Protein 3E7D (pdb70)

Organism: Brucella abortus (strain 2308) (NCBI:txid359391)

B-factor: mean 26.49, std 6.75, range [12.95, 67.66]

Structure (mmCIF, N/CA/C/O backbone):
data_3E7D
#
_entry.id   3E7D
#
_cell.length_a   57.724
_cell.length_b   68.927
_cell.length_c   103.196
_cell.angle_alpha   90.000
_cell.angle_beta   95.880
_cell.angle_gamma   90.000
#
_symmetry.space_group_name_H-M   'P 1 21 1'
#
loop_
_entity.id
_entity.type
_entity.pdbx_description
1 polymer 'CobH, precorrin-8X methylmutase'
2 water water
#
loop_
_atom_site.group_PDB
_atom_site.id
_atom_site.type_symbol
_atom_site.label_atom_id
_atom_site.label_alt_id
_atom_site.label_comp_id
_atom_site.label_asym_id
_atom_site.label_entity_id
_atom_site.label_seq_id
_atom_site.pdbx_PDB_ins_code
_atom_site.Cartn_x
_atom_site.Cartn_y
_atom_site.Cartn_z
_atom_site.occupancy
_atom_site.B_iso_or_equiv
_atom_site.auth_seq_id
_atom_site.auth_comp_id
_atom_site.auth_asym_id
_atom_site.auth_atom_id
_atom_site.pdbx_PDB_model_num
ATOM 1 N N . TYR A 1 8 ? 24.827 -22.881 -9.718 1.00 35.87 4 TYR A N 1
ATOM 2 C CA . TYR A 1 8 ? 24.045 -21.870 -8.961 1.00 35.50 4 TYR A CA 1
ATOM 3 C C . TYR A 1 8 ? 23.410 -20.855 -9.885 1.00 35.69 4 TYR A C 1
ATOM 4 O O . TYR A 1 8 ? 23.922 -20.570 -10.964 1.00 35.45 4 TYR A O 1
ATOM 13 N N . ILE A 1 9 ? 22.292 -20.308 -9.423 1.00 35.98 5 ILE A N 1
ATOM 14 C CA . ILE A 1 9 ? 21.491 -19.355 -10.205 1.00 36.31 5 ILE A CA 1
ATOM 15 C C . ILE A 1 9 ? 22.212 -18.028 -10.340 1.00 36.64 5 ILE A C 1
ATOM 16 O O . ILE A 1 9 ? 22.721 -17.471 -9.370 1.00 36.59 5 ILE A O 1
ATOM 21 N N . ARG A 1 10 ? 22.247 -17.540 -11.571 1.00 36.82 6 ARG A N 1
ATOM 22 C CA . ARG A 1 10 ? 23.063 -16.380 -11.926 1.00 37.14 6 ARG A CA 1
ATOM 23 C C . ARG A 1 10 ? 22.259 -15.151 -12.302 1.00 36.99 6 ARG A C 1
ATOM 24 O O . ARG A 1 10 ? 22.804 -14.129 -12.722 1.00 36.63 6 ARG A O 1
ATOM 32 N N . ASP A 1 11 ? 20.950 -15.252 -12.141 1.00 37.29 7 ASP A N 1
ATOM 33 C CA . ASP A 1 11 ? 20.066 -14.192 -12.582 1.00 37.19 7 ASP A CA 1
ATOM 34 C C . ASP A 1 11 ? 19.377 -13.577 -11.399 1.00 37.02 7 ASP A C 1
ATOM 35 O O . ASP A 1 11 ? 18.601 -14.238 -10.707 1.00 36.68 7 ASP A O 1
ATOM 40 N N . GLY A 1 12 ? 19.665 -12.296 -11.198 1.00 36.89 8 GLY A N 1
ATOM 41 C CA . GLY A 1 12 ? 19.129 -11.530 -10.080 1.00 36.79 8 GLY A CA 1
ATOM 42 C C . GLY A 1 12 ? 17.626 -11.643 -9.942 1.00 36.58 8 GLY A C 1
ATOM 43 O O . GLY A 1 12 ? 17.113 -11.908 -8.866 1.00 36.42 8 GLY A O 1
ATOM 44 N N . GLN A 1 13 ? 16.914 -11.447 -11.039 1.00 36.33 9 GLN A N 1
ATOM 45 C CA . GLN A 1 13 ? 15.460 -11.389 -10.956 1.00 36.46 9 GLN A CA 1
ATOM 46 C C . GLN A 1 13 ? 14.932 -12.758 -10.589 1.00 36.07 9 GLN A C 1
ATOM 47 O O . GLN A 1 13 ? 13.932 -12.888 -9.886 1.00 36.05 9 GLN A O 1
ATOM 53 N N . ALA A 1 14 ? 15.637 -13.775 -11.062 1.00 35.36 10 ALA A N 1
ATOM 54 C CA . ALA A 1 14 ? 15.197 -15.165 -10.896 1.00 34.91 10 ALA A CA 1
ATOM 55 C C . ALA A 1 14 ? 15.385 -15.588 -9.449 1.00 34.31 10 ALA A C 1
ATOM 56 O O . ALA A 1 14 ? 14.558 -16.289 -8.870 1.00 34.09 10 ALA A O 1
ATOM 58 N N . ILE A 1 15 ? 16.506 -15.165 -8.888 1.00 33.74 11 ILE A N 1
ATOM 59 C CA . ILE A 1 15 ? 16.829 -15.431 -7.478 1.00 33.40 11 ILE A CA 1
ATOM 60 C C . ILE A 1 15 ? 15.749 -14.813 -6.607 1.00 33.28 11 ILE A C 1
ATOM 61 O O . ILE A 1 15 ? 15.238 -15.421 -5.668 1.00 33.09 11 ILE A O 1
ATOM 66 N N . TYR A 1 16 ? 15.370 -13.611 -6.997 1.00 33.51 12 TYR A N 1
ATOM 67 C CA . TYR A 1 16 ? 14.437 -12.781 -6.231 1.00 33.73 12 TYR A CA 1
ATOM 68 C C . TYR A 1 16 ? 13.091 -13.466 -6.227 1.00 33.62 12 TYR A C 1
ATOM 69 O O . TYR A 1 16 ? 12.458 -13.652 -5.189 1.00 33.69 12 TYR A O 1
ATOM 78 N N . ASP A 1 17 ? 12.679 -13.833 -7.432 1.00 33.38 13 ASP A N 1
ATOM 79 C CA . ASP A 1 17 ? 11.374 -14.473 -7.671 1.00 33.33 13 ASP A CA 1
ATOM 80 C C . ASP A 1 17 ? 11.266 -15.842 -7.012 1.00 32.85 13 ASP A C 1
ATOM 81 O O . ASP A 1 17 ? 10.212 -16.242 -6.500 1.00 32.52 13 ASP A O 1
ATOM 86 N N . ARG A 1 18 ? 12.373 -16.561 -7.024 1.00 32.30 14 ARG A N 1
ATOM 87 C CA . ARG A 1 18 ? 12.381 -17.922 -6.512 1.00 32.00 14 ARG A CA 1
ATOM 88 C C . ARG A 1 18 ? 12.262 -17.945 -4.992 1.00 31.15 14 ARG A C 1
ATOM 89 O O . ARG A 1 18 ? 11.558 -18.787 -4.406 1.00 30.89 14 ARG A O 1
ATOM 97 N N . SER A 1 19 ? 12.949 -17.013 -4.349 1.00 30.58 15 SER A N 1
ATOM 98 C CA . SER A 1 19 ? 12.946 -16.978 -2.878 1.00 29.68 15 SER A CA 1
ATOM 99 C C . SER A 1 19 ? 11.517 -16.808 -2.381 1.00 28.97 15 SER A C 1
ATOM 100 O O . SER A 1 19 ? 11.085 -17.460 -1.432 1.00 28.93 15 SER A O 1
ATOM 103 N N . PHE A 1 20 ? 10.774 -15.948 -3.054 1.00 28.03 16 PHE A N 1
ATOM 104 C CA . PHE A 1 20 ? 9.459 -15.554 -2.539 1.00 27.76 16 PHE A CA 1
ATOM 105 C C . PHE A 1 20 ? 8.514 -16.717 -2.713 1.00 27.06 16 PHE A C 1
ATOM 106 O O . PHE A 1 20 ? 7.560 -16.894 -1.959 1.00 26.77 16 PHE A O 1
ATOM 114 N N . ALA A 1 21 ? 8.853 -17.542 -3.694 1.00 27.22 17 ALA A N 1
ATOM 115 C CA . ALA A 1 21 ? 8.030 -18.687 -4.069 1.00 26.44 17 ALA A CA 1
ATOM 116 C C . ALA A 1 21 ? 8.192 -19.745 -3.008 1.00 26.16 17 ALA A C 1
ATOM 117 O O . ALA A 1 21 ? 7.239 -20.404 -2.603 1.00 25.90 17 ALA A O 1
ATOM 119 N N . ILE A 1 22 ? 9.422 -19.855 -2.528 1.00 25.27 18 ILE A N 1
ATOM 120 C CA . ILE A 1 22 ? 9.788 -20.878 -1.554 1.00 24.89 18 ILE A CA 1
ATOM 121 C C . ILE A 1 22 ? 9.165 -20.510 -0.222 1.00 24.45 18 ILE A C 1
ATOM 122 O O . ILE A 1 22 ? 8.610 -21.346 0.489 1.00 23.27 18 ILE A O 1
ATOM 127 N N . ILE A 1 23 ? 9.237 -19.221 0.071 1.00 24.16 19 ILE A N 1
ATOM 128 C CA . ILE A 1 23 ? 8.763 -18.703 1.330 1.00 24.19 19 ILE A CA 1
ATOM 129 C C . ILE A 1 23 ? 7.271 -18.976 1.413 1.00 24.93 19 ILE A C 1
ATOM 130 O O . ILE A 1 23 ? 6.784 -19.494 2.409 1.00 24.57 19 ILE A O 1
ATOM 135 N N . ARG A 1 24 ? 6.564 -18.692 0.329 1.00 25.68 20 ARG A N 1
ATOM 136 C CA . ARG A 1 24 ? 5.100 -18.833 0.337 1.00 26.79 20 ARG A CA 1
ATOM 137 C C . ARG A 1 24 ? 4.735 -20.300 0.500 1.00 27.46 20 ARG A C 1
ATOM 138 O O . ARG A 1 24 ? 3.746 -20.651 1.150 1.00 28.04 20 ARG A O 1
ATOM 146 N N . ALA A 1 25 ? 5.599 -21.148 -0.045 1.00 27.61 21 ALA A N 1
ATOM 147 C CA . ALA A 1 25 ? 5.367 -22.593 -0.064 1.00 28.20 21 ALA A CA 1
ATOM 148 C C . ALA A 1 25 ? 5.492 -23.172 1.334 1.00 28.45 21 ALA A C 1
ATOM 149 O O . ALA A 1 25 ? 4.688 -24.011 1.750 1.00 29.10 21 ALA A O 1
ATOM 151 N N . GLU A 1 26 ? 6.489 -22.682 2.064 1.00 28.39 22 GLU A N 1
ATOM 152 C CA . GLU A 1 26 ? 6.914 -23.269 3.337 1.00 28.55 22 GLU A CA 1
ATOM 153 C C . GLU A 1 26 ? 6.240 -22.642 4.536 1.00 28.62 22 GLU A C 1
ATOM 154 O O . GLU A 1 26 ? 6.003 -23.309 5.535 1.00 28.31 22 GLU A O 1
ATOM 160 N N . ALA A 1 27 ? 5.980 -21.346 4.441 1.00 28.66 23 ALA A N 1
ATOM 161 C CA . ALA A 1 27 ? 5.420 -20.585 5.567 1.00 28.72 23 ALA A CA 1
ATOM 162 C C . ALA A 1 27 ? 3.966 -20.935 5.805 1.00 29.15 23 ALA A C 1
ATOM 163 O O . ALA A 1 27 ? 3.175 -21.075 4.860 1.00 28.95 23 ALA A O 1
ATOM 165 N N . ASP A 1 28 ? 3.619 -21.047 7.079 1.00 29.55 24 ASP A N 1
ATOM 166 C CA . ASP A 1 28 ? 2.211 -21.151 7.476 1.00 29.84 24 ASP A CA 1
ATOM 167 C C . ASP A 1 28 ? 1.671 -19.767 7.742 1.00 29.45 24 ASP A C 1
ATOM 168 O O . ASP A 1 28 ? 1.844 -19.202 8.815 1.00 29.49 24 ASP A O 1
ATOM 173 N N . LEU A 1 29 ? 1.018 -19.228 6.731 1.00 29.58 25 LEU A N 1
ATOM 174 C CA . LEU A 1 29 ? 0.532 -17.859 6.783 1.00 29.66 25 LEU A CA 1
ATOM 175 C C . LEU A 1 29 ? -0.972 -17.885 6.775 1.00 30.07 25 LEU A C 1
ATOM 176 O O . LEU A 1 29 ? -1.619 -16.962 6.284 1.00 29.95 25 LEU A O 1
ATOM 181 N N . ARG A 1 30 ? -1.516 -18.968 7.319 1.00 30.65 26 ARG A N 1
ATOM 182 C CA . ARG A 1 30 ? -2.962 -19.195 7.306 1.00 30.74 26 ARG A CA 1
ATOM 183 C C . ARG A 1 30 ? -3.648 -18.164 8.177 1.00 30.77 26 ARG A C 1
ATOM 184 O O . ARG A 1 30 ? -4.739 -17.682 7.846 1.00 32.08 26 ARG A O 1
ATOM 186 N N . HIS A 1 31 ? -2.972 -17.824 9.270 1.00 30.51 27 HIS A N 1
ATOM 187 C CA . HIS A 1 31 ? -3.510 -16.945 10.313 1.00 30.03 27 HIS A CA 1
ATOM 188 C C . HIS A 1 31 ? -3.000 -15.519 10.147 1.00 29.37 27 HIS A C 1
ATOM 189 O O . HIS A 1 31 ? -3.104 -14.684 11.050 1.00 29.04 27 HIS A O 1
ATOM 191 N N . ILE A 1 32 ? -2.444 -15.260 8.975 1.00 28.87 28 ILE A N 1
ATOM 192 C CA . ILE A 1 32 ? -1.994 -13.919 8.626 1.00 28.36 28 ILE A CA 1
ATOM 193 C C . ILE A 1 32 ? -3.031 -13.334 7.689 1.00 28.12 28 ILE A C 1
ATOM 194 O O . ILE A 1 32 ? -3.281 -13.902 6.633 1.00 27.64 28 ILE A O 1
ATOM 199 N N . PRO A 1 33 ? -3.650 -12.199 8.070 1.00 28.09 29 PRO A N 1
ATOM 200 C CA . PRO A 1 33 ? -4.637 -11.558 7.195 1.00 28.12 29 PRO A CA 1
ATOM 201 C C . PRO A 1 33 ? -4.054 -11.008 5.897 1.00 27.88 29 PRO A C 1
ATOM 202 O O . PRO A 1 33 ? -2.868 -10.686 5.807 1.00 27.63 29 PRO A O 1
ATOM 206 N N . ALA A 1 34 ? -4.922 -10.936 4.901 1.00 27.43 30 ALA A N 1
ATOM 207 C CA . ALA A 1 34 ? -4.560 -10.507 3.541 1.00 27.17 30 ALA A CA 1
ATOM 208 C C . ALA A 1 34 ? -3.708 -9.247 3.508 1.00 26.56 30 ALA A C 1
ATOM 209 O O . ALA A 1 34 ? -2.727 -9.159 2.772 1.00 26.01 30 ALA A O 1
ATOM 211 N N . ASP A 1 35 ? -4.128 -8.270 4.294 1.00 26.15 31 ASP A N 1
ATOM 212 C CA . ASP A 1 35 ? -3.501 -6.941 4.304 1.00 26.03 31 ASP A CA 1
ATOM 213 C C . ASP A 1 35 ? -2.089 -6.991 4.875 1.00 25.50 31 ASP A C 1
ATOM 214 O O . ASP A 1 35 ? -1.333 -6.033 4.777 1.00 25.23 31 ASP A O 1
ATOM 219 N N . LEU A 1 36 ? -1.737 -8.135 5.441 1.00 25.08 32 LEU A N 1
ATOM 220 C CA . LEU A 1 36 ? -0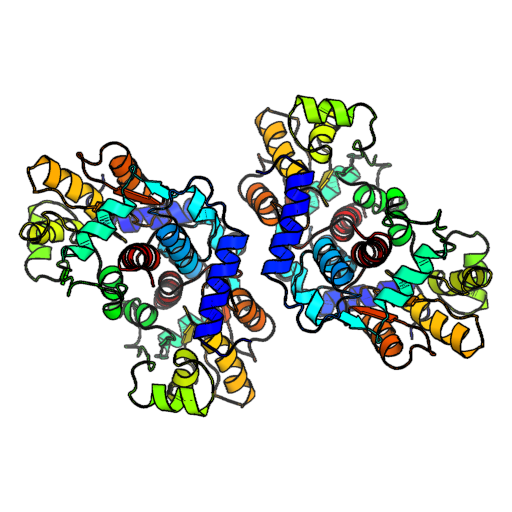.428 -8.296 6.105 1.00 24.54 32 LEU A CA 1
ATOM 221 C C . LEU A 1 36 ? 0.446 -9.409 5.498 1.00 24.33 32 LEU A C 1
ATOM 222 O O . LEU A 1 36 ? 1.594 -9.601 5.890 1.00 23.83 32 LEU A O 1
ATOM 227 N N . GLU A 1 37 ? -0.095 -10.118 4.523 1.00 23.99 33 GLU A N 1
ATOM 228 C CA . GLU A 1 37 ? 0.606 -11.267 3.946 1.00 24.29 33 GLU A CA 1
ATOM 229 C C . GLU A 1 37 ? 1.950 -10.870 3.348 1.00 23.57 33 GLU A C 1
ATOM 230 O O . GLU A 1 37 ? 2.968 -11.504 3.629 1.00 23.29 33 GLU A O 1
ATOM 236 N N . LYS A 1 38 ? 1.962 -9.804 2.556 1.00 22.81 34 LYS A N 1
ATOM 237 C CA . LYS A 1 38 ? 3.198 -9.394 1.895 1.00 22.36 34 LYS A CA 1
ATOM 238 C C . LYS A 1 38 ? 4.222 -8.983 2.939 1.00 21.56 34 LYS A C 1
ATOM 239 O O . LYS A 1 38 ? 5.405 -9.251 2.800 1.00 21.38 34 LYS A O 1
ATOM 245 N N . LEU A 1 39 ? 3.751 -8.349 3.997 1.00 20.34 35 LEU A N 1
ATOM 246 C CA . LEU A 1 39 ? 4.646 -7.893 5.049 1.00 19.84 35 LEU A CA 1
ATOM 247 C C . LEU A 1 39 ? 5.306 -9.110 5.692 1.00 19.71 35 LEU A C 1
ATOM 248 O O . LEU A 1 39 ? 6.512 -9.120 5.928 1.00 19.48 35 LEU A O 1
ATOM 253 N N . ALA A 1 40 ? 4.505 -10.140 5.957 1.00 19.27 36 ALA A N 1
ATOM 254 C CA . ALA A 1 40 ? 4.995 -11.353 6.625 1.00 18.93 36 ALA A CA 1
ATOM 255 C C . ALA A 1 40 ? 6.030 -12.008 5.747 1.00 18.87 36 ALA A C 1
ATOM 256 O O . ALA A 1 40 ? 7.096 -12.415 6.202 1.00 18.71 36 ALA A O 1
ATOM 258 N N . VAL A 1 41 ? 5.716 -12.068 4.463 1.00 18.77 37 VAL A N 1
ATOM 259 C CA . VAL A 1 41 ? 6.585 -12.752 3.506 1.00 18.57 37 VAL A CA 1
ATOM 260 C C . VAL A 1 41 ? 7.909 -12.011 3.367 1.00 18.72 37 VAL A C 1
ATOM 261 O O . VAL A 1 41 ? 8.950 -12.630 3.192 1.00 18.25 37 VAL A O 1
ATOM 265 N N . ARG A 1 42 ? 7.862 -10.689 3.505 1.00 18.48 38 ARG A N 1
ATOM 266 C CA . ARG A 1 42 ? 9.053 -9.850 3.256 1.00 19.30 38 ARG A CA 1
ATOM 267 C C . ARG A 1 42 ? 9.956 -9.851 4.471 1.00 19.01 38 ARG A C 1
ATOM 268 O O . ARG A 1 42 ? 11.191 -9.805 4.349 1.00 18.04 38 ARG A O 1
ATOM 276 N N . VAL A 1 43 ? 9.329 -9.950 5.635 1.00 19.14 39 VAL A N 1
ATOM 277 C CA . VAL A 1 43 ? 10.063 -10.035 6.921 1.00 19.43 39 VAL A CA 1
ATOM 278 C C . VAL A 1 43 ? 10.810 -11.380 7.003 1.00 19.78 39 VAL A C 1
ATOM 279 O O . VAL A 1 43 ? 11.993 -11.462 7.415 1.00 19.75 39 VAL A O 1
ATOM 283 N N . ILE A 1 44 ? 10.130 -12.431 6.569 1.00 19.83 40 ILE A N 1
ATOM 284 C CA . ILE A 1 44 ? 10.771 -13.757 6.476 1.00 19.87 40 ILE A CA 1
ATOM 285 C C . ILE A 1 44 ? 11.996 -13.684 5.557 1.00 20.07 40 ILE A C 1
ATOM 286 O O . ILE A 1 44 ? 13.069 -14.223 5.856 1.00 19.66 40 ILE A O 1
ATOM 291 N N . HIS A 1 45 ? 11.820 -12.970 4.450 1.00 19.89 41 HIS A N 1
ATOM 292 C CA . HIS A 1 45 ? 12.811 -12.934 3.378 1.00 19.94 41 HIS A CA 1
ATOM 293 C C . HIS A 1 45 ? 14.040 -12.228 3.904 1.00 19.36 41 HIS A C 1
ATOM 294 O O . HIS A 1 45 ? 15.151 -12.547 3.540 1.00 18.51 41 HIS A O 1
ATOM 301 N N . ALA A 1 46 ? 13.809 -11.277 4.794 1.00 18.81 42 ALA A N 1
ATOM 302 C CA . ALA A 1 46 ? 14.866 -10.407 5.258 1.00 18.65 42 ALA A CA 1
ATOM 303 C C . ALA A 1 46 ? 15.765 -11.157 6.211 1.00 18.52 42 ALA A C 1
ATOM 304 O O . ALA A 1 46 ? 16.960 -10.892 6.276 1.00 18.38 42 ALA A O 1
ATOM 306 N N . CYS A 1 47 ? 15.173 -12.116 6.924 1.00 18.36 43 CYS A N 1
ATOM 307 C CA . CYS A 1 47 ? 15.833 -12.770 8.083 1.00 18.32 43 CYS A CA 1
ATOM 308 C C . CYS A 1 47 ? 16.111 -14.257 7.916 1.00 18.06 43 CYS A C 1
ATOM 309 O O . CYS A 1 47 ? 16.820 -14.858 8.729 1.00 17.44 43 CYS A O 1
ATOM 312 N N . GLY A 1 48 ? 15.504 -14.840 6.892 1.00 18.54 44 GLY A N 1
ATOM 313 C CA . GLY A 1 48 ? 15.738 -16.235 6.533 1.00 18.73 44 GLY A CA 1
ATOM 314 C C . GLY A 1 48 ? 15.121 -17.255 7.466 1.00 18.88 44 GLY A C 1
ATOM 315 O O . GLY A 1 48 ? 15.526 -18.407 7.492 1.00 19.74 44 GLY A O 1
ATOM 316 N N . MET A 1 49 ? 14.132 -16.816 8.230 1.00 19.26 45 MET A N 1
ATOM 317 C CA . MET A 1 49 ? 13.415 -17.684 9.179 1.00 19.73 45 MET A CA 1
ATOM 318 C C . MET A 1 49 ? 11.911 -17.740 8.939 1.00 20.43 45 MET A C 1
ATOM 319 O O . MET A 1 49 ? 11.169 -16.841 9.318 1.00 20.00 45 MET A O 1
ATOM 324 N N . VAL A 1 50 ? 11.466 -18.823 8.333 1.00 21.39 46 VAL A N 1
ATOM 325 C CA . VAL A 1 50 ? 10.041 -18.975 8.052 1.00 22.46 46 VAL A CA 1
ATOM 326 C C . VAL A 1 50 ? 9.232 -18.865 9.344 1.00 23.08 46 VAL A C 1
ATOM 327 O O . VAL A 1 50 ? 8.117 -18.321 9.359 1.00 22.73 46 VAL A O 1
ATOM 331 N N . ASP A 1 51 ? 9.824 -19.341 10.438 1.00 24.09 47 ASP A N 1
ATOM 332 C CA . ASP A 1 51 ? 9.111 -19.439 11.728 1.00 24.47 47 ASP A CA 1
ATOM 333 C C . ASP A 1 51 ? 9.028 -18.098 12.438 1.00 24.19 47 ASP A C 1
ATOM 334 O O . ASP A 1 51 ? 8.528 -17.995 13.557 1.00 23.99 47 ASP A O 1
ATOM 339 N N . VAL A 1 52 ? 9.498 -17.053 11.770 1.00 23.70 48 VAL A N 1
ATOM 340 C CA . VAL A 1 52 ? 9.401 -15.732 12.373 1.00 23.98 48 VAL A CA 1
ATOM 341 C C . VAL A 1 52 ? 7.932 -15.318 12.259 1.00 23.76 48 VAL A C 1
ATOM 342 O O . VAL A 1 52 ? 7.438 -14.473 12.991 1.00 23.95 48 VAL A O 1
ATOM 346 N N . ALA A 1 53 ? 7.238 -15.959 11.336 1.00 23.97 49 ALA A N 1
ATOM 347 C CA . ALA A 1 53 ? 5.801 -15.695 11.145 1.00 24.43 49 ALA A CA 1
ATOM 348 C C . ALA A 1 53 ? 5.058 -16.095 12.412 1.00 24.76 49 ALA A C 1
ATOM 349 O O . ALA A 1 53 ? 3.960 -15.597 12.692 1.00 25.37 49 ALA A O 1
ATOM 351 N N . ASN A 1 54 ? 5.688 -16.980 13.168 1.00 24.81 50 ASN A N 1
ATOM 352 C CA . ASN A 1 54 ? 5.105 -17.548 14.406 1.00 25.18 50 ASN A CA 1
ATOM 353 C C . ASN A 1 54 ? 4.952 -16.455 15.448 1.00 24.31 50 ASN A C 1
ATOM 354 O O . ASN A 1 54 ? 4.066 -16.488 16.314 1.00 24.32 50 ASN A O 1
ATOM 359 N N . ASP A 1 55 ? 5.820 -15.468 15.325 1.00 22.82 51 ASP A N 1
ATOM 360 C CA . ASP A 1 55 ? 5.960 -14.430 16.351 1.00 22.77 51 ASP A CA 1
ATOM 361 C C . ASP A 1 55 ? 5.407 -13.088 15.904 1.00 21.65 51 ASP A C 1
ATOM 362 O O . ASP A 1 55 ? 5.521 -12.102 16.611 1.00 21.62 51 ASP A O 1
ATOM 367 N N . LEU A 1 56 ? 4.826 -13.052 14.717 1.00 21.41 52 LEU A N 1
ATOM 368 C CA . LEU A 1 56 ? 4.155 -11.832 14.258 1.00 21.21 52 LEU A CA 1
ATOM 369 C C . LEU A 1 56 ? 2.902 -11.582 15.081 1.00 20.96 52 LEU A C 1
ATOM 370 O O . LEU A 1 56 ? 2.117 -12.497 15.323 1.00 21.18 52 LEU A O 1
ATOM 375 N N . ALA A 1 57 ? 2.736 -10.343 15.524 1.00 20.45 53 ALA A N 1
ATOM 376 C CA . ALA A 1 57 ? 1.500 -9.915 16.189 1.00 20.14 53 ALA A CA 1
ATOM 377 C C . ALA A 1 57 ? 1.067 -8.562 15.648 1.00 20.08 53 ALA A C 1
ATOM 378 O O . ALA A 1 57 ? 1.876 -7.763 15.191 1.00 18.92 53 ALA A O 1
ATOM 380 N N . PHE A 1 58 ? -0.229 -8.313 15.707 1.00 20.05 54 PHE A N 1
ATOM 381 C CA . PHE A 1 58 ? -0.761 -7.098 15.091 1.00 20.33 54 PHE A CA 1
ATOM 382 C C . PHE A 1 58 ? -2.163 -6.795 15.525 1.00 20.23 54 PHE A C 1
ATOM 383 O O . PHE A 1 58 ? -2.878 -7.650 16.050 1.00 19.58 54 PHE A O 1
ATOM 391 N N . SER A 1 59 ? -2.545 -5.559 15.254 1.00 20.53 55 SER A N 1
ATOM 392 C CA . SER A 1 59 ? -3.931 -5.128 15.389 1.00 20.37 55 SER A CA 1
ATOM 393 C C . SER A 1 59 ? -4.640 -5.410 14.076 1.00 21.14 55 SER A C 1
ATOM 394 O O . SER A 1 59 ? -4.075 -5.272 13.000 1.00 20.33 55 SER A O 1
ATOM 397 N N . GLU A 1 60 ? -5.879 -5.857 14.162 1.00 21.25 56 GLU A N 1
ATOM 398 C CA . GLU A 1 60 ? -6.603 -6.149 12.934 1.00 22.19 56 GLU A CA 1
ATOM 399 C C . GLU A 1 60 ? -6.509 -4.924 12.036 1.00 22.06 56 GLU A C 1
ATOM 400 O O . GLU A 1 60 ? -6.738 -3.802 12.472 1.00 22.49 56 GLU A O 1
ATOM 406 N N . GLY A 1 61 ? -6.177 -5.136 10.778 1.00 22.44 57 GLY A N 1
ATOM 407 C CA . GLY A 1 61 ? -6.218 -4.046 9.809 1.00 22.51 57 GLY A CA 1
ATOM 408 C C . GLY A 1 61 ? -4.983 -3.165 9.815 1.00 22.27 57 GLY A C 1
ATOM 409 O O . GLY A 1 61 ? -4.928 -2.156 9.104 1.00 22.42 57 GLY A O 1
ATOM 410 N N . ALA A 1 62 ? -4.004 -3.538 10.634 1.00 21.92 58 ALA A N 1
ATOM 411 C CA . ALA A 1 62 ? -2.733 -2.790 10.727 1.00 21.92 58 ALA A CA 1
ATOM 412 C C . ALA A 1 62 ? -2.034 -2.615 9.383 1.00 22.06 58 ALA A C 1
ATOM 413 O O . ALA A 1 62 ? -1.380 -1.591 9.117 1.00 21.96 58 ALA A O 1
ATOM 415 N N . GLY A 1 63 ? -2.168 -3.621 8.531 1.00 22.36 59 GLY A N 1
ATOM 416 C CA . GLY A 1 63 ? -1.514 -3.594 7.230 1.00 23.03 59 GLY A CA 1
ATOM 417 C C . GLY A 1 63 ? -2.133 -2.523 6.357 1.00 23.41 59 GLY A C 1
ATOM 418 O O . GLY A 1 63 ? -1.439 -1.788 5.639 1.00 23.84 59 GLY A O 1
ATOM 419 N N . LYS A 1 64 ? -3.454 -2.440 6.428 1.00 23.74 60 LYS A N 1
ATOM 420 C CA . LYS A 1 64 ? -4.211 -1.479 5.608 1.00 24.20 60 LYS A CA 1
ATOM 421 C C . LYS A 1 64 ? -3.943 -0.064 6.110 1.00 23.77 60 LYS A C 1
ATOM 422 O O . LYS A 1 64 ? -3.884 0.902 5.329 1.00 23.95 60 LYS A O 1
ATOM 428 N N . ALA A 1 65 ? -3.751 0.023 7.418 1.00 22.95 61 ALA A N 1
ATOM 429 C CA . ALA A 1 65 ? -3.516 1.308 8.097 1.00 23.06 61 ALA A CA 1
ATOM 430 C C . ALA A 1 65 ? -2.259 1.931 7.529 1.00 22.93 61 ALA A C 1
ATOM 431 O O . ALA A 1 65 ? -2.207 3.111 7.140 1.00 22.03 61 ALA A O 1
ATOM 433 N N . GLY A 1 66 ? -1.238 1.087 7.520 1.00 22.57 62 GLY A N 1
ATOM 434 C CA . GLY A 1 66 ? 0.102 1.472 7.080 1.00 22.67 62 GLY A CA 1
ATOM 435 C C . GLY A 1 66 ? 0.140 1.785 5.603 1.00 22.88 62 GLY A C 1
ATOM 436 O O . GLY A 1 66 ? 0.710 2.787 5.173 1.00 22.96 62 GLY A O 1
ATOM 437 N N . ARG A 1 67 ? -0.480 0.914 4.822 1.00 22.85 63 ARG A N 1
ATOM 438 C CA . ARG A 1 67 ? -0.440 1.053 3.374 1.00 23.28 63 ARG A CA 1
ATOM 439 C C . ARG A 1 67 ? -1.082 2.371 3.004 1.00 22.83 63 ARG A C 1
ATOM 440 O O . ARG A 1 67 ? -0.519 3.152 2.247 1.00 22.08 63 ARG A O 1
ATOM 448 N N . ASN A 1 68 ? -2.246 2.625 3.590 1.00 22.97 64 ASN A N 1
ATOM 449 C CA . ASN A 1 68 ? -3.024 3.835 3.262 1.00 23.32 64 ASN A CA 1
ATOM 450 C C . ASN A 1 68 ? -2.309 5.112 3.664 1.00 23.49 64 ASN A C 1
ATOM 451 O O . ASN A 1 68 ? -2.348 6.127 2.955 1.00 23.38 64 ASN A O 1
ATOM 456 N N . ALA A 1 69 ? -1.653 5.063 4.813 1.00 23.37 65 ALA A N 1
ATOM 457 C CA . ALA A 1 69 ? -0.926 6.225 5.298 1.00 23.86 65 ALA A CA 1
ATOM 458 C C . ALA A 1 69 ? 0.148 6.573 4.291 1.00 23.89 65 ALA A C 1
ATOM 459 O O . ALA A 1 69 ? 0.291 7.740 3.893 1.00 24.58 65 ALA A O 1
ATOM 461 N N . LEU A 1 70 ? 0.861 5.553 3.828 1.00 23.93 66 LEU A N 1
ATOM 462 C CA . LEU A 1 70 ? 1.999 5.776 2.935 1.00 24.33 66 LEU A CA 1
ATOM 463 C C . LEU A 1 70 ? 1.472 6.298 1.608 1.00 24.76 66 LEU A C 1
ATOM 464 O O . LEU A 1 70 ? 2.057 7.177 0.993 1.00 24.37 66 LEU A O 1
ATOM 469 N N . LEU A 1 71 ? 0.337 5.764 1.190 1.00 25.18 67 LEU A N 1
ATOM 470 C CA . LEU A 1 71 ? -0.276 6.221 -0.066 1.00 26.10 67 LEU A CA 1
ATOM 471 C C . LEU A 1 71 ? -0.563 7.721 0.003 1.00 26.26 67 LEU A C 1
ATOM 472 O O . LEU A 1 71 ? -0.625 8.426 -1.014 1.00 27.00 67 LEU A O 1
ATOM 477 N N . ALA A 1 72 ? -0.723 8.179 1.230 1.00 26.16 68 ALA A N 1
ATOM 478 C CA . ALA A 1 72 ? -1.274 9.495 1.533 1.00 26.08 68 ALA A CA 1
ATOM 479 C C . ALA A 1 72 ? -0.158 10.462 1.852 1.00 25.73 68 ALA A C 1
ATOM 480 O O . ALA A 1 72 ? -0.386 11.617 2.208 1.00 25.90 68 ALA A O 1
ATOM 482 N N . GLY A 1 73 ? 1.060 9.956 1.726 1.00 25.24 69 GLY A N 1
ATOM 483 C CA . GLY A 1 73 ? 2.262 10.782 1.858 1.00 24.69 69 GLY A CA 1
ATOM 484 C C . GLY A 1 73 ? 2.844 10.862 3.253 1.00 24.27 69 GLY A C 1
ATOM 485 O O . GLY A 1 73 ? 3.701 11.696 3.527 1.00 24.17 69 GLY A O 1
ATOM 486 N N . ALA A 1 74 ? 2.410 9.958 4.122 1.00 23.36 70 ALA A N 1
ATOM 487 C CA . ALA A 1 74 ? 2.917 9.903 5.512 1.00 22.57 70 ALA A CA 1
ATOM 488 C C . ALA A 1 74 ? 4.445 9.743 5.587 1.00 22.09 70 ALA A C 1
ATOM 489 O O . ALA A 1 74 ? 5.033 9.018 4.807 1.00 22.23 70 ALA A O 1
ATOM 491 N N . PRO A 1 75 ? 5.091 10.419 6.541 1.00 21.34 71 PRO A N 1
ATOM 492 C CA . PRO A 1 75 ? 6.511 10.156 6.726 1.00 20.87 71 PRO A CA 1
ATOM 493 C C . PRO A 1 75 ? 6.708 8.900 7.513 1.00 20.04 71 PRO A C 1
ATOM 494 O O . PRO A 1 75 ? 5.782 8.424 8.171 1.00 18.76 71 PRO A O 1
ATOM 498 N N . ILE A 1 76 ? 7.906 8.355 7.385 1.00 19.81 72 ILE A N 1
ATOM 499 C CA . ILE A 1 76 ? 8.345 7.214 8.178 1.00 19.75 72 ILE A CA 1
ATOM 500 C C . ILE A 1 76 ? 9.455 7.630 9.129 1.00 19.85 72 ILE A C 1
ATOM 501 O O . ILE A 1 76 ? 10.535 8.045 8.695 1.00 20.54 72 ILE A O 1
ATOM 506 N N . LEU A 1 77 ? 9.185 7.463 10.415 1.00 19.75 73 LEU A N 1
ATOM 507 C CA . LEU A 1 77 ? 10.076 7.895 11.510 1.00 19.55 73 LEU A CA 1
ATOM 508 C C . LEU A 1 77 ? 10.825 6.712 12.079 1.00 19.47 73 LEU A C 1
ATOM 509 O O . LEU A 1 77 ? 10.229 5.793 12.627 1.00 18.93 73 LEU A O 1
ATOM 514 N N . CYS A 1 78 ? 12.147 6.769 11.947 1.00 19.39 74 CYS A N 1
ATOM 515 C CA . CYS A 1 78 ? 13.045 5.634 12.246 1.00 19.50 74 CYS A CA 1
ATOM 516 C C . CYS A 1 78 ? 13.958 5.873 13.431 1.00 19.17 74 CYS A C 1
ATOM 517 O O . CYS A 1 78 ? 14.578 6.931 13.544 1.00 19.31 74 CYS A O 1
ATOM 520 N N . ASP A 1 79 ? 14.074 4.856 14.275 1.00 18.74 75 ASP A N 1
ATOM 521 C CA . ASP A 1 79 ? 14.864 4.965 15.516 1.00 18.88 75 ASP A CA 1
ATOM 522 C C . ASP A 1 79 ? 16.348 4.809 15.249 1.00 19.42 75 ASP A C 1
ATOM 523 O O . ASP A 1 79 ? 17.190 5.246 16.030 1.00 19.24 75 ASP A O 1
ATOM 528 N N . ALA A 1 80 ? 16.650 4.124 14.163 1.00 19.90 76 ALA A N 1
ATOM 529 C CA . ALA A 1 80 ? 18.020 3.750 13.823 1.00 20.32 76 ALA A CA 1
ATOM 530 C C . ALA A 1 80 ? 18.458 4.088 12.408 1.00 21.15 76 ALA A C 1
ATOM 531 O O . ALA A 1 80 ? 17.716 3.970 11.490 1.00 20.54 76 ALA A O 1
ATOM 533 N N . ARG A 1 81 ? 19.715 4.474 12.267 1.00 22.03 77 ARG A N 1
ATOM 534 C CA . ARG A 1 81 ? 20.238 4.720 10.960 1.00 23.18 77 ARG A CA 1
ATOM 535 C C . ARG A 1 81 ? 19.986 3.638 9.958 1.00 22.57 77 ARG A C 1
ATOM 536 O O . ARG A 1 81 ? 19.572 3.904 8.904 1.00 22.80 77 ARG A O 1
ATOM 544 N N . MET A 1 82 ? 20.249 2.407 10.312 1.00 23.04 78 MET A N 1
ATOM 545 C CA . MET A 1 82 ? 20.131 1.309 9.360 1.00 23.33 78 MET A CA 1
ATOM 546 C C . MET A 1 82 ? 18.659 1.050 8.981 1.00 22.83 78 MET A C 1
ATOM 547 O O . MET A 1 82 ? 18.357 0.505 7.972 1.00 22.34 78 MET A O 1
ATOM 552 N N . VAL A 1 83 ? 17.734 1.440 9.831 1.00 22.55 79 VAL A N 1
ATOM 553 C CA . VAL A 1 83 ? 16.335 1.210 9.503 1.00 22.00 79 VAL A CA 1
ATOM 554 C C . VAL A 1 83 ? 16.009 2.182 8.392 1.00 22.05 79 VAL A C 1
ATOM 555 O O . VAL A 1 83 ? 15.492 1.837 7.395 1.00 20.57 79 VAL A O 1
ATOM 559 N N . ALA A 1 84 ? 16.408 3.412 8.645 1.00 22.56 80 ALA A N 1
ATOM 560 C CA . ALA A 1 84 ? 16.251 4.529 7.711 1.00 23.42 80 ALA A CA 1
ATOM 561 C C . ALA A 1 84 ? 16.896 4.272 6.359 1.00 24.04 80 ALA A C 1
ATOM 562 O O . ALA A 1 84 ? 16.322 4.594 5.314 1.00 23.96 80 ALA A O 1
ATOM 564 N N . GLU A 1 85 ? 18.097 3.705 6.378 1.00 24.98 81 GLU A N 1
ATOM 565 C CA . GLU A 1 85 ? 18.833 3.414 5.133 1.00 25.22 81 GLU A CA 1
ATOM 566 C C . GLU A 1 85 ? 18.279 2.186 4.427 1.00 25.07 81 GLU A C 1
ATOM 567 O O . GLU A 1 85 ? 18.479 1.992 3.223 1.00 24.36 81 GLU A O 1
ATOM 573 N N . GLY A 1 86 ? 17.589 1.352 5.194 1.00 24.63 82 GLY A N 1
ATOM 574 C CA . GLY A 1 86 ? 17.069 0.082 4.686 1.00 24.98 82 GLY A CA 1
ATOM 575 C C . GLY A 1 86 ? 15.821 0.275 3.856 1.00 25.24 82 GLY A C 1
ATOM 576 O O . GLY A 1 86 ? 15.403 -0.595 3.097 1.00 24.55 82 GLY A O 1
ATOM 577 N N . ILE A 1 87 ? 15.235 1.448 3.997 1.00 25.60 83 ILE A N 1
ATOM 578 C CA . ILE A 1 87 ? 14.008 1.770 3.263 1.00 25.82 83 ILE A CA 1
ATOM 579 C C . ILE A 1 87 ? 14.338 2.089 1.811 1.00 26.73 83 ILE A C 1
ATOM 580 O O . ILE A 1 87 ? 15.212 2.891 1.518 1.00 26.69 83 ILE A O 1
ATOM 585 N N . THR A 1 88 ? 13.619 1.439 0.905 1.00 27.38 84 THR A N 1
ATOM 586 C CA . THR A 1 88 ? 13.871 1.562 -0.527 1.00 28.11 84 THR A CA 1
ATOM 587 C C . THR A 1 88 ? 13.069 2.732 -1.065 1.00 28.88 84 THR A C 1
ATOM 588 O O . THR A 1 88 ? 11.865 2.637 -1.286 1.00 28.30 84 THR A O 1
ATOM 592 N N . ARG A 1 89 ? 13.750 3.849 -1.272 1.00 29.61 85 ARG A N 1
ATOM 593 C CA . ARG A 1 89 ? 13.030 5.091 -1.562 1.00 30.43 85 ARG A CA 1
ATOM 594 C C . ARG A 1 89 ? 12.214 4.947 -2.847 1.00 31.03 85 ARG A C 1
ATOM 595 O O . ARG A 1 89 ? 11.163 5.559 -2.985 1.00 31.23 85 ARG A O 1
ATOM 603 N N . SER A 1 90 ? 12.679 4.114 -3.769 1.00 31.74 86 SER A N 1
ATOM 604 C CA . SER A 1 90 ? 12.039 4.040 -5.087 1.00 32.48 86 SER A CA 1
ATOM 605 C C . SER A 1 90 ? 10.711 3.322 -4.992 1.00 32.63 86 SER A C 1
ATOM 606 O O . SER A 1 90 ? 9.883 3.409 -5.898 1.00 33.38 86 SER A O 1
ATOM 609 N N . ARG A 1 91 ? 10.529 2.606 -3.889 1.00 32.57 87 ARG A N 1
ATOM 610 C CA . ARG A 1 91 ? 9.304 1.821 -3.648 1.00 32.18 87 ARG A CA 1
ATOM 611 C C . ARG A 1 91 ? 8.228 2.744 -3.104 1.00 31.68 87 ARG A C 1
ATOM 612 O O . ARG A 1 91 ? 7.038 2.434 -3.162 1.00 31.76 87 ARG A O 1
ATOM 620 N N . LEU A 1 92 ? 8.661 3.879 -2.561 1.00 30.83 88 LEU A N 1
ATOM 621 C CA . LEU A 1 92 ? 7.742 4.772 -1.839 1.00 30.40 88 LEU A CA 1
ATOM 622 C C . LEU A 1 92 ? 6.699 5.350 -2.799 1.00 30.56 88 LEU A C 1
ATOM 623 O O . LEU A 1 92 ? 7.030 5.739 -3.930 1.00 30.71 88 LEU A O 1
ATOM 628 N N . PRO A 1 93 ? 5.430 5.393 -2.366 1.00 30.39 89 PRO A N 1
ATOM 629 C CA . PRO A 1 93 ? 4.405 5.731 -3.345 1.00 30.20 89 PRO A CA 1
ATOM 630 C C . PRO A 1 93 ? 4.146 7.219 -3.482 1.00 29.94 89 PRO A C 1
ATOM 631 O O . PRO A 1 93 ? 3.560 7.651 -4.467 1.00 30.45 89 PRO A O 1
ATOM 635 N N . ALA A 1 94 ? 4.599 7.995 -2.508 1.00 29.74 90 ALA A N 1
ATOM 636 C CA . ALA A 1 94 ? 4.202 9.408 -2.422 1.00 29.43 90 ALA A CA 1
ATOM 637 C C . ALA A 1 94 ? 5.295 10.311 -1.854 1.00 29.28 90 ALA A C 1
ATOM 638 O O . ALA A 1 94 ? 5.046 11.170 -1.010 1.00 29.20 90 ALA A O 1
ATOM 640 N N . ASP A 1 95 ? 6.506 10.090 -2.342 1.00 29.41 91 ASP A N 1
ATOM 641 C CA . ASP A 1 95 ? 7.646 10.952 -2.029 1.00 29.28 91 ASP A CA 1
ATOM 642 C C . ASP A 1 95 ? 7.808 11.061 -0.530 1.00 28.35 91 ASP A C 1
ATOM 643 O O . ASP A 1 95 ? 8.234 12.081 -0.002 1.00 28.46 91 ASP A O 1
ATOM 648 N N . ASN A 1 96 ? 7.443 9.989 0.148 1.00 26.95 92 ASN A N 1
ATOM 649 C CA . ASN A 1 96 ? 7.445 9.961 1.628 1.00 26.42 92 ASN A CA 1
ATOM 650 C C . ASN A 1 96 ? 8.790 10.293 2.251 1.00 25.84 92 ASN A C 1
ATOM 651 O O . ASN A 1 96 ? 9.817 9.766 1.872 1.00 25.85 92 ASN A O 1
ATOM 656 N N . ARG A 1 97 ? 8.766 11.170 3.234 1.00 25.98 93 ARG A N 1
ATOM 657 C CA . ARG A 1 97 ? 9.987 11.512 3.954 1.00 26.19 93 ARG A CA 1
ATOM 658 C C . ARG A 1 97 ? 10.373 10.431 4.934 1.00 25.87 93 ARG A C 1
ATOM 659 O O . ARG A 1 97 ? 9.530 9.876 5.637 1.00 25.30 93 ARG A O 1
ATOM 667 N N . VAL A 1 98 ? 11.668 10.145 4.966 1.00 24.93 94 VAL A N 1
ATOM 668 C CA . VAL A 1 98 ? 12.222 9.219 5.934 1.00 24.58 94 VAL A CA 1
ATOM 669 C C . VAL A 1 98 ? 12.941 10.052 6.976 1.00 24.43 94 VAL A C 1
ATOM 670 O O . VAL A 1 98 ? 13.954 10.698 6.691 1.00 23.32 94 VAL A O 1
ATOM 674 N N . ILE A 1 99 ? 12.367 10.079 8.171 1.00 24.41 95 ILE A N 1
ATOM 675 C CA . ILE A 1 99 ? 12.878 10.931 9.245 1.00 24.90 95 ILE A CA 1
ATOM 676 C C . ILE A 1 99 ? 13.698 10.146 10.241 1.00 24.27 95 ILE A C 1
ATOM 677 O O . ILE A 1 99 ? 13.256 9.115 10.773 1.00 23.57 95 ILE A O 1
ATOM 682 N N . TYR A 1 100 ? 14.911 10.650 10.456 1.00 23.79 96 TYR A N 1
ATOM 683 C CA . TYR A 1 100 ? 15.871 10.078 11.403 1.00 23.88 96 TYR A CA 1
ATOM 684 C C . TYR A 1 100 ? 16.632 11.194 12.123 1.00 23.69 96 TYR A C 1
ATOM 685 O O . TYR A 1 100 ? 17.351 11.971 11.505 1.00 22.13 96 TYR A O 1
ATOM 694 N N . THR A 1 101 ? 16.447 11.258 13.434 1.00 23.76 97 THR A N 1
ATOM 695 C CA . THR A 1 101 ? 16.825 12.446 14.217 1.00 24.02 97 THR A CA 1
ATOM 696 C C . THR A 1 101 ? 17.939 12.191 15.210 1.00 24.94 97 THR A C 1
ATOM 697 O O . THR A 1 101 ? 18.330 13.072 15.960 1.00 24.73 97 THR A O 1
ATOM 701 N N . LEU A 1 102 ? 18.440 10.972 15.204 1.00 26.21 98 LEU A N 1
ATOM 702 C CA . LEU A 1 102 ? 19.419 10.531 16.202 1.00 27.57 98 LEU A CA 1
ATOM 703 C C . LEU A 1 102 ? 20.728 11.320 16.104 1.00 28.41 98 LEU A C 1
ATOM 704 O O . LEU A 1 102 ? 21.430 11.507 17.098 1.00 28.47 98 LEU A O 1
ATOM 709 N N . SER A 1 103 ? 21.006 11.818 14.908 1.00 29.23 99 SER A N 1
ATOM 710 C CA . SER A 1 103 ? 22.280 12.489 14.609 1.00 30.22 99 SER A CA 1
ATOM 711 C C . SER A 1 103 ? 22.189 13.990 14.779 1.00 30.66 99 SER A C 1
ATOM 712 O O . SER A 1 103 ? 23.160 14.711 14.525 1.00 31.42 99 SER A O 1
ATOM 715 N N . ASP A 1 104 ? 21.028 14.460 15.222 1.00 30.67 100 ASP A N 1
ATOM 716 C CA . ASP A 1 104 ? 20.881 15.880 15.522 1.00 31.21 100 ASP A CA 1
ATOM 717 C C . ASP A 1 104 ? 21.833 16.255 16.670 1.00 31.33 100 ASP A C 1
ATOM 718 O O . ASP A 1 104 ? 21.924 15.532 17.667 1.00 31.15 100 ASP A O 1
ATOM 723 N N . PRO A 1 105 ? 22.553 17.383 16.526 1.00 31.80 101 PRO A N 1
ATOM 724 C CA . PRO A 1 105 ? 23.607 17.777 17.475 1.00 31.87 101 PRO A CA 1
ATOM 725 C C . PRO A 1 105 ? 23.076 18.084 18.871 1.00 31.98 101 PRO A C 1
ATOM 726 O O . PRO A 1 105 ? 23.841 18.117 19.840 1.00 32.39 101 PRO A O 1
ATOM 730 N N . SER A 1 106 ? 21.766 18.265 18.957 1.00 32.12 102 SER A N 1
ATOM 731 C CA . SER A 1 106 ? 21.108 18.655 20.209 1.00 32.13 102 SER A CA 1
ATOM 732 C C . SER A 1 106 ? 20.801 17.432 21.078 1.00 32.13 102 SER A C 1
ATOM 733 O O . SER A 1 106 ? 20.500 17.543 22.269 1.00 31.81 102 SER A O 1
ATOM 736 N N . VAL A 1 107 ? 20.904 16.260 20.467 1.00 31.92 103 VAL A N 1
ATOM 737 C CA . VAL A 1 107 ? 20.428 15.018 21.110 1.00 32.10 103 VAL A CA 1
ATOM 738 C C . VAL A 1 107 ? 21.160 14.611 22.408 1.00 32.65 103 VAL A C 1
ATOM 739 O O . VAL A 1 107 ? 20.516 14.259 23.395 1.00 32.38 103 VAL A O 1
ATOM 743 N N . PRO A 1 108 ? 22.499 14.647 22.417 1.00 32.92 104 PRO A N 1
ATOM 744 C CA . PRO A 1 108 ? 23.183 14.254 23.652 1.00 33.57 104 PRO A CA 1
ATOM 745 C C . PRO A 1 108 ? 22.763 15.097 24.866 1.00 33.69 104 PRO A C 1
ATOM 746 O O . PRO A 1 108 ? 22.703 14.599 25.991 1.00 33.57 104 PRO A O 1
ATOM 750 N N . GLU A 1 109 ? 22.445 16.361 24.627 1.00 34.06 105 GLU A N 1
ATOM 751 C CA . GLU A 1 109 ? 22.043 17.248 25.731 1.00 34.38 105 GLU A CA 1
ATOM 752 C C . GLU A 1 109 ? 20.626 16.919 26.139 1.00 33.98 105 GLU A C 1
ATOM 753 O O . GLU A 1 109 ? 20.265 16.988 27.312 1.00 34.06 105 GLU A O 1
ATOM 759 N N . LEU A 1 110 ? 19.817 16.588 25.146 1.00 33.63 106 LEU A N 1
ATOM 760 C CA . LEU A 1 110 ? 18.408 16.258 25.385 1.00 33.41 106 LEU A CA 1
ATOM 761 C C . LEU A 1 110 ? 18.318 14.987 26.218 1.00 32.86 106 LEU A C 1
ATOM 762 O O . LEU A 1 110 ? 17.377 14.796 26.987 1.00 32.52 106 LEU A O 1
ATOM 767 N N . ALA A 1 111 ? 19.317 14.131 26.049 1.00 32.39 107 ALA A N 1
ATOM 768 C CA . ALA A 1 111 ? 19.334 12.816 26.687 1.00 32.52 107 ALA A CA 1
ATOM 769 C C . ALA A 1 111 ? 19.620 12.991 28.161 1.00 32.68 107 ALA A C 1
ATOM 770 O O . ALA A 1 111 ? 18.981 12.388 29.023 1.00 32.42 107 ALA A O 1
ATOM 772 N N . LYS A 1 112 ? 20.613 13.820 28.430 1.00 33.01 108 LYS A N 1
ATOM 773 C CA . LYS A 1 112 ? 21.009 14.124 29.816 1.00 33.40 108 LYS A CA 1
ATOM 774 C C . LYS A 1 112 ? 19.850 14.820 30.502 1.00 33.55 108 LYS A C 1
ATOM 775 O O . LYS A 1 112 ? 19.559 14.610 31.673 1.00 34.01 108 LYS A O 1
ATOM 777 N N . LYS A 1 113 ? 19.159 15.633 29.735 1.00 33.62 109 LYS A N 1
ATOM 778 C CA . LYS A 1 113 ? 18.090 16.431 30.281 1.00 33.70 109 LYS A CA 1
ATOM 779 C C . LYS A 1 113 ? 16.824 15.650 30.635 1.00 33.38 109 LYS A C 1
ATOM 780 O O . LYS A 1 113 ? 16.152 15.975 31.616 1.00 33.20 109 LYS A O 1
ATOM 786 N N . ILE A 1 114 ? 16.497 14.619 29.867 1.00 32.44 110 ILE A N 1
ATOM 787 C CA . ILE A 1 114 ? 15.295 13.832 30.161 1.00 32.17 110 ILE A CA 1
ATOM 788 C C . ILE A 1 114 ? 15.691 12.566 30.894 1.00 31.82 110 ILE A C 1
ATOM 789 O O . ILE A 1 114 ? 14.851 11.809 31.376 1.00 31.59 110 ILE A O 1
ATOM 794 N N . GLY A 1 115 ? 16.999 12.374 30.968 1.00 31.07 111 GLY A N 1
ATOM 795 C CA . GLY A 1 115 ? 17.598 11.250 31.691 1.00 30.95 111 GLY A CA 1
ATOM 796 C C . GLY A 1 115 ? 17.277 9.900 31.087 1.00 30.31 111 GLY A C 1
ATOM 797 O O . GLY A 1 115 ? 16.918 8.962 31.788 1.00 30.48 111 GLY A O 1
ATOM 798 N N . ASN A 1 116 ? 17.382 9.831 29.766 1.00 29.70 112 ASN A N 1
ATOM 799 C CA . ASN A 1 116 ? 17.140 8.598 29.006 1.00 28.75 112 ASN A CA 1
ATOM 800 C C . ASN A 1 116 ? 18.313 8.331 28.082 1.00 28.35 112 ASN A C 1
ATOM 801 O O . ASN A 1 116 ? 19.351 9.004 28.158 1.00 28.44 112 ASN A O 1
ATOM 806 N N . THR A 1 117 ? 18.112 7.374 27.184 1.00 27.17 113 THR A N 1
ATOM 807 C CA . THR A 1 117 ? 19.098 7.075 26.135 1.00 26.61 113 THR A CA 1
ATOM 808 C C . THR A 1 117 ? 19.012 8.121 25.040 1.00 25.91 113 THR A C 1
ATOM 809 O O . THR A 1 117 ? 18.055 8.892 24.963 1.00 25.00 113 THR A O 1
ATOM 813 N N . ARG A 1 118 ? 20.043 8.162 24.215 1.00 26.01 114 ARG A N 1
ATOM 814 C CA . ARG A 1 118 ? 20.053 9.080 23.082 1.00 26.04 114 ARG A CA 1
ATOM 815 C C . ARG A 1 118 ? 18.961 8.680 22.093 1.00 25.64 114 ARG A C 1
ATOM 816 O O . ARG A 1 118 ? 18.318 9.534 21.489 1.00 25.76 114 ARG A O 1
ATOM 824 N N . SER A 1 119 ? 18.750 7.381 21.934 1.00 25.14 115 SER A N 1
ATOM 825 C CA . SER A 1 119 ? 17.794 6.901 20.914 1.00 24.94 115 SER A CA 1
ATOM 826 C C . SER A 1 119 ? 16.405 7.374 21.321 1.00 24.63 115 SER A C 1
ATOM 827 O O . SER A 1 119 ? 15.558 7.679 20.485 1.00 24.28 115 SER A O 1
ATOM 830 N N . ALA A 1 120 ? 16.212 7.470 22.632 1.00 24.67 116 ALA A N 1
ATOM 831 C CA . ALA A 1 120 ? 14.909 7.825 23.204 1.00 24.43 116 ALA A CA 1
ATOM 832 C C . ALA A 1 120 ? 14.756 9.330 23.137 1.00 24.05 116 ALA A C 1
ATOM 833 O O . ALA A 1 120 ? 13.713 9.841 22.732 1.00 24.68 116 ALA A O 1
ATOM 835 N N . ALA A 1 121 ? 15.824 10.038 23.479 1.00 23.99 117 ALA A N 1
ATOM 836 C CA . ALA A 1 121 ? 15.821 11.522 23.459 1.00 23.76 117 ALA A CA 1
ATOM 837 C C . ALA A 1 121 ? 15.496 12.066 22.068 1.00 23.47 117 ALA A C 1
ATOM 838 O O . ALA A 1 121 ? 14.820 13.089 21.909 1.00 23.15 117 ALA A O 1
ATOM 840 N N . ALA A 1 122 ? 15.943 11.330 21.063 1.00 23.22 118 ALA A N 1
ATOM 841 C CA . ALA A 1 122 ? 15.778 11.758 19.662 1.00 22.60 118 ALA A CA 1
ATOM 842 C C . ALA A 1 122 ? 14.311 11.871 19.312 1.00 22.39 118 ALA A C 1
ATOM 843 O O . ALA A 1 122 ? 13.928 12.608 18.399 1.00 21.57 118 ALA A O 1
ATOM 845 N N . LEU A 1 123 ? 13.484 11.156 20.069 1.00 22.78 119 LEU A N 1
ATOM 846 C CA . LEU A 1 123 ? 12.024 11.159 19.831 1.00 23.45 119 LEU A CA 1
ATOM 847 C C . LEU A 1 123 ? 11.370 12.512 20.046 1.00 24.13 119 LEU A C 1
ATOM 848 O O . LEU A 1 123 ? 10.308 12.797 19.489 1.00 24.05 119 LEU A O 1
ATOM 853 N N . ASP A 1 124 ? 11.994 13.353 20.849 1.00 24.57 120 ASP A N 1
ATOM 854 C CA . ASP A 1 124 ? 11.422 14.685 21.071 1.00 25.48 120 ASP A CA 1
ATOM 855 C C . ASP A 1 124 ? 11.356 15.376 19.706 1.00 25.22 120 ASP A C 1
ATOM 856 O O . ASP A 1 124 ? 10.482 16.195 19.421 1.00 24.91 120 ASP A O 1
ATOM 861 N N . LEU A 1 125 ? 12.299 15.000 18.859 1.00 24.62 121 LEU A N 1
ATOM 862 C CA . LEU A 1 125 ? 12.523 15.696 17.592 1.00 24.76 121 LEU A CA 1
ATOM 863 C C . LEU A 1 125 ? 11.485 15.245 16.583 1.00 23.97 121 LEU A C 1
ATOM 864 O O . LEU A 1 125 ? 11.312 15.838 15.529 1.00 23.51 121 LEU A O 1
ATOM 869 N N . TRP A 1 126 ? 10.759 14.207 16.962 1.00 23.88 122 TRP A N 1
ATOM 870 C CA . TRP A 1 126 ? 9.805 13.562 16.045 1.00 23.79 122 TRP A CA 1
ATOM 871 C C . TRP A 1 126 ? 8.480 14.286 16.100 1.00 23.75 122 TRP A C 1
ATOM 872 O O . TRP A 1 126 ? 7.647 14.179 15.215 1.00 24.15 122 TRP A O 1
ATOM 883 N N . LEU A 1 127 ? 8.309 15.045 17.165 1.00 24.46 123 LEU A N 1
ATOM 884 C CA . LEU A 1 127 ? 6.978 15.557 17.515 1.00 24.86 123 LEU A CA 1
ATOM 885 C C . LEU A 1 127 ? 6.301 16.350 16.366 1.00 24.81 123 LEU A C 1
ATOM 886 O O . LEU A 1 127 ? 5.093 16.216 16.130 1.00 24.68 123 LEU A O 1
ATOM 891 N N . PRO A 1 128 ? 7.068 17.161 15.630 1.00 24.73 124 PRO A N 1
ATOM 892 C CA . PRO A 1 128 ? 6.457 17.975 14.560 1.00 24.61 124 PRO A CA 1
ATOM 893 C C . PRO A 1 128 ? 6.022 17.138 13.372 1.00 24.51 124 PRO A C 1
ATOM 894 O O . PRO A 1 128 ? 5.362 17.623 12.446 1.00 24.69 124 PRO A O 1
ATOM 898 N N . HIS A 1 129 ? 6.383 15.868 13.420 1.00 24.07 125 HIS A N 1
ATOM 899 C CA . HIS A 1 129 ? 6.190 14.977 12.274 1.00 23.68 125 HIS A CA 1
ATOM 900 C C . HIS A 1 129 ? 5.392 13.716 12.568 1.00 23.34 125 HIS A C 1
ATOM 901 O O . HIS A 1 129 ? 5.105 12.949 11.658 1.00 22.74 125 HIS A O 1
ATOM 908 N N . ILE A 1 130 ? 5.036 13.517 13.830 1.00 23.03 126 ILE A N 1
ATOM 909 C CA . ILE A 1 130 ? 4.550 12.203 14.290 1.00 23.07 126 ILE A CA 1
ATOM 910 C C . ILE A 1 130 ? 3.118 11.900 13.829 1.00 23.14 126 ILE A C 1
ATOM 911 O O . ILE A 1 130 ? 2.774 10.766 13.523 1.00 22.56 126 ILE A O 1
ATOM 916 N N . GLU A 1 131 ? 2.311 12.940 13.737 1.00 23.04 127 GLU A N 1
ATOM 917 C CA . GLU A 1 131 ? 0.896 12.777 13.398 1.00 23.46 127 GLU A CA 1
ATOM 918 C C . GLU A 1 131 ? 0.660 12.124 12.032 1.00 22.78 127 GLU A C 1
ATOM 919 O O . GLU A 1 131 ? 0.998 12.677 10.985 1.00 22.78 127 GLU A O 1
ATOM 925 N N . GLY A 1 132 ? 0.056 10.939 12.071 1.00 21.97 128 GLY A N 1
ATOM 926 C CA . GLY A 1 132 ? -0.340 10.207 10.868 1.00 21.37 128 GLY A CA 1
ATOM 927 C C . GLY A 1 132 ? 0.825 9.467 10.241 1.00 20.35 128 GLY A C 1
ATOM 928 O O . GLY A 1 132 ? 0.750 8.964 9.120 1.00 20.12 128 GLY A O 1
ATOM 929 N N . SER A 1 133 ? 1.913 9.423 10.981 1.00 19.88 129 SER A N 1
ATOM 930 C CA . SER A 1 133 ? 3.166 8.795 10.504 1.00 19.18 129 SER A CA 1
ATOM 931 C C . SER A 1 133 ? 3.216 7.285 10.587 1.00 18.73 129 SER A C 1
ATOM 932 O O . SER A 1 133 ? 2.356 6.632 11.197 1.00 18.36 129 SER A O 1
ATOM 935 N N . ILE A 1 134 ? 4.258 6.749 9.961 1.00 17.76 130 ILE A N 1
ATOM 936 C CA . ILE A 1 134 ? 4.678 5.367 10.194 1.00 17.63 130 ILE A CA 1
ATOM 937 C C . ILE A 1 134 ? 5.888 5.446 11.103 1.00 17.93 130 ILE A C 1
ATOM 938 O O . ILE A 1 134 ? 6.923 6.015 10.745 1.00 16.79 130 ILE A O 1
ATOM 943 N N . VAL A 1 135 ? 5.742 4.865 12.284 1.00 17.36 131 VAL A N 1
ATOM 944 C CA . VAL A 1 135 ? 6.850 4.743 13.216 1.00 17.59 131 VAL A CA 1
ATOM 945 C C . VAL A 1 135 ? 7.476 3.384 12.979 1.00 17.81 131 VAL A C 1
ATOM 946 O O . VAL A 1 135 ? 6.785 2.366 12.899 1.00 17.50 131 VAL A O 1
ATOM 950 N N . ALA A 1 136 ? 8.794 3.412 12.808 1.00 17.33 132 ALA A N 1
ATOM 951 C CA . ALA A 1 136 ? 9.574 2.202 12.561 1.00 17.53 132 ALA A CA 1
ATOM 952 C C . ALA A 1 136 ? 10.710 2.094 13.575 1.00 17.77 132 ALA A C 1
ATOM 953 O O . ALA A 1 136 ? 11.752 2.756 13.466 1.00 16.35 132 ALA A O 1
ATOM 955 N N . ILE A 1 137 ? 10.484 1.246 14.563 1.00 17.48 133 ILE A N 1
ATOM 956 C CA . ILE A 1 137 ? 11.475 1.037 15.619 1.00 18.02 133 ILE A CA 1
ATOM 957 C C . ILE A 1 137 ? 12.072 -0.348 15.491 1.00 18.72 133 ILE A C 1
ATOM 958 O O . ILE A 1 137 ? 11.397 -1.357 15.662 1.00 18.97 133 ILE A O 1
ATOM 963 N N . GLY A 1 138 ? 13.367 -0.387 15.200 1.00 18.99 134 GLY A N 1
ATOM 964 C CA . GLY A 1 138 ? 14.005 -1.631 14.794 1.00 19.67 134 GLY A CA 1
ATOM 965 C C . GLY A 1 138 ? 15.193 -1.984 15.642 1.00 20.42 134 GLY A C 1
ATOM 966 O O . GLY A 1 138 ? 15.766 -3.061 15.545 1.00 20.75 134 GLY A O 1
ATOM 967 N N . ASN A 1 139 ? 15.546 -1.057 16.498 1.00 21.23 135 ASN A N 1
ATOM 968 C CA . ASN A 1 139 ? 16.785 -1.162 17.216 1.00 22.49 135 ASN A CA 1
ATOM 969 C C . ASN A 1 139 ? 16.616 -1.027 18.717 1.00 22.48 135 ASN A C 1
ATOM 970 O O . ASN A 1 139 ? 16.902 -1.958 19.444 1.00 23.73 135 ASN A O 1
ATOM 975 N N . ALA A 1 140 ? 16.083 0.113 19.144 1.00 22.04 136 ALA A N 1
ATOM 976 C CA . ALA A 1 140 ? 16.142 0.571 20.546 1.00 21.65 136 ALA A CA 1
ATOM 977 C C . ALA A 1 140 ? 14.836 0.409 21.316 1.00 21.22 136 ALA A C 1
ATOM 978 O O . ALA A 1 140 ? 13.879 1.143 21.081 1.00 21.24 136 ALA A O 1
ATOM 980 N N . PRO A 1 141 ? 14.801 -0.528 22.268 1.00 20.86 137 PRO A N 1
ATOM 981 C CA . PRO A 1 141 ? 13.558 -0.637 23.030 1.00 20.39 137 PRO A CA 1
ATOM 982 C C . PRO A 1 141 ? 13.250 0.607 23.865 1.00 20.73 137 PRO A C 1
ATOM 983 O O . PRO A 1 141 ? 12.089 0.844 24.187 1.00 20.60 137 PRO A O 1
ATOM 987 N N . THR A 1 142 ? 14.275 1.363 24.242 1.00 20.95 138 THR A N 1
ATOM 988 C CA . THR A 1 142 ? 14.047 2.597 25.013 1.00 20.89 138 THR A CA 1
ATOM 989 C C . THR A 1 142 ? 13.271 3.607 24.182 1.00 20.75 138 THR A C 1
ATOM 990 O O . THR A 1 142 ? 12.545 4.446 24.723 1.00 20.65 138 THR A O 1
ATOM 994 N N . ALA A 1 143 ? 13.381 3.478 22.864 1.00 20.56 139 ALA A N 1
ATOM 995 C CA . ALA A 1 143 ? 12.673 4.367 21.942 1.00 20.43 139 ALA A CA 1
ATOM 996 C C . ALA A 1 143 ? 11.200 4.054 22.040 1.00 20.17 139 ALA A C 1
ATOM 997 O O . ALA A 1 143 ? 10.366 4.944 22.117 1.00 19.93 139 ALA A O 1
ATOM 999 N N . LEU A 1 144 ? 10.908 2.762 22.071 1.00 20.66 140 LEU A N 1
ATOM 1000 C CA . LEU A 1 144 ? 9.521 2.271 22.129 1.00 20.66 140 LEU A CA 1
ATOM 1001 C C . LEU A 1 144 ? 8.937 2.619 23.492 1.00 20.59 140 LEU A C 1
ATOM 1002 O O . LEU A 1 144 ? 7.815 3.088 23.594 1.00 19.93 140 LEU A O 1
ATOM 1007 N N . PHE A 1 145 ? 9.716 2.388 24.538 1.00 20.89 141 PHE A N 1
ATOM 1008 C CA . PHE A 1 145 ? 9.283 2.741 25.879 1.00 21.29 141 PHE A CA 1
ATOM 1009 C C . PHE A 1 145 ? 8.980 4.234 25.935 1.00 21.60 141 PHE A C 1
ATOM 1010 O O . PHE A 1 145 ? 7.975 4.673 26.508 1.00 21.33 141 PHE A O 1
ATOM 1018 N N . ARG A 1 146 ? 9.851 5.022 25.328 1.00 21.81 142 ARG A N 1
ATOM 1019 C CA . ARG A 1 146 ? 9.718 6.483 25.436 1.00 22.07 142 ARG A CA 1
ATOM 1020 C C . ARG A 1 146 ? 8.483 6.934 24.671 1.00 21.46 142 ARG A C 1
ATOM 1021 O O . ARG A 1 146 ? 7.811 7.913 25.052 1.00 21.86 142 ARG A O 1
ATOM 1029 N N . LEU A 1 147 ? 8.192 6.201 23.598 1.00 21.36 143 LEU A N 1
ATOM 1030 C CA . LEU A 1 147 ? 7.079 6.530 22.699 1.00 21.28 143 LEU A CA 1
ATOM 1031 C C . LEU A 1 147 ? 5.789 6.439 23.516 1.00 21.24 143 LEU A C 1
ATOM 1032 O O . LEU A 1 147 ? 4.868 7.230 23.329 1.00 21.43 143 LEU A O 1
ATOM 1037 N N . PHE A 1 148 ? 5.764 5.513 24.476 1.00 20.47 144 PHE A N 1
ATOM 1038 C CA . PHE A 1 148 ? 4.528 5.266 25.254 1.00 20.76 144 PHE A CA 1
ATOM 1039 C C . PHE A 1 148 ? 4.255 6.474 26.129 1.00 20.98 144 PHE A C 1
ATOM 1040 O O . PHE A 1 148 ? 3.119 6.862 26.356 1.00 20.73 144 PHE A O 1
ATOM 1048 N N . GLU A 1 149 ? 5.344 7.048 26.611 1.00 21.72 145 GLU A N 1
ATOM 1049 C CA . GLU A 1 149 ? 5.327 8.202 27.506 1.00 22.57 145 GLU A CA 1
ATOM 1050 C C . GLU A 1 149 ? 4.797 9.414 26.760 1.00 22.61 145 GLU A C 1
ATOM 1051 O O . GLU A 1 149 ? 3.993 10.205 27.277 1.00 21.99 145 GLU A O 1
ATOM 1057 N N . LEU A 1 150 ? 5.251 9.517 25.518 1.00 22.83 146 LEU A N 1
ATOM 1058 C CA . LEU A 1 150 ? 4.923 10.645 24.644 1.00 22.98 146 LEU A CA 1
ATOM 1059 C C . LEU A 1 150 ? 3.450 10.556 24.272 1.00 23.07 146 LEU A C 1
ATOM 1060 O O . LEU A 1 150 ? 2.741 11.554 24.236 1.00 22.81 146 LEU A O 1
ATOM 1065 N N . LEU A 1 151 ? 2.991 9.339 24.024 1.00 23.17 147 LEU A N 1
ATOM 1066 C CA . LEU A 1 151 ? 1.601 9.127 23.630 1.00 23.55 147 LEU A CA 1
ATOM 1067 C C . LEU A 1 151 ? 0.689 9.476 24.799 1.00 23.98 147 LEU A C 1
ATOM 1068 O O . LEU A 1 151 ? -0.305 10.193 24.641 1.00 24.40 147 LEU A O 1
ATOM 1073 N N . ASP A 1 152 ? 1.058 8.972 25.971 1.00 24.25 148 ASP A N 1
ATOM 1074 C CA . ASP A 1 152 ? 0.275 9.152 27.208 1.00 24.63 148 ASP A CA 1
ATOM 1075 C C . ASP A 1 152 ? 0.164 10.639 27.552 1.00 24.87 148 ASP A C 1
ATOM 1076 O O . ASP A 1 152 ? -0.792 11.070 28.194 1.00 24.69 148 ASP A O 1
ATOM 1081 N N . ALA A 1 153 ? 1.164 11.398 27.117 1.00 24.88 149 ALA A N 1
ATOM 1082 C CA . ALA A 1 153 ? 1.223 12.846 27.340 1.00 25.22 149 ALA A CA 1
ATOM 1083 C C . ALA A 1 153 ? 0.435 13.556 26.259 1.00 25.64 149 ALA A C 1
ATOM 1084 O O . ALA A 1 153 ? 0.299 14.775 26.267 1.00 26.56 149 ALA A O 1
ATOM 1086 N N . GLY A 1 154 ? -0.072 12.773 25.320 1.00 25.63 150 GLY A N 1
ATOM 1087 C CA . GLY A 1 154 ? -1.023 13.276 24.341 1.00 25.92 150 GLY A CA 1
ATOM 1088 C C . GLY A 1 154 ? -0.422 13.724 23.036 1.00 26.11 150 GLY A C 1
ATOM 1089 O O . GLY A 1 154 ? -0.954 14.618 22.391 1.00 26.12 150 GLY A O 1
ATOM 1090 N N . ALA A 1 155 ? 0.687 13.098 22.644 1.00 26.10 151 ALA A N 1
ATOM 1091 C CA . ALA A 1 155 ? 1.284 13.350 21.319 1.00 25.89 151 ALA A CA 1
ATOM 1092 C C . ALA A 1 155 ? 0.337 12.920 20.218 1.00 25.44 151 ALA A C 1
ATOM 1093 O O . ALA A 1 155 ? -0.447 12.000 20.413 1.00 25.35 151 ALA A O 1
ATOM 1095 N N . PRO A 1 156 ? 0.408 13.581 19.049 1.00 24.82 152 PRO A N 1
ATOM 1096 C CA . PRO A 1 156 ? -0.427 13.143 17.944 1.00 24.86 152 PRO A CA 1
ATOM 1097 C C . PRO A 1 156 ? -0.087 11.710 17.583 1.00 24.69 152 PRO A C 1
ATOM 1098 O O . PRO A 1 156 ? 1.056 11.252 17.743 1.00 24.85 152 PRO A O 1
ATOM 1102 N N . LYS A 1 157 ? -1.103 10.990 17.150 1.00 24.45 153 LYS A N 1
ATOM 1103 C CA . LYS A 1 157 ? -0.954 9.546 16.951 1.00 24.45 153 LYS A CA 1
ATOM 1104 C C . LYS A 1 157 ? -0.461 9.202 15.564 1.00 23.30 153 LYS A C 1
ATOM 1105 O O . LYS A 1 157 ? -0.966 9.721 14.577 1.00 22.61 153 LYS A O 1
ATOM 1111 N N . PRO A 1 158 ? 0.541 8.312 15.492 1.00 22.22 154 PRO A N 1
ATOM 1112 C CA . PRO A 1 158 ? 0.924 7.706 14.222 1.00 21.43 154 PRO A CA 1
ATOM 1113 C C . PRO A 1 158 ? -0.226 6.950 13.615 1.00 20.88 154 PRO A C 1
ATOM 1114 O O . PRO A 1 158 ? -1.246 6.703 14.269 1.00 20.90 154 PRO A O 1
ATOM 1118 N N . ALA A 1 159 ? -0.062 6.638 12.344 1.00 20.21 155 ALA A N 1
ATOM 1119 C CA . ALA A 1 159 ? -1.025 5.818 11.596 1.00 19.43 155 ALA A CA 1
ATOM 1120 C C . ALA A 1 159 ? -0.775 4.355 11.927 1.00 18.93 155 ALA A C 1
ATOM 1121 O O . ALA A 1 159 ? -1.678 3.521 11.905 1.00 18.22 155 ALA A O 1
ATOM 1123 N N . LEU A 1 160 ? 0.492 4.075 12.211 1.00 18.35 156 LEU A N 1
ATOM 1124 C CA . LEU A 1 160 ? 0.961 2.720 12.477 1.00 17.72 156 LEU A CA 1
ATOM 1125 C C . LEU A 1 160 ? 2.295 2.751 13.192 1.00 17.57 156 LEU A C 1
ATOM 1126 O O . LEU A 1 160 ? 3.172 3.543 12.873 1.00 16.46 156 LEU A O 1
ATOM 1131 N N . ILE A 1 161 ? 2.404 1.885 14.185 1.00 16.86 157 ILE A N 1
ATOM 1132 C CA . ILE A 1 161 ? 3.674 1.631 14.838 1.00 16.67 157 ILE A CA 1
ATOM 1133 C C . ILE A 1 161 ? 4.169 0.242 14.480 1.00 16.64 157 ILE A C 1
ATOM 1134 O O . ILE A 1 161 ? 3.526 -0.769 14.777 1.00 15.41 157 ILE A O 1
ATOM 1139 N N . ILE A 1 162 ? 5.331 0.211 13.837 1.00 16.74 158 ILE A N 1
ATOM 1140 C CA . ILE A 1 162 ? 6.013 -1.044 13.581 1.00 17.03 158 ILE A CA 1
ATOM 1141 C C . ILE A 1 162 ? 7.072 -1.202 14.658 1.00 17.13 158 ILE A C 1
ATOM 1142 O O . ILE A 1 162 ? 8.068 -0.505 14.653 1.00 17.29 158 ILE A O 1
ATOM 1147 N N . GLY A 1 163 ? 6.846 -2.137 15.566 1.00 16.76 159 GLY A N 1
ATOM 1148 C CA . GLY A 1 163 ? 7.736 -2.328 16.699 1.00 16.54 159 GLY A CA 1
ATOM 1149 C C . GLY A 1 163 ? 8.480 -3.647 16.663 1.00 16.85 159 GLY A C 1
ATOM 1150 O O . GLY A 1 163 ? 7.951 -4.683 17.052 1.00 16.82 159 GLY A O 1
ATOM 1151 N N . MET A 1 164 ? 9.744 -3.572 16.236 1.00 16.82 160 MET A N 1
ATOM 1152 C CA . MET A 1 164 ? 10.579 -4.751 16.036 1.00 17.00 160 MET A CA 1
ATOM 1153 C C . MET A 1 164 ? 12.006 -4.600 16.579 1.00 16.89 160 MET A C 1
ATOM 1154 O O . MET A 1 164 ? 12.950 -5.108 15.987 1.00 17.04 160 MET A O 1
ATOM 1159 N N . PRO A 1 165 ? 12.157 -3.948 17.734 1.00 16.97 161 PRO A N 1
ATOM 1160 C CA . PRO A 1 165 ? 13.500 -3.936 18.309 1.00 17.27 161 PRO A CA 1
ATOM 1161 C C . PRO A 1 165 ? 13.980 -5.314 18.726 1.00 18.12 161 PRO A C 1
ATOM 1162 O O . PRO A 1 165 ? 13.199 -6.189 19.074 1.00 17.10 161 PRO A O 1
ATOM 1166 N N . VAL A 1 166 ? 15.298 -5.460 18.680 1.00 18.71 162 VAL A N 1
ATOM 1167 C CA . VAL A 1 166 ? 15.967 -6.725 18.864 1.00 19.40 162 VAL A CA 1
ATOM 1168 C C . VAL A 1 166 ? 16.696 -6.655 20.184 1.00 19.69 162 VAL A C 1
ATOM 1169 O O . VAL A 1 166 ? 16.968 -5.571 20.708 1.00 20.31 162 VAL A O 1
ATOM 1173 N N . GLY A 1 167 ? 16.944 -7.827 20.750 1.00 19.71 163 GLY A N 1
ATOM 1174 C CA . GLY A 1 167 ? 17.835 -7.923 21.900 1.00 19.83 163 GLY A CA 1
ATOM 1175 C C . GLY A 1 167 ? 17.370 -8.589 23.169 1.00 20.16 163 GLY A C 1
ATOM 1176 O O . GLY A 1 167 ? 16.324 -9.240 23.248 1.00 19.58 163 GLY A O 1
ATOM 1177 N N . PHE A 1 168 ? 18.194 -8.373 24.177 1.00 19.81 164 PHE A N 1
ATOM 1178 C CA . PHE A 1 168 ? 18.152 -9.141 25.407 1.00 20.59 164 PHE A CA 1
ATOM 1179 C C . PHE A 1 168 ? 17.695 -8.310 26.602 1.00 21.09 164 PHE A C 1
ATOM 1180 O O . PHE A 1 168 ? 17.473 -8.833 27.700 1.00 21.80 164 PHE A O 1
ATOM 1188 N N . VAL A 1 169 ? 17.565 -7.012 26.367 1.00 20.96 165 VAL A N 1
ATOM 1189 C CA . VAL A 1 169 ? 17.177 -6.061 27.417 1.00 21.42 165 VAL A CA 1
ATOM 1190 C C . VAL A 1 169 ? 16.065 -5.115 26.969 1.00 20.87 165 VAL A C 1
ATOM 1191 O O . VAL A 1 169 ? 16.275 -4.158 26.222 1.00 20.94 165 VAL A O 1
ATOM 1195 N N . GLY A 1 170 ? 14.863 -5.419 27.425 1.00 20.32 166 GLY A N 1
ATOM 1196 C CA . GLY A 1 170 ? 13.713 -4.574 27.172 1.00 20.11 166 GLY A CA 1
ATOM 1197 C C . GLY A 1 170 ? 13.018 -4.799 25.845 1.00 19.49 166 GLY A C 1
ATOM 1198 O O . GLY A 1 170 ? 11.914 -4.316 25.644 1.00 19.74 166 GLY A O 1
ATOM 1199 N N . ALA A 1 171 ? 13.653 -5.530 24.936 1.00 19.16 167 ALA A N 1
ATOM 1200 C CA . ALA A 1 171 ? 13.099 -5.675 23.553 1.00 19.15 167 ALA A CA 1
ATOM 1201 C C . ALA A 1 171 ? 11.768 -6.402 23.576 1.00 19.00 167 ALA A C 1
ATOM 1202 O O . ALA A 1 171 ? 10.742 -5.951 23.050 1.00 19.40 167 ALA A O 1
ATOM 1204 N N . ALA A 1 172 ? 11.830 -7.582 24.168 1.00 18.72 168 ALA A N 1
ATOM 1205 C CA . ALA A 1 172 ? 10.666 -8.435 24.329 1.00 18.73 168 ALA A CA 1
ATOM 1206 C C . ALA A 1 172 ? 9.566 -7.715 25.092 1.00 18.70 168 ALA A C 1
ATOM 1207 O O . ALA A 1 172 ? 8.392 -7.748 24.717 1.00 18.92 168 ALA A O 1
ATOM 1209 N N . GLU A 1 173 ? 9.967 -7.065 26.169 1.00 18.95 169 GLU A N 1
ATOM 1210 C CA . GLU A 1 173 ? 9.010 -6.401 27.074 1.00 19.82 169 GLU A CA 1
ATOM 1211 C C . GLU A 1 173 ? 8.322 -5.219 26.400 1.00 19.46 169 GLU A C 1
ATOM 1212 O O . GLU A 1 173 ? 7.106 -4.998 26.541 1.00 18.51 169 GLU A O 1
ATOM 1218 N N . SER A 1 174 ? 9.122 -4.455 25.671 1.00 19.20 170 SER A N 1
ATOM 1219 C CA . SER A 1 174 ? 8.650 -3.207 25.049 1.00 19.15 170 SER A CA 1
ATOM 1220 C C . SER A 1 174 ? 7.650 -3.507 23.947 1.00 19.54 170 SER A C 1
ATOM 1221 O O . SER A 1 174 ? 6.688 -2.764 23.739 1.00 19.68 170 SER A O 1
ATOM 1224 N N . LYS A 1 175 ? 7.873 -4.625 23.272 1.00 18.85 171 LYS A N 1
ATOM 1225 C CA . LYS A 1 175 ? 7.006 -5.040 22.168 1.00 18.98 171 LYS A CA 1
ATOM 1226 C C . LYS A 1 175 ? 5.688 -5.583 22.725 1.00 19.65 171 LYS A C 1
ATOM 1227 O O . LYS A 1 175 ? 4.606 -5.325 22.187 1.00 19.11 171 LYS A O 1
ATOM 1233 N N . ASP A 1 176 ? 5.785 -6.297 23.841 1.00 20.18 172 ASP A N 1
ATOM 1234 C CA . ASP A 1 176 ? 4.591 -6.911 24.438 1.00 21.30 172 ASP A CA 1
ATOM 1235 C C . ASP A 1 176 ? 3.710 -5.808 24.995 1.00 21.66 172 ASP A C 1
ATOM 1236 O O . ASP A 1 176 ? 2.494 -5.829 24.832 1.00 21.67 172 ASP A O 1
ATOM 1241 N N . GLU A 1 177 ? 4.335 -4.813 25.608 1.00 21.94 173 GLU A N 1
ATOM 1242 C CA . GLU A 1 177 ? 3.577 -3.649 26.094 1.00 22.69 173 GLU A CA 1
ATOM 1243 C C . GLU A 1 177 ? 2.809 -2.949 24.968 1.00 22.26 173 GLU A C 1
ATOM 1244 O O . GLU A 1 177 ? 1.639 -2.589 25.129 1.00 21.46 173 GLU A O 1
ATOM 1250 N N . LEU A 1 178 ? 3.458 -2.758 23.829 1.00 21.93 174 LEU A N 1
ATOM 1251 C CA . LEU A 1 178 ? 2.796 -2.106 22.685 1.00 22.26 174 LEU A CA 1
ATOM 1252 C C . LEU A 1 178 ? 1.528 -2.862 22.305 1.00 22.84 174 LEU A C 1
ATOM 1253 O O . LEU A 1 178 ? 0.483 -2.254 22.106 1.00 23.45 174 LEU A O 1
ATOM 1258 N N . ALA A 1 179 ? 1.616 -4.191 22.256 1.00 22.89 175 ALA A N 1
ATOM 1259 C CA . ALA A 1 179 ? 0.477 -5.026 21.845 1.00 23.06 175 ALA A CA 1
ATOM 1260 C C . ALA A 1 179 ? -0.670 -4.928 22.840 1.00 23.00 175 ALA A C 1
ATOM 1261 O O . ALA A 1 179 ? -1.843 -4.904 22.460 1.00 22.98 175 ALA A O 1
ATOM 1263 N N . ALA A 1 180 ? -0.299 -4.814 24.111 1.00 23.01 176 ALA A N 1
ATOM 1264 C CA . ALA A 1 180 ? -1.236 -4.863 25.240 1.00 22.96 176 ALA A CA 1
ATOM 1265 C C . ALA A 1 180 ? -1.908 -3.514 25.419 1.00 23.12 176 ALA A C 1
ATOM 1266 O O . ALA A 1 180 ? -3.062 -3.401 25.861 1.00 22.68 176 ALA A O 1
ATOM 1268 N N . ASN A 1 181 ? -1.169 -2.480 25.067 1.00 22.79 177 ASN A N 1
ATOM 1269 C CA . ASN A 1 181 ? -1.708 -1.121 25.093 1.00 22.86 177 ASN A CA 1
ATOM 1270 C C . ASN A 1 181 ? -1.016 -0.198 24.097 1.00 22.62 177 ASN A C 1
ATOM 1271 O O . ASN A 1 181 ? 0.002 0.417 24.415 1.00 22.12 177 ASN A O 1
ATOM 1276 N N . SER A 1 182 ? -1.589 -0.126 22.901 1.00 22.58 178 SER A N 1
ATOM 1277 C CA . SER A 1 182 ? -1.029 0.654 21.782 1.00 22.65 178 SER A CA 1
ATOM 1278 C C . SER A 1 182 ? -1.568 2.077 21.768 1.00 22.66 178 SER A C 1
ATOM 1279 O O . SER A 1 182 ? -1.333 2.851 20.844 1.00 21.97 178 SER A O 1
ATOM 1282 N N . ARG A 1 183 ? -2.272 2.425 22.831 1.00 22.23 179 ARG A N 1
ATOM 1283 C CA . ARG A 1 183 ? -2.758 3.803 23.013 1.00 22.52 179 ARG A CA 1
ATOM 1284 C C . ARG A 1 183 ? -3.634 4.236 21.848 1.00 22.24 179 ARG A C 1
ATOM 1285 O O . ARG A 1 183 ? -3.660 5.398 21.468 1.00 22.57 179 ARG A O 1
ATOM 1293 N N . GLY A 1 184 ? -4.306 3.261 21.270 1.00 22.42 180 GLY A N 1
ATOM 1294 C CA . GLY A 1 184 ? -5.308 3.497 20.219 1.00 22.79 180 GLY A CA 1
ATOM 1295 C C . GLY A 1 184 ? -4.711 3.442 18.831 1.00 22.09 180 GLY A C 1
ATOM 1296 O O . GLY A 1 184 ? -5.401 3.636 17.835 1.00 23.28 180 GLY A O 1
ATOM 1297 N N . VAL A 1 185 ? -3.410 3.182 18.780 1.00 21.55 181 VAL A N 1
ATOM 1298 C CA . VAL A 1 185 ? -2.647 3.180 17.518 1.00 20.78 181 VAL A CA 1
ATOM 1299 C C . VAL A 1 185 ? -2.468 1.776 16.942 1.00 19.81 181 VAL A C 1
ATOM 1300 O O . VAL A 1 185 ? -2.159 0.850 17.665 1.00 19.67 181 VAL A O 1
ATOM 1304 N N . PRO A 1 186 ? -2.684 1.617 15.631 1.00 18.83 182 PRO A N 1
ATOM 1305 C CA . PRO A 1 186 ? -2.417 0.308 15.037 1.00 18.79 182 PRO A CA 1
ATOM 1306 C C . PRO A 1 186 ? -0.964 -0.099 15.209 1.00 18.22 182 PRO A C 1
ATOM 1307 O O . PRO A 1 186 ? -0.106 0.761 15.247 1.00 17.61 182 PRO A O 1
ATOM 1311 N N . TYR A 1 187 ? -0.720 -1.401 15.311 1.00 18.36 183 TYR A N 1
ATOM 1312 C CA . TYR A 1 187 ? 0.664 -1.938 15.465 1.00 18.33 183 TYR A CA 1
ATOM 1313 C C . TYR A 1 187 ? 0.924 -3.259 14.737 1.00 18.28 183 TYR A C 1
ATOM 1314 O O . TYR A 1 187 ? 0.025 -4.040 14.431 1.00 18.47 183 TYR A O 1
ATOM 1323 N N . VAL A 1 188 ? 2.201 -3.448 14.428 1.00 17.01 184 VAL A N 1
ATOM 1324 C CA . VAL A 1 188 ? 2.754 -4.746 14.062 1.00 17.07 184 VAL A CA 1
ATOM 1325 C C . VAL A 1 188 ? 4.067 -4.934 14.812 1.00 16.90 184 VAL A C 1
ATOM 1326 O O . VAL A 1 188 ? 4.882 -4.022 14.894 1.00 15.61 184 VAL A O 1
ATOM 1330 N N . ILE A 1 189 ? 4.228 -6.111 15.400 1.00 16.68 185 ILE A N 1
ATOM 1331 C CA . ILE A 1 189 ? 5.466 -6.458 16.115 1.00 16.98 185 ILE A CA 1
ATOM 1332 C C . ILE A 1 189 ? 5.932 -7.854 15.724 1.00 17.71 185 ILE A C 1
ATOM 1333 O O . ILE A 1 189 ? 5.182 -8.650 15.152 1.00 16.97 185 ILE A O 1
ATOM 1338 N N . VAL A 1 190 ? 7.194 -8.113 16.035 1.00 17.75 186 VAL A N 1
ATOM 1339 C CA . VAL A 1 190 ? 7.719 -9.453 16.109 1.00 18.46 186 VAL A CA 1
ATOM 1340 C C . VAL A 1 190 ? 7.994 -9.742 17.572 1.00 18.69 186 VAL A C 1
ATOM 1341 O O . VAL A 1 190 ? 8.842 -9.107 18.187 1.00 19.70 186 VAL A O 1
ATOM 1345 N N . ARG A 1 191 ? 7.254 -10.668 18.156 1.00 18.88 187 ARG A N 1
ATOM 1346 C CA . ARG A 1 191 ? 7.435 -10.956 19.586 1.00 19.48 187 ARG A CA 1
ATOM 1347 C C . ARG A 1 191 ? 8.756 -11.618 19.833 1.00 19.18 187 ARG A C 1
ATOM 1348 O O . ARG A 1 191 ? 9.325 -12.267 18.948 1.00 19.58 187 ARG A O 1
ATOM 1356 N N . GLY A 1 192 ? 9.240 -11.431 21.056 1.00 19.38 188 GLY A N 1
ATOM 1357 C CA . GLY A 1 192 ? 10.452 -12.100 21.527 1.00 19.40 188 GLY A CA 1
ATOM 1358 C C . GLY A 1 192 ? 11.686 -11.228 21.434 1.00 19.01 188 GLY A C 1
ATOM 1359 O O . GLY A 1 192 ? 11.611 -10.000 21.455 1.00 17.50 188 GLY A O 1
ATOM 1360 N N . ARG A 1 193 ? 12.814 -11.904 21.274 1.00 18.66 189 ARG A N 1
ATOM 1361 C CA . ARG A 1 193 ? 14.125 -11.252 21.206 1.00 19.06 189 ARG A CA 1
ATOM 1362 C C . ARG A 1 193 ? 14.543 -10.897 19.794 1.00 18.99 189 ARG A C 1
ATOM 1363 O O . ARG A 1 193 ? 15.474 -10.123 19.584 1.00 18.77 189 ARG A O 1
ATOM 1371 N N . ARG A 1 194 ? 13.883 -11.510 18.825 1.00 18.13 190 ARG A N 1
ATOM 1372 C CA . ARG A 1 194 ? 14.219 -11.274 17.431 1.00 18.38 190 ARG A CA 1
ATOM 1373 C C . ARG A 1 194 ? 13.700 -9.932 16.984 1.00 18.01 190 ARG A C 1
ATOM 1374 O O . ARG A 1 194 ? 12.879 -9.308 17.639 1.00 17.40 190 ARG A O 1
ATOM 1382 N N . GLY A 1 195 ? 14.227 -9.519 15.845 1.00 18.42 191 GLY A N 1
ATOM 1383 C CA . GLY A 1 195 ? 13.909 -8.225 15.220 1.00 17.73 191 GLY A CA 1
ATOM 1384 C C . GLY A 1 195 ? 15.118 -7.667 14.514 1.00 17.78 191 GLY A C 1
ATOM 1385 O O . GLY A 1 195 ? 15.974 -8.424 14.039 1.00 17.20 191 GLY A O 1
ATOM 1386 N N . GLY A 1 196 ? 15.211 -6.341 14.517 1.00 17.40 192 GLY A N 1
ATOM 1387 C CA . GLY A 1 196 ? 16.357 -5.627 13.956 1.00 17.73 192 GLY A CA 1
ATOM 1388 C C . GLY A 1 196 ? 16.021 -4.739 12.771 1.00 17.65 192 GLY A C 1
ATOM 1389 O O . GLY A 1 196 ? 14.881 -4.664 12.328 1.00 16.82 192 GLY A O 1
ATOM 1390 N N . SER A 1 197 ? 17.049 -4.094 12.235 1.00 17.82 193 SER A N 1
ATOM 1391 C CA . SER A 1 197 ? 16.860 -3.067 11.196 1.00 18.64 193 SER A CA 1
ATOM 1392 C C . SER A 1 197 ? 16.338 -3.663 9.884 1.00 18.11 193 SER A C 1
ATOM 1393 O O . SER A 1 197 ? 15.507 -3.064 9.196 1.00 18.65 193 SER A O 1
ATOM 1396 N N . ALA A 1 198 ? 16.845 -4.837 9.532 1.00 18.40 194 ALA A N 1
ATOM 1397 C CA . ALA A 1 198 ? 16.478 -5.478 8.260 1.00 18.54 194 ALA A CA 1
ATOM 1398 C C . ALA A 1 198 ? 14.994 -5.856 8.236 1.00 18.48 194 ALA A C 1
ATOM 1399 O O . ALA A 1 198 ? 14.298 -5.649 7.238 1.00 18.78 194 ALA A O 1
ATOM 1401 N N . MET A 1 199 ? 14.512 -6.400 9.343 1.00 18.58 195 MET A N 1
ATOM 1402 C CA . MET A 1 199 ? 13.111 -6.849 9.426 1.00 18.64 195 MET A CA 1
ATOM 1403 C C . MET A 1 199 ? 12.167 -5.665 9.366 1.00 18.47 195 MET A C 1
ATOM 1404 O O . MET A 1 199 ? 11.124 -5.686 8.706 1.00 17.92 195 MET A O 1
ATOM 1409 N N . THR A 1 200 ? 12.584 -4.605 10.034 1.00 17.85 196 THR A N 1
ATOM 1410 C CA . THR A 1 200 ? 11.743 -3.418 10.193 1.00 17.51 196 THR A CA 1
ATOM 1411 C C . THR A 1 200 ? 11.620 -2.721 8.860 1.00 17.61 196 THR A C 1
ATOM 1412 O O . THR A 1 200 ? 10.531 -2.336 8.417 1.00 16.46 196 THR A O 1
ATOM 1416 N N . ALA A 1 201 ? 12.761 -2.590 8.207 1.00 16.80 197 ALA A N 1
ATOM 1417 C CA . ALA A 1 201 ? 12.801 -1.926 6.923 1.00 17.15 197 ALA A CA 1
ATOM 1418 C C . ALA A 1 201 ? 11.974 -2.751 5.941 1.00 16.85 197 ALA A C 1
ATOM 1419 O O . ALA A 1 201 ? 11.315 -2.225 5.033 1.00 16.82 197 ALA A O 1
ATOM 1421 N N . ALA A 1 202 ? 11.992 -4.054 6.166 1.00 17.03 198 ALA A N 1
ATOM 1422 C CA . ALA A 1 202 ? 11.296 -5.000 5.285 1.00 17.18 198 ALA A CA 1
ATOM 1423 C C . ALA A 1 202 ? 9.791 -4.777 5.390 1.00 18.02 198 ALA A C 1
ATOM 1424 O O . ALA A 1 202 ? 9.063 -4.808 4.395 1.00 17.51 198 ALA A O 1
ATOM 1426 N N . ALA A 1 203 ? 9.366 -4.494 6.609 1.00 18.26 199 ALA A N 1
ATOM 1427 C CA . ALA A 1 203 ? 7.937 -4.268 6.911 1.00 18.66 199 ALA A CA 1
ATOM 1428 C C . ALA A 1 203 ? 7.439 -3.017 6.199 1.00 19.07 199 ALA A C 1
ATOM 1429 O O . ALA A 1 203 ? 6.377 -3.012 5.576 1.00 19.30 199 ALA A O 1
ATOM 1431 N N . VAL A 1 204 ? 8.254 -1.968 6.260 1.00 19.46 200 VAL A N 1
ATOM 1432 C CA . VAL A 1 204 ? 7.907 -0.691 5.628 1.00 19.55 200 VAL A CA 1
ATOM 1433 C C . VAL A 1 204 ? 7.845 -0.915 4.125 1.00 19.90 200 VAL A C 1
ATOM 1434 O O . VAL A 1 204 ? 6.886 -0.551 3.458 1.00 19.34 200 VAL A O 1
ATOM 1438 N N . ASN A 1 205 ? 8.890 -1.537 3.607 1.00 19.51 201 ASN A N 1
ATOM 1439 C CA . ASN A 1 205 ? 9.016 -1.761 2.178 1.00 20.35 201 ASN A CA 1
ATOM 1440 C C . ASN A 1 205 ? 7.839 -2.545 1.624 1.00 20.49 201 ASN A C 1
ATOM 1441 O O . ASN A 1 205 ? 7.375 -2.288 0.527 1.00 21.01 201 ASN A O 1
ATOM 1446 N N . ALA A 1 206 ? 7.335 -3.468 2.425 1.00 20.76 202 ALA A N 1
ATOM 1447 C CA . ALA A 1 206 ? 6.204 -4.324 2.031 1.00 20.89 202 ALA A CA 1
ATOM 1448 C C . ALA A 1 206 ? 4.927 -3.503 1.841 1.00 21.51 202 ALA A C 1
ATOM 1449 O O . ALA A 1 206 ? 4.125 -3.728 0.909 1.00 21.23 202 ALA A O 1
ATOM 1451 N N . LEU A 1 207 ? 4.780 -2.517 2.713 1.00 21.41 203 LEU A N 1
ATOM 1452 C CA . LEU A 1 207 ? 3.547 -1.712 2.814 1.00 22.28 203 LEU A CA 1
ATOM 1453 C C . LEU A 1 207 ? 3.538 -0.566 1.814 1.00 22.76 203 LEU A C 1
ATOM 1454 O O . LEU A 1 207 ? 2.490 0.002 1.511 1.00 22.85 203 LEU A O 1
ATOM 1459 N N . ALA A 1 208 ? 4.718 -0.263 1.287 1.00 23.76 204 ALA A N 1
ATOM 1460 C CA . ALA A 1 208 ? 4.920 0.940 0.445 1.00 24.54 204 ALA A CA 1
ATOM 1461 C C . ALA A 1 208 ? 4.461 0.674 -0.965 1.00 25.71 204 ALA A C 1
ATOM 1462 O O . ALA A 1 208 ? 4.057 1.573 -1.717 1.00 26.16 204 ALA A O 1
ATOM 1464 N N . SER A 1 209 ? 4.553 -0.589 -1.318 1.00 27.13 205 SER A N 1
ATOM 1465 C CA . SER A 1 209 ? 4.378 -1.006 -2.705 1.00 28.25 205 SER A CA 1
ATOM 1466 C C . SER A 1 209 ? 3.634 -2.337 -2.760 1.00 28.72 205 SER A C 1
ATOM 1467 O O . SER A 1 209 ? 3.931 -3.235 -1.963 1.00 29.91 205 SER A O 1
ATOM 1470 N N . TYR B 1 8 ? 12.195 0.748 33.252 1.00 35.50 4 TYR B N 1
ATOM 1471 C CA . TYR B 1 8 ? 13.209 0.178 32.333 1.00 35.53 4 TYR B CA 1
ATOM 1472 C C . TYR B 1 8 ? 14.531 0.887 32.507 1.00 35.70 4 TYR B C 1
ATOM 1473 O O . TYR B 1 8 ? 14.591 1.996 33.032 1.00 35.52 4 TYR B O 1
ATOM 1482 N N . ILE B 1 9 ? 15.588 0.217 32.067 1.00 35.93 5 ILE B N 1
ATOM 1483 C CA . ILE B 1 9 ? 16.948 0.786 32.097 1.00 36.26 5 ILE B CA 1
ATOM 1484 C C . ILE B 1 9 ? 17.032 1.898 31.064 1.00 36.60 5 ILE B C 1
ATOM 1485 O O . ILE B 1 9 ? 16.664 1.728 29.892 1.00 36.72 5 ILE B O 1
ATOM 1490 N N . ARG B 1 10 ? 17.495 3.045 31.550 1.00 36.91 6 ARG B N 1
ATOM 1491 C CA . ARG B 1 10 ? 17.498 4.302 30.801 1.00 37.10 6 ARG B CA 1
ATOM 1492 C C . ARG B 1 10 ? 18.916 4.724 30.562 1.00 37.16 6 ARG B C 1
ATOM 1493 O O . ARG B 1 10 ? 19.190 5.814 30.073 1.00 36.92 6 ARG B O 1
ATOM 1501 N N . ASP B 1 11 ? 19.814 3.828 30.930 1.00 37.38 7 ASP B N 1
ATOM 1502 C CA . ASP B 1 11 ? 21.244 4.058 30.781 1.00 37.49 7 ASP B CA 1
ATOM 1503 C C . ASP B 1 11 ? 21.813 3.193 29.660 1.00 37.36 7 ASP B C 1
ATOM 1504 O O . ASP B 1 11 ? 21.782 1.965 29.731 1.00 37.11 7 ASP B O 1
ATOM 1509 N N . GLY B 1 12 ? 22.319 3.854 28.621 1.00 37.05 8 GLY B N 1
ATOM 1510 C CA . GLY B 1 12 ? 22.743 3.176 27.393 1.00 36.85 8 GLY B CA 1
ATOM 1511 C C . GLY B 1 12 ? 23.899 2.225 27.618 1.00 36.70 8 GLY B C 1
ATOM 1512 O O . GLY B 1 12 ? 24.012 1.173 26.982 1.00 36.67 8 GLY B O 1
ATOM 1513 N N . GLN B 1 13 ? 24.750 2.592 28.558 1.00 36.24 9 GLN B N 1
ATOM 1514 C CA . GLN B 1 13 ? 25.964 1.818 28.810 1.00 36.32 9 GLN B CA 1
ATOM 1515 C C . GLN B 1 13 ? 25.574 0.629 29.652 1.00 35.64 9 GLN B C 1
ATOM 1516 O O . GLN B 1 13 ? 26.084 -0.479 29.472 1.00 35.53 9 GLN B O 1
ATOM 1522 N N . ALA B 1 14 ? 24.646 0.877 30.561 1.00 35.15 10 ALA B N 1
ATOM 1523 C CA . ALA B 1 14 ? 24.184 -0.152 31.491 1.00 34.59 10 ALA B CA 1
ATOM 1524 C C . ALA B 1 14 ? 23.479 -1.232 30.702 1.00 34.14 10 ALA B C 1
ATOM 1525 O O . ALA B 1 14 ? 23.613 -2.423 30.977 1.00 34.17 10 ALA B O 1
ATOM 1527 N N . ILE B 1 15 ? 22.741 -0.794 29.690 1.00 33.56 11 ILE B N 1
ATOM 1528 C CA . ILE B 1 15 ? 21.947 -1.715 28.862 1.00 33.23 11 ILE B CA 1
ATOM 1529 C C . ILE B 1 15 ? 22.877 -2.595 28.070 1.00 33.13 11 ILE B C 1
ATOM 1530 O O . ILE B 1 15 ? 22.715 -3.811 27.960 1.00 32.61 11 ILE B O 1
ATOM 1535 N N . TYR B 1 16 ? 23.847 -1.920 27.489 1.00 33.29 12 TYR B N 1
ATOM 1536 C CA . TYR B 1 16 ? 24.924 -2.557 26.737 1.00 33.61 12 TYR B CA 1
ATOM 1537 C C . TYR B 1 16 ? 25.578 -3.682 27.538 1.00 33.31 12 TYR B C 1
ATOM 1538 O O . TYR B 1 16 ? 25.596 -4.847 27.141 1.00 33.47 12 TYR B O 1
ATOM 1547 N N . ASP B 1 17 ? 26.125 -3.295 28.675 1.00 32.95 13 ASP B N 1
ATOM 1548 C CA . ASP B 1 17 ? 26.883 -4.214 29.529 1.00 32.85 13 ASP B CA 1
ATOM 1549 C C . ASP B 1 17 ? 26.027 -5.405 29.930 1.00 32.31 13 ASP B C 1
ATOM 1550 O O . ASP B 1 17 ? 26.469 -6.549 29.957 1.00 32.15 13 ASP B O 1
ATOM 1555 N N . ARG B 1 18 ? 24.776 -5.122 30.225 1.00 31.83 14 ARG B N 1
ATOM 1556 C CA . ARG B 1 18 ? 23.871 -6.148 30.714 1.00 31.65 14 ARG B CA 1
ATOM 1557 C C . ARG B 1 18 ? 23.590 -7.229 29.691 1.00 30.61 14 ARG B C 1
ATOM 1558 O O . ARG B 1 18 ? 23.480 -8.406 30.044 1.00 30.03 14 ARG B O 1
ATOM 1566 N N . SER B 1 19 ? 23.411 -6.822 28.445 1.00 29.66 15 SER B N 1
ATOM 1567 C CA . SER B 1 19 ? 22.980 -7.765 27.416 1.00 29.23 15 SER B CA 1
ATOM 1568 C C . SER B 1 19 ? 24.085 -8.768 27.180 1.00 28.43 15 SER B C 1
ATOM 1569 O O . SER B 1 19 ? 23.837 -9.959 27.017 1.00 27.64 15 SER B O 1
ATOM 1572 N N . PHE B 1 20 ? 25.316 -8.278 27.196 1.00 27.78 16 PHE B N 1
ATOM 1573 C CA . PHE B 1 20 ? 26.458 -9.157 26.947 1.00 27.56 16 PHE B CA 1
ATOM 1574 C C . PHE B 1 20 ? 26.566 -10.185 28.072 1.00 27.02 16 PHE B C 1
ATOM 1575 O O . PHE B 1 20 ? 26.905 -11.337 27.846 1.00 26.54 16 PHE B O 1
ATOM 1583 N N . ALA B 1 21 ? 26.221 -9.759 29.276 1.00 26.70 17 ALA B N 1
ATOM 1584 C CA . ALA B 1 21 ? 26.253 -10.656 30.451 1.00 26.43 17 ALA B CA 1
ATOM 1585 C C . ALA B 1 21 ? 25.218 -11.757 30.304 1.00 25.95 17 ALA B C 1
ATOM 1586 O O . ALA B 1 21 ? 25.484 -12.933 30.487 1.00 26.04 17 ALA B O 1
ATOM 1588 N N . ILE B 1 22 ? 24.006 -11.333 30.015 1.00 25.55 18 ILE B N 1
ATOM 1589 C CA . ILE B 1 22 ? 22.907 -12.265 29.839 1.00 24.75 18 ILE B CA 1
ATOM 1590 C C . ILE B 1 22 ? 23.247 -13.254 28.736 1.00 24.74 18 ILE B C 1
ATOM 1591 O O . ILE B 1 22 ? 22.957 -14.434 28.851 1.00 24.14 18 ILE B O 1
ATOM 1596 N N . ILE B 1 23 ? 23.899 -12.777 27.676 1.00 24.60 19 ILE B N 1
ATOM 1597 C CA . ILE B 1 23 ? 24.264 -13.672 26.573 1.00 24.32 19 ILE B CA 1
ATOM 1598 C C . ILE B 1 23 ? 25.236 -14.739 27.075 1.00 24.82 19 ILE B C 1
ATOM 1599 O O . ILE B 1 23 ? 25.078 -15.922 26.789 1.00 24.48 19 ILE B O 1
ATOM 1604 N N . ARG B 1 24 ? 26.219 -14.310 27.857 1.00 25.49 20 ARG B N 1
ATOM 1605 C CA . ARG B 1 24 ? 27.255 -15.233 28.339 1.00 26.48 20 ARG B CA 1
ATOM 1606 C C . ARG B 1 24 ? 26.644 -16.253 29.303 1.00 26.84 20 ARG B C 1
ATOM 1607 O O . ARG B 1 24 ? 27.092 -17.402 29.399 1.00 26.06 20 ARG B O 1
ATOM 1615 N N . ALA B 1 25 ? 25.581 -15.830 29.970 1.00 26.57 21 ALA B N 1
ATOM 1616 C CA . ALA B 1 25 ? 24.928 -16.667 30.979 1.00 27.17 21 ALA B CA 1
ATOM 1617 C C . ALA B 1 25 ? 24.130 -17.785 30.325 1.00 27.20 21 ALA B C 1
ATOM 1618 O O . ALA B 1 25 ? 23.963 -18.877 30.892 1.00 26.93 21 ALA B O 1
ATOM 1620 N N . GLU B 1 26 ? 23.665 -17.504 29.115 1.00 27.30 22 GLU B N 1
ATOM 1621 C CA . GLU B 1 26 ? 22.648 -18.330 28.464 1.00 27.85 22 GLU B CA 1
ATOM 1622 C C . GLU B 1 26 ? 23.156 -19.154 27.293 1.00 28.11 22 GLU B C 1
ATOM 1623 O O . GLU B 1 26 ? 22.646 -20.239 27.021 1.00 28.05 22 GLU B O 1
ATOM 1629 N N . ALA B 1 27 ? 24.134 -18.606 26.585 1.00 28.14 23 ALA B N 1
ATOM 1630 C CA . ALA B 1 27 ? 24.659 -19.223 25.365 1.00 28.12 23 ALA B CA 1
ATOM 1631 C C . ALA B 1 27 ? 25.586 -20.383 25.658 1.00 28.16 23 ALA B C 1
ATOM 1632 O O . ALA B 1 27 ? 26.342 -20.362 26.617 1.00 27.97 23 ALA B O 1
ATOM 1634 N N . ASP B 1 28 ? 25.517 -21.386 24.796 1.00 28.34 24 ASP B N 1
ATOM 1635 C CA . ASP B 1 28 ? 26.445 -22.521 24.841 1.00 28.80 24 ASP B CA 1
ATOM 1636 C C . ASP B 1 28 ? 27.667 -22.229 23.992 1.00 28.38 24 ASP B C 1
ATOM 1637 O O . ASP B 1 28 ? 27.656 -22.413 22.775 1.00 28.29 24 ASP B O 1
ATOM 1642 N N . LEU B 1 29 ? 28.715 -21.767 24.648 1.00 28.24 25 LEU B N 1
ATOM 1643 C CA . LEU B 1 29 ? 29.890 -21.290 23.942 1.00 28.35 25 LEU B CA 1
ATOM 1644 C C . LEU B 1 29 ? 31.054 -22.225 24.139 1.00 28.80 25 LEU B C 1
ATOM 1645 O O . LEU B 1 29 ? 32.200 -21.847 23.961 1.00 28.65 25 LEU B O 1
ATOM 1650 N N . ARG B 1 30 ? 30.736 -23.456 24.507 1.00 29.23 26 ARG B N 1
ATOM 1651 C CA . ARG B 1 30 ? 31.761 -24.425 24.874 1.00 29.86 26 ARG B CA 1
ATOM 1652 C C . ARG B 1 30 ? 32.688 -24.757 23.732 1.00 29.70 26 ARG B C 1
ATOM 1653 O O . ARG B 1 30 ? 33.878 -25.003 23.950 1.00 30.51 26 ARG B O 1
ATOM 1661 N N . HIS B 1 31 ? 32.140 -24.766 22.524 1.00 29.44 27 HIS B N 1
ATOM 1662 C CA . HIS B 1 31 ? 32.876 -25.219 21.331 1.00 29.24 27 HIS B CA 1
ATOM 1663 C C . HIS B 1 31 ? 33.435 -24.041 20.550 1.00 28.75 27 HIS B C 1
ATOM 1664 O O . HIS B 1 31 ? 33.896 -24.186 19.424 1.00 28.99 27 HIS B O 1
ATOM 1666 N N . ILE B 1 32 ? 33.371 -22.870 21.164 1.00 28.09 28 ILE B N 1
ATOM 1667 C CA . ILE B 1 32 ? 33.904 -21.654 20.540 1.00 27.43 28 ILE B CA 1
ATOM 1668 C C . ILE B 1 32 ? 35.284 -21.337 21.116 1.00 27.37 28 ILE B C 1
ATOM 1669 O O . ILE B 1 32 ? 35.420 -21.078 22.308 1.00 27.41 28 ILE B O 1
ATOM 1674 N N . PRO B 1 33 ? 36.321 -21.349 20.270 1.00 27.69 29 PRO B N 1
ATOM 1675 C CA . PRO B 1 33 ? 37.638 -21.017 20.790 1.00 27.44 29 PRO B CA 1
ATOM 1676 C C . PRO B 1 33 ? 37.758 -19.560 21.189 1.00 27.33 29 PRO B C 1
ATOM 1677 O O . PRO B 1 33 ? 36.979 -18.694 20.763 1.00 26.73 29 PRO B O 1
ATOM 1681 N N . ALA B 1 34 ? 38.743 -19.325 22.033 1.00 26.75 30 ALA B N 1
ATOM 1682 C CA . ALA B 1 34 ? 38.939 -18.035 22.671 1.00 26.58 30 ALA B CA 1
ATOM 1683 C C . ALA B 1 34 ? 39.023 -16.897 21.673 1.00 25.75 30 ALA B C 1
ATOM 1684 O O . ALA B 1 34 ? 38.571 -15.798 21.961 1.00 25.72 30 ALA B O 1
ATOM 1686 N N . ASP B 1 35 ? 39.609 -17.174 20.511 1.00 25.33 31 ASP B N 1
ATOM 1687 C CA . ASP B 1 35 ? 39.854 -16.130 19.486 1.00 25.09 31 ASP B CA 1
ATOM 1688 C C . ASP B 1 35 ? 38.562 -15.775 18.758 1.00 24.44 31 ASP B C 1
ATOM 1689 O O . ASP B 1 35 ? 38.501 -14.832 17.968 1.00 24.05 31 ASP B O 1
ATOM 1694 N N . LEU B 1 36 ? 37.517 -16.531 19.051 1.00 23.96 32 LEU B N 1
ATOM 1695 C CA . LEU B 1 36 ? 36.218 -16.273 18.424 1.00 24.03 32 LEU B CA 1
ATOM 1696 C C . LEU B 1 36 ? 35.080 -16.005 19.417 1.00 24.05 32 LEU B C 1
ATOM 1697 O O . LEU B 1 36 ? 33.933 -15.801 19.014 1.00 23.52 32 LEU B O 1
ATOM 1702 N N . GLU B 1 37 ? 35.406 -15.970 20.703 1.00 23.95 33 GLU B N 1
ATOM 1703 C CA . GLU B 1 37 ? 34.383 -15.823 21.750 1.00 23.87 33 GLU B CA 1
ATOM 1704 C C . GLU B 1 37 ? 33.678 -14.471 21.654 1.00 23.31 33 GLU B C 1
ATOM 1705 O O . GLU B 1 37 ? 32.461 -14.385 21.816 1.00 21.88 33 GLU B O 1
ATOM 1711 N N . LYS B 1 38 ? 34.428 -13.417 21.375 1.00 22.09 34 LYS B N 1
ATOM 1712 C CA . LYS B 1 38 ? 33.798 -12.092 21.287 1.00 22.60 34 LYS B CA 1
ATOM 1713 C C . LYS B 1 38 ? 32.922 -12.009 20.047 1.00 21.89 34 LYS B C 1
ATOM 1714 O O . LYS B 1 38 ? 31.838 -11.419 20.072 1.00 21.70 34 LYS B O 1
ATOM 1720 N N . LEU B 1 39 ? 33.402 -12.630 18.973 1.00 20.90 35 LEU B N 1
ATOM 1721 C CA . LEU B 1 39 ? 32.680 -12.652 17.699 1.00 20.08 35 LEU B CA 1
ATOM 1722 C C . LEU B 1 39 ? 31.336 -13.320 17.909 1.00 19.88 35 LEU B C 1
ATOM 1723 O O . LEU B 1 39 ? 30.310 -12.801 17.499 1.00 20.10 35 LEU B O 1
ATOM 1728 N N . ALA B 1 40 ? 31.360 -14.467 18.585 1.00 19.01 36 ALA B N 1
ATOM 1729 C CA . ALA B 1 40 ? 30.145 -15.251 18.807 1.00 18.71 36 ALA B CA 1
ATOM 1730 C C . ALA B 1 40 ? 29.147 -14.436 19.612 1.00 18.14 36 ALA B C 1
ATOM 1731 O O . ALA B 1 40 ? 27.958 -14.380 19.301 1.00 17.97 36 ALA B O 1
ATOM 1733 N N . VAL B 1 41 ? 29.640 -13.810 20.665 1.00 18.17 37 VAL B N 1
ATOM 1734 C CA . VAL B 1 41 ? 28.764 -13.053 21.569 1.00 18.10 37 VAL B CA 1
ATOM 1735 C C . VAL B 1 41 ? 28.164 -11.883 20.829 1.00 18.54 37 VAL B C 1
ATOM 1736 O O . VAL B 1 41 ? 26.976 -11.545 20.985 1.00 17.35 37 VAL B O 1
ATOM 1740 N N . ARG B 1 42 ? 28.988 -11.282 19.980 1.00 18.42 38 ARG B N 1
ATOM 1741 C CA . ARG B 1 42 ? 28.578 -10.077 19.271 1.00 19.37 38 ARG B CA 1
ATOM 1742 C C . ARG B 1 42 ? 27.578 -10.387 18.176 1.00 18.52 38 ARG B C 1
ATOM 1743 O O . ARG B 1 42 ? 26.659 -9.607 17.940 1.00 18.51 38 ARG B O 1
ATOM 1751 N N . VAL B 1 43 ? 27.710 -11.562 17.565 1.00 18.00 39 VAL B N 1
ATOM 1752 C CA . VAL B 1 43 ? 26.797 -11.954 16.460 1.00 17.79 39 VAL B CA 1
ATOM 1753 C C . VAL B 1 43 ? 25.431 -12.283 17.061 1.00 18.53 39 VAL B C 1
ATOM 1754 O O . VAL B 1 43 ? 24.377 -11.985 16.491 1.00 17.74 39 VAL B O 1
ATOM 1758 N N . ILE B 1 44 ? 25.481 -12.878 18.243 1.00 18.71 40 ILE B N 1
ATOM 1759 C CA . ILE B 1 44 ? 24.272 -13.246 18.981 1.00 18.87 40 ILE B CA 1
ATOM 1760 C C . ILE B 1 44 ? 23.577 -11.961 19.418 1.00 19.10 40 ILE B C 1
ATOM 1761 O O . ILE B 1 44 ? 22.372 -11.810 19.306 1.00 19.34 40 ILE B O 1
ATOM 1766 N N . HIS B 1 45 ? 24.374 -11.024 19.884 1.00 19.18 41 HIS B N 1
ATOM 1767 C CA . HIS B 1 45 ? 23.855 -9.713 20.284 1.00 19.97 41 HIS B CA 1
ATOM 1768 C C . HIS B 1 45 ? 23.082 -9.084 19.124 1.00 19.79 41 HIS B C 1
ATOM 1769 O O . HIS B 1 45 ? 21.990 -8.521 19.305 1.00 19.13 41 HIS B O 1
ATOM 1776 N N . ALA B 1 46 ? 23.615 -9.256 17.925 1.00 18.90 42 ALA B N 1
ATOM 1777 C CA . ALA B 1 46 ? 23.068 -8.549 16.743 1.00 19.36 42 ALA B CA 1
ATOM 1778 C C . ALA B 1 46 ? 21.686 -9.068 16.381 1.00 18.99 42 ALA B C 1
ATOM 1779 O O . ALA B 1 46 ? 20.829 -8.320 15.884 1.00 18.42 42 ALA B O 1
ATOM 1781 N N . CYS B 1 47 ? 21.471 -10.351 16.657 1.00 18.93 43 CYS B N 1
ATOM 1782 C CA . CYS B 1 47 ? 20.302 -11.071 16.104 1.00 18.80 43 CYS B CA 1
ATOM 1783 C C . CYS B 1 47 ? 19.280 -11.550 17.119 1.00 19.14 43 CYS B C 1
ATOM 1784 O O . CYS B 1 47 ? 18.153 -11.890 16.758 1.00 18.51 43 CYS B O 1
ATOM 1787 N N . GLY B 1 48 ? 19.674 -11.558 18.387 1.00 19.48 44 GLY B N 1
ATOM 1788 C CA . GLY B 1 48 ? 18.762 -11.901 19.470 1.00 19.90 44 GLY B CA 1
ATOM 1789 C C . GLY B 1 48 ? 18.598 -13.390 19.704 1.00 20.12 44 GLY B C 1
ATOM 1790 O O . GLY B 1 48 ? 17.722 -13.821 20.450 1.00 20.25 44 GLY B O 1
ATOM 1791 N N . MET B 1 49 ? 19.437 -14.180 19.042 1.00 20.03 45 MET B N 1
ATOM 1792 C CA . MET B 1 49 ? 19.306 -15.653 19.084 1.00 20.35 45 MET B CA 1
ATOM 1793 C C . MET B 1 49 ? 20.540 -16.365 19.632 1.00 20.88 45 MET B C 1
ATOM 1794 O O . MET B 1 49 ? 21.530 -16.520 18.930 1.00 21.03 45 MET B O 1
ATOM 1799 N N . VAL B 1 50 ? 20.471 -16.828 20.873 1.00 22.21 46 VAL B N 1
ATOM 1800 C CA . VAL B 1 50 ? 21.644 -17.469 21.491 1.00 22.22 46 VAL B CA 1
ATOM 1801 C C . VAL B 1 50 ? 22.029 -18.758 20.767 1.00 22.67 46 VAL B C 1
ATOM 1802 O O . VAL B 1 50 ? 23.187 -19.177 20.810 1.00 22.61 46 VAL B O 1
ATOM 1806 N N . ASP B 1 51 ? 21.057 -19.361 20.094 1.00 23.05 47 ASP B N 1
ATOM 1807 C CA . ASP B 1 51 ? 21.258 -20.676 19.452 1.00 23.50 47 ASP B CA 1
ATOM 1808 C C . ASP B 1 51 ? 22.015 -20.548 18.151 1.00 23.23 47 ASP B C 1
ATOM 1809 O O . ASP B 1 51 ? 22.278 -21.538 17.472 1.00 21.85 47 ASP B O 1
ATOM 1814 N N . VAL B 1 52 ? 22.377 -19.318 17.818 1.00 23.24 48 VAL B N 1
ATOM 1815 C CA . VAL B 1 52 ? 23.064 -19.050 16.547 1.00 23.79 48 VAL B CA 1
ATOM 1816 C C . VAL B 1 52 ? 24.474 -19.588 16.695 1.00 23.91 48 VAL B C 1
ATOM 1817 O O . VAL B 1 52 ? 25.138 -19.960 15.731 1.00 23.88 48 VAL B O 1
ATOM 1821 N N . ALA B 1 53 ? 24.902 -19.691 17.944 1.00 23.85 49 ALA B N 1
ATOM 1822 C CA . ALA B 1 53 ? 26.250 -20.172 18.229 1.00 24.48 49 ALA B CA 1
ATOM 1823 C C . ALA B 1 53 ? 26.357 -21.636 17.806 1.00 24.58 49 ALA B C 1
ATOM 1824 O O . ALA B 1 53 ? 27.432 -22.137 17.476 1.00 25.44 49 ALA B O 1
ATOM 1826 N N . ASN B 1 54 ? 25.216 -22.301 17.776 1.00 24.77 50 ASN B N 1
ATOM 1827 C CA . ASN B 1 54 ? 25.183 -23.720 17.419 1.00 25.00 50 ASN B CA 1
ATOM 1828 C C . ASN B 1 54 ? 25.551 -23.870 15.958 1.00 24.02 50 ASN B C 1
ATOM 1829 O O . ASN B 1 54 ? 25.970 -24.932 15.506 1.00 23.80 50 ASN B O 1
ATOM 1834 N N . ASP B 1 55 ? 25.382 -22.774 15.230 1.00 23.20 51 ASP B N 1
ATOM 1835 C CA . ASP B 1 55 ? 25.443 -22.790 13.765 1.00 22.98 51 ASP B CA 1
ATOM 1836 C C . ASP B 1 55 ? 26.679 -22.112 13.239 1.00 21.95 51 ASP B C 1
ATOM 1837 O O . ASP B 1 55 ? 26.886 -22.019 12.039 1.00 21.14 51 ASP B O 1
ATOM 1842 N N . LEU B 1 56 ? 27.509 -21.683 14.175 1.00 20.58 52 LEU B N 1
ATOM 1843 C CA . LEU B 1 56 ? 28.798 -21.079 13.842 1.00 20.30 52 LEU B CA 1
ATOM 1844 C C . LEU B 1 56 ? 29.747 -22.180 13.417 1.00 19.96 52 LEU B C 1
ATOM 1845 O O . LEU B 1 56 ? 29.839 -23.244 14.040 1.00 19.98 52 LEU B O 1
ATOM 1850 N N . ALA B 1 57 ? 30.437 -21.924 12.328 1.00 19.43 53 ALA B N 1
ATOM 1851 C CA . ALA B 1 57 ? 31.492 -22.840 11.882 1.00 19.59 53 ALA B CA 1
ATOM 1852 C C . ALA B 1 57 ? 32.652 -22.020 11.406 1.00 19.74 53 ALA B C 1
ATOM 1853 O O . ALA B 1 57 ? 32.485 -20.886 10.937 1.00 19.54 53 ALA B O 1
ATOM 1855 N N . PHE B 1 58 ? 33.837 -22.577 11.562 1.00 19.87 54 PHE B N 1
ATOM 1856 C CA . PHE B 1 58 ? 35.027 -21.776 11.325 1.00 20.42 54 PHE B CA 1
ATOM 1857 C C . PHE B 1 58 ? 36.253 -22.639 11.169 1.00 20.12 54 PHE B C 1
ATOM 1858 O O . PHE B 1 58 ? 36.273 -23.805 11.565 1.00 19.42 54 PHE B O 1
ATOM 1866 N N . SER B 1 59 ? 37.257 -22.037 10.558 1.00 19.94 55 SER B N 1
ATOM 1867 C CA . SER B 1 59 ? 38.566 -22.656 10.457 1.00 19.89 55 SER B CA 1
ATOM 1868 C C . SER B 1 59 ? 39.279 -22.379 11.758 1.00 20.89 55 SER B C 1
ATOM 1869 O O . SER B 1 59 ? 38.954 -21.432 12.469 1.00 20.53 55 SER B O 1
ATOM 1872 N N . GLU B 1 60 ? 40.248 -23.218 12.075 1.00 21.67 56 GLU B N 1
ATOM 1873 C CA . GLU B 1 60 ? 41.112 -22.978 13.237 1.00 22.93 56 GLU B CA 1
ATOM 1874 C C . GLU B 1 60 ? 41.879 -21.677 13.160 1.00 22.55 56 GLU B C 1
ATOM 1875 O O . GLU B 1 60 ? 42.680 -21.479 12.268 1.00 22.36 56 GLU B O 1
ATOM 1881 N N . GLY B 1 61 ? 41.633 -20.811 14.135 1.00 22.26 57 GLY B N 1
ATOM 1882 C CA . GLY B 1 61 ? 42.368 -19.561 14.296 1.00 22.17 57 GLY B CA 1
ATOM 1883 C C . GLY B 1 61 ? 41.833 -18.468 13.407 1.00 21.48 57 GLY B C 1
ATOM 1884 O O . GLY B 1 61 ? 42.510 -17.494 13.106 1.00 20.59 57 GLY B O 1
ATOM 1885 N N . ALA B 1 62 ? 40.602 -18.661 12.971 1.00 21.46 58 ALA B N 1
ATOM 1886 C CA . ALA B 1 62 ? 39.973 -17.729 12.030 1.00 21.44 58 ALA B CA 1
ATOM 1887 C C . ALA B 1 62 ? 39.797 -16.356 12.667 1.00 21.66 58 ALA B C 1
ATOM 1888 O O . ALA B 1 62 ? 39.847 -15.318 11.991 1.00 20.94 58 ALA B O 1
ATOM 1890 N N . GLY B 1 63 ? 39.592 -16.377 13.974 1.00 21.96 59 GLY B N 1
ATOM 1891 C CA . GLY B 1 63 ? 39.331 -15.161 14.725 1.00 22.63 59 GLY B CA 1
ATOM 1892 C C . GLY B 1 63 ? 40.572 -14.306 14.786 1.00 23.22 59 GLY B C 1
ATOM 1893 O O . GLY B 1 63 ? 40.527 -13.104 14.550 1.00 22.92 59 GLY B O 1
ATOM 1894 N N . LYS B 1 64 ? 41.696 -14.935 15.104 1.00 23.62 60 LYS B N 1
ATOM 1895 C CA . LYS B 1 64 ? 42.943 -14.193 15.192 1.00 24.19 60 LYS B CA 1
ATOM 1896 C C . LYS B 1 64 ? 43.441 -13.789 13.813 1.00 23.43 60 LYS B C 1
ATOM 1897 O O . LYS B 1 64 ? 44.089 -12.761 13.665 1.00 23.31 60 LYS B O 1
ATOM 1903 N N . ALA B 1 65 ? 43.117 -14.580 12.801 1.00 22.94 61 ALA B N 1
ATOM 1904 C CA . ALA B 1 65 ? 43.486 -14.232 11.429 1.00 22.24 61 ALA B CA 1
ATOM 1905 C C . ALA B 1 65 ? 42.913 -12.864 11.118 1.00 21.99 61 ALA B C 1
ATOM 1906 O O . ALA B 1 65 ? 43.590 -11.984 10.581 1.00 20.92 61 ALA B O 1
ATOM 1908 N N . GLY B 1 66 ? 41.651 -12.694 11.492 1.00 21.47 62 GLY B N 1
ATOM 1909 C CA . GLY B 1 66 ? 40.900 -11.473 11.190 1.00 21.67 62 GLY B CA 1
ATOM 1910 C C . GLY B 1 66 ? 41.365 -10.319 12.058 1.00 21.33 62 GLY B C 1
ATOM 1911 O O . GLY B 1 66 ? 41.510 -9.189 11.615 1.00 21.04 62 GLY B O 1
ATOM 1912 N N . ARG B 1 67 ? 41.624 -10.631 13.311 1.00 21.77 63 ARG B N 1
ATOM 1913 C CA . ARG B 1 67 ? 41.979 -9.603 14.285 1.00 22.03 63 ARG B CA 1
ATOM 1914 C C . ARG B 1 67 ? 43.350 -9.052 13.907 1.00 21.96 63 ARG B C 1
ATOM 1915 O O . ARG B 1 67 ? 43.599 -7.840 13.924 1.00 20.95 63 ARG B O 1
ATOM 1923 N N . ASN B 1 68 ? 44.226 -9.976 13.549 1.00 21.57 64 ASN B N 1
ATOM 1924 C CA . ASN B 1 68 ? 45.597 -9.622 13.167 1.00 22.03 64 ASN B CA 1
ATOM 1925 C C . ASN B 1 68 ? 45.611 -8.753 11.917 1.00 21.95 64 ASN B C 1
ATOM 1926 O O . ASN B 1 68 ? 46.364 -7.800 11.817 1.00 21.66 64 ASN B O 1
ATOM 1931 N N . ALA B 1 69 ? 44.739 -9.079 10.973 1.00 22.20 65 ALA B N 1
ATOM 1932 C CA . ALA B 1 69 ? 44.715 -8.367 9.691 1.00 22.74 65 ALA B CA 1
ATOM 1933 C C . ALA B 1 69 ? 44.231 -6.942 9.891 1.00 23.08 65 ALA B C 1
ATOM 1934 O O . ALA B 1 69 ? 44.775 -5.988 9.325 1.00 23.00 65 ALA B O 1
ATOM 1936 N N . LEU B 1 70 ? 43.196 -6.806 10.704 1.00 23.26 66 LEU B N 1
ATOM 1937 C CA . LEU B 1 70 ? 42.621 -5.488 10.977 1.00 23.37 66 LEU B CA 1
ATOM 1938 C C . LEU B 1 70 ? 43.666 -4.627 11.680 1.00 23.58 66 LEU B C 1
ATOM 1939 O O . LEU B 1 70 ? 43.829 -3.450 11.378 1.00 22.70 66 LEU B O 1
ATOM 1944 N N . LEU B 1 71 ? 44.401 -5.244 12.593 1.00 24.14 67 LEU B N 1
ATOM 1945 C CA . LEU B 1 71 ? 45.478 -4.540 13.297 1.00 24.71 67 LEU B CA 1
ATOM 1946 C C . LEU B 1 71 ? 46.515 -3.997 12.307 1.00 24.74 67 LEU B C 1
ATOM 1947 O O . LEU B 1 71 ? 47.112 -2.937 12.519 1.00 24.64 67 LEU B O 1
ATOM 1952 N N . ALA B 1 72 ? 46.697 -4.744 11.226 1.00 24.53 68 ALA B N 1
ATOM 1953 C CA . ALA B 1 72 ? 47.741 -4.481 10.212 1.00 24.67 68 ALA B CA 1
ATOM 1954 C C . ALA B 1 72 ? 47.264 -3.442 9.205 1.00 24.51 68 ALA B C 1
ATOM 1955 O O . ALA B 1 72 ? 48.003 -3.017 8.319 1.00 24.32 68 ALA B O 1
ATOM 1957 N N . GLY B 1 73 ? 46.010 -3.046 9.373 1.00 23.66 69 GLY B N 1
ATOM 1958 C CA . GLY B 1 73 ? 45.390 -2.021 8.540 1.00 23.43 69 GLY B CA 1
ATOM 1959 C C . GLY B 1 73 ? 44.672 -2.565 7.333 1.00 23.29 69 GLY B C 1
ATOM 1960 O O . GLY B 1 73 ? 44.376 -1.834 6.385 1.00 23.42 69 GLY B O 1
ATOM 1961 N N . ALA B 1 74 ? 44.387 -3.861 7.376 1.00 22.38 70 ALA B N 1
ATOM 1962 C CA . ALA B 1 74 ? 43.641 -4.531 6.297 1.00 21.79 70 ALA B CA 1
ATOM 1963 C C . ALA B 1 74 ? 42.328 -3.806 5.977 1.00 21.47 70 ALA B C 1
ATOM 1964 O O . ALA B 1 74 ? 41.666 -3.294 6.879 1.00 20.72 70 ALA B O 1
ATOM 1966 N N . PRO B 1 75 ? 41.965 -3.744 4.682 1.00 21.30 71 PRO B N 1
ATOM 1967 C CA . PRO B 1 75 ? 40.648 -3.235 4.320 1.00 21.05 71 PRO B CA 1
ATOM 1968 C C . PRO B 1 75 ? 39.565 -4.277 4.488 1.00 20.33 71 PRO B C 1
ATOM 1969 O O . PRO B 1 75 ? 39.850 -5.485 4.545 1.00 20.19 71 PRO B O 1
ATOM 1973 N N . ILE B 1 76 ? 38.337 -3.789 4.596 1.00 19.59 72 ILE B N 1
ATOM 1974 C CA . ILE B 1 76 ? 37.147 -4.649 4.678 1.00 19.68 72 ILE B CA 1
ATOM 1975 C C . ILE B 1 76 ? 36.312 -4.469 3.420 1.00 19.41 72 ILE B C 1
ATOM 1976 O O . ILE B 1 76 ? 35.812 -3.371 3.147 1.00 19.35 72 ILE B O 1
ATOM 1981 N N . LEU B 1 77 ? 36.218 -5.563 2.660 1.00 18.88 73 LEU B N 1
ATOM 1982 C CA . LEU B 1 77 ? 35.497 -5.612 1.384 1.00 18.97 73 LEU B CA 1
ATOM 1983 C C . LEU B 1 77 ? 34.108 -6.177 1.628 1.00 18.76 73 LEU B C 1
ATOM 1984 O O . LEU B 1 77 ? 33.958 -7.286 2.141 1.00 19.03 73 LEU B O 1
ATOM 1989 N N . CYS B 1 78 ? 33.112 -5.387 1.253 1.00 18.88 74 CYS B N 1
ATOM 1990 C CA . CYS B 1 78 ? 31.708 -5.645 1.591 1.00 19.20 74 CYS B CA 1
ATOM 1991 C C . CYS B 1 78 ? 30.831 -5.814 0.372 1.00 19.18 74 CYS B C 1
ATOM 1992 O O . CYS B 1 78 ? 30.852 -4.979 -0.530 1.00 19.51 74 CYS B O 1
ATOM 1995 N N . ASP B 1 79 ? 30.034 -6.872 0.393 1.00 19.84 75 ASP B N 1
ATOM 1996 C CA . ASP B 1 79 ? 29.185 -7.261 -0.745 1.00 20.23 75 ASP B CA 1
ATOM 1997 C C . ASP B 1 79 ? 27.963 -6.349 -0.851 1.00 20.50 75 ASP B C 1
ATOM 1998 O O . ASP B 1 79 ? 27.345 -6.216 -1.915 1.00 20.46 75 ASP B O 1
ATOM 2003 N N . ALA B 1 80 ? 27.665 -5.695 0.257 1.00 20.84 76 ALA B N 1
ATOM 2004 C CA . ALA B 1 80 ? 26.423 -4.930 0.395 1.00 21.17 76 ALA B CA 1
ATOM 2005 C C . ALA B 1 80 ? 26.600 -3.646 1.170 1.00 21.73 76 ALA B C 1
ATOM 2006 O O . ALA B 1 80 ? 27.360 -3.567 2.131 1.00 21.57 76 ALA B O 1
ATOM 2008 N N . ARG B 1 81 ? 25.868 -2.637 0.725 1.00 23.02 77 ARG B N 1
ATOM 2009 C CA . ARG B 1 81 ? 25.963 -1.294 1.312 1.00 23.68 77 ARG B CA 1
ATOM 2010 C C . ARG B 1 81 ? 25.699 -1.321 2.802 1.00 23.33 77 ARG B C 1
ATOM 2011 O O . ARG B 1 81 ? 26.369 -0.640 3.567 1.00 23.69 77 ARG B O 1
ATOM 2019 N N . MET B 1 82 ? 24.753 -2.163 3.208 1.00 24.26 78 MET B N 1
ATOM 2020 C CA . MET B 1 82 ? 24.298 -2.207 4.601 1.00 24.12 78 MET B CA 1
ATOM 2021 C C . MET B 1 82 ? 25.353 -2.871 5.490 1.00 23.64 78 MET B C 1
ATOM 2022 O O . MET B 1 82 ? 25.486 -2.547 6.652 1.00 22.56 78 MET B O 1
ATOM 2027 N N . VAL B 1 83 ? 26.132 -3.777 4.914 1.00 23.14 79 VAL B N 1
ATOM 2028 C CA . VAL B 1 83 ? 27.246 -4.387 5.649 1.00 23.12 79 VAL B CA 1
ATOM 2029 C C . VAL B 1 83 ? 28.252 -3.278 5.960 1.00 22.91 79 VAL B C 1
ATOM 2030 O O . VAL B 1 83 ? 28.660 -3.060 7.096 1.00 23.60 79 VAL B O 1
ATOM 2034 N N . ALA B 1 84 ? 28.573 -2.518 4.931 1.00 23.66 80 ALA B N 1
ATOM 2035 C CA . ALA B 1 84 ? 29.584 -1.462 5.026 1.00 23.77 80 ALA B CA 1
ATOM 2036 C C . ALA B 1 84 ? 29.186 -0.468 6.089 1.00 24.21 80 ALA B C 1
ATOM 2037 O O . ALA B 1 84 ? 29.962 -0.061 6.952 1.00 23.70 80 ALA B O 1
ATOM 2039 N N . GLU B 1 85 ? 27.929 -0.095 5.994 1.00 25.17 81 GLU B N 1
ATOM 2040 C CA . GLU B 1 85 ? 27.364 0.947 6.846 1.00 25.51 81 GLU B CA 1
ATOM 2041 C C . GLU B 1 85 ? 27.353 0.530 8.295 1.00 25.31 81 GLU B C 1
ATOM 2042 O O . GLU B 1 85 ? 27.389 1.361 9.197 1.00 25.29 81 GLU B O 1
ATOM 2048 N N . GLY B 1 86 ? 27.319 -0.776 8.500 1.00 25.16 82 GLY B N 1
ATOM 2049 C CA . GLY B 1 86 ? 27.167 -1.352 9.836 1.00 24.87 82 GLY B CA 1
ATOM 2050 C C . GLY B 1 86 ? 28.473 -1.482 10.596 1.00 25.05 82 GLY B C 1
ATOM 2051 O O . GLY B 1 86 ? 28.496 -1.809 11.778 1.00 23.29 82 GLY B O 1
ATOM 2052 N N . ILE B 1 87 ? 29.568 -1.229 9.898 1.00 25.64 83 ILE B N 1
ATOM 2053 C CA . ILE B 1 87 ? 30.896 -1.336 10.517 1.00 25.87 83 ILE B CA 1
ATOM 2054 C C . ILE B 1 87 ? 31.161 -0.055 11.276 1.00 26.52 83 ILE B C 1
ATOM 2055 O O . ILE B 1 87 ? 31.096 1.031 10.717 1.00 26.31 83 ILE B O 1
ATOM 2060 N N . THR B 1 88 ? 31.450 -0.198 12.562 1.00 27.06 84 THR B N 1
ATOM 2061 C CA . THR B 1 88 ? 31.654 0.957 13.455 1.00 27.47 84 THR B CA 1
ATOM 2062 C C . THR B 1 88 ? 33.047 1.538 13.282 1.00 27.83 84 THR B C 1
ATOM 2063 O O . THR B 1 88 ? 34.045 0.953 13.707 1.00 26.75 84 THR B O 1
ATOM 2067 N N . ARG B 1 89 ? 33.099 2.714 12.677 1.00 28.59 85 ARG B N 1
ATOM 2068 C CA . ARG B 1 89 ? 34.381 3.279 12.249 1.00 29.45 85 ARG B CA 1
ATOM 2069 C C . ARG B 1 89 ? 35.279 3.520 13.452 1.00 30.00 85 ARG B C 1
ATOM 2070 O O . ARG B 1 89 ? 36.504 3.433 13.360 1.00 29.47 85 ARG B O 1
ATOM 2078 N N . SER B 1 90 ? 34.648 3.812 14.581 1.00 30.52 86 SER B N 1
ATOM 2079 C CA . SER B 1 90 ? 35.388 4.228 15.785 1.00 31.23 86 SER B CA 1
ATOM 2080 C C . SER B 1 90 ? 36.111 3.031 16.396 1.00 31.43 86 SER B C 1
ATOM 2081 O O . SER B 1 90 ? 36.956 3.175 17.285 1.00 32.27 86 SER B O 1
ATOM 2084 N N . ARG B 1 91 ? 35.760 1.851 15.910 1.00 31.37 87 ARG B N 1
ATOM 2085 C CA . ARG B 1 91 ? 36.241 0.589 16.494 1.00 31.52 87 ARG B CA 1
ATOM 2086 C C . ARG B 1 91 ? 37.448 0.077 15.719 1.00 31.09 87 ARG B C 1
ATOM 2087 O O . ARG B 1 91 ? 38.167 -0.816 16.173 1.00 31.14 87 ARG B O 1
ATOM 2095 N N . LEU B 1 92 ? 37.657 0.680 14.553 1.00 30.58 88 LEU B N 1
ATOM 2096 C CA . LEU B 1 92 ? 38.681 0.232 13.596 1.00 30.11 88 LEU B CA 1
ATOM 2097 C C . LEU B 1 92 ? 40.064 0.638 14.102 1.00 30.20 88 LEU B C 1
ATOM 2098 O O . LEU B 1 92 ? 40.292 1.805 14.399 1.00 30.24 88 LEU B O 1
ATOM 2103 N N . PRO B 1 93 ? 40.990 -0.327 14.222 1.00 30.31 89 PRO B N 1
ATOM 2104 C CA . PRO B 1 93 ? 42.212 -0.041 14.986 1.00 30.09 89 PRO B CA 1
ATOM 2105 C C . PRO B 1 93 ? 43.309 0.657 14.194 1.00 29.88 89 PRO B C 1
ATOM 2106 O O . PRO B 1 93 ? 44.293 1.114 14.773 1.00 29.85 89 PRO B O 1
ATOM 2110 N N . ALA B 1 94 ? 43.127 0.746 12.884 1.00 29.38 90 ALA B N 1
ATOM 2111 C CA . ALA B 1 94 ? 44.236 1.133 12.004 1.00 29.12 90 ALA B CA 1
ATOM 2112 C C . ALA B 1 94 ? 43.816 1.872 10.740 1.00 28.93 90 ALA B C 1
ATOM 2113 O O . ALA B 1 94 ? 44.409 1.680 9.687 1.00 28.61 90 ALA B O 1
ATOM 2115 N N . ASP B 1 95 ? 42.780 2.691 10.861 1.00 28.74 91 ASP B N 1
ATOM 2116 C CA . ASP B 1 95 ? 42.376 3.589 9.776 1.00 29.24 91 ASP B CA 1
ATOM 2117 C C . ASP B 1 95 ? 41.976 2.734 8.580 1.00 28.39 91 ASP B C 1
ATOM 2118 O O . ASP B 1 95 ? 42.240 3.042 7.420 1.00 28.89 91 ASP B O 1
ATOM 2123 N N . ASN B 1 96 ? 41.356 1.623 8.920 1.00 27.62 92 ASN B N 1
ATOM 2124 C CA . ASN B 1 96 ? 40.986 0.587 7.953 1.00 26.74 92 ASN B CA 1
ATOM 2125 C C . ASN B 1 96 ? 39.950 1.083 6.944 1.00 26.60 92 ASN B C 1
ATOM 2126 O O . ASN B 1 96 ? 38.927 1.657 7.318 1.00 26.54 92 ASN B O 1
ATOM 2131 N N . ARG B 1 97 ? 40.214 0.834 5.668 1.00 26.40 93 ARG B N 1
ATOM 2132 C CA . ARG B 1 97 ? 39.254 1.194 4.604 1.00 26.92 93 ARG B CA 1
ATOM 2133 C C . ARG B 1 97 ? 38.106 0.208 4.527 1.00 26.61 93 ARG B C 1
ATOM 2134 O O . ARG B 1 97 ? 38.310 -1.013 4.501 1.00 25.56 93 ARG B O 1
ATOM 2142 N N . VAL B 1 98 ? 36.897 0.764 4.501 1.00 25.88 94 VAL B N 1
ATOM 2143 C CA . VAL B 1 98 ? 35.703 -0.019 4.198 1.00 25.55 94 VAL B CA 1
ATOM 2144 C C . VAL B 1 98 ? 35.366 0.170 2.729 1.00 25.71 94 VAL B C 1
ATOM 2145 O O . VAL B 1 98 ? 35.023 1.266 2.287 1.00 25.94 94 VAL B O 1
ATOM 2149 N N . ILE B 1 99 ? 35.497 -0.920 1.983 1.00 25.62 95 ILE B N 1
ATOM 2150 C CA . ILE B 1 99 ? 35.356 -0.917 0.531 1.00 25.67 95 ILE B CA 1
ATOM 2151 C C . ILE B 1 99 ? 34.063 -1.575 0.068 1.00 25.56 95 ILE B C 1
ATOM 2152 O O . ILE B 1 99 ? 33.679 -2.662 0.529 1.00 25.42 95 ILE B O 1
ATOM 2157 N N . TYR B 1 100 ? 33.412 -0.878 -0.858 1.00 24.77 96 TYR B N 1
ATOM 2158 C CA . TYR B 1 100 ? 32.123 -1.281 -1.419 1.00 24.98 96 TYR B CA 1
ATOM 2159 C C . TYR B 1 100 ? 32.037 -0.828 -2.876 1.00 24.70 96 TYR B C 1
ATOM 2160 O O . TYR B 1 100 ? 32.144 0.361 -3.177 1.00 24.35 96 TYR B O 1
ATOM 2169 N N . THR B 1 101 ? 31.877 -1.782 -3.778 1.00 25.06 97 THR B N 1
ATOM 2170 C CA . THR B 1 101 ? 32.031 -1.487 -5.205 1.00 25.28 97 THR B CA 1
ATOM 2171 C C . THR B 1 101 ? 30.768 -1.663 -6.018 1.00 25.76 97 THR B C 1
ATOM 2172 O O . THR B 1 101 ? 30.717 -1.323 -7.203 1.00 26.00 97 THR B O 1
ATOM 2176 N N . LEU B 1 102 ? 29.741 -2.178 -5.373 1.00 26.85 98 LEU B N 1
ATOM 2177 C CA . LEU B 1 102 ? 28.517 -2.543 -6.078 1.00 27.59 98 LEU B CA 1
ATOM 2178 C C . LEU B 1 102 ? 27.943 -1.376 -6.871 1.00 28.18 98 LEU B C 1
ATOM 2179 O O . LEU B 1 102 ? 27.302 -1.580 -7.897 1.00 28.18 98 LEU B O 1
ATOM 2184 N N . SER B 1 103 ? 28.171 -0.161 -6.396 1.00 28.86 99 SER B N 1
ATOM 2185 C CA . SER B 1 103 ? 27.557 1.021 -7.035 1.00 29.90 99 SER B CA 1
ATOM 2186 C C . SER B 1 103 ? 28.457 1.690 -8.064 1.00 30.46 99 SER B C 1
ATOM 2187 O O . SER B 1 103 ? 28.181 2.799 -8.533 1.00 30.89 99 SER B O 1
ATOM 2190 N N . ASP B 1 104 ? 29.530 1.009 -8.422 1.00 30.82 100 ASP B N 1
ATOM 2191 C CA . ASP B 1 104 ? 30.402 1.503 -9.485 1.00 31.32 100 ASP B CA 1
ATOM 2192 C C . ASP B 1 104 ? 29.621 1.461 -10.795 1.00 31.03 100 ASP B C 1
ATOM 2193 O O . ASP B 1 104 ? 28.890 0.507 -11.056 1.00 30.57 100 ASP B O 1
ATOM 2198 N N . PRO B 1 105 ? 29.756 2.512 -11.617 1.00 31.45 101 PRO B N 1
ATOM 2199 C CA . PRO B 1 105 ? 28.955 2.642 -12.830 1.00 31.60 101 PRO B CA 1
ATOM 2200 C C . PRO B 1 105 ? 29.256 1.564 -13.867 1.00 31.78 101 PRO B C 1
ATOM 2201 O O . PRO B 1 105 ? 28.458 1.317 -14.771 1.00 31.80 101 PRO B O 1
ATOM 2205 N N . SER B 1 106 ? 30.405 0.923 -13.716 1.00 31.81 102 SER B N 1
ATOM 2206 C CA . SER B 1 106 ? 30.848 -0.078 -14.692 1.00 32.09 102 SER B CA 1
ATOM 2207 C C . SER B 1 106 ? 30.266 -1.444 -14.367 1.00 32.09 102 SER B C 1
ATOM 2208 O O . SER B 1 106 ? 30.319 -2.371 -15.179 1.00 31.71 102 SER B O 1
ATOM 2211 N N . VAL B 1 107 ? 29.689 -1.550 -13.181 1.00 32.10 103 VAL B N 1
ATOM 2212 C CA . VAL B 1 107 ? 29.230 -2.856 -12.671 1.00 32.46 103 VAL B CA 1
ATOM 2213 C C . VAL B 1 107 ? 28.123 -3.491 -13.522 1.00 32.70 103 VAL B C 1
ATOM 2214 O O . VAL B 1 107 ? 28.159 -4.680 -13.807 1.00 32.30 103 VAL B O 1
ATOM 2218 N N . PRO B 1 108 ? 27.129 -2.700 -13.932 1.00 33.41 104 PRO B N 1
ATOM 2219 C CA . PRO B 1 108 ? 26.023 -3.341 -14.629 1.00 33.67 104 PRO B CA 1
ATOM 2220 C C . PRO B 1 108 ? 26.414 -4.029 -15.943 1.00 33.98 104 PRO B C 1
ATOM 2221 O O . PRO B 1 108 ? 25.887 -5.106 -16.263 1.00 34.25 104 PRO B O 1
ATOM 2225 N N . GLU B 1 109 ? 27.345 -3.413 -16.664 1.00 33.98 105 GLU B N 1
ATOM 2226 C CA . GLU B 1 109 ? 27.811 -3.927 -17.959 1.00 34.30 105 GLU B CA 1
ATOM 2227 C C . GLU B 1 109 ? 28.663 -5.165 -17.732 1.00 34.32 105 GLU B C 1
ATOM 2228 O O . GLU B 1 109 ? 28.606 -6.137 -18.489 1.00 34.59 105 GLU B O 1
ATOM 2230 N N . LEU B 1 110 ? 29.453 -5.103 -16.672 1.00 34.08 106 LEU B N 1
ATOM 2231 C CA . LEU B 1 110 ? 30.269 -6.245 -16.241 1.00 34.09 106 LEU B CA 1
ATOM 2232 C C . LEU B 1 110 ? 29.382 -7.445 -16.044 1.00 33.70 106 LEU B C 1
ATOM 2233 O O . LEU B 1 110 ? 29.568 -8.496 -16.640 1.00 33.68 106 LEU B O 1
ATOM 2238 N N . ALA B 1 111 ? 28.426 -7.273 -15.154 1.00 33.21 107 ALA B N 1
ATOM 2239 C CA . ALA B 1 111 ? 27.512 -8.349 -14.814 1.00 33.26 107 ALA B CA 1
ATOM 2240 C C . ALA B 1 111 ? 27.033 -9.050 -16.077 1.00 33.25 107 ALA B C 1
ATOM 2241 O O . ALA B 1 111 ? 26.968 -10.273 -16.133 1.00 32.83 107 ALA B O 1
ATOM 2243 N N . LYS B 1 112 ? 26.717 -8.261 -17.097 1.00 33.54 108 LYS B N 1
ATOM 2244 C CA . LYS B 1 112 ? 26.127 -8.803 -18.331 1.00 33.88 108 LYS B CA 1
ATOM 2245 C C . LYS B 1 112 ? 27.157 -9.614 -19.089 1.00 34.05 108 LYS B C 1
ATOM 2246 O O . LYS B 1 112 ? 26.879 -10.675 -19.639 1.00 34.55 108 LYS B O 1
ATOM 2248 N N . LYS B 1 113 ? 28.372 -9.102 -19.086 1.00 34.43 109 LYS B N 1
ATOM 2249 C CA . LYS B 1 113 ? 29.423 -9.674 -19.894 1.00 34.28 109 LYS B CA 1
ATOM 2250 C C . LYS B 1 113 ? 29.919 -10.975 -19.285 1.00 34.11 109 LYS B C 1
ATOM 2251 O O . LYS B 1 113 ? 30.138 -11.958 -19.994 1.00 34.20 109 LYS B O 1
ATOM 2257 N N . ILE B 1 114 ? 30.074 -10.984 -17.965 1.00 33.57 110 ILE B N 1
ATOM 2258 C CA . ILE B 1 114 ? 30.516 -12.200 -17.272 1.00 33.12 110 ILE B CA 1
ATOM 2259 C C . ILE B 1 114 ? 29.412 -13.217 -16.997 1.00 32.41 110 ILE B C 1
ATOM 2260 O O . ILE B 1 114 ? 29.671 -14.304 -16.484 1.00 33.14 110 ILE B O 1
ATOM 2265 N N . GLY B 1 115 ? 28.183 -12.854 -17.329 1.00 31.80 111 GLY B N 1
ATOM 2266 C CA . GLY B 1 115 ? 27.038 -13.743 -17.126 1.00 31.00 111 GLY B CA 1
ATOM 2267 C C . GLY B 1 115 ? 26.755 -14.041 -15.667 1.00 30.34 111 GLY B C 1
ATOM 2268 O O . GLY B 1 115 ? 26.537 -15.186 -15.282 1.00 30.32 111 GLY B O 1
ATOM 2269 N N . ASN B 1 116 ? 26.753 -13.004 -14.846 1.00 29.51 112 ASN B N 1
ATOM 2270 C CA . ASN B 1 116 ? 26.418 -13.173 -13.432 1.00 28.85 112 ASN B CA 1
ATOM 2271 C C . ASN B 1 116 ? 25.579 -12.032 -12.888 1.00 28.08 112 ASN B C 1
ATOM 2272 O O . ASN B 1 116 ? 25.102 -11.168 -13.624 1.00 27.36 112 ASN B O 1
ATOM 2277 N N . THR B 1 117 ? 25.454 -12.025 -11.569 1.00 27.07 113 THR B N 1
ATOM 2278 C CA . THR B 1 117 ? 24.707 -10.967 -10.867 1.00 26.57 113 THR B CA 1
ATOM 2279 C C . THR B 1 117 ? 25.567 -9.734 -10.749 1.00 26.46 113 THR B C 1
ATOM 2280 O O . THR B 1 117 ? 26.772 -9.760 -11.004 1.00 26.00 113 THR B O 1
ATOM 2284 N N . ARG B 1 118 ? 24.936 -8.641 -10.354 1.00 26.57 114 ARG B N 1
ATOM 2285 C CA . ARG B 1 118 ? 25.665 -7.384 -10.199 1.00 26.48 114 ARG B CA 1
ATOM 2286 C C . ARG B 1 118 ? 26.568 -7.529 -9.003 1.00 25.82 114 ARG B C 1
ATOM 2287 O O . ARG B 1 118 ? 27.703 -7.058 -9.003 1.00 26.04 114 ARG B O 1
ATOM 2295 N N . SER B 1 119 ? 26.057 -8.252 -8.018 1.00 25.34 115 SER B N 1
ATOM 2296 C CA . SER B 1 119 ? 26.760 -8.435 -6.725 1.00 25.01 115 SER B CA 1
ATOM 2297 C C . SER B 1 119 ? 28.038 -9.215 -6.955 1.00 24.61 115 SER B C 1
ATOM 2298 O O . SER B 1 119 ? 29.076 -8.946 -6.345 1.00 25.13 115 SER B O 1
ATOM 2301 N N . ALA B 1 120 ? 27.950 -10.160 -7.885 1.00 24.08 116 ALA B N 1
ATOM 2302 C CA . ALA B 1 120 ? 29.070 -11.048 -8.204 1.00 23.62 116 ALA B CA 1
ATOM 2303 C C . ALA B 1 120 ? 30.087 -10.299 -9.041 1.00 23.79 116 ALA B C 1
ATOM 2304 O O . ALA B 1 120 ? 31.296 -10.399 -8.839 1.00 23.69 116 ALA B O 1
ATOM 2306 N N . ALA B 1 121 ? 29.575 -9.511 -9.972 1.00 23.88 117 ALA B N 1
ATOM 2307 C CA . ALA B 1 121 ? 30.426 -8.812 -10.926 1.00 23.82 117 ALA B CA 1
ATOM 2308 C C . ALA B 1 121 ? 31.293 -7.775 -10.224 1.00 23.82 117 ALA B C 1
ATOM 2309 O O . ALA B 1 121 ? 32.422 -7.495 -10.628 1.00 24.20 117 ALA B O 1
ATOM 2311 N N . ALA B 1 122 ? 30.779 -7.256 -9.114 1.00 23.89 118 ALA B N 1
ATOM 2312 C CA . ALA B 1 122 ? 31.442 -6.156 -8.388 1.00 23.55 118 ALA B CA 1
ATOM 2313 C C . ALA B 1 122 ? 32.786 -6.580 -7.803 1.00 23.80 118 ALA B C 1
ATOM 2314 O O . ALA B 1 122 ? 33.639 -5.753 -7.462 1.00 22.82 118 ALA B O 1
ATOM 2316 N N . LEU B 1 123 ? 32.941 -7.884 -7.664 1.00 23.89 119 LEU B N 1
ATOM 2317 C CA . LEU B 1 123 ? 34.119 -8.447 -6.977 1.00 24.40 119 LEU B CA 1
ATOM 2318 C C . LEU B 1 123 ? 35.366 -8.233 -7.824 1.00 25.07 119 LEU B C 1
ATOM 2319 O O . LEU B 1 123 ? 36.509 -8.306 -7.354 1.00 24.71 119 LEU B O 1
ATOM 2324 N N . ASP B 1 124 ? 35.122 -7.946 -9.088 1.00 25.34 120 ASP B N 1
ATOM 2325 C CA . ASP B 1 124 ? 36.206 -7.771 -10.049 1.00 26.01 120 ASP B CA 1
ATOM 2326 C C . ASP B 1 124 ? 36.982 -6.544 -9.611 1.00 25.75 120 ASP B C 1
ATOM 2327 O O . ASP B 1 124 ? 38.190 -6.436 -9.827 1.00 25.85 120 ASP B O 1
ATOM 2332 N N . LEU B 1 125 ? 36.265 -5.636 -8.960 1.00 25.51 121 LEU B N 1
ATOM 2333 C CA . LEU B 1 125 ? 36.797 -4.332 -8.553 1.00 25.45 121 LEU B CA 1
ATOM 2334 C C . LEU B 1 125 ? 37.511 -4.441 -7.206 1.00 24.81 121 LEU B C 1
ATOM 2335 O O . LEU B 1 125 ? 38.129 -3.488 -6.729 1.00 24.47 121 LEU B O 1
ATOM 2340 N N . TRP B 1 126 ? 37.402 -5.621 -6.611 1.00 24.49 122 TRP B N 1
ATOM 2341 C CA . TRP B 1 126 ? 37.993 -5.903 -5.288 1.00 24.31 122 TRP B CA 1
ATOM 2342 C C . TRP B 1 126 ? 39.460 -6.251 -5.464 1.00 24.51 122 TRP B C 1
ATOM 2343 O O . TRP B 1 126 ? 40.269 -6.210 -4.529 1.00 24.55 122 TRP B O 1
ATOM 2354 N N . LEU B 1 127 ? 39.762 -6.647 -6.682 1.00 25.26 123 LEU B N 1
ATOM 2355 C CA . LEU B 1 127 ? 41.018 -7.344 -6.985 1.00 26.03 123 LEU B CA 1
ATOM 2356 C C . LEU B 1 127 ? 42.249 -6.570 -6.522 1.00 26.07 123 LEU B C 1
ATOM 2357 O O . LEU B 1 127 ? 43.197 -7.173 -6.009 1.00 26.78 123 LEU B O 1
ATOM 2362 N N . PRO B 1 128 ? 42.249 -5.241 -6.701 1.00 25.78 124 PRO B N 1
ATOM 2363 C CA . PRO B 1 128 ? 43.408 -4.466 -6.267 1.00 25.46 124 PRO B CA 1
ATOM 2364 C C . PRO B 1 128 ? 43.541 -4.394 -4.754 1.00 25.10 124 PRO B C 1
ATOM 2365 O O . PRO B 1 128 ? 44.556 -3.944 -4.241 1.00 24.05 124 PRO B O 1
ATOM 2369 N N . HIS B 1 129 ? 42.508 -4.865 -4.062 1.00 24.58 125 HIS B N 1
ATOM 2370 C CA . HIS B 1 129 ? 42.386 -4.664 -2.617 1.00 24.35 125 HIS B CA 1
ATOM 2371 C C . HIS B 1 129 ? 42.321 -5.952 -1.801 1.00 23.29 125 HIS B C 1
ATOM 2372 O O . HIS B 1 129 ? 42.472 -5.937 -0.578 1.00 22.88 125 HIS B O 1
ATOM 2379 N N . ILE B 1 130 ? 42.150 -7.066 -2.498 1.00 22.61 126 ILE B N 1
ATOM 2380 C CA . ILE B 1 130 ? 41.746 -8.325 -1.863 1.00 22.35 126 ILE B CA 1
ATOM 2381 C C . ILE B 1 130 ? 42.843 -8.978 -1.029 1.00 22.31 126 ILE B C 1
ATOM 2382 O O . ILE B 1 130 ? 42.567 -9.670 -0.054 1.00 21.72 126 ILE B O 1
ATOM 2387 N N . GLU B 1 131 ? 44.096 -8.750 -1.399 1.00 22.32 127 GLU B N 1
ATOM 2388 C CA . GLU B 1 131 ? 45.184 -9.404 -0.670 1.00 22.76 127 GLU B CA 1
ATOM 2389 C C . GLU B 1 131 ? 45.225 -8.968 0.793 1.00 22.10 127 GLU B C 1
ATOM 2390 O O . GLU B 1 131 ? 45.394 -7.791 1.106 1.00 22.50 127 GLU B O 1
ATOM 2396 N N . GLY B 1 132 ? 45.067 -9.934 1.692 1.00 21.62 128 GLY B N 1
ATOM 2397 C CA . GLY B 1 132 ? 45.190 -9.691 3.139 1.00 20.61 128 GLY B CA 1
ATOM 2398 C C . GLY B 1 132 ? 43.958 -9.041 3.751 1.00 20.04 128 GLY B C 1
ATOM 2399 O O . GLY B 1 132 ? 43.929 -8.645 4.924 1.00 18.62 128 GLY B O 1
ATOM 2400 N N . SER B 1 133 ? 42.950 -8.895 2.909 1.00 19.08 129 SER B N 1
ATOM 2401 C CA . SER B 1 133 ? 41.674 -8.286 3.313 1.00 18.44 129 SER B CA 1
ATOM 2402 C C . SER B 1 133 ? 40.799 -9.119 4.221 1.00 17.86 129 SER B C 1
ATOM 2403 O O . SER B 1 133 ? 40.978 -10.310 4.429 1.00 17.80 129 SER B O 1
ATOM 2406 N N . ILE B 1 134 ? 39.817 -8.426 4.763 1.00 17.37 130 ILE B N 1
ATOM 2407 C CA . ILE B 1 134 ? 38.680 -9.065 5.391 1.00 17.53 130 ILE B CA 1
ATOM 2408 C C . ILE B 1 134 ? 37.545 -8.998 4.372 1.00 17.29 130 ILE B C 1
ATOM 2409 O O . ILE B 1 134 ? 37.123 -7.913 3.962 1.00 16.74 130 ILE B O 1
ATOM 2414 N N . VAL B 1 135 ? 37.061 -10.154 3.954 1.00 16.97 131 VAL B N 1
ATOM 2415 C CA . VAL B 1 135 ? 35.892 -10.202 3.090 1.00 16.53 131 VAL B CA 1
ATOM 2416 C C . VAL B 1 135 ? 34.686 -10.406 3.983 1.00 16.69 131 VAL B C 1
ATOM 2417 O O . VAL B 1 135 ? 34.657 -11.310 4.822 1.00 16.18 131 VAL B O 1
ATOM 2421 N N . ALA B 1 136 ? 33.728 -9.517 3.824 1.00 17.11 132 ALA B N 1
ATOM 2422 C CA . ALA B 1 136 ? 32.501 -9.521 4.596 1.00 17.23 132 ALA B CA 1
ATOM 2423 C C . ALA B 1 136 ? 31.308 -9.624 3.654 1.00 17.43 132 ALA B C 1
ATOM 2424 O O . ALA B 1 136 ? 30.940 -8.662 2.990 1.00 17.62 132 ALA B O 1
ATOM 2426 N N . ILE B 1 137 ? 30.726 -10.819 3.616 1.00 17.51 133 ILE B N 1
ATOM 2427 C CA . ILE B 1 137 ? 29.603 -11.126 2.742 1.00 17.74 133 ILE B CA 1
ATOM 2428 C C . ILE B 1 137 ? 28.384 -11.438 3.587 1.00 18.25 133 ILE B C 1
ATOM 2429 O O . ILE B 1 137 ? 28.339 -12.472 4.274 1.00 18.81 133 ILE B O 1
ATOM 2434 N N . GLY B 1 138 ? 27.410 -10.523 3.523 1.00 18.92 134 GLY B N 1
ATOM 2435 C CA . GLY B 1 138 ? 26.207 -10.579 4.335 1.00 19.30 134 GLY B CA 1
ATOM 2436 C C . GLY B 1 138 ? 24.912 -10.789 3.576 1.00 20.47 134 GLY B C 1
ATOM 2437 O O . GLY B 1 138 ? 23.881 -11.139 4.164 1.00 20.09 134 GLY B O 1
ATOM 2438 N N . ASN B 1 139 ? 24.956 -10.585 2.271 1.00 20.91 135 ASN B N 1
ATOM 2439 C CA . ASN B 1 139 ? 23.719 -10.544 1.485 1.00 22.44 135 ASN B CA 1
ATOM 2440 C C . ASN B 1 139 ? 23.623 -11.416 0.251 1.00 22.05 135 ASN B C 1
ATOM 2441 O O . ASN B 1 139 ? 22.552 -11.938 -0.028 1.00 22.45 135 ASN B O 1
ATOM 2446 N N . ALA B 1 140 ? 24.728 -11.595 -0.467 1.00 21.72 136 ALA B N 1
ATOM 2447 C CA . ALA B 1 140 ? 24.685 -12.202 -1.809 1.00 21.28 136 ALA B CA 1
ATOM 2448 C C . ALA B 1 140 ? 25.401 -13.542 -1.945 1.00 21.23 136 ALA B C 1
ATOM 2449 O O . ALA B 1 140 ? 26.631 -13.574 -2.077 1.00 21.04 136 ALA B O 1
ATOM 2451 N N . PRO B 1 141 ? 24.643 -14.653 -1.950 1.00 20.79 137 PRO B N 1
ATOM 2452 C CA . PRO B 1 141 ? 25.306 -15.931 -2.199 1.00 21.08 137 PRO B CA 1
ATOM 2453 C C . PRO B 1 141 ? 26.179 -15.909 -3.440 1.00 20.97 137 PRO B C 1
ATOM 2454 O O . PRO B 1 141 ? 27.253 -16.501 -3.443 1.00 21.12 137 PRO B O 1
ATOM 2458 N N . THR B 1 142 ? 25.721 -15.284 -4.507 1.00 20.96 138 THR B N 1
ATOM 2459 C CA . THR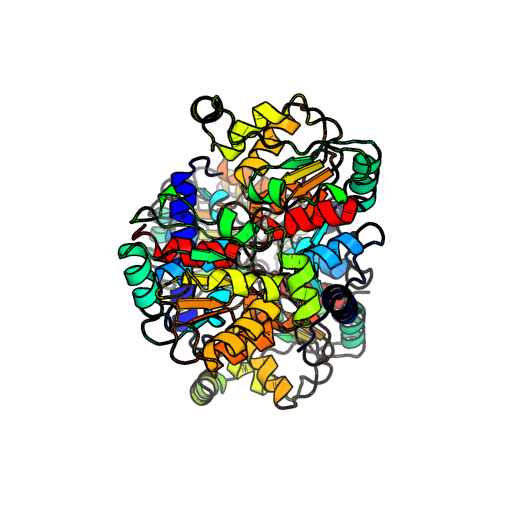 B 1 142 ? 26.459 -15.253 -5.745 1.00 20.93 138 THR B CA 1
ATOM 2460 C C . THR B 1 142 ? 27.809 -14.545 -5.649 1.00 20.73 138 THR B C 1
ATOM 2461 O O . THR B 1 142 ? 28.693 -14.813 -6.383 1.00 21.07 138 THR B O 1
ATOM 2465 N N . ALA B 1 143 ? 27.951 -13.646 -4.705 1.00 20.73 139 ALA B N 1
ATOM 2466 C CA . ALA B 1 143 ? 29.247 -13.092 -4.385 1.00 20.28 139 ALA B CA 1
ATOM 2467 C C . ALA B 1 143 ? 30.193 -14.149 -3.750 1.00 20.07 139 ALA B C 1
ATOM 2468 O O . ALA B 1 143 ? 31.337 -14.226 -4.067 1.00 19.75 139 ALA B O 1
ATOM 2470 N N . LEU B 1 144 ? 29.676 -14.959 -2.863 1.00 20.23 140 LEU B N 1
ATOM 2471 C CA . LEU B 1 144 ? 30.502 -15.982 -2.286 1.00 20.57 140 LEU B CA 1
ATOM 2472 C C . LEU B 1 144 ? 30.889 -16.964 -3.390 1.00 21.09 140 LEU B C 1
ATOM 2473 O O . LEU B 1 144 ? 32.027 -17.232 -3.595 1.00 21.03 140 LEU B O 1
ATOM 2478 N N . PHE B 1 145 ? 29.896 -17.471 -4.110 1.00 21.29 141 PHE B N 1
ATOM 2479 C CA . PHE B 1 145 ? 30.140 -18.364 -5.258 1.00 21.38 141 PHE B CA 1
ATOM 2480 C C . PHE B 1 145 ? 31.213 -17.818 -6.223 1.00 22.07 141 PHE B C 1
ATOM 2481 O O . PHE B 1 145 ? 32.124 -18.501 -6.560 1.00 21.75 141 PHE B O 1
ATOM 2489 N N . ARG B 1 146 ? 31.099 -16.565 -6.609 1.00 21.95 142 ARG B N 1
ATOM 2490 C CA . ARG B 1 146 ? 32.082 -15.945 -7.483 1.00 22.08 142 ARG B CA 1
ATOM 2491 C C . ARG B 1 146 ? 33.446 -15.922 -6.871 1.00 21.31 142 ARG B C 1
ATOM 2492 O O . ARG B 1 146 ? 34.400 -16.211 -7.491 1.00 20.91 142 ARG B O 1
ATOM 2500 N N . LEU B 1 147 ? 33.511 -15.486 -5.646 1.00 20.86 143 LEU B N 1
ATOM 2501 C CA . LEU B 1 147 ? 34.769 -15.486 -4.930 1.00 20.94 143 LEU B CA 1
ATOM 2502 C C . LEU B 1 147 ? 35.525 -16.791 -5.061 1.00 20.71 143 LEU B C 1
ATOM 2503 O O . LEU B 1 147 ? 36.701 -16.793 -5.230 1.00 20.33 143 LEU B O 1
ATOM 2508 N N . PHE B 1 148 ? 34.800 -17.892 -4.947 1.00 20.50 144 PHE B N 1
ATOM 2509 C CA . PHE B 1 148 ? 35.384 -19.241 -5.104 1.00 20.54 144 PHE B CA 1
ATOM 2510 C C . PHE B 1 148 ? 36.103 -19.353 -6.449 1.00 20.66 144 PHE B C 1
ATOM 2511 O O . PHE B 1 148 ? 37.203 -19.892 -6.539 1.00 19.26 144 PHE B O 1
ATOM 2519 N N . GLU B 1 149 ? 35.450 -18.854 -7.495 1.00 21.44 145 GLU B N 1
ATOM 2520 C CA . GLU B 1 149 ? 36.003 -18.885 -8.845 1.00 22.25 145 GLU B CA 1
ATOM 2521 C C . GLU B 1 149 ? 37.283 -18.079 -8.927 1.00 22.33 145 GLU B C 1
ATOM 2522 O O . GLU B 1 149 ? 38.287 -18.550 -9.463 1.00 21.80 145 GLU B O 1
ATOM 2528 N N . LEU B 1 150 ? 37.243 -16.866 -8.380 1.00 21.95 146 LEU B N 1
ATOM 2529 C CA . LEU B 1 150 ? 38.405 -15.969 -8.407 1.00 22.10 146 LEU B CA 1
ATOM 2530 C C . LEU B 1 150 ? 39.589 -16.548 -7.649 1.00 21.80 146 LEU B C 1
ATOM 2531 O O . LEU B 1 150 ? 40.755 -16.369 -8.022 1.00 21.83 146 LEU B O 1
ATOM 2536 N N . LEU B 1 151 ? 39.302 -17.237 -6.567 1.00 21.36 147 LEU B N 1
ATOM 2537 C CA . LEU B 1 151 ? 40.382 -17.820 -5.802 1.00 22.06 147 LEU B CA 1
ATOM 2538 C C . LEU B 1 151 ? 40.977 -19.013 -6.521 1.00 22.37 147 LEU B C 1
ATOM 2539 O O . LEU B 1 151 ? 42.180 -19.207 -6.524 1.00 21.96 147 LEU B O 1
ATOM 2544 N N . ASP B 1 152 ? 40.112 -19.805 -7.127 1.00 22.63 148 ASP B N 1
ATOM 2545 C CA . ASP B 1 152 ? 40.543 -20.978 -7.891 1.00 23.05 148 ASP B CA 1
ATOM 2546 C C . ASP B 1 152 ? 41.465 -20.549 -9.029 1.00 23.33 148 ASP B C 1
ATOM 2547 O O . ASP B 1 152 ? 42.352 -21.294 -9.459 1.00 21.80 148 ASP B O 1
ATOM 2552 N N . ALA B 1 153 ? 41.225 -19.329 -9.503 1.00 24.05 149 ALA B N 1
ATOM 2553 C CA . ALA B 1 153 ? 41.882 -18.775 -10.685 1.00 24.63 149 ALA B CA 1
ATOM 2554 C C . ALA B 1 153 ? 43.185 -18.086 -10.333 1.00 25.17 149 ALA B C 1
ATOM 2555 O O . ALA B 1 153 ? 43.889 -17.598 -11.209 1.00 26.79 149 ALA B O 1
ATOM 2557 N N . GLY B 1 154 ? 43.488 -18.024 -9.045 1.00 25.33 150 GLY B N 1
ATOM 2558 C CA . GLY B 1 154 ? 44.763 -17.480 -8.582 1.00 25.44 150 GLY B CA 1
ATOM 2559 C C . GLY B 1 154 ? 44.694 -16.087 -7.974 1.00 25.53 150 GLY B C 1
ATOM 2560 O O . GLY B 1 154 ? 45.719 -15.440 -7.755 1.00 25.58 150 GLY B O 1
ATOM 2561 N N . ALA B 1 155 ? 43.484 -15.622 -7.703 1.00 25.16 151 ALA B N 1
ATOM 2562 C CA . ALA B 1 155 ? 43.310 -14.328 -7.036 1.00 25.06 151 ALA B CA 1
ATOM 2563 C C . ALA B 1 155 ? 44.070 -14.305 -5.728 1.00 24.73 151 ALA B C 1
ATOM 2564 O O . ALA B 1 155 ? 44.137 -15.319 -5.032 1.00 24.98 151 ALA B O 1
ATOM 2566 N N . PRO B 1 156 ? 44.621 -13.138 -5.354 1.00 24.46 152 PRO B N 1
ATOM 2567 C CA . PRO B 1 156 ? 45.233 -13.019 -4.028 1.00 24.10 152 PRO B CA 1
ATOM 2568 C C . PRO B 1 156 ? 44.265 -13.355 -2.895 1.00 23.84 152 PRO B C 1
ATOM 2569 O O . PRO B 1 156 ? 43.053 -13.108 -2.983 1.00 23.08 152 PRO B O 1
ATOM 2573 N N . LYS B 1 157 ? 44.808 -13.932 -1.834 1.00 23.48 153 LYS B N 1
ATOM 2574 C CA . LYS B 1 157 ? 43.958 -14.409 -0.748 1.00 23.05 153 LYS B CA 1
ATOM 2575 C C . LYS B 1 157 ? 43.667 -13.351 0.313 1.00 22.50 153 LYS B C 1
ATOM 2576 O O . LYS B 1 157 ? 44.581 -12.702 0.825 1.00 21.19 153 LYS B O 1
ATOM 2582 N N . PRO B 1 158 ? 42.379 -13.187 0.671 1.00 21.28 154 PRO B N 1
ATOM 2583 C CA . PRO B 1 158 ? 42.031 -12.435 1.860 1.00 20.99 154 PRO B CA 1
ATOM 2584 C C . PRO B 1 158 ? 42.642 -13.080 3.090 1.00 20.21 154 PRO B C 1
ATOM 2585 O O . PRO B 1 158 ? 43.038 -14.244 3.027 1.00 20.00 154 PRO B O 1
ATOM 2589 N N . ALA B 1 159 ? 42.697 -12.320 4.185 1.00 19.56 155 ALA B N 1
ATOM 2590 C CA . ALA B 1 159 ? 43.156 -12.836 5.500 1.00 19.28 155 ALA B CA 1
ATOM 2591 C C . ALA B 1 159 ? 42.078 -13.657 6.175 1.00 18.89 155 ALA B C 1
ATOM 2592 O O . ALA B 1 159 ? 42.345 -14.510 7.035 1.00 18.21 155 ALA B O 1
ATOM 2594 N N . LEU B 1 160 ? 40.852 -13.350 5.780 1.00 18.31 156 LEU B N 1
ATOM 2595 C CA . LEU B 1 160 ? 39.641 -13.948 6.365 1.00 17.85 156 LEU B CA 1
ATOM 2596 C C . LEU B 1 160 ? 38.411 -13.694 5.514 1.00 17.22 156 LEU B C 1
ATOM 2597 O O . LEU B 1 160 ? 38.234 -12.618 4.941 1.00 16.78 156 LEU B O 1
ATOM 2602 N N . ILE B 1 161 ? 37.562 -14.704 5.434 1.00 17.33 157 ILE B N 1
ATOM 2603 C CA . ILE B 1 161 ? 36.271 -14.550 4.756 1.00 16.75 157 ILE B CA 1
ATOM 2604 C C . ILE B 1 161 ? 35.151 -14.770 5.745 1.00 16.44 157 ILE B C 1
ATOM 2605 O O . ILE B 1 161 ? 35.049 -15.833 6.357 1.00 15.97 157 ILE B O 1
ATOM 2610 N N . ILE B 1 162 ? 34.335 -13.739 5.913 1.00 16.23 158 ILE B N 1
ATOM 2611 C CA . ILE B 1 162 ? 33.131 -13.804 6.738 1.00 16.56 158 ILE B CA 1
ATOM 2612 C C . ILE B 1 162 ? 31.949 -14.025 5.816 1.00 16.70 158 ILE B C 1
ATOM 2613 O O . ILE B 1 162 ? 31.493 -13.109 5.158 1.00 16.52 158 ILE B O 1
ATOM 2618 N N . GLY B 1 163 ? 31.501 -15.265 5.763 1.00 16.59 159 GLY B N 1
ATOM 2619 C CA . GLY B 1 163 ? 30.418 -15.681 4.858 1.00 16.17 159 GLY B CA 1
ATOM 2620 C C . GLY B 1 163 ? 29.127 -15.912 5.608 1.00 15.89 159 GLY B C 1
ATOM 2621 O O . GLY B 1 163 ? 28.845 -17.004 6.129 1.00 15.22 159 GLY B O 1
ATOM 2622 N N . MET B 1 164 ? 28.331 -14.860 5.663 1.00 16.30 160 MET B N 1
ATOM 2623 C CA . MET B 1 164 ? 27.061 -14.908 6.372 1.00 16.73 160 MET B CA 1
ATOM 2624 C C . MET B 1 164 ? 25.889 -14.406 5.528 1.00 16.52 160 MET B C 1
ATOM 2625 O O . MET B 1 164 ? 25.092 -13.612 6.000 1.00 17.44 160 MET B O 1
ATOM 2630 N N . PRO B 1 165 ? 25.784 -14.870 4.286 1.00 17.12 161 PRO B N 1
ATOM 2631 C CA . PRO B 1 165 ? 24.619 -14.448 3.530 1.00 17.50 161 PRO B CA 1
ATOM 2632 C C . PRO B 1 165 ? 23.375 -15.120 4.037 1.00 17.91 161 PRO B C 1
ATOM 2633 O O . PRO B 1 165 ? 23.402 -16.237 4.549 1.00 18.01 161 PRO B O 1
ATOM 2637 N N . VAL B 1 166 ? 22.293 -14.382 3.927 1.00 18.40 162 VAL B N 1
ATOM 2638 C CA . VAL B 1 166 ? 21.000 -14.823 4.444 1.00 18.62 162 VAL B CA 1
ATOM 2639 C C . VAL B 1 166 ? 20.123 -15.243 3.294 1.00 19.44 162 VAL B C 1
ATOM 2640 O O . VAL B 1 166 ? 20.299 -14.777 2.188 1.00 20.73 162 VAL B O 1
ATOM 2644 N N . GLY B 1 167 ? 19.183 -16.137 3.578 1.00 20.00 163 GLY B N 1
ATOM 2645 C CA . GLY B 1 167 ? 18.081 -16.409 2.651 1.00 20.32 163 GLY B CA 1
ATOM 2646 C C . GLY B 1 167 ? 17.889 -17.814 2.152 1.00 20.43 163 GLY B C 1
ATOM 2647 O O . GLY B 1 167 ? 18.392 -18.752 2.712 1.00 20.17 163 GLY B O 1
ATOM 2648 N N . PHE B 1 168 ? 17.162 -17.905 1.041 1.00 20.81 164 PHE B N 1
ATOM 2649 C CA . PHE B 1 168 ? 16.472 -19.128 0.621 1.00 21.31 164 PHE B CA 1
ATOM 2650 C C . PHE B 1 168 ? 16.974 -19.683 -0.706 1.00 21.90 164 PHE B C 1
ATOM 2651 O O . PHE B 1 168 ? 16.595 -20.779 -1.142 1.00 22.39 164 PHE B O 1
ATOM 2659 N N . VAL B 1 169 ? 17.806 -18.901 -1.362 1.00 21.74 165 VAL B N 1
ATOM 2660 C CA . VAL B 1 169 ? 18.354 -19.313 -2.643 1.00 22.09 165 VAL B CA 1
ATOM 2661 C C . VAL B 1 169 ? 19.862 -19.135 -2.675 1.00 21.43 165 VAL B C 1
ATOM 2662 O O . VAL B 1 169 ? 20.367 -18.043 -2.873 1.00 21.27 165 VAL B O 1
ATOM 2666 N N . GLY B 1 170 ? 20.547 -20.243 -2.446 1.00 20.74 166 GLY B N 1
ATOM 2667 C CA . GLY B 1 170 ? 21.997 -20.303 -2.564 1.00 20.30 166 GLY B CA 1
ATOM 2668 C C . GLY B 1 170 ? 22.739 -19.981 -1.299 1.00 20.05 166 GLY B C 1
ATOM 2669 O O . GLY B 1 170 ? 23.943 -20.218 -1.211 1.00 19.58 166 GLY B O 1
ATOM 2670 N N . ALA B 1 171 ? 22.029 -19.436 -0.311 1.00 19.78 167 ALA B N 1
ATOM 2671 C CA . ALA B 1 171 ? 22.694 -18.927 0.891 1.00 19.22 167 ALA B CA 1
ATOM 2672 C C . ALA B 1 171 ? 23.337 -20.053 1.673 1.00 19.35 167 ALA B C 1
ATOM 2673 O O . ALA B 1 171 ? 24.553 -20.073 1.913 1.00 18.50 167 ALA B O 1
ATOM 2675 N N . ALA B 1 172 ? 22.512 -21.011 2.057 1.00 18.56 168 ALA B N 1
ATOM 2676 C CA . ALA B 1 172 ? 23.007 -22.118 2.854 1.00 19.48 168 ALA B CA 1
ATOM 2677 C C . ALA B 1 172 ? 24.112 -22.833 2.083 1.00 19.26 168 ALA B C 1
ATOM 2678 O O . ALA B 1 172 ? 25.155 -23.190 2.630 1.00 19.17 168 ALA B O 1
ATOM 2680 N N . GLU B 1 173 ? 23.882 -22.966 0.784 1.00 19.74 169 GLU B N 1
ATOM 2681 C CA . GLU B 1 173 ? 24.740 -23.777 -0.087 1.00 20.06 169 GLU B CA 1
ATOM 2682 C C . GLU B 1 173 ? 26.110 -23.148 -0.238 1.00 19.47 169 GLU B C 1
ATOM 2683 O O . GLU B 1 173 ? 27.142 -23.837 -0.242 1.00 19.34 169 GLU B O 1
ATOM 2689 N N . SER B 1 174 ? 26.106 -21.831 -0.361 1.00 18.87 170 SER B N 1
ATOM 2690 C CA . SER B 1 174 ? 27.342 -21.084 -0.609 1.00 18.85 170 SER B CA 1
ATOM 2691 C C . SER B 1 174 ? 28.223 -21.166 0.636 1.00 19.16 170 SER B C 1
ATOM 2692 O O . SER B 1 174 ? 29.462 -21.307 0.555 1.00 18.58 170 SER B O 1
ATOM 2695 N N . LYS B 1 175 ? 27.561 -21.164 1.783 1.00 19.22 171 LYS B N 1
ATOM 2696 C CA . LYS B 1 175 ? 28.264 -21.169 3.076 1.00 19.32 171 LYS B CA 1
ATOM 2697 C C . LYS B 1 175 ? 28.847 -22.546 3.322 1.00 19.67 171 LYS B C 1
ATOM 2698 O O . LYS B 1 175 ? 29.990 -22.675 3.761 1.00 19.82 171 LYS B O 1
ATOM 2704 N N . ASP B 1 176 ? 28.085 -23.581 2.985 1.00 20.30 172 ASP B N 1
ATOM 2705 C CA . ASP B 1 176 ? 28.561 -24.965 3.168 1.00 21.31 172 ASP B CA 1
ATOM 2706 C C . ASP B 1 176 ? 29.812 -25.237 2.319 1.00 21.20 172 ASP B C 1
ATOM 2707 O O . ASP B 1 176 ? 30.723 -25.983 2.714 1.00 20.03 172 ASP B O 1
ATOM 2712 N N . GLU B 1 177 ? 29.835 -24.610 1.156 1.00 21.63 173 GLU B N 1
ATOM 2713 C CA . GLU B 1 177 ? 30.904 -24.808 0.168 1.00 21.86 173 GLU B CA 1
ATOM 2714 C C . GLU B 1 177 ? 32.163 -24.152 0.688 1.00 21.65 173 GLU B C 1
ATOM 2715 O O . GLU B 1 177 ? 33.266 -24.660 0.535 1.00 21.34 173 GLU B O 1
ATOM 2717 N N . LEU B 1 178 ? 31.962 -23.020 1.345 1.00 21.79 174 LEU B N 1
ATOM 2718 C CA . LEU B 1 178 ? 33.069 -22.207 1.869 1.00 21.63 174 LEU B CA 1
ATOM 2719 C C . LEU B 1 178 ? 33.773 -23.013 2.931 1.00 21.86 174 LEU B C 1
ATOM 2720 O O . LEU B 1 178 ? 34.999 -23.114 2.967 1.00 21.24 174 LEU B O 1
ATOM 2725 N N . ALA B 1 179 ? 32.954 -23.591 3.791 1.00 21.74 175 ALA B N 1
ATOM 2726 C CA . ALA B 1 179 ? 33.452 -24.451 4.868 1.00 22.12 175 ALA B CA 1
ATOM 2727 C C . ALA B 1 179 ? 34.132 -25.691 4.297 1.00 22.23 175 ALA B C 1
ATOM 2728 O O . ALA B 1 179 ? 35.163 -26.125 4.801 1.00 23.19 175 ALA B O 1
ATOM 2730 N N . ALA B 1 180 ? 33.551 -26.261 3.250 1.00 21.90 176 ALA B N 1
ATOM 2731 C CA . ALA B 1 180 ? 34.082 -27.523 2.676 1.00 22.15 176 ALA B CA 1
ATOM 2732 C C . ALA B 1 180 ? 35.394 -27.305 1.914 1.00 22.49 176 ALA B C 1
ATOM 2733 O O . ALA B 1 180 ? 36.287 -28.166 1.904 1.00 22.04 176 ALA B O 1
ATOM 2735 N N . ASN B 1 181 ? 35.477 -26.161 1.248 1.00 22.03 177 ASN B N 1
ATOM 2736 C CA . ASN B 1 181 ? 36.677 -25.793 0.477 1.00 22.28 177 ASN B CA 1
ATOM 2737 C C . ASN B 1 181 ? 36.850 -24.292 0.423 1.00 21.82 177 ASN B C 1
ATOM 2738 O O . ASN B 1 181 ? 36.311 -23.633 -0.461 1.00 21.34 177 ASN B O 1
ATOM 2743 N N . SER B 1 182 ? 37.616 -23.779 1.380 1.00 21.80 178 SER B N 1
ATOM 2744 C CA . SER B 1 182 ? 37.807 -22.337 1.553 1.00 22.16 178 SER B CA 1
ATOM 2745 C C . SER B 1 182 ? 39.048 -21.839 0.817 1.00 21.95 178 SER B C 1
ATOM 2746 O O . SER B 1 182 ? 39.466 -20.698 0.990 1.00 21.06 178 SER B O 1
ATOM 2749 N N . ARG B 1 183 ? 39.604 -22.704 -0.018 1.00 21.56 179 ARG B N 1
ATOM 2750 C CA . ARG B 1 183 ? 40.724 -22.317 -0.894 1.00 21.99 179 ARG B CA 1
ATOM 2751 C C . ARG B 1 183 ? 41.910 -21.771 -0.093 1.00 21.88 179 ARG B C 1
ATOM 2752 O O . ARG B 1 183 ? 42.659 -20.891 -0.535 1.00 22.57 179 ARG B O 1
ATOM 2760 N N . GLY B 1 184 ? 42.066 -22.303 1.097 1.00 22.11 180 GLY B N 1
ATOM 2761 C CA . GLY B 1 184 ? 43.274 -22.066 1.877 1.00 22.29 180 GLY B CA 1
ATOM 2762 C C . GLY B 1 184 ? 43.124 -20.800 2.684 1.00 21.91 180 GLY B C 1
ATOM 2763 O O . GLY B 1 184 ? 44.056 -20.342 3.376 1.00 21.90 180 GLY B O 1
ATOM 2764 N N . VAL B 1 185 ? 41.916 -20.253 2.605 1.00 20.79 181 VAL B N 1
ATOM 2765 C CA . VAL B 1 185 ? 41.578 -19.002 3.314 1.00 20.41 181 VAL B CA 1
ATOM 2766 C C . VAL B 1 185 ? 40.793 -19.246 4.633 1.00 20.27 181 VAL B C 1
ATOM 2767 O O . VAL B 1 185 ? 39.826 -19.999 4.646 1.00 19.58 181 VAL B O 1
ATOM 2771 N N . PRO B 1 186 ? 41.219 -18.594 5.745 1.00 19.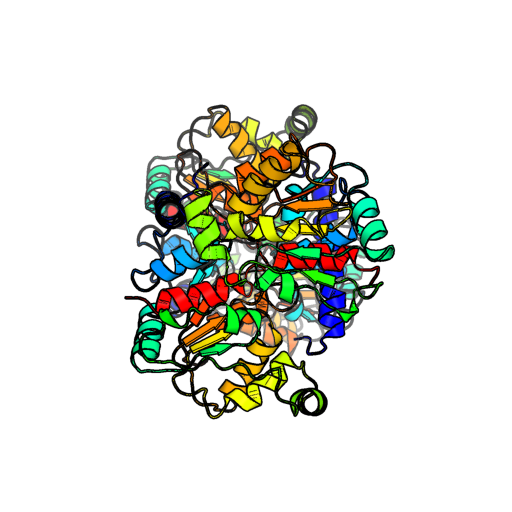52 182 PRO B N 1
ATOM 2772 C CA . PRO B 1 186 ? 40.425 -18.628 6.986 1.00 19.38 182 PRO B CA 1
ATOM 2773 C C . PRO B 1 186 ? 39.001 -18.169 6.735 1.00 18.78 182 PRO B C 1
ATOM 2774 O O . PRO B 1 186 ? 38.767 -17.279 5.910 1.00 17.97 182 PRO B O 1
ATOM 2778 N N . TYR B 1 187 ? 38.067 -18.825 7.408 1.00 18.62 183 TYR B N 1
ATOM 2779 C CA . TYR B 1 187 ? 36.620 -18.515 7.256 1.00 18.51 183 TYR B CA 1
ATOM 2780 C C . TYR B 1 187 ? 35.822 -18.598 8.551 1.00 18.40 183 TYR B C 1
ATOM 2781 O O . TYR B 1 187 ? 36.148 -19.340 9.497 1.00 18.80 183 TYR B O 1
ATOM 2790 N N . VAL B 1 188 ? 34.747 -17.820 8.578 1.00 17.52 184 VAL B N 1
ATOM 2791 C CA . VAL B 1 188 ? 33.692 -17.992 9.582 1.00 17.76 184 VAL B CA 1
ATOM 2792 C C . VAL B 1 188 ? 32.345 -17.887 8.897 1.00 16.75 184 VAL B C 1
ATOM 2793 O O . VAL B 1 188 ? 32.134 -16.980 8.117 1.00 16.20 184 VAL B O 1
ATOM 2797 N N . ILE B 1 189 ? 31.455 -18.828 9.187 1.00 16.31 185 ILE B N 1
ATOM 2798 C CA . ILE B 1 189 ? 30.091 -18.789 8.644 1.00 16.32 185 ILE B CA 1
ATOM 2799 C C . ILE B 1 189 ? 29.012 -18.956 9.705 1.00 16.51 185 ILE B C 1
ATOM 2800 O O . ILE B 1 189 ? 29.262 -19.322 10.853 1.00 15.71 185 ILE B O 1
ATOM 2805 N N . VAL B 1 190 ? 27.794 -18.654 9.305 1.00 16.57 186 VAL B N 1
ATOM 2806 C CA . VAL B 1 190 ? 26.626 -19.104 10.060 1.00 17.25 186 VAL B CA 1
ATOM 2807 C C . VAL B 1 190 ? 25.910 -20.036 9.136 1.00 17.97 186 VAL B C 1
ATOM 2808 O O . VAL B 1 190 ? 25.487 -19.624 8.060 1.00 18.36 186 VAL B O 1
ATOM 2812 N N . ARG B 1 191 ? 25.820 -21.298 9.543 1.00 18.58 187 ARG B N 1
ATOM 2813 C CA . ARG B 1 191 ? 25.230 -22.354 8.697 1.00 19.26 187 ARG B CA 1
ATOM 2814 C C . ARG B 1 191 ? 23.733 -22.140 8.542 1.00 18.83 187 ARG B C 1
ATOM 2815 O O . ARG B 1 191 ? 23.092 -21.559 9.419 1.00 19.04 187 ARG B O 1
ATOM 2823 N N . GLY B 1 192 ? 23.200 -22.544 7.393 1.00 18.77 188 GLY B N 1
ATOM 2824 C CA . GLY B 1 192 ? 21.766 -22.433 7.150 1.00 18.73 188 GLY B CA 1
ATOM 2825 C C . GLY B 1 192 ? 21.339 -21.141 6.505 1.00 18.54 188 GLY B C 1
ATOM 2826 O O . GLY B 1 192 ? 22.104 -20.497 5.810 1.00 18.24 188 GLY B O 1
ATOM 2827 N N . ARG B 1 193 ? 20.100 -20.756 6.775 1.00 18.79 189 ARG B N 1
ATOM 2828 C CA . ARG B 1 193 ? 19.442 -19.661 6.057 1.00 18.88 189 ARG B CA 1
ATOM 2829 C C . ARG B 1 193 ? 19.641 -18.318 6.752 1.00 18.60 189 ARG B C 1
ATOM 2830 O O . ARG B 1 193 ? 19.397 -17.266 6.178 1.00 17.60 189 ARG B O 1
ATOM 2838 N N . ARG B 1 194 ? 20.090 -18.383 7.999 1.00 18.13 190 ARG B N 1
ATOM 2839 C CA . ARG B 1 194 ? 20.285 -17.172 8.812 1.00 18.39 190 ARG B CA 1
ATOM 2840 C C . ARG B 1 194 ? 21.559 -16.439 8.448 1.00 18.69 190 ARG B C 1
ATOM 2841 O O . ARG B 1 194 ? 22.486 -17.003 7.910 1.00 18.27 190 ARG B O 1
ATOM 2849 N N . GLY B 1 195 ? 21.584 -15.159 8.765 1.00 18.88 191 GLY B N 1
ATOM 2850 C CA . GLY B 1 195 ? 22.753 -14.309 8.462 1.00 19.00 191 GLY B CA 1
ATOM 2851 C C . GLY B 1 195 ? 22.327 -12.865 8.300 1.00 19.27 191 GLY B C 1
ATOM 2852 O O . GLY B 1 195 ? 21.403 -12.422 8.965 1.00 19.24 191 GLY B O 1
ATOM 2853 N N . GLY B 1 196 ? 22.969 -12.150 7.387 1.00 18.30 192 GLY B N 1
ATOM 2854 C CA . GLY B 1 196 ? 22.556 -10.788 7.044 1.00 18.57 192 GLY B CA 1
ATOM 2855 C C . GLY B 1 196 ? 23.559 -9.722 7.433 1.00 18.85 192 GLY B C 1
ATOM 2856 O O . GLY B 1 196 ? 24.619 -9.985 8.023 1.00 18.86 192 GLY B O 1
ATOM 2857 N N . SER B 1 197 ? 23.187 -8.496 7.128 1.00 19.54 193 SER B N 1
ATOM 2858 C CA . SER B 1 197 ? 24.101 -7.354 7.259 1.00 19.99 193 SER B CA 1
ATOM 2859 C C . SER B 1 197 ? 24.486 -7.107 8.705 1.00 19.83 193 SER B C 1
ATOM 2860 O O . SER B 1 197 ? 25.653 -6.855 9.020 1.00 19.33 193 SER B O 1
ATOM 2863 N N . ALA B 1 198 ? 23.500 -7.196 9.592 1.00 19.54 194 ALA B N 1
ATOM 2864 C CA . ALA B 1 198 ? 23.745 -6.860 10.992 1.00 19.26 194 ALA B CA 1
ATOM 2865 C C . ALA B 1 198 ? 24.714 -7.879 11.588 1.00 19.48 194 ALA B C 1
ATOM 2866 O O . ALA B 1 198 ? 25.658 -7.499 12.289 1.00 19.40 194 ALA B O 1
ATOM 2868 N N . MET B 1 199 ? 24.482 -9.162 11.311 1.00 18.82 195 MET B N 1
ATOM 2869 C CA . MET B 1 199 ? 25.321 -10.219 11.904 1.00 19.34 195 MET B CA 1
ATOM 2870 C C . MET B 1 199 ? 26.736 -10.114 11.357 1.00 18.61 195 MET B C 1
ATOM 2871 O O . MET B 1 199 ? 27.711 -10.365 12.056 1.00 17.49 195 MET B O 1
ATOM 2876 N N . THR B 1 200 ? 26.810 -9.734 10.093 1.00 18.07 196 THR B N 1
ATOM 2877 C CA . THR B 1 200 ? 28.088 -9.710 9.354 1.00 18.10 196 THR B CA 1
ATOM 2878 C C . THR B 1 200 ? 28.938 -8.550 9.846 1.00 18.04 196 THR B C 1
ATOM 2879 O O . THR B 1 200 ? 30.153 -8.668 10.068 1.00 18.58 196 THR B O 1
ATOM 2883 N N . ALA B 1 201 ? 28.267 -7.434 10.076 1.00 18.12 197 ALA B N 1
ATOM 2884 C CA . ALA B 1 201 ? 28.932 -6.233 10.574 1.00 18.12 197 ALA B CA 1
ATOM 2885 C C . ALA B 1 201 ? 29.400 -6.520 11.985 1.00 17.90 197 ALA B C 1
ATOM 2886 O O . ALA B 1 201 ? 30.498 -6.136 12.386 1.00 17.79 197 ALA B O 1
ATOM 2888 N N . ALA B 1 202 ? 28.570 -7.256 12.720 1.00 18.10 198 ALA B N 1
ATOM 2889 C CA . ALA B 1 202 ? 28.866 -7.567 14.117 1.00 17.84 198 ALA B CA 1
ATOM 2890 C C . ALA B 1 202 ? 30.161 -8.340 14.220 1.00 18.21 198 ALA B C 1
ATOM 2891 O O . ALA B 1 202 ? 30.983 -8.081 15.107 1.00 17.39 198 ALA B O 1
ATOM 2893 N N . ALA B 1 203 ? 30.316 -9.310 13.331 1.00 18.15 199 ALA B N 1
ATOM 2894 C CA . ALA B 1 203 ? 31.528 -10.130 13.305 1.00 18.84 199 ALA B CA 1
ATOM 2895 C C . ALA B 1 203 ? 32.756 -9.261 13.070 1.00 19.44 199 ALA B C 1
ATOM 2896 O O . ALA B 1 203 ? 33.769 -9.416 13.744 1.00 19.75 199 ALA B O 1
ATOM 2898 N N . VAL B 1 204 ? 32.663 -8.332 12.125 1.00 19.10 200 VAL B N 1
ATOM 2899 C CA . VAL B 1 204 ? 33.814 -7.472 11.825 1.00 19.13 200 VAL B CA 1
ATOM 2900 C C . VAL B 1 204 ? 34.110 -6.621 13.051 1.00 19.63 200 VAL B C 1
ATOM 2901 O O . VAL B 1 204 ? 35.262 -6.465 13.459 1.00 19.29 200 VAL B O 1
ATOM 2905 N N . ASN B 1 205 ? 33.049 -6.079 13.640 1.00 18.98 201 ASN B N 1
ATOM 2906 C CA . ASN B 1 205 ? 33.172 -5.163 14.769 1.00 19.78 201 ASN B CA 1
ATOM 2907 C C . ASN B 1 205 ? 33.836 -5.843 15.957 1.00 19.91 201 ASN B C 1
ATOM 2908 O O . ASN B 1 205 ? 34.597 -5.231 16.676 1.00 19.87 201 ASN B O 1
ATOM 2913 N N . ALA B 1 206 ? 33.579 -7.135 16.113 1.00 20.46 202 ALA B N 1
ATOM 2914 C CA . ALA B 1 206 ? 34.104 -7.874 17.258 1.00 21.05 202 ALA B CA 1
ATOM 2915 C C . ALA B 1 206 ? 35.613 -8.046 17.118 1.00 21.47 202 ALA B C 1
ATOM 2916 O O . ALA B 1 206 ? 36.356 -8.036 18.100 1.00 21.25 202 ALA B O 1
ATOM 2918 N N . LEU B 1 207 ? 36.046 -8.186 15.880 1.00 22.20 203 LEU B N 1
ATOM 2919 C CA . LEU B 1 207 ? 37.447 -8.567 15.588 1.00 22.81 203 LEU B CA 1
ATOM 2920 C C . LEU B 1 207 ? 38.300 -7.309 15.480 1.00 23.98 203 LEU B C 1
ATOM 2921 O O . LEU B 1 207 ? 39.536 -7.364 15.406 1.00 23.77 203 LEU B O 1
ATOM 2926 N N . ALA B 1 208 ? 37.609 -6.177 15.508 1.00 25.08 204 ALA B N 1
ATOM 2927 C CA . ALA B 1 208 ? 38.219 -4.853 15.246 1.00 26.87 204 ALA B CA 1
ATOM 2928 C C . ALA B 1 208 ? 38.769 -4.240 16.513 1.00 28.66 204 ALA B C 1
ATOM 2929 O O . ALA B 1 208 ? 39.759 -3.510 16.512 1.00 29.03 204 ALA B O 1
ATOM 2931 N N . SER B 1 209 ? 38.098 -4.533 17.602 1.00 30.97 205 SER B N 1
ATOM 2932 C CA . SER B 1 209 ? 38.522 -4.016 18.890 1.00 32.65 205 SER B CA 1
ATOM 2933 C C . SER B 1 209 ? 38.428 -5.069 19.965 1.00 34.35 205 SER B C 1
ATOM 2934 O O . SER B 1 209 ? 37.619 -6.001 19.896 1.00 33.89 205 SER B O 1
ATOM 2937 N N . GLU B 1 210 ? 39.284 -4.884 20.960 1.00 36.26 206 GLU B N 1
ATOM 2938 C CA . GLU B 1 210 ? 39.270 -5.704 22.170 1.00 38.05 206 GLU B CA 1
ATOM 2939 C C . GLU B 1 210 ? 38.036 -5.381 22.993 1.00 38.90 206 GLU B C 1
ATOM 2940 O O . GLU B 1 210 ? 37.648 -6.135 23.881 1.00 39.29 206 GLU B O 1
ATOM 2946 N N . ARG B 1 211 ? 37.429 -4.244 22.684 1.00 40.02 207 ARG B N 1
ATOM 2947 C CA . ARG B 1 211 ? 36.086 -3.959 23.168 1.00 40.83 207 ARG B CA 1
ATOM 2948 C C . ARG B 1 211 ? 36.114 -2.956 24.314 1.00 41.13 207 ARG B C 1
ATOM 2949 O O . ARG B 1 211 ? 35.890 -1.756 24.109 1.00 42.06 207 ARG B O 1
ATOM 2957 N N . TYR C 1 8 ? -16.027 -8.952 50.310 1.00 36.18 4 TYR C N 1
ATOM 2958 C CA . TYR C 1 8 ? -15.536 -10.007 49.459 1.00 36.14 4 TYR C CA 1
ATOM 2959 C C . TYR C 1 8 ? -16.553 -11.073 49.199 1.00 36.22 4 TYR C C 1
ATOM 2960 O O . TYR C 1 8 ? -17.331 -11.383 50.036 1.00 36.22 4 TYR C O 1
ATOM 2969 N N . ILE C 1 9 ? -16.502 -11.646 48.013 1.00 36.59 5 ILE C N 1
ATOM 2970 C CA . ILE C 1 9 ? -17.398 -12.717 47.630 1.00 36.50 5 ILE C CA 1
ATOM 2971 C C . ILE C 1 9 ? -17.102 -14.008 48.342 1.00 36.78 5 ILE C C 1
ATOM 2972 O O . ILE C 1 9 ? -15.990 -14.420 48.386 1.00 36.56 5 ILE C O 1
ATOM 2977 N N . ARG C 1 10 ? -18.130 -14.622 48.895 1.00 36.92 6 ARG C N 1
ATOM 2978 C CA . ARG C 1 10 ? -17.995 -15.797 49.733 1.00 37.23 6 ARG C CA 1
ATOM 2979 C C . ARG C 1 10 ? -18.747 -16.979 49.184 1.00 37.24 6 ARG C C 1
ATOM 2980 O O . ARG C 1 10 ? -18.938 -17.946 49.888 1.00 36.88 6 ARG C O 1
ATOM 2988 N N . ASP C 1 11 ? -19.201 -16.865 47.942 1.00 37.32 7 ASP C N 1
ATOM 2989 C CA . ASP C 1 11 ? -19.909 -17.927 47.253 1.00 37.61 7 ASP C CA 1
ATOM 2990 C C . ASP C 1 11 ? -18.984 -18.522 46.189 1.00 37.33 7 ASP C C 1
ATOM 2991 O O . ASP C 1 11 ? -18.596 -17.857 45.311 1.00 37.26 7 ASP C O 1
ATOM 2996 N N . GLY C 1 12 ? -18.592 -19.772 46.352 1.00 37.20 8 GLY C N 1
ATOM 2997 C CA . GLY C 1 12 ? -17.638 -20.431 45.487 1.00 37.13 8 GLY C CA 1
ATOM 2998 C C . GLY C 1 12 ? -18.071 -20.484 44.034 1.00 36.94 8 GLY C C 1
ATOM 2999 O O . GLY C 1 12 ? -17.301 -20.368 43.144 1.00 36.93 8 GLY C O 1
ATOM 3000 N N . GLN C 1 13 ? -19.346 -20.648 43.859 1.00 36.83 9 GLN C N 1
ATOM 3001 C CA . GLN C 1 13 ? -20.011 -20.592 42.594 1.00 36.85 9 GLN C CA 1
ATOM 3002 C C . GLN C 1 13 ? -19.851 -19.321 41.850 1.00 36.31 9 GLN C C 1
ATOM 3003 O O . GLN C 1 13 ? -19.512 -19.341 40.716 1.00 36.56 9 GLN C O 1
ATOM 3009 N N . ALA C 1 14 ? -20.160 -18.220 42.499 1.00 35.73 10 ALA C N 1
ATOM 3010 C CA . ALA C 1 14 ? -20.177 -16.896 41.884 1.00 35.27 10 ALA C CA 1
ATOM 3011 C C . ALA C 1 14 ? -18.766 -16.506 41.488 1.00 34.82 10 ALA C C 1
ATOM 3012 O O . ALA C 1 14 ? -18.533 -15.871 40.465 1.00 34.69 10 ALA C O 1
ATOM 3014 N N . ILE C 1 15 ? -17.825 -16.921 42.318 1.00 34.55 11 ILE C N 1
ATOM 3015 C CA . ILE C 1 15 ? -16.418 -16.540 42.139 1.00 34.17 11 ILE C CA 1
ATOM 3016 C C . ILE C 1 15 ? -15.932 -17.180 40.864 1.00 34.17 11 ILE C C 1
ATOM 3017 O O . ILE C 1 15 ? -15.285 -16.561 40.013 1.00 34.38 11 ILE C O 1
ATOM 3022 N N . TYR C 1 16 ? -16.255 -18.453 40.770 1.00 34.04 12 TYR C N 1
ATOM 3023 C CA . TYR C 1 16 ? -15.904 -19.277 39.610 1.00 34.10 12 TYR C CA 1
ATOM 3024 C C . TYR C 1 16 ? -16.436 -18.612 38.365 1.00 33.79 12 TYR C C 1
ATOM 3025 O O . TYR C 1 16 ? -15.709 -18.320 37.420 1.00 33.35 12 TYR C O 1
ATOM 3034 N N . ASP C 1 17 ? -17.739 -18.394 38.397 1.00 33.47 13 ASP C N 1
ATOM 3035 C CA . ASP C 1 17 ? -18.461 -17.839 37.260 1.00 33.57 13 ASP C CA 1
ATOM 3036 C C . ASP C 1 17 ? -17.861 -16.503 36.857 1.00 33.00 13 ASP C C 1
ATOM 3037 O O . ASP C 1 17 ? -17.679 -16.215 35.676 1.00 32.97 13 ASP C O 1
ATOM 3042 N N . ARG C 1 18 ? -17.543 -15.687 37.847 1.00 32.47 14 ARG C N 1
ATOM 3043 C CA . ARG C 1 18 ? -17.150 -14.306 37.568 1.00 32.03 14 ARG C CA 1
ATOM 3044 C C . ARG C 1 18 ? -15.755 -14.293 36.956 1.00 31.38 14 ARG C C 1
ATOM 3045 O O . ARG C 1 18 ? -15.430 -13.470 36.103 1.00 31.34 14 ARG C O 1
ATOM 3053 N N . SER C 1 19 ? -14.930 -15.223 37.400 1.00 30.73 15 SER C N 1
ATOM 3054 C CA . SER C 1 19 ? -13.535 -15.240 36.959 1.00 30.00 15 SER C CA 1
ATOM 3055 C C . SER C 1 19 ? -13.475 -15.437 35.453 1.00 29.10 15 SER C C 1
ATOM 3056 O O . SER C 1 19 ? -12.665 -14.831 34.753 1.00 28.77 15 SER C O 1
ATOM 3059 N N . PHE C 1 20 ? -14.357 -16.289 34.963 1.00 28.84 16 PHE C N 1
ATOM 3060 C CA . PHE C 1 20 ? -14.338 -16.702 33.553 1.00 28.51 16 PHE C CA 1
ATOM 3061 C C . PHE C 1 20 ? -14.915 -15.611 32.668 1.00 28.02 16 PHE C C 1
ATOM 3062 O O . PHE C 1 20 ? -14.587 -15.503 31.484 1.00 27.90 16 PHE C O 1
ATOM 3070 N N . ALA C 1 21 ? -15.759 -14.791 33.279 1.00 27.52 17 ALA C N 1
ATOM 3071 C CA . ALA C 1 21 ? -16.392 -13.662 32.580 1.00 26.75 17 ALA C CA 1
ATOM 3072 C C . ALA C 1 21 ? -15.377 -12.549 32.441 1.00 26.06 17 ALA C C 1
ATOM 3073 O O . ALA C 1 21 ? -15.309 -11.867 31.428 1.00 25.82 17 ALA C O 1
ATOM 3075 N N . ILE C 1 22 ? -14.568 -12.394 33.483 1.00 25.58 18 ILE C N 1
ATOM 3076 C CA . ILE C 1 22 ? -13.555 -11.356 33.521 1.00 25.03 18 ILE C CA 1
ATOM 3077 C C . ILE C 1 22 ? -12.482 -11.694 32.515 1.00 24.95 18 ILE C C 1
ATOM 3078 O O . ILE C 1 22 ? -11.960 -10.828 31.822 1.00 24.95 18 ILE C O 1
ATOM 3083 N N . ILE C 1 23 ? -12.178 -12.981 32.440 1.00 24.75 19 ILE C N 1
ATOM 3084 C CA . ILE C 1 23 ? -11.155 -13.470 31.526 1.00 24.74 19 ILE C CA 1
ATOM 3085 C C . ILE C 1 23 ? -11.592 -13.230 30.089 1.00 25.23 19 ILE C C 1
ATOM 3086 O O . ILE C 1 23 ? -10.846 -12.714 29.257 1.00 25.23 19 ILE C O 1
ATOM 3091 N N . ARG C 1 24 ? -12.841 -13.558 29.820 1.00 25.96 20 ARG C N 1
ATOM 3092 C CA . ARG C 1 24 ? -13.380 -13.400 28.463 1.00 26.75 20 ARG C CA 1
ATOM 3093 C C . ARG C 1 24 ? -13.466 -11.948 28.010 1.00 27.18 20 ARG C C 1
ATOM 3094 O O . ARG C 1 24 ? -13.452 -11.662 26.813 1.00 26.90 20 ARG C O 1
ATOM 3102 N N . ALA C 1 25 ? -13.562 -11.032 28.965 1.00 27.52 21 ALA C N 1
ATOM 3103 C CA . ALA C 1 25 ? -13.736 -9.624 28.649 1.00 27.75 21 ALA C CA 1
ATOM 3104 C C . ALA C 1 25 ? -12.388 -9.002 28.358 1.00 28.08 21 ALA C C 1
ATOM 3105 O O . ALA C 1 25 ? -12.273 -8.002 27.639 1.00 28.70 21 ALA C O 1
ATOM 3107 N N . GLU C 1 26 ? -11.357 -9.626 28.906 1.00 28.19 22 GLU C N 1
ATOM 3108 C CA . GLU C 1 26 ? -10.019 -9.046 28.874 1.00 28.31 22 GLU C CA 1
ATOM 3109 C C . GLU C 1 26 ? -9.128 -9.683 27.830 1.00 28.37 22 GLU C C 1
ATOM 3110 O O . GLU C 1 26 ? -8.312 -9.016 27.200 1.00 28.62 22 GLU C O 1
ATOM 3116 N N . ALA C 1 27 ? -9.305 -10.984 27.674 1.00 28.53 23 ALA C N 1
ATOM 3117 C CA . ALA C 1 27 ? -8.437 -11.819 26.833 1.00 28.57 23 ALA C CA 1
ATOM 3118 C C . ALA C 1 27 ? -8.529 -11.472 25.373 1.00 28.61 23 ALA C C 1
ATOM 3119 O O . ALA C 1 27 ? -9.600 -11.220 24.845 1.00 28.72 23 ALA C O 1
ATOM 3121 N N . ASP C 1 28 ? -7.369 -11.491 24.732 1.00 28.74 24 ASP C N 1
ATOM 3122 C CA . ASP C 1 28 ? -7.275 -11.341 23.281 1.00 28.92 24 ASP C CA 1
ATOM 3123 C C . ASP C 1 28 ? -7.246 -12.707 22.613 1.00 28.46 24 ASP C C 1
ATOM 3124 O O . ASP C 1 28 ? -6.192 -13.300 22.424 1.00 27.98 24 ASP C O 1
ATOM 3129 N N . LEU C 1 29 ? -8.423 -13.188 22.254 1.00 28.22 25 LEU C N 1
ATOM 3130 C CA . LEU C 1 29 ? -8.558 -14.510 21.664 1.00 28.39 25 LEU C CA 1
ATOM 3131 C C . LEU C 1 29 ? -8.874 -14.419 20.171 1.00 28.10 25 LEU C C 1
ATOM 3132 O O . LEU C 1 29 ? -9.486 -15.322 19.608 1.00 28.14 25 LEU C O 1
ATOM 3137 N N . ARG C 1 30 ? -8.470 -13.317 19.543 1.00 27.66 26 ARG C N 1
ATOM 3138 C CA . ARG C 1 30 ? -8.805 -13.075 18.119 1.00 27.58 26 ARG C CA 1
ATOM 3139 C C . ARG C 1 30 ? -8.328 -14.208 17.210 1.00 27.58 26 ARG C C 1
ATOM 3140 O O . ARG C 1 30 ? -8.920 -14.503 16.162 1.00 26.60 26 ARG C O 1
ATOM 3148 N N . HIS C 1 31 ? -7.233 -14.821 17.624 1.00 27.75 27 HIS C N 1
ATOM 3149 C CA . HIS C 1 31 ? -6.538 -15.789 16.779 1.00 27.92 27 HIS C CA 1
ATOM 3150 C C . HIS C 1 31 ? -6.470 -17.132 17.450 1.00 27.73 27 HIS C C 1
ATOM 3151 O O . HIS C 1 31 ? -5.643 -17.977 17.118 1.00 27.18 27 HIS C O 1
ATOM 3158 N N . ILE C 1 32 ? -7.365 -17.313 18.399 1.00 27.31 28 ILE C N 1
ATOM 3159 C CA . ILE C 1 32 ? -7.530 -18.600 19.054 1.00 27.52 28 ILE C CA 1
ATOM 3160 C C . ILE C 1 32 ? -8.769 -19.245 18.459 1.00 27.63 28 ILE C C 1
ATOM 3161 O O . ILE C 1 32 ? -9.855 -18.677 18.548 1.00 27.02 28 ILE C O 1
ATOM 3166 N N . PRO C 1 33 ? -8.605 -20.434 17.851 1.00 28.01 29 PRO C N 1
ATOM 3167 C CA . PRO C 1 33 ? -9.674 -21.174 17.200 1.00 27.99 29 PRO C CA 1
ATOM 3168 C C . PRO C 1 33 ? -10.733 -21.633 18.163 1.00 27.77 29 PRO C C 1
ATOM 3169 O O . PRO C 1 33 ? -10.475 -21.849 19.353 1.00 27.43 29 PRO C O 1
ATOM 3173 N N . ALA C 1 34 ? -11.929 -21.759 17.617 1.00 27.26 30 ALA C N 1
ATOM 3174 C CA . ALA C 1 34 ? -13.112 -22.024 18.406 1.00 27.31 30 ALA C CA 1
ATOM 3175 C C . ALA C 1 34 ? -12.907 -23.273 19.269 1.00 26.97 30 ALA C C 1
ATOM 3176 O O . ALA C 1 34 ? -13.326 -23.318 20.417 1.00 26.91 30 ALA C O 1
ATOM 3178 N N . ASP C 1 35 ? -12.231 -24.258 18.691 1.00 26.76 31 ASP C N 1
ATOM 3179 C CA . ASP C 1 35 ? -12.057 -25.589 19.325 1.00 26.47 31 ASP C CA 1
ATOM 3180 C C . ASP C 1 35 ? -10.985 -25.535 20.409 1.00 25.70 31 ASP C C 1
ATOM 3181 O O . ASP C 1 35 ? -10.730 -26.527 21.107 1.00 25.24 31 ASP C O 1
ATOM 3186 N N . LEU C 1 36 ? -10.384 -24.355 20.541 1.00 25.10 32 LEU C N 1
ATOM 3187 C CA . LEU C 1 36 ? -9.287 -24.131 21.519 1.00 24.85 32 LEU C CA 1
ATOM 3188 C C . LEU C 1 36 ? -9.549 -22.977 22.473 1.00 24.82 32 LEU C C 1
ATOM 3189 O O . LEU C 1 36 ? -8.759 -22.709 23.396 1.00 24.05 32 LEU C O 1
ATOM 3194 N N . GLU C 1 37 ? -10.672 -22.308 22.270 1.00 24.90 33 GLU C N 1
ATOM 3195 C CA . GLU C 1 37 ? -10.988 -21.113 23.063 1.00 25.24 33 GLU C CA 1
ATOM 3196 C C . GLU C 1 37 ? -11.151 -21.433 24.546 1.00 24.66 33 GLU C C 1
ATOM 3197 O O . GLU C 1 37 ? -10.586 -20.750 25.394 1.00 24.81 33 GLU C O 1
ATOM 3203 N N . LYS C 1 38 ? -11.909 -22.480 24.861 1.00 23.96 34 LYS C N 1
ATOM 3204 C CA . LYS C 1 38 ? -12.096 -22.874 26.265 1.00 23.67 34 LYS C CA 1
ATOM 3205 C C . LYS C 1 38 ? -10.757 -23.290 26.853 1.00 22.88 34 LYS C C 1
ATOM 3206 O O . LYS C 1 38 ? -10.442 -22.989 28.000 1.00 22.24 34 LYS C O 1
ATOM 3212 N N . LEU C 1 39 ? -9.947 -23.960 26.055 1.00 21.93 35 LEU C N 1
ATOM 3213 C CA . LEU C 1 39 ? -8.606 -24.302 26.513 1.00 21.45 35 LEU C CA 1
ATOM 3214 C C . LEU C 1 39 ? -7.824 -23.048 26.878 1.00 21.49 35 LEU C C 1
ATOM 3215 O O . LEU C 1 39 ? -7.206 -22.973 27.941 1.00 21.29 35 LEU C O 1
ATOM 3220 N N . ALA C 1 40 ? -7.862 -22.055 26.002 1.00 20.70 36 ALA C N 1
ATOM 3221 C CA . ALA C 1 40 ? -7.147 -20.800 26.248 1.00 20.72 36 ALA C CA 1
ATOM 3222 C C . ALA C 1 40 ? -7.626 -20.154 27.530 1.00 19.78 36 ALA C C 1
ATOM 3223 O O . ALA C 1 40 ? -6.832 -19.745 28.379 1.00 20.65 36 ALA C O 1
ATOM 3225 N N . VAL C 1 41 ? -8.940 -20.093 27.679 1.00 19.86 37 VAL C N 1
ATOM 3226 C CA . VAL C 1 41 ? -9.547 -19.409 28.821 1.00 19.83 37 VAL C CA 1
ATOM 3227 C C . VAL C 1 41 ? -9.147 -20.115 30.118 1.00 20.00 37 VAL C C 1
ATOM 3228 O O . VAL C 1 41 ? -8.823 -19.471 31.120 1.00 19.95 37 VAL C O 1
ATOM 3232 N N . ARG C 1 42 ? -9.165 -21.441 30.089 1.00 20.31 38 ARG C N 1
ATOM 3233 C CA . ARG C 1 42 ? -8.944 -22.218 31.320 1.00 20.95 38 ARG C CA 1
ATOM 3234 C C . ARG C 1 42 ? -7.475 -22.162 31.737 1.00 20.60 38 ARG C C 1
ATOM 3235 O O . ARG C 1 42 ? -7.163 -22.115 32.928 1.00 20.79 38 ARG C O 1
ATOM 3243 N N . VAL C 1 43 ? -6.584 -22.146 30.755 1.00 20.10 39 VAL C N 1
ATOM 3244 C CA . VAL C 1 43 ? -5.141 -22.005 31.028 1.00 19.73 39 VAL C CA 1
ATOM 3245 C C . VAL C 1 43 ? -4.859 -20.643 31.678 1.00 20.00 39 VAL C C 1
ATOM 3246 O O . VAL C 1 43 ? -4.070 -20.528 32.623 1.00 18.70 39 VAL C O 1
ATOM 3250 N N . ILE C 1 44 ? -5.558 -19.627 31.181 1.00 20.10 40 ILE C N 1
ATOM 3251 C CA . ILE C 1 44 ? -5.449 -18.263 31.724 1.00 20.34 40 ILE C CA 1
ATOM 3252 C C . ILE C 1 44 ? -5.869 -18.283 33.174 1.00 20.51 40 ILE C C 1
ATOM 3253 O O . ILE C 1 44 ? -5.204 -17.729 34.054 1.00 20.43 40 ILE C O 1
ATOM 3258 N N . HIS C 1 45 ? -7.027 -18.899 33.381 1.00 20.89 41 HIS C N 1
ATOM 3259 C CA . HIS C 1 45 ? -7.637 -19.034 34.709 1.00 20.83 41 HIS C CA 1
ATOM 3260 C C . HIS C 1 45 ? -6.629 -19.626 35.705 1.00 20.23 41 HIS C C 1
ATOM 3261 O O . HIS C 1 45 ? -6.528 -19.206 36.853 1.00 19.42 41 HIS C O 1
ATOM 3268 N N . ALA C 1 46 ? -5.864 -20.592 35.232 1.00 20.12 42 ALA C N 1
ATOM 3269 C CA . ALA C 1 46 ? -4.992 -21.370 36.123 1.00 19.80 42 ALA C CA 1
ATOM 3270 C C . ALA C 1 46 ? -3.814 -20.546 36.561 1.00 19.13 42 ALA C C 1
ATOM 3271 O O . ALA C 1 46 ? -3.295 -20.728 37.664 1.00 19.17 42 ALA C O 1
ATOM 3273 N N . CYS C 1 47 ? -3.405 -19.615 35.704 1.00 18.96 43 CYS C N 1
ATOM 3274 C CA . CYS C 1 47 ? -2.129 -18.891 35.912 1.00 19.25 43 CYS C CA 1
ATOM 3275 C C . CYS C 1 47 ? -2.267 -17.398 36.203 1.00 19.37 43 CYS C C 1
ATOM 3276 O O . CYS C 1 47 ? -1.301 -16.762 36.600 1.00 19.71 43 CYS C O 1
ATOM 3279 N N . GLY C 1 48 ? -3.453 -16.847 35.985 1.00 19.98 44 GLY C N 1
ATOM 3280 C CA . GLY C 1 48 ? -3.731 -15.434 36.308 1.00 19.91 44 GLY C CA 1
ATOM 3281 C C . GLY C 1 48 ? -3.193 -14.442 35.287 1.00 20.37 44 GLY C C 1
ATOM 3282 O O . GLY C 1 48 ? -3.136 -13.238 35.541 1.00 20.38 44 GLY C O 1
ATOM 3283 N N . MET C 1 49 ? -2.782 -14.968 34.138 1.00 20.41 45 MET C N 1
ATOM 3284 C CA . MET C 1 49 ? -2.144 -14.165 33.092 1.00 20.51 45 MET C CA 1
ATOM 3285 C C . MET C 1 49 ? -2.908 -14.186 31.789 1.00 21.15 45 MET C C 1
ATOM 3286 O O . MET C 1 49 ? -2.850 -15.138 31.028 1.00 20.98 45 MET C O 1
ATOM 3291 N N . VAL C 1 50 ? -3.625 -13.110 31.538 1.00 21.85 46 VAL C N 1
ATOM 3292 C CA . VAL C 1 50 ? -4.442 -13.036 30.316 1.00 23.08 46 VAL C CA 1
ATOM 3293 C C . VAL C 1 50 ? -3.548 -13.133 29.077 1.00 23.69 46 VAL C C 1
ATOM 3294 O O . VAL C 1 50 ? -3.921 -13.709 28.048 1.00 24.06 46 VAL C O 1
ATOM 3298 N N . ASP C 1 51 ? -2.347 -12.588 29.221 1.00 23.91 47 ASP C N 1
ATOM 3299 C CA . ASP C 1 51 ? -1.368 -12.504 28.136 1.00 24.65 47 ASP C CA 1
ATOM 3300 C C . ASP C 1 51 ? -0.811 -13.855 27.704 1.00 24.09 47 ASP C C 1
ATOM 3301 O O . ASP C 1 51 ? -0.095 -13.961 26.713 1.00 24.65 47 ASP C O 1
ATOM 3306 N N . VAL C 1 52 ? -1.085 -14.887 28.477 1.00 24.19 48 VAL C N 1
ATOM 3307 C CA . VAL C 1 52 ? -0.464 -16.184 28.196 1.00 23.75 48 VAL C CA 1
ATOM 3308 C C . VAL C 1 52 ? -1.010 -16.705 26.878 1.00 23.76 48 VAL C C 1
ATOM 3309 O O . VAL C 1 52 ? -0.392 -17.520 26.221 1.00 23.22 48 VAL C O 1
ATOM 3313 N N . ALA C 1 53 ? -2.145 -16.168 26.467 1.00 23.89 49 ALA C N 1
ATOM 3314 C CA . ALA C 1 53 ? -2.820 -16.641 25.242 1.00 24.69 49 ALA C CA 1
ATOM 3315 C C . ALA C 1 53 ? -1.991 -16.269 24.002 1.00 25.09 49 ALA C C 1
ATOM 3316 O O . ALA C 1 53 ? -2.151 -16.849 22.919 1.00 25.88 49 ALA C O 1
ATOM 3318 N N . ASN C 1 54 ? -1.083 -15.324 24.196 1.00 25.06 50 ASN C N 1
ATOM 3319 C CA . ASN C 1 54 ? -0.243 -14.806 23.110 1.00 25.25 50 ASN C CA 1
ATOM 3320 C C . ASN C 1 54 ? 0.831 -15.815 22.789 1.00 24.25 50 ASN C C 1
ATOM 3321 O O . ASN C 1 54 ? 1.427 -15.798 21.717 1.00 23.51 50 ASN C O 1
ATOM 3326 N N . ASP C 1 55 ? 1.055 -16.705 23.747 1.00 23.83 51 ASP C N 1
ATOM 3327 C CA . ASP C 1 55 ? 2.176 -17.661 23.680 1.00 23.23 51 ASP C CA 1
ATOM 3328 C C . ASP C 1 55 ? 1.692 -19.064 23.316 1.00 22.38 51 ASP C C 1
ATOM 3329 O O . ASP C 1 55 ? 2.490 -19.969 23.091 1.00 21.48 51 ASP C O 1
ATOM 3334 N N . LEU C 1 56 ? 0.373 -19.207 23.255 1.00 21.25 52 LEU C N 1
ATOM 3335 C CA . LEU C 1 56 ? -0.255 -20.440 22.784 1.00 21.44 52 LEU C CA 1
ATOM 3336 C C . LEU C 1 56 ? 0.011 -20.676 21.306 1.00 21.19 52 LEU C C 1
ATOM 3337 O O . LEU C 1 56 ? -0.246 -19.818 20.452 1.00 21.34 52 LEU C O 1
ATOM 3342 N N . ALA C 1 57 ? 0.515 -21.859 21.027 1.00 21.08 53 ALA C N 1
ATOM 3343 C CA . ALA C 1 57 ? 0.772 -22.353 19.676 1.00 20.78 53 ALA C CA 1
ATOM 3344 C C . ALA C 1 57 ? 0.193 -23.733 19.518 1.00 20.77 53 ALA C C 1
ATOM 3345 O O . ALA C 1 57 ? 0.163 -24.465 20.443 1.00 19.79 53 ALA C O 1
ATOM 3347 N N . PHE C 1 58 ? -0.247 -24.060 18.318 1.00 20.92 54 PHE C N 1
ATOM 3348 C CA . PHE C 1 58 ? -1.007 -25.275 18.111 1.00 21.43 54 PHE C CA 1
ATOM 3349 C C . PHE C 1 58 ? -1.133 -25.620 16.631 1.00 21.35 54 PHE C C 1
ATOM 3350 O O . PHE C 1 58 ? -1.043 -24.769 15.803 1.00 20.48 54 PHE C O 1
ATOM 3358 N N . SER C 1 59 ? -1.333 -26.894 16.358 1.00 21.60 55 SER C N 1
ATOM 3359 C CA . SER C 1 59 ? -1.610 -27.354 15.011 1.00 21.72 55 SER C CA 1
ATOM 3360 C C . SER C 1 59 ? -3.057 -27.131 14.691 1.00 22.40 55 SER C C 1
ATOM 3361 O O . SER C 1 59 ? -3.848 -27.005 15.559 1.00 22.07 55 SER C O 1
ATOM 3364 N N . GLU C 1 60 ? -3.384 -27.095 13.401 1.00 23.07 56 GLU C N 1
ATOM 3365 C CA . GLU C 1 60 ? -4.747 -26.873 13.036 1.00 23.64 56 GLU C CA 1
ATOM 3366 C C . GLU C 1 60 ? -5.644 -28.006 13.513 1.00 23.34 56 GLU C C 1
ATOM 3367 O O . GLU C 1 60 ? -5.405 -29.109 13.182 1.00 23.75 56 GLU C O 1
ATOM 3373 N N . GLY C 1 61 ? -6.672 -27.694 14.269 1.00 23.21 57 GLY C N 1
ATOM 3374 C CA . GLY C 1 61 ? -7.603 -28.702 14.740 1.00 23.48 57 GLY C CA 1
ATOM 3375 C C . GLY C 1 61 ? -7.150 -29.497 15.958 1.00 23.39 57 GLY C C 1
ATOM 3376 O O . GLY C 1 61 ? -7.686 -30.511 16.311 1.00 23.90 57 GLY C O 1
ATOM 3377 N N . ALA C 1 62 ? -6.140 -28.989 16.612 1.00 23.38 58 ALA C N 1
ATOM 3378 C CA . ALA C 1 62 ? -5.583 -29.629 17.825 1.00 22.96 58 ALA C CA 1
ATOM 3379 C C . ALA C 1 62 ? -6.651 -29.841 18.898 1.00 23.36 58 ALA C C 1
ATOM 3380 O O . ALA C 1 62 ? -6.715 -30.882 19.568 1.00 23.33 58 ALA C O 1
ATOM 3382 N N . GLY C 1 63 ? -7.503 -28.846 19.042 1.00 23.53 59 GLY C N 1
ATOM 3383 C CA . GLY C 1 63 ? -8.554 -28.886 20.043 1.00 23.57 59 GLY C CA 1
ATOM 3384 C C . GLY C 1 63 ? -9.528 -30.014 19.799 1.00 23.89 59 GLY C C 1
ATOM 3385 O O . GLY C 1 63 ? -9.832 -30.820 20.689 1.00 23.15 59 GLY C O 1
ATOM 3386 N N . LYS C 1 64 ? -10.029 -30.051 18.574 1.00 24.22 60 LYS C N 1
ATOM 3387 C CA . LYS C 1 64 ? -11.023 -31.046 18.186 1.00 24.06 60 LYS C CA 1
ATOM 3388 C C . LYS C 1 64 ? -10.402 -32.410 18.364 1.00 24.09 60 LYS C C 1
ATOM 3389 O O . LYS C 1 64 ? -11.067 -33.376 18.752 1.00 24.02 60 LYS C O 1
ATOM 3391 N N . ALA C 1 65 ? -9.098 -32.465 18.127 1.00 23.67 61 ALA C N 1
ATOM 3392 C CA . ALA C 1 65 ? -8.376 -33.743 18.193 1.00 23.61 61 ALA C CA 1
ATOM 3393 C C . ALA C 1 65 ? -8.346 -34.248 19.642 1.00 23.48 61 ALA C C 1
ATOM 3394 O O . ALA C 1 65 ? -8.618 -35.411 19.923 1.00 23.67 61 ALA C O 1
ATOM 3396 N N . GLY C 1 66 ? -8.074 -33.345 20.571 1.00 23.68 62 GLY C N 1
ATOM 3397 C CA . GLY C 1 66 ? -7.976 -33.726 21.985 1.00 23.60 62 GLY C CA 1
ATOM 3398 C C . GLY C 1 66 ? -9.342 -34.083 22.528 1.00 23.78 62 GLY C C 1
ATOM 3399 O O . GLY C 1 66 ? -9.517 -35.058 23.280 1.00 24.02 62 GLY C O 1
ATOM 3400 N N . ARG C 1 67 ? -10.323 -33.292 22.117 1.00 23.92 63 ARG C N 1
ATOM 3401 C CA . ARG C 1 67 ? -11.679 -33.429 22.637 1.00 24.20 63 ARG C CA 1
ATOM 3402 C C . ARG C 1 67 ? -12.200 -34.792 22.211 1.00 24.20 63 ARG C C 1
ATOM 3403 O O . ARG C 1 67 ? -12.756 -35.550 23.007 1.00 24.26 63 ARG C O 1
ATOM 3411 N N . ASN C 1 68 ? -12.002 -35.089 20.940 1.00 24.67 64 ASN C N 1
ATOM 3412 C CA . ASN C 1 68 ? -12.551 -36.311 20.347 1.00 24.91 64 ASN C CA 1
ATOM 3413 C C . ASN C 1 68 ? -11.955 -37.541 20.970 1.00 24.94 64 ASN C C 1
ATOM 3414 O O . ASN C 1 68 ? -12.624 -38.553 21.133 1.00 25.40 64 ASN C O 1
ATOM 3419 N N . ALA C 1 69 ? -10.695 -37.420 21.359 1.00 24.84 65 ALA C N 1
ATOM 3420 C CA . ALA C 1 69 ? -9.954 -38.552 21.905 1.00 24.81 65 ALA C CA 1
ATOM 3421 C C . ALA C 1 69 ? -10.530 -38.906 23.251 1.00 24.88 65 ALA C C 1
ATOM 3422 O O . ALA C 1 69 ? -10.776 -40.067 23.567 1.00 25.08 65 ALA C O 1
ATOM 3424 N N . LEU C 1 70 ? -10.700 -37.875 24.059 1.00 25.30 66 LEU C N 1
ATOM 3425 C CA . LEU C 1 70 ? -11.216 -38.046 25.414 1.00 25.52 66 LEU C CA 1
ATOM 3426 C C . LEU C 1 70 ? -12.609 -38.661 25.337 1.00 25.60 66 LEU C C 1
ATOM 3427 O O . LEU C 1 70 ? -12.994 -39.464 26.174 1.00 25.59 66 LEU C O 1
ATOM 3432 N N . LEU C 1 71 ? -13.337 -38.309 24.284 1.00 26.23 67 LEU C N 1
ATOM 3433 C CA . LEU C 1 71 ? -14.731 -38.783 24.123 1.00 26.57 67 LEU C CA 1
ATOM 3434 C C . LEU C 1 71 ? -14.748 -40.252 23.739 1.00 26.80 67 LEU C C 1
ATOM 3435 O O . LEU C 1 71 ? -15.760 -40.957 23.893 1.00 27.31 67 LEU C O 1
ATOM 3440 N N . ALA C 1 72 ? -13.612 -40.698 23.225 1.00 26.65 68 ALA C N 1
ATOM 3441 C CA . ALA C 1 72 ? -13.457 -42.056 22.699 1.00 26.53 68 ALA C CA 1
ATOM 3442 C C . ALA C 1 72 ? -12.820 -42.935 23.762 1.00 26.15 68 ALA C C 1
ATOM 3443 O O . ALA C 1 72 ? -12.496 -44.101 23.519 1.00 26.64 68 ALA C O 1
ATOM 3445 N N . GLY C 1 73 ? -12.621 -42.331 24.924 1.00 25.93 69 GLY C N 1
ATOM 3446 C CA . GLY C 1 73 ? -12.065 -43.008 26.095 1.00 25.50 69 GLY C CA 1
ATOM 3447 C C . GLY C 1 73 ? -10.555 -43.085 26.163 1.00 25.31 69 GLY C C 1
ATOM 3448 O O . GLY C 1 73 ? -9.989 -43.945 26.841 1.00 25.54 69 GLY C O 1
ATOM 3449 N N . ALA C 1 74 ? -9.890 -42.166 25.484 1.00 24.43 70 ALA C N 1
ATOM 3450 C CA . ALA C 1 74 ? -8.421 -42.151 25.484 1.00 23.98 70 ALA C CA 1
ATOM 3451 C C . ALA C 1 74 ? -7.868 -41.809 26.869 1.00 23.33 70 ALA C C 1
ATOM 3452 O O . ALA C 1 74 ? -8.413 -40.965 27.579 1.00 23.91 70 ALA C O 1
ATOM 3454 N N . PRO C 1 75 ? -6.765 -42.459 27.259 1.00 22.95 71 PRO C N 1
ATOM 3455 C CA . PRO C 1 75 ? -6.164 -42.080 28.527 1.00 22.76 71 PRO C CA 1
ATOM 3456 C C . PRO C 1 75 ? -5.289 -40.855 28.406 1.00 22.72 71 PRO C C 1
ATOM 3457 O O . PRO C 1 75 ? -4.976 -40.408 27.307 1.00 22.45 71 PRO C O 1
ATOM 3461 N N . ILE C 1 76 ? -4.933 -40.320 29.567 1.00 22.28 72 ILE C N 1
ATOM 3462 C CA . ILE C 1 76 ? -4.105 -39.131 29.682 1.00 21.87 72 ILE C CA 1
ATOM 3463 C C . ILE C 1 76 ? -2.814 -39.468 30.387 1.00 21.46 72 ILE C C 1
ATOM 3464 O O . ILE C 1 76 ? -2.800 -39.874 31.565 1.00 21.48 72 ILE C O 1
ATOM 3469 N N . LEU C 1 77 ? -1.740 -39.327 29.622 1.00 20.81 73 LEU C N 1
ATOM 3470 C CA . LEU C 1 77 ? -0.382 -39.625 30.087 1.00 20.27 73 LEU C CA 1
ATOM 3471 C C . LEU C 1 77 ? 0.276 -38.347 30.594 1.00 20.38 73 LEU C C 1
ATOM 3472 O O . LEU C 1 77 ? 0.474 -37.369 29.845 1.00 19.85 73 LEU C O 1
ATOM 3477 N N . CYS C 1 78 ? 0.593 -38.372 31.888 1.00 19.99 74 CYS C N 1
ATOM 3478 C CA . CYS C 1 78 ? 1.114 -37.211 32.612 1.00 20.27 74 CYS C CA 1
ATOM 3479 C C . CYS C 1 78 ? 2.534 -37.392 33.083 1.00 20.12 74 CYS C C 1
ATOM 3480 O O . CYS C 1 78 ? 2.870 -38.393 33.698 1.00 20.69 74 CYS C O 1
ATOM 3483 N N . ASP C 1 79 ? 3.341 -36.382 32.814 1.00 20.05 75 ASP C N 1
ATOM 3484 C CA . ASP C 1 79 ? 4.768 -36.409 33.159 1.00 20.67 75 ASP C CA 1
ATOM 3485 C C . ASP C 1 79 ? 4.977 -36.224 34.655 1.00 20.78 75 ASP C C 1
ATOM 3486 O O . ASP C 1 79 ? 5.947 -36.730 35.219 1.00 21.53 75 ASP C O 1
ATOM 3491 N N . ALA C 1 80 ? 4.003 -35.566 35.283 1.00 20.89 76 ALA C N 1
ATOM 3492 C CA . ALA C 1 80 ? 4.108 -35.048 36.654 1.00 21.50 76 ALA C CA 1
ATOM 3493 C C . ALA C 1 80 ? 2.889 -35.371 37.519 1.00 21.80 76 ALA C C 1
ATOM 3494 O O . ALA C 1 80 ? 1.738 -35.332 37.058 1.00 21.09 76 ALA C O 1
ATOM 3496 N N . ARG C 1 81 ? 3.175 -35.687 38.780 1.00 21.96 77 ARG C N 1
ATOM 3497 C CA . ARG C 1 81 ? 2.150 -36.066 39.758 1.00 22.29 77 ARG C CA 1
ATOM 3498 C C . ARG C 1 81 ? 1.128 -34.967 39.926 1.00 22.44 77 ARG C C 1
ATOM 3499 O O . ARG C 1 81 ? -0.061 -35.232 40.026 1.00 22.76 77 ARG C O 1
ATOM 3501 N N . MET C 1 82 ? 1.596 -33.726 39.927 1.00 23.12 78 MET C N 1
ATOM 3502 C CA . MET C 1 82 ? 0.708 -32.564 40.085 1.00 23.73 78 MET C CA 1
ATOM 3503 C C . MET C 1 82 ? -0.203 -32.364 38.868 1.00 23.54 78 MET C C 1
ATOM 3504 O O . MET C 1 82 ? -1.259 -31.766 38.980 1.00 23.31 78 MET C O 1
ATOM 3509 N N . VAL C 1 83 ? 0.219 -32.890 37.721 1.00 23.01 79 VAL C N 1
ATOM 3510 C CA . VAL C 1 83 ? -0.585 -32.815 36.486 1.00 22.34 79 VAL C CA 1
ATOM 3511 C C . VAL C 1 83 ? -1.697 -33.816 36.611 1.00 22.39 79 VAL C C 1
ATOM 3512 O O . VAL C 1 83 ? -2.868 -33.500 36.469 1.00 21.43 79 VAL C O 1
ATOM 3516 N N . ALA C 1 84 ? -1.278 -35.040 36.884 1.00 22.84 80 ALA C N 1
ATOM 3517 C CA . ALA C 1 84 ? -2.192 -36.171 37.116 1.00 23.34 80 ALA C CA 1
ATOM 3518 C C . ALA C 1 84 ? -3.318 -35.826 38.084 1.00 23.97 80 ALA C C 1
ATOM 3519 O O . ALA C 1 84 ? -4.486 -36.117 37.834 1.00 23.53 80 ALA C O 1
ATOM 3521 N N . GLU C 1 85 ? -2.935 -35.190 39.184 1.00 25.02 81 GLU C N 1
ATOM 3522 C CA . GLU C 1 85 ? -3.840 -34.954 40.329 1.00 25.73 81 GLU C CA 1
ATOM 3523 C C . GLU C 1 85 ? -4.761 -33.793 40.083 1.00 25.73 81 GLU C C 1
ATOM 3524 O O . GLU C 1 85 ? -5.814 -33.647 40.723 1.00 25.22 81 GLU C O 1
ATOM 3530 N N . GLY C 1 86 ? -4.359 -32.986 39.114 1.00 25.65 82 GLY C N 1
ATOM 3531 C CA . GLY C 1 86 ? -5.032 -31.737 38.806 1.00 25.66 82 GLY C CA 1
ATOM 3532 C C . GLY C 1 86 ? -6.157 -31.960 37.826 1.00 25.51 82 GLY C C 1
ATOM 3533 O O . GLY C 1 86 ? -6.996 -31.103 37.637 1.00 24.81 82 GLY C O 1
ATOM 3534 N N . ILE C 1 87 ? -6.166 -33.138 37.222 1.00 25.73 83 ILE C N 1
ATOM 3535 C CA . ILE C 1 87 ? -7.214 -33.502 36.258 1.00 26.16 83 ILE C CA 1
ATOM 3536 C C . ILE C 1 87 ? -8.499 -33.832 37.033 1.00 26.91 83 ILE C C 1
ATOM 3537 O O . ILE C 1 87 ? -8.490 -34.610 37.986 1.00 26.87 83 ILE C O 1
ATOM 3542 N N . THR C 1 88 ? -9.595 -33.203 36.641 1.00 27.63 84 THR C N 1
ATOM 3543 C CA . THR C 1 88 ? -10.876 -33.391 37.355 1.00 28.23 84 THR C CA 1
ATOM 3544 C C . THR C 1 88 ? -11.618 -34.624 36.865 1.00 28.68 84 THR C C 1
ATOM 3545 O O . THR C 1 88 ? -12.189 -34.649 35.784 1.00 28.29 84 THR C O 1
ATOM 3549 N N . ARG C 1 89 ? -11.604 -35.658 37.689 1.00 29.61 85 ARG C N 1
ATOM 3550 C CA . ARG C 1 89 ? -12.128 -36.948 37.260 1.00 30.43 85 ARG C CA 1
ATOM 3551 C C . ARG C 1 89 ? -13.581 -36.823 36.846 1.00 30.86 85 ARG C C 1
ATOM 3552 O O . ARG C 1 89 ? -14.031 -37.453 35.889 1.00 31.00 85 ARG C O 1
ATOM 3560 N N . SER C 1 90 ? -14.302 -35.969 37.546 1.00 31.51 86 SER C N 1
ATOM 3561 C CA . SER C 1 90 ? -15.746 -35.886 37.345 1.00 32.19 86 SER C CA 1
ATOM 3562 C C . SER C 1 90 ? -16.056 -35.268 35.986 1.00 32.59 86 SER C C 1
ATOM 3563 O O . SER C 1 90 ? -17.173 -35.369 35.478 1.00 33.37 86 SER C O 1
ATOM 3566 N N . ARG C 1 91 ? -15.039 -34.657 35.392 1.00 32.50 87 ARG C N 1
ATOM 3567 C CA . ARG C 1 91 ? -15.213 -33.935 34.130 1.00 32.55 87 ARG C CA 1
ATOM 3568 C C . ARG C 1 91 ? -14.983 -34.896 32.968 1.00 31.98 87 ARG C C 1
ATOM 3569 O O . ARG C 1 91 ? -15.503 -34.704 31.875 1.00 32.02 87 ARG C O 1
ATOM 3577 N N . LEU C 1 92 ? -14.196 -35.930 33.228 1.00 31.44 88 LEU C N 1
ATOM 3578 C CA . LEU C 1 92 ? -13.805 -36.881 32.179 1.00 30.93 88 LEU C CA 1
ATOM 3579 C C . LEU C 1 92 ? -15.058 -37.523 31.578 1.00 31.04 88 LEU C C 1
ATOM 3580 O O . LEU C 1 92 ? -15.977 -37.867 32.303 1.00 31.17 88 LEU C O 1
ATOM 3585 N N . PRO C 1 93 ? -15.125 -37.635 30.246 1.00 30.84 89 PRO C N 1
ATOM 3586 C CA . PRO C 1 93 ? -16.419 -38.035 29.693 1.00 30.91 89 PRO C CA 1
ATOM 3587 C C . PRO C 1 93 ? -16.563 -39.523 29.475 1.00 30.93 89 PRO C C 1
ATOM 3588 O O . PRO C 1 93 ? -17.647 -40.001 29.131 1.00 31.29 89 PRO C O 1
ATOM 3592 N N . ALA C 1 94 ? -15.470 -40.242 29.668 1.00 30.41 90 ALA C N 1
ATOM 3593 C CA . ALA C 1 94 ? -15.449 -41.674 29.365 1.00 30.35 90 ALA C CA 1
ATOM 3594 C C .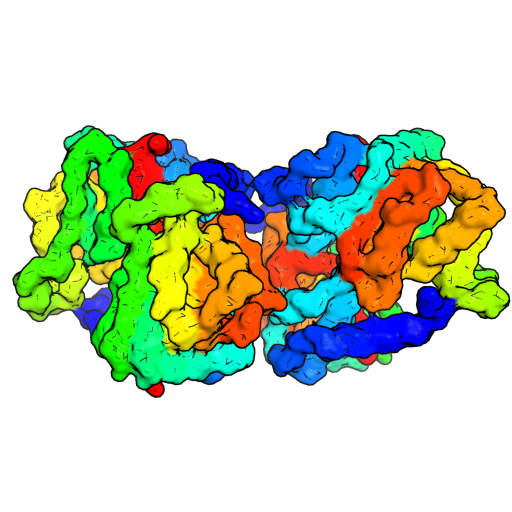 ALA C 1 94 ? -14.585 -42.467 30.333 1.00 30.05 90 ALA C C 1
ATOM 3595 O O . ALA C 1 94 ? -13.853 -43.372 29.942 1.00 30.36 90 ALA C O 1
ATOM 3597 N N . ASP C 1 95 ? -14.674 -42.102 31.602 1.00 30.18 91 ASP C N 1
ATOM 3598 C CA . ASP C 1 95 ? -14.031 -42.869 32.667 1.00 30.41 91 ASP C CA 1
ATOM 3599 C C . ASP C 1 95 ? -12.554 -42.997 32.336 1.00 29.74 91 ASP C C 1
ATOM 3600 O O . ASP C 1 95 ? -11.877 -43.952 32.733 1.00 29.44 91 ASP C O 1
ATOM 3605 N N . ASN C 1 96 ? -12.072 -42.012 31.591 1.00 28.53 92 ASN C N 1
ATOM 3606 C CA . ASN C 1 96 ? -10.694 -42.036 31.079 1.00 28.18 92 ASN C CA 1
ATOM 3607 C C . ASN C 1 96 ? -9.628 -42.272 32.124 1.00 27.59 92 ASN C C 1
ATOM 3608 O O . ASN C 1 96 ? -9.613 -41.646 33.169 1.00 27.91 92 ASN C O 1
ATOM 3613 N N . ARG C 1 97 ? -8.673 -43.127 31.811 1.00 27.38 93 ARG C N 1
ATOM 3614 C CA . ARG C 1 97 ? -7.593 -43.333 32.757 1.00 27.45 93 ARG C CA 1
ATOM 3615 C C . ARG C 1 97 ? -6.603 -42.201 32.744 1.00 27.12 93 ARG C C 1
ATOM 3616 O O . ARG C 1 97 ? -6.313 -41.594 31.705 1.00 26.12 93 ARG C O 1
ATOM 3624 N N . VAL C 1 98 ? -6.102 -41.894 33.929 1.00 26.29 94 VAL C N 1
ATOM 3625 C CA . VAL C 1 98 ? -5.015 -40.936 34.035 1.00 26.46 94 VAL C CA 1
ATOM 3626 C C . VAL C 1 98 ? -3.766 -41.697 34.417 1.00 26.51 94 VAL C C 1
ATOM 3627 O O . VAL C 1 98 ? -3.707 -42.359 35.452 1.00 26.40 94 VAL C O 1
ATOM 3631 N N . ILE C 1 99 ? -2.774 -41.611 33.547 1.00 26.57 95 ILE C N 1
ATOM 3632 C CA . ILE C 1 99 ? -1.581 -42.427 33.672 1.00 26.57 95 ILE C CA 1
ATOM 3633 C C . ILE C 1 99 ? -0.370 -41.621 34.088 1.00 26.02 95 ILE C C 1
ATOM 3634 O O . ILE C 1 99 ? -0.017 -40.600 33.500 1.00 25.51 95 ILE C O 1
ATOM 3639 N N . TYR C 1 100 ? 0.223 -42.095 35.166 1.00 25.50 96 TYR C N 1
ATOM 3640 C CA . TYR C 1 100 ? 1.375 -41.460 35.770 1.00 25.20 96 TYR C CA 1
ATOM 3641 C C . TYR C 1 100 ? 2.298 -42.514 36.364 1.00 25.40 96 TYR C C 1
ATOM 3642 O O . TYR C 1 100 ? 1.904 -43.230 37.287 1.00 24.67 96 TYR C O 1
ATOM 3651 N N . THR C 1 101 ? 3.518 -42.598 35.835 1.00 25.79 97 THR C N 1
ATOM 3652 C CA . THR C 1 101 ? 4.363 -43.797 36.041 1.00 26.39 97 THR C CA 1
ATOM 3653 C C . THR C 1 101 ? 5.700 -43.535 36.721 1.00 27.23 97 THR C C 1
ATOM 3654 O O . THR C 1 101 ? 6.505 -44.446 36.909 1.00 27.10 97 THR C O 1
ATOM 3658 N N . LEU C 1 102 ? 5.919 -42.285 37.102 1.00 28.09 98 LEU C N 1
ATOM 3659 C CA . LEU C 1 102 ? 7.196 -41.874 37.691 1.00 28.81 98 LEU C CA 1
ATOM 3660 C C . LEU C 1 102 ? 7.430 -42.618 38.997 1.00 29.40 98 LEU C C 1
ATOM 3661 O O . LEU C 1 102 ? 8.559 -42.701 39.478 1.00 30.14 98 LEU C O 1
ATOM 3666 N N . SER C 1 103 ? 6.358 -43.181 39.546 1.00 29.94 99 SER C N 1
ATOM 3667 C CA . SER C 1 103 ? 6.417 -43.826 40.868 1.00 30.79 99 SER C CA 1
ATOM 3668 C C . SER C 1 103 ? 6.525 -45.325 40.758 1.00 31.17 99 SER C C 1
ATOM 3669 O O . SER C 1 103 ? 6.467 -46.039 41.755 1.00 31.83 99 SER C O 1
ATOM 3672 N N . ASP C 1 104 ? 6.703 -45.812 39.540 1.00 31.68 100 ASP C N 1
ATOM 3673 C CA . ASP C 1 104 ? 6.907 -47.255 39.356 1.00 31.96 100 ASP C CA 1
ATOM 3674 C C . ASP C 1 104 ? 8.276 -47.625 39.949 1.00 31.94 100 ASP C C 1
ATOM 3675 O O . ASP C 1 104 ? 9.248 -46.897 39.768 1.00 31.50 100 ASP C O 1
ATOM 3680 N N . PRO C 1 105 ? 8.348 -48.742 40.692 1.00 32.19 101 PRO C N 1
ATOM 3681 C CA . PRO C 1 105 ? 9.575 -49.020 41.444 1.00 32.39 101 PRO C CA 1
ATOM 3682 C C . PRO C 1 105 ? 10.794 -49.217 40.563 1.00 32.57 101 PRO C C 1
ATOM 3683 O O . PRO C 1 105 ? 11.930 -49.161 41.035 1.00 32.77 101 PRO C O 1
ATOM 3687 N N . SER C 1 106 ? 10.535 -49.511 39.311 1.00 32.65 102 SER C N 1
ATOM 3688 C CA . SER C 1 106 ? 11.566 -49.834 38.345 1.00 32.69 102 SER C CA 1
ATOM 3689 C C . SER C 1 106 ? 12.194 -48.590 37.680 1.00 32.70 102 SER C C 1
ATOM 3690 O O . SER C 1 106 ? 13.045 -48.705 36.873 1.00 32.24 102 SER C O 1
ATOM 3693 N N . VAL C 1 107 ? 11.731 -47.416 38.043 1.00 32.65 103 VAL C N 1
ATOM 3694 C CA . VAL C 1 107 ? 12.190 -46.217 37.409 1.00 32.76 103 VAL C CA 1
ATOM 3695 C C . VAL C 1 107 ? 13.558 -45.685 37.779 1.00 33.11 103 VAL C C 1
ATOM 3696 O O . VAL C 1 107 ? 14.259 -45.243 36.942 1.00 32.89 103 VAL C O 1
ATOM 3700 N N . PRO C 1 108 ? 13.952 -45.736 39.034 1.00 33.57 104 PRO C N 1
ATOM 3701 C CA . PRO C 1 108 ? 15.278 -45.240 39.348 1.00 33.85 104 PRO C CA 1
ATOM 3702 C C . PRO C 1 108 ? 16.330 -46.061 38.655 1.00 34.21 104 PRO C C 1
ATOM 3703 O O . PRO C 1 108 ? 17.209 -45.478 38.127 1.00 34.55 104 PRO C O 1
ATOM 3707 N N . GLU C 1 109 ? 16.203 -47.375 38.641 1.00 34.65 105 GLU C N 1
ATOM 3708 C CA . GLU C 1 109 ? 17.086 -48.261 37.890 1.00 35.07 105 GLU C CA 1
ATOM 3709 C C . GLU C 1 109 ? 17.106 -47.914 36.450 1.00 34.75 105 GLU C C 1
ATOM 3710 O O . GLU C 1 109 ? 18.137 -47.671 35.876 1.00 34.40 105 GLU C O 1
ATOM 3716 N N . LEU C 1 110 ? 15.915 -47.896 35.881 1.00 34.17 106 LEU C N 1
ATOM 3717 C CA . LEU C 1 110 ? 15.709 -47.547 34.501 1.00 34.30 106 LEU C CA 1
ATOM 3718 C C . LEU C 1 110 ? 16.371 -46.259 34.079 1.00 33.94 106 LEU C C 1
ATOM 3719 O O . LEU C 1 110 ? 16.990 -46.197 33.066 1.00 33.72 106 LEU C O 1
ATOM 3724 N N . ALA C 1 111 ? 16.196 -45.233 34.885 1.00 33.85 107 ALA C N 1
ATOM 3725 C CA . ALA C 1 111 ? 16.799 -43.946 34.651 1.00 33.81 107 ALA C CA 1
ATOM 3726 C C . ALA C 1 111 ? 18.309 -44.054 34.503 1.00 33.88 107 ALA C C 1
ATOM 3727 O O . ALA C 1 111 ? 18.902 -43.377 33.708 1.00 33.85 107 ALA C O 1
ATOM 3729 N N . LYS C 1 112 ? 18.898 -44.921 35.302 1.00 34.16 108 LYS C N 1
ATOM 3730 C CA . LYS C 1 112 ? 20.335 -45.109 35.358 1.00 34.46 108 LYS C CA 1
ATOM 3731 C C . LYS C 1 112 ? 20.851 -45.851 34.144 1.00 34.36 108 LYS C C 1
ATOM 3732 O O . LYS C 1 112 ? 21.911 -45.601 33.669 1.00 34.68 108 LYS C O 1
ATOM 3738 N N . LYS C 1 113 ? 20.043 -46.735 33.617 1.00 34.58 109 LYS C N 1
ATOM 3739 C CA . LYS C 1 113 ? 20.419 -47.533 32.451 1.00 34.36 109 LYS C CA 1
ATOM 3740 C C . LYS C 1 113 ? 20.362 -46.737 31.149 1.00 34.18 109 LYS C C 1
ATOM 3741 O O . LYS C 1 113 ? 21.156 -46.983 30.238 1.00 34.57 109 LYS C O 1
ATOM 3747 N N . ILE C 1 114 ? 19.423 -45.800 31.044 1.00 33.66 110 ILE C N 1
ATOM 3748 C CA . ILE C 1 114 ? 19.245 -45.050 29.783 1.00 33.12 110 ILE C CA 1
ATOM 3749 C C . ILE C 1 114 ? 19.953 -43.715 29.863 1.00 32.69 110 ILE C C 1
ATOM 3750 O O . ILE C 1 114 ? 20.047 -42.972 28.883 1.00 33.14 110 ILE C O 1
ATOM 3755 N N . GLY C 1 115 ? 20.482 -43.444 31.049 1.00 32.12 111 GLY C N 1
ATOM 3756 C CA . GLY C 1 115 ? 21.278 -42.242 31.296 1.00 31.51 111 GLY C CA 1
ATOM 3757 C C . GLY C 1 115 ? 20.501 -40.950 31.150 1.00 30.88 111 GLY C C 1
ATOM 3758 O O . GLY C 1 115 ? 21.030 -39.934 30.710 1.00 30.99 111 GLY C O 1
ATOM 3759 N N . ASN C 1 116 ? 19.224 -41.010 31.500 1.00 30.49 112 ASN C N 1
ATOM 3760 C CA . ASN C 1 116 ? 18.346 -39.839 31.467 1.00 29.70 112 ASN C CA 1
ATOM 3761 C C . ASN C 1 116 ? 17.724 -39.595 32.815 1.00 29.29 112 ASN C C 1
ATOM 3762 O O . ASN C 1 116 ? 18.069 -40.228 33.795 1.00 29.64 112 ASN C O 1
ATOM 3767 N N . THR C 1 117 ? 16.762 -38.687 32.852 1.00 28.39 113 THR C N 1
ATOM 3768 C CA . THR C 1 117 ? 16.124 -38.354 34.125 1.00 28.06 113 THR C CA 1
ATOM 3769 C C . THR C 1 117 ? 15.034 -39.371 34.425 1.00 27.76 113 THR C C 1
ATOM 3770 O O . THR C 1 117 ? 14.605 -40.132 33.559 1.00 28.13 113 THR C O 1
ATOM 3774 N N . ARG C 1 118 ? 14.603 -39.388 35.670 1.00 27.70 114 ARG C N 1
ATOM 3775 C CA . ARG C 1 118 ? 13.510 -40.281 36.058 1.00 27.56 114 ARG C CA 1
ATOM 3776 C C . ARG C 1 118 ? 12.250 -39.938 35.253 1.00 27.00 114 ARG C C 1
ATOM 3777 O O . ARG C 1 118 ? 11.536 -40.815 34.797 1.00 27.11 114 ARG C O 1
ATOM 3785 N N . SER C 1 119 ? 12.006 -38.650 35.061 1.00 26.53 115 SER C N 1
ATOM 3786 C CA . SER C 1 119 ? 10.806 -38.213 34.346 1.00 25.97 115 SER C CA 1
ATOM 3787 C C . SER C 1 119 ? 10.798 -38.839 32.968 1.00 25.43 115 SER C C 1
ATOM 3788 O O . SER C 1 119 ? 9.758 -39.246 32.445 1.00 25.83 115 SER C O 1
ATOM 3791 N N . ALA C 1 120 ? 11.995 -38.925 32.406 1.00 25.06 116 ALA C N 1
ATOM 3792 C CA . ALA C 1 120 ? 12.191 -39.322 31.000 1.00 24.60 116 ALA C CA 1
ATOM 3793 C C . ALA C 1 120 ? 12.036 -40.813 30.883 1.00 24.63 116 ALA C C 1
ATOM 3794 O O . ALA C 1 120 ? 11.360 -41.325 30.008 1.00 24.76 116 ALA C O 1
ATOM 3796 N N . ALA C 1 121 ? 12.701 -41.487 31.809 1.00 24.74 117 ALA C N 1
ATOM 3797 C CA . ALA C 1 121 ? 12.717 -42.951 31.875 1.00 24.44 117 ALA C CA 1
ATOM 3798 C C . ALA C 1 121 ? 11.297 -43.453 32.029 1.00 24.32 117 ALA C C 1
ATOM 3799 O O . ALA C 1 121 ? 10.933 -44.514 31.549 1.00 24.79 117 ALA C O 1
ATOM 3801 N N . ALA C 1 122 ? 10.494 -42.649 32.710 1.00 24.42 118 ALA C N 1
ATOM 3802 C CA . ALA C 1 122 ? 9.134 -43.059 33.096 1.00 23.86 118 ALA C CA 1
ATOM 3803 C C . ALA C 1 122 ? 8.289 -43.322 31.867 1.00 24.10 118 ALA C C 1
ATOM 3804 O O . ALA C 1 122 ? 7.283 -44.007 31.932 1.00 23.74 118 ALA C O 1
ATOM 3806 N N . LEU C 1 123 ? 8.727 -42.768 30.749 1.00 24.10 119 LEU C N 1
ATOM 3807 C CA . LEU C 1 123 ? 7.934 -42.822 29.493 1.00 24.40 119 LEU C CA 1
ATOM 3808 C C . LEU C 1 123 ? 7.914 -44.246 28.927 1.00 24.97 119 LEU C C 1
ATOM 3809 O O . LEU C 1 123 ? 7.037 -44.606 28.146 1.00 24.85 119 LEU C O 1
ATOM 3814 N N . ASP C 1 124 ? 8.853 -45.078 29.363 1.00 25.40 120 ASP C N 1
ATOM 3815 C CA . ASP C 1 124 ? 8.919 -46.458 28.806 1.00 26.18 120 ASP C CA 1
ATOM 3816 C C . ASP C 1 124 ? 7.636 -47.199 29.177 1.00 26.15 120 ASP C C 1
ATOM 3817 O O . ASP C 1 124 ? 7.179 -48.109 28.477 1.00 25.92 120 ASP C O 1
ATOM 3822 N N . LEU C 1 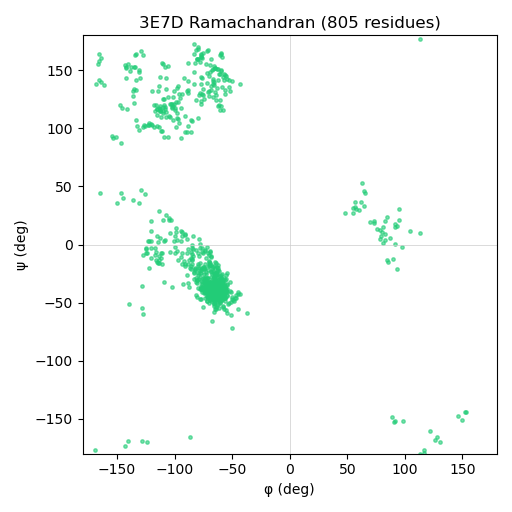125 ? 7.039 -46.752 30.268 1.00 25.71 121 LEU C N 1
ATOM 3823 C CA . LEU C 1 125 ? 5.893 -47.437 30.847 1.00 25.93 121 LEU C CA 1
ATOM 3824 C C . LEU C 1 125 ? 4.625 -46.973 30.153 1.00 25.49 121 LEU C C 1
ATOM 3825 O O . LEU C 1 125 ? 3.573 -47.604 30.234 1.00 25.44 121 LEU C O 1
ATOM 3830 N N . TRP C 1 126 ? 4.777 -45.892 29.395 1.00 25.08 122 TRP C N 1
ATOM 3831 C CA . TRP C 1 126 ? 3.662 -45.262 28.685 1.00 24.72 122 TRP C CA 1
ATOM 3832 C C . TRP C 1 126 ? 3.321 -46.018 27.425 1.00 25.13 122 TRP C C 1
ATOM 3833 O O . TRP C 1 126 ? 2.223 -45.926 26.886 1.00 25.22 122 TRP C O 1
ATOM 3844 N N . LEU C 1 127 ? 4.308 -46.757 26.966 1.00 25.69 123 LEU C N 1
ATOM 3845 C CA . LEU C 1 127 ? 4.283 -47.328 25.623 1.00 26.07 123 LEU C CA 1
ATOM 3846 C C . LEU C 1 127 ? 3.032 -48.167 25.352 1.00 26.29 123 LEU C C 1
ATOM 3847 O O . LEU C 1 127 ? 2.413 -48.051 24.289 1.00 26.67 123 LEU C O 1
ATOM 3852 N N . PRO C 1 128 ? 2.641 -49.004 26.313 1.00 25.98 124 PRO C N 1
ATOM 3853 C CA . PRO C 1 128 ? 1.465 -49.832 26.109 1.00 26.30 124 PRO C CA 1
ATOM 3854 C C . PRO C 1 128 ? 0.161 -49.052 26.080 1.00 25.99 124 PRO C C 1
ATOM 3855 O O . PRO C 1 128 ? -0.902 -49.608 25.808 1.00 26.75 124 PRO C O 1
ATOM 3859 N N . HIS C 1 129 ? 0.250 -47.768 26.377 1.00 25.87 125 HIS C N 1
ATOM 3860 C CA . HIS C 1 129 ? -0.954 -46.931 26.543 1.00 25.17 125 HIS C CA 1
ATOM 3861 C C . HIS C 1 129 ? -0.999 -45.696 25.635 1.00 24.44 125 HIS C C 1
ATOM 3862 O O . HIS C 1 129 ? -2.005 -44.995 25.568 1.00 24.40 125 HIS C O 1
ATOM 3869 N N . ILE C 1 130 ? 0.099 -45.457 24.936 1.00 23.95 126 ILE C N 1
ATOM 3870 C CA . ILE C 1 130 ? 0.318 -44.176 24.220 1.00 23.17 126 ILE C CA 1
ATOM 3871 C C . ILE C 1 130 ? -0.534 -43.982 22.953 1.00 23.30 126 ILE C C 1
ATOM 3872 O O . ILE C 1 130 ? -0.913 -42.851 22.599 1.00 22.35 126 ILE C O 1
ATOM 3877 N N . GLU C 1 131 ? -0.841 -45.079 22.271 1.00 23.22 127 GLU C N 1
ATOM 3878 C CA . GLU C 1 131 ? -1.612 -44.976 21.018 1.00 23.53 127 GLU C CA 1
ATOM 3879 C C . GLU C 1 131 ? -2.980 -44.362 21.261 1.00 23.18 127 GLU C C 1
ATOM 3880 O O . GLU C 1 131 ? -3.781 -44.885 22.018 1.00 23.31 127 GLU C O 1
ATOM 3886 N N . GLY C 1 132 ? -3.238 -43.236 20.611 1.00 22.44 128 GLY C N 1
ATOM 3887 C CA . GLY C 1 132 ? -4.532 -42.576 20.723 1.00 21.94 128 GLY C CA 1
ATOM 3888 C C . GLY C 1 132 ? -4.666 -41.744 21.980 1.00 21.39 128 GLY C C 1
ATOM 3889 O O . GLY C 1 132 ? -5.709 -41.160 22.257 1.00 21.68 128 GLY C O 1
ATOM 3890 N N . SER C 1 133 ? -3.595 -41.716 22.754 1.00 20.66 129 SER C N 1
ATOM 3891 C CA . SER C 1 133 ? -3.570 -40.965 24.022 1.00 19.72 129 SER C CA 1
ATOM 3892 C C . SER C 1 133 ? -3.546 -39.459 23.901 1.00 19.64 129 SER C C 1
ATOM 3893 O O . SER C 1 133 ? -3.313 -38.886 22.856 1.00 20.69 129 SER C O 1
ATOM 3896 N N . ILE C 1 134 ? -3.786 -38.830 25.036 1.00 19.49 130 ILE C N 1
ATOM 3897 C CA . ILE C 1 134 ? -3.470 -37.436 25.229 1.00 18.68 130 ILE C CA 1
ATOM 3898 C C . ILE C 1 134 ? -2.231 -37.411 26.080 1.00 18.56 130 ILE C C 1
ATOM 3899 O O . ILE C 1 134 ? -2.224 -37.946 27.175 1.00 17.70 130 ILE C O 1
ATOM 3904 N N . VAL C 1 135 ? -1.178 -36.805 25.565 1.00 18.37 131 VAL C N 1
ATOM 3905 C CA . VAL C 1 135 ? 0.023 -36.629 26.361 1.00 17.85 131 VAL C CA 1
ATOM 3906 C C . VAL C 1 135 ? 0.020 -35.245 26.977 1.00 17.86 131 VAL C C 1
ATOM 3907 O O . VAL C 1 135 ? -0.189 -34.245 26.307 1.00 17.04 131 VAL C O 1
ATOM 3911 N N . ALA C 1 136 ? 0.248 -35.204 28.277 1.00 17.98 132 ALA C N 1
ATOM 3912 C CA . ALA C 1 136 ? 0.219 -33.951 29.014 1.00 18.09 132 ALA C CA 1
ATOM 3913 C C . ALA C 1 136 ? 1.512 -33.801 29.780 1.00 18.11 132 ALA C C 1
ATOM 3914 O O . ALA C 1 136 ? 1.744 -34.473 30.786 1.00 18.60 132 ALA C O 1
ATOM 3916 N N . ILE C 1 137 ? 2.383 -32.959 29.233 1.00 18.00 133 ILE C N 1
ATOM 3917 C CA . ILE C 1 137 ? 3.718 -32.753 29.805 1.00 19.13 133 ILE C CA 1
ATOM 3918 C C . ILE C 1 137 ? 3.800 -31.343 30.376 1.00 19.19 133 ILE C C 1
ATOM 3919 O O . ILE C 1 137 ? 3.832 -30.349 29.655 1.00 19.39 133 ILE C O 1
ATOM 3924 N N . GLY C 1 138 ? 3.848 -31.276 31.692 1.00 20.04 134 GLY C N 1
ATOM 3925 C CA . GLY C 1 138 ? 3.730 -30.005 32.404 1.00 20.75 134 GLY C CA 1
ATOM 3926 C C . GLY C 1 138 ? 4.986 -29.539 33.092 1.00 21.70 134 GLY C C 1
ATOM 3927 O O . GLY C 1 138 ? 5.056 -28.427 33.607 1.00 22.17 134 GLY C O 1
ATOM 3928 N N . ASN C 1 139 ? 5.993 -30.390 33.104 1.00 22.69 135 ASN C N 1
ATOM 3929 C CA . ASN C 1 139 ? 7.116 -30.140 33.980 1.00 23.51 135 ASN C CA 1
ATOM 3930 C C . ASN C 1 139 ? 8.489 -30.425 33.416 1.00 23.97 135 ASN C C 1
ATOM 3931 O O . ASN C 1 139 ? 9.368 -29.574 33.457 1.00 25.01 135 ASN C O 1
ATOM 3936 N N . ALA C 1 140 ? 8.647 -31.623 32.875 1.00 23.58 136 ALA C N 1
ATOM 3937 C CA . ALA C 1 140 ? 9.971 -32.134 32.482 1.00 23.44 136 ALA C CA 1
ATOM 3938 C C . ALA C 1 140 ? 10.296 -31.930 31.000 1.00 23.01 136 ALA C C 1
ATOM 3939 O O . ALA C 1 140 ? 9.782 -32.655 30.137 1.00 23.80 136 ALA C O 1
ATOM 3941 N N . PRO C 1 141 ? 11.168 -30.951 30.682 1.00 22.26 137 PRO C N 1
ATOM 3942 C CA . PRO C 1 141 ? 11.550 -30.853 29.268 1.00 21.93 137 PRO C CA 1
ATOM 3943 C C . PRO C 1 141 ? 12.175 -32.139 28.768 1.00 21.62 137 PRO C C 1
ATOM 3944 O O . PRO C 1 141 ? 12.032 -32.477 27.604 1.00 21.19 137 PRO C O 1
ATOM 3948 N N . THR C 1 142 ? 12.839 -32.851 29.671 1.00 21.78 138 THR C N 1
ATOM 3949 C CA . THR C 1 142 ? 13.525 -34.100 29.325 1.00 21.75 138 THR C CA 1
ATOM 3950 C C . THR C 1 142 ? 12.539 -35.199 28.943 1.00 21.50 138 THR C C 1
ATOM 3951 O O . THR C 1 142 ? 12.880 -36.101 28.187 1.00 21.89 138 THR C O 1
ATOM 3955 N N . ALA C 1 143 ? 11.311 -35.114 29.444 1.00 21.42 139 ALA C N 1
ATOM 3956 C CA . ALA C 1 143 ? 10.258 -36.077 29.053 1.00 21.02 139 ALA C CA 1
ATOM 3957 C C . ALA C 1 143 ? 9.825 -35.776 27.619 1.00 21.36 139 ALA C C 1
ATOM 3958 O O . ALA C 1 143 ? 9.648 -36.669 26.786 1.00 20.53 139 ALA C O 1
ATOM 3960 N N . LEU C 1 144 ? 9.707 -34.496 27.326 1.00 21.24 140 LEU C N 1
ATOM 3961 C CA . LEU C 1 144 ? 9.303 -34.068 25.982 1.00 21.36 140 LEU C CA 1
ATOM 3962 C C . LEU C 1 144 ? 10.389 -34.446 24.977 1.00 21.87 140 LEU C C 1
ATOM 3963 O O . LEU C 1 144 ? 10.111 -34.959 23.877 1.00 21.89 140 LEU C O 1
ATOM 3968 N N . PHE C 1 145 ? 11.631 -34.190 25.372 1.00 22.05 141 PHE C N 1
ATOM 3969 C CA . PHE C 1 145 ? 12.778 -34.494 24.511 1.00 22.20 141 PHE C CA 1
ATOM 3970 C C . PHE C 1 145 ? 12.816 -35.990 24.253 1.00 22.66 141 PHE C C 1
ATOM 3971 O O . PHE C 1 145 ? 13.038 -36.464 23.127 1.00 22.51 141 PHE C O 1
ATOM 3979 N N . ARG C 1 146 ? 12.530 -36.741 25.304 1.00 22.61 142 ARG C N 1
ATOM 3980 C CA . ARG C 1 146 ? 12.547 -38.199 25.199 1.00 22.76 142 ARG C CA 1
ATOM 3981 C C . ARG C 1 146 ? 11.461 -38.717 24.259 1.00 22.40 142 ARG C C 1
ATOM 3982 O O . ARG C 1 146 ? 11.675 -39.654 23.490 1.00 21.82 142 ARG C O 1
ATOM 3990 N N . LEU C 1 147 ? 10.301 -38.076 24.340 1.00 22.29 143 LEU C N 1
ATOM 3991 C CA . LEU C 1 147 ? 9.122 -38.469 23.576 1.00 22.08 143 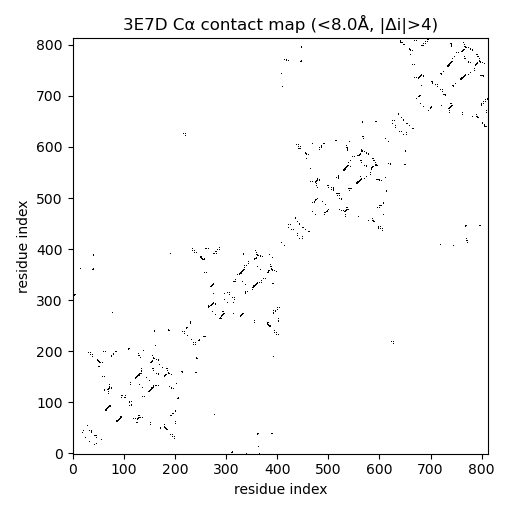LEU C CA 1
ATOM 3992 C C . LEU C 1 147 ? 9.444 -38.469 22.092 1.00 22.34 143 LEU C C 1
ATOM 3993 O O . LEU C 1 147 ? 9.063 -39.389 21.381 1.00 22.94 143 LEU C O 1
ATOM 3998 N N . PHE C 1 148 ? 10.205 -37.459 21.659 1.00 22.40 144 PHE C N 1
ATOM 3999 C CA . PHE C 1 148 ? 10.548 -37.257 20.237 1.00 22.15 144 PHE C CA 1
ATOM 4000 C C . PHE C 1 148 ? 11.341 -38.455 19.743 1.00 22.42 144 PHE C C 1
ATOM 4001 O O . PHE C 1 148 ? 11.174 -38.949 18.647 1.00 21.72 144 PHE C O 1
ATOM 4009 N N . GLU C 1 149 ? 12.244 -38.874 20.609 1.00 23.30 145 GLU C N 1
ATOM 4010 C CA . GLU C 1 149 ? 13.062 -40.090 20.403 1.00 24.03 145 GLU C CA 1
ATOM 4011 C C . GLU C 1 149 ? 12.215 -41.348 20.244 1.00 24.21 145 GLU C C 1
ATOM 4012 O O . GLU C 1 149 ? 12.438 -42.184 19.357 1.00 24.77 145 GLU C O 1
ATOM 4018 N N . LEU C 1 150 ? 11.248 -41.475 21.132 1.00 24.61 146 LEU C N 1
ATOM 4019 C CA . LEU C 1 150 ? 10.376 -42.643 21.165 1.00 24.09 146 LEU C CA 1
ATOM 4020 C C . LEU C 1 150 ? 9.521 -42.640 19.911 1.00 24.18 146 LEU C C 1
ATOM 4021 O O . LEU C 1 150 ? 9.235 -43.686 19.331 1.00 24.05 146 LEU C O 1
ATOM 4026 N N . LEU C 1 151 ? 9.173 -41.438 19.472 1.00 23.97 147 LEU C N 1
ATOM 4027 C CA . LEU C 1 151 ? 8.243 -41.264 18.339 1.00 24.37 147 LEU C CA 1
ATOM 4028 C C . LEU C 1 151 ? 8.992 -41.555 17.062 1.00 24.56 147 LEU C C 1
ATOM 4029 O O . LEU C 1 151 ? 8.434 -42.068 16.077 1.00 25.37 147 LEU C O 1
ATOM 4034 N N . ASP C 1 152 ? 10.276 -41.243 17.092 1.00 25.06 148 ASP C N 1
ATOM 4035 C CA . ASP C 1 152 ? 11.119 -41.426 15.900 1.00 25.79 148 ASP C CA 1
ATOM 4036 C C . ASP C 1 152 ? 11.464 -42.912 15.775 1.00 25.96 148 ASP C C 1
ATOM 4037 O O . ASP C 1 152 ? 11.674 -43.432 14.676 1.00 26.55 148 ASP C O 1
ATOM 4042 N N . ALA C 1 153 ? 11.497 -43.575 16.922 1.00 26.00 149 ALA C N 1
ATOM 4043 C CA . ALA C 1 153 ? 11.756 -45.011 16.991 1.00 26.17 149 ALA C CA 1
ATOM 4044 C C . ALA C 1 153 ? 10.513 -45.785 16.564 1.00 26.19 149 ALA C C 1
ATOM 4045 O O . ALA C 1 153 ? 10.521 -47.006 16.516 1.00 26.99 149 ALA C O 1
ATOM 4047 N N . GLY C 1 154 ? 9.440 -45.066 16.281 1.00 26.30 150 GLY C N 1
ATOM 4048 C CA . GLY C 1 154 ? 8.213 -45.680 15.773 1.00 26.47 150 GLY C CA 1
ATOM 4049 C C . GLY C 1 154 ? 7.154 -46.027 16.810 1.00 26.37 150 GLY C C 1
ATOM 4050 O O . GLY C 1 154 ? 6.288 -46.867 16.569 1.00 26.81 150 GLY C O 1
ATOM 4051 N N . ALA C 1 155 ? 7.220 -45.378 17.966 1.00 26.26 151 ALA C N 1
ATOM 4052 C CA . ALA C 1 155 ? 6.184 -45.544 19.002 1.00 26.13 151 ALA C CA 1
ATOM 4053 C C . ALA C 1 155 ? 4.802 -45.205 18.434 1.00 25.54 151 ALA C C 1
ATOM 4054 O O . ALA C 1 155 ? 4.693 -44.329 17.592 1.00 26.21 151 ALA C O 1
ATOM 4056 N N . PRO C 1 156 ? 3.740 -45.900 18.878 1.00 25.21 152 PRO C N 1
ATOM 4057 C CA . PRO C 1 156 ? 2.428 -45.463 18.385 1.00 24.95 152 PRO C CA 1
ATOM 4058 C C . PRO C 1 156 ? 2.154 -44.020 18.773 1.00 24.76 152 PRO C C 1
ATOM 4059 O O . PRO C 1 156 ? 2.637 -43.531 19.797 1.00 24.93 152 PRO C O 1
ATOM 4063 N N . LYS C 1 157 ? 1.376 -43.349 17.941 1.00 24.38 153 LYS C N 1
ATOM 4064 C CA . LYS C 1 157 ? 1.153 -41.925 18.088 1.00 23.96 153 LYS C CA 1
ATOM 4065 C C . LYS C 1 157 ? -0.022 -41.581 18.980 1.00 23.15 153 LYS C C 1
ATOM 4066 O O . LYS C 1 157 ? -1.130 -42.108 18.813 1.00 22.37 153 LYS C O 1
ATOM 4072 N N . PRO C 1 158 ? 0.212 -40.654 19.921 1.00 21.89 154 PRO C N 1
ATOM 4073 C CA . PRO C 1 158 ? -0.880 -39.999 20.638 1.00 21.77 154 PRO C CA 1
ATOM 4074 C C . PRO C 1 158 ? -1.809 -39.289 19.688 1.00 21.21 154 PRO C C 1
ATOM 4075 O O . PRO C 1 158 ? -1.442 -38.997 18.545 1.00 21.46 154 PRO C O 1
ATOM 4079 N N . ALA C 1 159 ? -3.006 -39.015 20.187 1.00 20.93 155 ALA C N 1
ATOM 4080 C CA . ALA C 1 159 ? -4.002 -38.251 19.452 1.00 20.51 155 ALA C CA 1
ATOM 4081 C C . ALA C 1 159 ? -3.664 -36.762 19.558 1.00 19.88 155 ALA C C 1
ATOM 4082 O O . ALA C 1 159 ? -3.976 -35.970 18.688 1.00 18.98 155 ALA C O 1
ATOM 4084 N N . LEU C 1 160 ? -2.982 -36.425 20.644 1.00 19.23 156 LEU C N 1
ATOM 4085 C CA . LEU C 1 160 ? -2.615 -35.031 20.948 1.00 18.42 156 LEU C CA 1
ATOM 4086 C C . LEU C 1 160 ? -1.541 -34.949 22.007 1.00 18.27 156 LEU C C 1
ATOM 4087 O O . LEU C 1 160 ? -1.555 -35.707 22.965 1.00 17.70 156 LEU C O 1
ATOM 4092 N N . ILE C 1 161 ? -0.607 -34.027 21.797 1.00 17.87 157 ILE C N 1
ATOM 4093 C CA . ILE C 1 161 ? 0.451 -33.757 22.769 1.00 17.83 157 ILE C CA 1
ATOM 4094 C C . ILE C 1 161 ? 0.324 -32.347 23.285 1.00 17.79 157 ILE C C 1
ATOM 4095 O O . ILE C 1 161 ? 0.397 -31.362 22.518 1.00 17.79 157 ILE C O 1
ATOM 4100 N N . ILE C 1 162 ? 0.150 -32.269 24.595 1.00 17.30 158 ILE C N 1
ATOM 4101 C CA . ILE C 1 162 ? 0.087 -30.994 25.312 1.00 17.59 158 ILE C CA 1
ATOM 4102 C C . ILE C 1 162 ? 1.438 -30.778 25.972 1.00 17.64 158 ILE C C 1
ATOM 4103 O O . ILE C 1 162 ? 1.790 -31.464 26.916 1.00 17.61 158 ILE C O 1
ATOM 4108 N N . GLY C 1 163 ? 2.203 -29.852 25.414 1.00 17.36 159 GLY C N 1
ATOM 4109 C CA . GLY C 1 163 ? 3.577 -29.590 25.862 1.00 17.53 159 GLY C CA 1
ATOM 4110 C C . GLY C 1 163 ? 3.715 -28.248 26.547 1.00 17.69 159 GLY C C 1
ATOM 4111 O O . GLY C 1 163 ? 3.834 -27.189 25.895 1.00 17.61 159 GLY C O 1
ATOM 4112 N N . MET C 1 164 ? 3.687 -28.278 27.865 1.00 17.44 160 MET C N 1
ATOM 4113 C CA . MET C 1 164 ? 3.737 -27.027 28.629 1.00 17.56 160 MET C CA 1
ATOM 4114 C C . MET C 1 164 ? 4.770 -27.009 29.772 1.00 17.47 160 MET C C 1
ATOM 4115 O O . MET C 1 164 ? 4.522 -26.402 30.809 1.00 17.81 160 MET C O 1
ATOM 4120 N N . PRO C 1 165 ? 5.939 -27.648 29.585 1.00 17.79 161 PRO C N 1
ATOM 4121 C CA . PRO C 1 165 ? 6.939 -27.571 30.653 1.00 18.06 161 PRO C CA 1
ATOM 4122 C C . PRO C 1 165 ? 7.406 -26.170 30.925 1.00 18.27 161 PRO C C 1
ATOM 4123 O O . PRO C 1 165 ? 7.442 -25.330 30.026 1.00 18.04 161 PRO C O 1
ATOM 4127 N N . VAL C 1 166 ? 7.791 -25.940 32.176 1.00 18.73 162 VAL C N 1
ATOM 4128 C CA . VAL C 1 166 ? 8.203 -24.625 32.618 1.00 19.26 162 VAL C CA 1
ATOM 4129 C C . VAL C 1 166 ? 9.700 -24.598 32.899 1.00 19.73 162 VAL C C 1
ATOM 4130 O O . VAL C 1 166 ? 10.312 -25.621 33.201 1.00 20.07 162 VAL C O 1
ATOM 4134 N N . GLY C 1 167 ? 10.279 -23.415 32.805 1.00 20.12 163 GLY C N 1
ATOM 4135 C CA . GLY C 1 167 ? 11.670 -23.250 33.227 1.00 21.14 163 GLY C CA 1
ATOM 4136 C C . GLY C 1 167 ? 12.637 -22.563 32.301 1.00 20.99 163 GLY C C 1
ATOM 4137 O O . GLY C 1 167 ? 12.285 -21.995 31.263 1.00 20.86 163 GLY C O 1
ATOM 4138 N N . PHE C 1 168 ? 13.889 -22.680 32.709 1.00 21.18 164 PHE C N 1
ATOM 4139 C CA . PHE C 1 168 ? 14.979 -21.875 32.169 1.00 21.45 164 PHE C CA 1
ATOM 4140 C C . PHE C 1 168 ? 15.986 -22.667 31.361 1.00 21.94 164 PHE C C 1
ATOM 4141 O O . PHE C 1 168 ? 16.841 -22.092 30.688 1.00 22.53 164 PHE C O 1
ATOM 4149 N N . VAL C 1 169 ? 15.865 -23.980 31.456 1.00 22.33 165 VAL C N 1
ATOM 4150 C CA . VAL C 1 169 ? 16.724 -24.910 30.732 1.00 22.49 165 VAL C CA 1
ATOM 4151 C C . VAL C 1 169 ? 15.913 -26.010 30.056 1.00 22.45 165 VAL C C 1
ATOM 4152 O O . VAL C 1 169 ? 15.366 -26.907 30.701 1.00 23.39 165 VAL C O 1
ATOM 4156 N N . GLY C 1 170 ? 15.831 -25.888 28.740 1.00 22.11 166 GLY C N 1
ATOM 4157 C CA . GLY C 1 170 ? 15.260 -26.909 27.894 1.00 21.17 166 GLY C CA 1
ATOM 4158 C C . GLY C 1 170 ? 13.791 -26.694 27.611 1.00 20.78 166 GLY C C 1
ATOM 4159 O O . GLY C 1 170 ? 13.262 -27.206 26.624 1.00 20.46 166 GLY C O 1
ATOM 4160 N N . ALA C 1 171 ? 13.131 -25.922 28.468 1.00 20.66 167 ALA C N 1
ATOM 4161 C CA . ALA C 1 171 ? 11.662 -25.854 28.429 1.00 20.17 167 ALA C CA 1
ATOM 4162 C C . ALA C 1 171 ? 11.220 -25.240 27.126 1.00 20.31 167 ALA C C 1
ATOM 4163 O O . ALA C 1 171 ? 10.443 -25.822 26.353 1.00 20.35 167 ALA C O 1
ATOM 4165 N N . ALA C 1 172 ? 11.742 -24.044 26.889 1.00 19.77 168 ALA C N 1
ATOM 4166 C CA . ALA C 1 172 ? 11.465 -23.289 25.669 1.00 19.80 168 ALA C CA 1
ATOM 4167 C C . ALA C 1 172 ? 11.752 -24.129 24.441 1.00 20.05 168 ALA C C 1
ATOM 4168 O O . ALA C 1 172 ? 10.944 -24.259 23.528 1.00 19.08 168 ALA C O 1
ATOM 4170 N N . GLU C 1 173 ? 12.943 -24.695 24.457 1.00 20.51 169 GLU C N 1
ATOM 4171 C CA . GLU C 1 173 ? 13.471 -25.427 23.297 1.00 21.24 169 GLU C CA 1
ATOM 4172 C C . GLU C 1 173 ? 12.611 -26.640 22.935 1.00 20.80 169 GLU C C 1
ATOM 4173 O O . GLU C 1 173 ? 12.269 -26.868 21.762 1.00 21.12 169 GLU C O 1
ATOM 4179 N N . SER C 1 174 ? 12.244 -27.411 23.949 1.00 20.44 170 SER C N 1
ATOM 4180 C CA . SER C 1 174 ? 11.455 -28.631 23.719 1.00 20.57 170 SER C CA 1
ATOM 4181 C C . SER C 1 174 ? 10.090 -28.286 23.130 1.00 20.91 170 SER C C 1
ATOM 4182 O O . SER C 1 174 ? 9.587 -28.960 22.232 1.00 20.93 170 SER C O 1
ATOM 4185 N N . LYS C 1 175 ? 9.508 -27.197 23.607 1.00 20.98 171 LYS C N 1
ATOM 4186 C CA . LYS C 1 175 ? 8.206 -26.835 23.140 1.00 20.28 171 LYS C CA 1
ATOM 4187 C C . LYS C 1 175 ? 8.333 -26.337 21.735 1.00 20.80 171 LYS C C 1
ATOM 4188 O O . LYS C 1 175 ? 7.544 -26.620 20.949 1.00 20.99 171 LYS C O 1
ATOM 4194 N N . ASP C 1 176 ? 9.388 -25.629 21.419 1.00 21.56 172 ASP C N 1
ATOM 4195 C CA . ASP C 1 176 ? 9.552 -25.157 20.045 1.00 22.45 172 ASP C CA 1
ATOM 4196 C C . ASP C 1 176 ? 9.833 -26.314 19.066 1.00 22.90 172 ASP C C 1
ATOM 4197 O O . ASP C 1 176 ? 9.313 -26.367 17.980 1.00 22.46 172 ASP C O 1
ATOM 4202 N N . GLU C 1 177 ? 10.643 -27.252 19.502 1.00 23.54 173 GLU C N 1
ATOM 4203 C CA . GLU C 1 177 ? 10.845 -28.447 18.702 1.00 24.47 173 GLU C CA 1
ATOM 4204 C C . GLU C 1 177 ? 9.524 -29.149 18.396 1.00 24.14 173 GLU C C 1
ATOM 4205 O O . GLU C 1 177 ? 9.244 -29.532 17.316 1.00 24.13 173 GLU C O 1
ATOM 4211 N N . LEU C 1 178 ? 8.716 -29.288 19.407 1.00 24.06 174 LEU C N 1
ATOM 4212 C CA . LEU C 1 178 ? 7.421 -29.915 19.294 1.00 23.57 174 LEU C CA 1
ATOM 4213 C C . LEU C 1 178 ? 6.598 -29.286 18.214 1.00 23.64 174 LEU C C 1
ATOM 4214 O O . LEU C 1 178 ? 6.085 -29.955 17.394 1.00 23.72 174 LEU C O 1
ATOM 4219 N N . ALA C 1 179 ? 6.475 -27.982 18.234 1.00 23.61 175 ALA C N 1
ATOM 4220 C CA . ALA C 1 179 ? 5.752 -27.307 17.176 1.00 23.61 175 ALA C CA 1
ATOM 4221 C C . ALA C 1 179 ? 6.432 -27.434 15.792 1.00 23.29 175 ALA C C 1
ATOM 4222 O O . ALA C 1 179 ? 5.812 -27.529 14.805 1.00 23.12 175 ALA C O 1
ATOM 4224 N N . ALA C 1 180 ? 7.731 -27.418 15.784 1.00 23.30 176 ALA C N 1
ATOM 4225 C CA . ALA C 1 180 ? 8.525 -27.440 14.535 1.00 23.53 176 ALA C CA 1
ATOM 4226 C C . ALA C 1 180 ? 8.433 -28.796 13.825 1.00 23.80 176 ALA C C 1
ATOM 4227 O O . ALA C 1 180 ? 8.422 -28.882 12.593 1.00 23.65 176 ALA C O 1
ATOM 4229 N N . ASN C 1 181 ? 8.368 -29.844 14.635 1.00 23.69 177 ASN C N 1
ATOM 4230 C CA . ASN C 1 181 ? 8.231 -31.230 14.136 1.00 23.84 177 ASN C CA 1
ATOM 4231 C C . ASN C 1 181 ? 7.570 -32.123 15.180 1.00 23.03 177 ASN C C 1
ATOM 4232 O O . ASN C 1 181 ? 8.239 -32.667 16.052 1.00 23.16 177 ASN C O 1
ATOM 4237 N N . SER C 1 182 ? 6.255 -32.238 15.075 1.00 23.05 178 SER C N 1
ATOM 4238 C CA . SER C 1 182 ? 5.439 -32.948 16.058 1.00 22.96 178 SER C CA 1
ATOM 4239 C C . SER C 1 182 ? 5.324 -34.417 15.673 1.00 23.21 178 SER C C 1
ATOM 4240 O O . SER C 1 182 ? 4.618 -35.201 16.321 1.00 23.26 178 SER C O 1
ATOM 4243 N N . ARG C 1 183 ? 6.047 -34.780 14.625 1.00 22.97 179 ARG C N 1
ATOM 4244 C CA . ARG C 1 183 ? 6.067 -36.173 14.134 1.00 23.35 179 ARG C CA 1
ATOM 4245 C C . ARG C 1 183 ? 4.689 -36.677 13.714 1.00 23.46 179 ARG C C 1
ATOM 4246 O O . ARG C 1 183 ? 4.375 -37.863 13.860 1.00 23.93 179 ARG C O 1
ATOM 4254 N N . GLY C 1 184 ? 3.857 -35.754 13.266 1.00 23.20 180 GLY C N 1
ATOM 4255 C CA . GLY C 1 184 ? 2.575 -36.091 12.633 1.00 23.31 180 GLY C CA 1
ATOM 4256 C C . GLY C 1 184 ? 1.449 -35.993 13.628 1.00 22.91 180 GLY C C 1
ATOM 4257 O O . GLY C 1 184 ? 0.273 -36.181 13.311 1.00 23.49 180 GLY C O 1
ATOM 4258 N N . VAL C 1 185 ? 1.843 -35.679 14.853 1.00 21.94 181 VAL C N 1
ATOM 4259 C CA . VAL C 1 185 ? 0.918 -35.623 15.987 1.00 21.49 181 VAL C CA 1
ATOM 4260 C C . VAL C 1 185 ? 0.439 -34.192 16.255 1.00 20.65 181 VAL C C 1
ATOM 4261 O O . VAL C 1 185 ? 1.227 -33.265 16.193 1.00 19.96 181 VAL C O 1
ATOM 4265 N N . PRO C 1 186 ? -0.868 -34.012 16.519 1.00 20.37 182 PRO C N 1
ATOM 4266 C CA . PRO C 1 186 ? -1.379 -32.700 16.936 1.00 19.90 182 PRO C CA 1
ATOM 4267 C C . PRO C 1 186 ? -0.747 -32.248 18.239 1.00 19.38 182 PRO C C 1
ATOM 4268 O O . PRO C 1 186 ? -0.423 -33.065 19.103 1.00 19.11 182 PRO C O 1
ATOM 4272 N N . TYR C 1 187 ? -0.571 -30.940 18.366 1.00 19.30 183 TYR C N 1
ATOM 4273 C CA . TYR C 1 187 ? 0.025 -30.359 19.572 1.00 19.00 183 TYR C CA 1
ATOM 4274 C C . TYR C 1 187 ? -0.629 -29.062 20.000 1.00 19.12 183 TYR C C 1
ATOM 4275 O O . TYR C 1 187 ? -1.247 -28.348 19.206 1.00 19.30 183 TYR C O 1
ATOM 4284 N N . VAL C 1 188 ? -0.487 -28.797 21.288 1.00 18.91 184 VAL C N 1
ATOM 4285 C CA . VAL C 1 188 ? -0.696 -27.469 21.854 1.00 19.26 184 VAL C CA 1
ATOM 4286 C C . VAL C 1 188 ? 0.420 -27.175 22.835 1.00 19.04 184 VAL C C 1
ATOM 4287 O O . VAL C 1 188 ? 0.711 -27.976 23.715 1.00 19.74 184 VAL C O 1
ATOM 4291 N N . ILE C 1 189 ? 1.067 -26.033 22.662 1.00 18.72 185 ILE C N 1
ATOM 4292 C CA . ILE C 1 189 ? 2.102 -25.612 23.617 1.00 18.35 185 ILE C CA 1
ATOM 4293 C C . ILE C 1 189 ? 1.844 -24.211 24.127 1.00 18.67 185 ILE C C 1
ATOM 4294 O O . ILE C 1 189 ? 1.075 -23.444 23.549 1.00 18.89 185 ILE C O 1
ATOM 4299 N N . VAL C 1 190 ? 2.502 -23.899 25.234 1.00 18.60 186 VAL C N 1
ATOM 4300 C CA . VAL C 1 190 ? 2.744 -22.487 25.609 1.00 18.96 186 VAL C CA 1
ATOM 4301 C C . VAL C 1 190 ? 4.219 -22.187 25.412 1.00 18.81 186 VAL C C 1
ATOM 4302 O O . VAL C 1 190 ? 5.080 -22.785 26.045 1.00 18.81 186 VAL C O 1
ATOM 4306 N N . ARG C 1 191 ? 4.498 -21.254 24.521 1.00 19.31 187 ARG C N 1
ATOM 4307 C CA . ARG C 1 191 ? 5.884 -20.920 24.191 1.00 19.92 187 ARG C CA 1
ATOM 4308 C C . ARG C 1 191 ? 6.603 -20.159 25.279 1.00 19.57 187 ARG C C 1
ATOM 4309 O O . ARG C 1 191 ? 6.006 -19.477 26.104 1.00 19.82 187 ARG C O 1
ATOM 4317 N N . GLY C 1 192 ? 7.922 -20.303 25.249 1.00 19.80 188 GLY C N 1
ATOM 4318 C CA . GLY C 1 192 ? 8.812 -19.596 26.166 1.00 19.15 188 GLY C CA 1
ATOM 4319 C C . GLY C 1 192 ? 9.055 -20.345 27.456 1.00 19.20 188 GLY C C 1
ATOM 4320 O O . GLY C 1 192 ? 9.029 -21.567 27.504 1.00 18.84 188 GLY C O 1
ATOM 4321 N N . ARG C 1 193 ? 9.262 -19.576 28.516 1.00 19.22 189 ARG C N 1
ATOM 4322 C CA . ARG C 1 193 ? 9.622 -20.136 29.816 1.00 19.37 189 ARG C CA 1
ATOM 4323 C C . ARG C 1 193 ? 8.414 -20.544 30.657 1.00 19.38 189 ARG C C 1
ATOM 4324 O O . ARG C 1 193 ? 8.548 -21.329 31.597 1.00 19.29 189 ARG C O 1
ATOM 4332 N N . ARG C 1 194 ? 7.251 -19.996 30.337 1.00 18.98 190 ARG C N 1
ATOM 4333 C CA . ARG C 1 194 ? 6.051 -20.261 31.151 1.00 19.05 190 ARG C CA 1
ATOM 4334 C C . ARG C 1 194 ? 5.444 -21.614 30.889 1.00 19.51 190 ARG C C 1
ATOM 4335 O O . ARG C 1 194 ? 5.684 -22.238 29.860 1.00 18.73 190 ARG C O 1
ATOM 4343 N N . GLY C 1 195 ? 4.634 -22.024 31.861 1.00 19.74 191 GLY C N 1
ATOM 4344 C CA . GLY C 1 195 ? 3.992 -23.346 31.891 1.00 19.63 191 GLY C CA 1
ATOM 4345 C C . GLY C 1 195 ? 3.683 -23.852 33.282 1.00 19.53 191 GLY C C 1
ATOM 4346 O O . GLY C 1 195 ? 3.320 -23.092 34.176 1.00 19.24 191 GLY C O 1
ATOM 4347 N N . GLY C 1 196 ? 3.829 -25.160 33.440 1.00 19.24 192 GLY C N 1
ATOM 4348 C CA . GLY C 1 196 ? 3.711 -25.825 34.731 1.00 19.11 192 GLY C CA 1
ATOM 4349 C C . GLY C 1 196 ? 2.513 -26.743 34.854 1.00 18.96 192 GLY C C 1
ATOM 4350 O O . GLY C 1 196 ? 1.682 -26.854 33.952 1.00 19.80 192 GLY C O 1
ATOM 4351 N N . SER C 1 197 ? 2.435 -27.392 35.996 1.00 19.58 193 SER C N 1
ATOM 4352 C CA . SER C 1 197 ? 1.467 -28.467 36.202 1.00 19.71 193 SER C CA 1
ATOM 4353 C C . SER C 1 197 ? 0.039 -27.935 36.163 1.00 18.87 193 SER C C 1
ATOM 4354 O O . SER C 1 197 ? -0.877 -28.599 35.653 1.00 18.23 193 SER C O 1
ATOM 4357 N N . ALA C 1 198 ? -0.128 -26.709 36.663 1.00 18.11 194 ALA C N 1
ATOM 4358 C CA . ALA C 1 198 ? -1.455 -26.114 36.801 1.00 18.03 194 ALA C CA 1
ATOM 4359 C C . ALA C 1 198 ? -2.032 -25.812 35.431 1.00 18.48 194 ALA C C 1
ATOM 4360 O O . ALA C 1 198 ? -3.194 -26.085 35.158 1.00 18.11 194 ALA C O 1
ATOM 4362 N N . MET C 1 199 ? -1.201 -25.245 34.569 1.00 18.92 195 MET C N 1
ATOM 4363 C CA . MET C 1 199 ? -1.655 -24.840 33.226 1.00 19.18 195 MET C CA 1
ATOM 4364 C C . MET C 1 199 ? -2.020 -26.091 32.456 1.00 18.69 195 MET C C 1
ATOM 4365 O O . MET C 1 199 ? -2.969 -26.109 31.694 1.00 18.98 195 MET C O 1
ATOM 4370 N N . THR C 1 200 ? -1.241 -27.140 32.690 1.00 18.63 196 THR C N 1
ATOM 4371 C CA . THR C 1 200 ? -1.276 -28.341 31.845 1.00 18.68 196 THR C CA 1
ATOM 4372 C C . THR C 1 200 ? -2.557 -29.115 32.157 1.00 18.59 196 THR C C 1
ATOM 4373 O O . THR C 1 200 ? -3.245 -29.606 31.257 1.00 18.38 196 THR C O 1
ATOM 4377 N N . ALA C 1 201 ? -2.875 -29.185 33.446 1.00 18.57 197 ALA C N 1
ATOM 4378 C CA . ALA C 1 201 ? -4.049 -29.930 33.904 1.00 18.48 197 ALA C CA 1
ATOM 4379 C C . ALA C 1 201 ? -5.286 -29.171 33.434 1.00 18.49 197 ALA C C 1
ATOM 4380 O O . ALA C 1 201 ? -6.326 -29.746 33.108 1.00 19.06 197 ALA C O 1
ATOM 4382 N N . ALA C 1 202 ? -5.142 -27.854 33.385 1.00 18.87 198 ALA C N 1
ATOM 4383 C CA . ALA C 1 202 ? -6.252 -26.975 33.019 1.00 19.12 198 ALA C CA 1
ATOM 4384 C C . ALA C 1 202 ? -6.590 -27.205 31.555 1.00 19.45 198 ALA C C 1
ATOM 4385 O O . ALA C 1 202 ? -7.755 -27.146 31.142 1.00 20.22 198 ALA C O 1
ATOM 4387 N N . ALA C 1 203 ? -5.557 -27.500 30.783 1.00 19.93 199 ALA C N 1
ATOM 4388 C CA . ALA C 1 203 ? -5.721 -27.671 29.324 1.00 20.21 199 ALA C CA 1
ATOM 4389 C C . ALA C 1 203 ? -6.487 -28.961 29.071 1.00 20.17 199 ALA C C 1
ATOM 4390 O O . ALA C 1 203 ? -7.323 -29.058 28.179 1.00 20.39 199 ALA C O 1
ATOM 4392 N N . VAL C 1 204 ? -6.215 -29.942 29.916 1.00 19.98 200 VAL C N 1
ATOM 4393 C CA . VAL C 1 204 ? -6.831 -31.269 29.795 1.00 20.08 200 VAL C CA 1
ATOM 4394 C C . VAL C 1 204 ? -8.287 -31.169 30.193 1.00 20.15 200 VAL C C 1
ATOM 4395 O O . VAL C 1 204 ? -9.195 -31.687 29.519 1.00 19.82 200 VAL C O 1
ATOM 4399 N N . ASN C 1 205 ? -8.474 -30.467 31.291 1.00 19.94 201 ASN C N 1
ATOM 4400 C CA . ASN C 1 205 ? -9.800 -30.227 31.851 1.00 20.59 201 ASN C CA 1
ATOM 4401 C C . ASN C 1 205 ? -10.692 -29.491 30.872 1.00 21.22 201 ASN C C 1
ATOM 4402 O O . ASN C 1 205 ? -11.887 -29.772 30.779 1.00 22.30 201 ASN C O 1
ATOM 4407 N N . ALA C 1 206 ? -10.104 -28.559 30.130 1.00 21.58 202 ALA C N 1
ATOM 4408 C CA . ALA C 1 206 ? -10.886 -27.749 29.160 1.00 21.90 202 ALA C CA 1
ATOM 4409 C C . ALA C 1 206 ? -11.350 -28.636 28.021 1.00 22.48 202 ALA C C 1
ATOM 4410 O O . ALA C 1 206 ? -12.462 -28.502 27.517 1.00 22.17 202 ALA C O 1
ATOM 4412 N N . LEU C 1 207 ? -10.483 -29.550 27.621 1.00 22.57 203 LEU C N 1
ATOM 4413 C CA . LEU C 1 207 ? -10.790 -30.447 26.501 1.00 23.87 203 LEU C CA 1
ATOM 4414 C C . LEU C 1 207 ? -11.743 -31.572 26.929 1.00 25.57 203 LEU C C 1
ATOM 4415 O O . LEU C 1 207 ? -12.423 -32.174 26.105 1.00 25.63 203 LEU C O 1
ATOM 4420 N N . ALA C 1 208 ? -11.780 -31.837 28.229 1.00 27.23 204 ALA C N 1
ATOM 4421 C CA . ALA C 1 208 ? -12.656 -32.884 28.790 1.00 29.23 204 ALA C CA 1
ATOM 4422 C C . ALA C 1 208 ? -14.123 -32.487 28.710 1.00 31.14 204 ALA C C 1
ATOM 4423 O O . ALA C 1 208 ? -15.008 -33.341 28.781 1.00 31.64 204 ALA C O 1
ATOM 4425 N N . SER C 1 209 ? -14.361 -31.188 28.542 1.00 33.30 205 SER C N 1
ATOM 4426 C CA . SER C 1 209 ? -15.725 -30.605 28.606 1.00 34.99 205 SER C CA 1
ATOM 4427 C C . SER C 1 209 ? -16.490 -30.635 27.256 1.00 36.19 205 SER C C 1
ATOM 4428 O O . SER C 1 209 ? -16.128 -31.361 26.330 1.00 36.70 205 SER C O 1
ATOM 4431 N N . GLU C 1 210 ? -17.579 -29.891 27.140 1.00 37.71 206 GLU C N 1
ATOM 4432 C CA . GLU C 1 210 ? -18.378 -30.021 25.921 1.00 38.39 206 GLU C CA 1
ATOM 4433 C C . GLU C 1 210 ? -19.309 -28.845 25.627 1.00 38.68 206 GLU C C 1
ATOM 4434 O O . GLU C 1 210 ? -19.663 -28.588 24.466 1.00 39.42 206 GLU C O 1
ATOM 4440 N N . TYR D 1 8 ? 20.444 -32.029 24.391 1.00 37.01 4 TYR D N 1
ATOM 4441 C CA . TYR D 1 8 ? 19.802 -31.454 25.603 1.00 36.77 4 TYR D CA 1
ATOM 4442 C C . TYR D 1 8 ? 20.416 -32.102 26.827 1.00 37.02 4 TYR D C 1
ATOM 4443 O O . TYR D 1 8 ? 20.813 -33.260 26.790 1.00 37.03 4 TYR D O 1
ATOM 4452 N N . ILE D 1 9 ? 20.509 -31.336 27.905 1.00 37.29 5 ILE D N 1
ATOM 4453 C CA . ILE D 1 9 ? 21.032 -31.868 29.156 1.00 37.58 5 ILE D CA 1
ATOM 4454 C C . ILE D 1 9 ? 20.146 -33.020 29.623 1.00 37.95 5 ILE D C 1
ATOM 4455 O O . ILE D 1 9 ? 18.922 -32.871 29.766 1.00 38.23 5 ILE D O 1
ATOM 4457 N N . ARG D 1 10 ? 20.766 -34.176 29.833 1.00 38.11 6 ARG D N 1
ATOM 4458 C CA . ARG D 1 10 ? 20.047 -35.356 30.316 1.00 38.04 6 ARG D CA 1
ATOM 4459 C C . ARG D 1 10 ? 20.357 -35.556 31.775 1.00 37.99 6 ARG D C 1
ATOM 4460 O O . ARG D 1 10 ? 20.038 -36.585 32.360 1.00 37.80 6 ARG D O 1
ATOM 4468 N N . ASP D 1 11 ? 21.007 -34.569 32.360 1.00 38.15 7 ASP D N 1
ATOM 4469 C CA . ASP D 1 11 ? 21.504 -34.729 33.718 1.00 38.22 7 ASP D CA 1
ATOM 4470 C C . ASP D 1 11 ? 20.759 -33.849 34.679 1.00 37.98 7 ASP D C 1
ATOM 4471 O O . ASP D 1 11 ? 21.083 -32.676 34.828 1.00 38.21 7 ASP D O 1
ATOM 4476 N N . GLY D 1 12 ? 19.778 -34.430 35.356 1.00 37.68 8 GLY D N 1
ATOM 4477 C CA . GLY D 1 12 ? 18.917 -33.672 36.256 1.00 37.59 8 GLY D CA 1
ATOM 4478 C C . GLY D 1 12 ? 19.645 -32.585 37.022 1.00 37.59 8 GLY D C 1
ATOM 4479 O O . GLY D 1 12 ? 19.310 -31.403 36.930 1.00 37.55 8 GLY D O 1
ATOM 4480 N N . GLN D 1 13 ? 20.644 -33.007 37.782 1.00 37.48 9 GLN D N 1
ATOM 4481 C CA . GLN D 1 13 ? 21.357 -32.116 38.695 1.00 37.35 9 GLN D CA 1
ATOM 4482 C C . GLN D 1 13 ? 21.992 -30.923 37.968 1.00 36.85 9 GLN D C 1
ATOM 4483 O O . GLN D 1 13 ? 22.112 -29.835 38.533 1.00 36.84 9 GLN D O 1
ATOM 4489 N N . ALA D 1 14 ? 22.357 -31.119 36.709 1.00 36.11 10 ALA D N 1
ATOM 4490 C CA . ALA D 1 14 ? 23.073 -30.086 35.964 1.00 35.83 10 ALA D CA 1
ATOM 4491 C C . ALA D 1 14 ? 22.078 -29.088 35.410 1.00 35.40 10 ALA D C 1
ATOM 4492 O O . ALA D 1 14 ? 22.377 -27.901 35.234 1.00 35.02 10 ALA D O 1
ATOM 4494 N N . ILE D 1 15 ? 20.881 -29.595 35.144 1.00 35.19 11 ILE D N 1
ATOM 4495 C CA . ILE D 1 15 ? 19.796 -28.780 34.600 1.00 34.65 11 ILE D CA 1
ATOM 4496 C C . ILE D 1 15 ? 19.324 -27.835 35.701 1.00 34.78 11 ILE D C 1
ATOM 4497 O O . ILE D 1 15 ? 18.915 -26.691 35.464 1.00 34.66 11 ILE D O 1
ATOM 4502 N N . TYR D 1 16 ? 19.422 -28.350 36.917 1.00 34.84 12 TYR D N 1
ATOM 4503 C CA . TYR D 1 16 ? 19.005 -27.641 38.127 1.00 34.68 12 TYR D CA 1
ATOM 4504 C C . TYR D 1 16 ? 19.970 -26.490 38.283 1.00 34.57 12 TYR D C 1
ATOM 4505 O O . TYR D 1 16 ? 19.618 -25.311 38.153 1.00 34.46 12 TYR D O 1
ATOM 4514 N N . ASP D 1 17 ? 21.207 -26.888 38.539 1.00 34.11 13 ASP D N 1
ATOM 4515 C CA . ASP D 1 17 ? 22.315 -25.957 38.777 1.00 33.88 13 ASP D CA 1
ATOM 4516 C C . ASP D 1 17 ? 22.278 -24.808 37.797 1.00 33.39 13 ASP D C 1
ATOM 4517 O O . ASP D 1 17 ? 22.475 -23.647 38.149 1.00 33.29 13 ASP D O 1
ATOM 4522 N N . ARG D 1 18 ? 22.004 -25.149 36.553 1.00 32.72 14 ARG D N 1
ATOM 4523 C CA . ARG D 1 18 ? 22.198 -24.196 35.455 1.00 32.15 14 ARG D CA 1
ATOM 4524 C C . ARG D 1 18 ? 21.102 -23.153 35.490 1.00 31.11 14 ARG D C 1
ATOM 4525 O O . ARG D 1 18 ? 21.312 -21.967 35.219 1.00 30.35 14 ARG D O 1
ATOM 4533 N N . SER D 1 19 ? 19.929 -23.642 35.854 1.00 30.23 15 SER D N 1
ATOM 4534 C CA . SER D 1 19 ? 18.716 -22.819 35.910 1.00 29.67 15 SER D CA 1
ATOM 4535 C C . SER D 1 19 ? 18.913 -21.656 36.851 1.00 28.70 15 SER D C 1
ATOM 4536 O O . SER D 1 19 ? 18.702 -20.502 36.531 1.00 27.82 15 SER D O 1
ATOM 4539 N N . PHE D 1 20 ? 19.315 -22.024 38.046 1.00 28.43 16 PHE D N 1
ATOM 4540 C CA . PHE D 1 20 ? 19.460 -21.064 39.138 1.00 27.93 16 PHE D CA 1
ATOM 4541 C C . PHE D 1 20 ? 20.412 -19.938 38.730 1.00 27.56 16 PHE D C 1
ATOM 4542 O O . PHE D 1 20 ? 20.176 -18.758 39.010 1.00 27.17 16 PHE D O 1
ATOM 4550 N N . ALA D 1 21 ? 21.440 -20.323 37.982 1.00 27.28 17 ALA D N 1
ATOM 4551 C CA . ALA D 1 21 ? 22.478 -19.393 37.491 1.00 26.79 17 ALA D CA 1
ATOM 4552 C C . ALA D 1 21 ? 21.900 -18.354 36.544 1.00 26.56 17 ALA D C 1
ATOM 4553 O O . ALA D 1 21 ? 22.219 -17.162 36.596 1.00 26.43 17 ALA D O 1
ATOM 4555 N N . ILE D 1 22 ? 21.090 -18.859 35.630 1.00 25.73 18 ILE D N 1
ATOM 4556 C CA . ILE D 1 22 ? 20.436 -18.026 34.626 1.00 25.37 18 ILE D CA 1
ATOM 4557 C C . ILE D 1 22 ? 19.494 -17.031 35.310 1.00 25.04 18 ILE D C 1
ATOM 4558 O O . ILE D 1 22 ? 19.410 -15.854 34.947 1.00 24.19 18 ILE D O 1
ATOM 4563 N N . ILE D 1 23 ? 18.837 -17.510 36.349 1.00 25.52 19 ILE D N 1
ATOM 4564 C CA . ILE D 1 23 ? 17.837 -16.699 37.064 1.00 25.29 19 ILE D CA 1
ATOM 4565 C C . ILE D 1 23 ? 18.548 -15.516 37.693 1.00 26.06 19 ILE D C 1
ATOM 4566 O O . ILE D 1 23 ? 18.218 -14.349 37.478 1.00 25.86 19 ILE D O 1
ATOM 4571 N N . ARG D 1 24 ? 19.575 -15.857 38.445 1.00 27.12 20 ARG D N 1
ATOM 4572 C CA . ARG D 1 24 ? 20.401 -14.850 39.105 1.00 27.86 20 ARG D CA 1
ATOM 4573 C C . ARG D 1 24 ? 21.024 -13.864 38.115 1.00 28.20 20 ARG D C 1
ATOM 4574 O O . ARG D 1 24 ? 21.224 -12.699 38.434 1.00 28.73 20 ARG D O 1
ATOM 4582 N N . ALA D 1 25 ? 21.293 -14.325 36.901 1.00 28.68 21 ALA D N 1
ATOM 4583 C CA . ALA D 1 25 ? 21.988 -13.487 35.905 1.00 28.73 21 ALA D CA 1
ATOM 4584 C C . ALA D 1 25 ? 21.045 -12.482 35.247 1.00 28.88 21 ALA D C 1
ATOM 4585 O O . ALA D 1 25 ? 21.464 -11.466 34.695 1.00 28.72 21 ALA D O 1
ATOM 4587 N N . GLU D 1 26 ? 19.757 -12.772 35.333 1.00 28.83 22 GLU D N 1
ATOM 4588 C CA . GLU D 1 26 ? 18.760 -12.013 34.592 1.00 29.04 22 GLU D CA 1
ATOM 4589 C C . GLU D 1 26 ? 17.676 -11.366 35.437 1.00 29.20 22 GLU D C 1
ATOM 4590 O O . GLU D 1 26 ? 17.026 -10.431 34.992 1.00 29.28 22 GLU D O 1
ATOM 4596 N N . ALA D 1 27 ? 17.493 -11.871 36.653 1.00 29.61 23 ALA D N 1
ATOM 4597 C CA . ALA D 1 27 ? 16.536 -11.286 37.613 1.00 29.65 23 ALA D CA 1
ATOM 4598 C C . ALA D 1 27 ? 17.133 -10.106 38.372 1.00 29.78 23 ALA D C 1
ATOM 4599 O O . ALA D 1 27 ? 18.280 -10.138 38.792 1.00 29.97 23 ALA D O 1
ATOM 4601 N N . ASP D 1 28 ? 16.318 -9.070 38.532 1.00 30.06 24 ASP D N 1
ATOM 4602 C CA . ASP D 1 28 ? 16.656 -7.905 39.386 1.00 30.17 24 ASP D CA 1
ATOM 4603 C C . ASP D 1 28 ? 16.278 -8.159 40.830 1.00 30.06 24 ASP D C 1
ATOM 4604 O O . ASP D 1 28 ? 15.131 -7.973 41.239 1.00 30.48 24 ASP D O 1
ATOM 4609 N N . LEU D 1 29 ? 17.278 -8.584 41.589 1.00 30.19 25 LEU D N 1
ATOM 4610 C CA . LEU D 1 29 ? 17.127 -8.933 42.999 1.00 30.33 25 LEU D CA 1
ATOM 4611 C C . LEU D 1 29 ? 17.701 -7.868 43.914 1.00 30.70 25 LEU D C 1
ATOM 4612 O O . LEU D 1 29 ? 18.041 -8.148 45.060 1.00 30.82 25 LEU D O 1
ATOM 4617 N N . ARG D 1 30 ? 17.808 -6.655 43.394 1.00 31.18 26 ARG D N 1
ATOM 4618 C CA . ARG D 1 30 ? 18.522 -5.577 44.093 1.00 31.72 26 ARG D CA 1
ATOM 4619 C C . ARG D 1 30 ? 17.797 -5.160 45.377 1.00 31.89 26 ARG D C 1
ATOM 4620 O O . ARG D 1 30 ? 18.411 -4.824 46.403 1.00 31.90 26 ARG D O 1
ATOM 4628 N N . HIS D 1 31 ? 16.478 -5.225 45.306 1.00 32.06 27 HIS D N 1
ATOM 4629 C CA . HIS D 1 31 ? 15.623 -4.763 46.388 1.00 32.16 27 HIS D CA 1
ATOM 4630 C C . HIS D 1 31 ? 15.099 -5.951 47.167 1.00 31.34 27 HIS D C 1
ATOM 4631 O O . HIS D 1 31 ? 14.086 -5.881 47.859 1.00 31.89 27 HIS D O 1
ATOM 4638 N N . ILE D 1 32 ? 15.804 -7.059 47.039 1.00 30.57 28 ILE D N 1
ATOM 4639 C CA . ILE D 1 32 ? 15.458 -8.231 47.803 1.00 29.51 28 ILE D CA 1
ATOM 4640 C C . ILE D 1 32 ? 16.490 -8.358 48.867 1.00 29.71 28 ILE D C 1
ATOM 4641 O O . ILE D 1 32 ? 17.682 -8.364 48.572 1.00 30.14 28 ILE D O 1
ATOM 4646 N N . PRO D 1 33 ? 16.042 -8.462 50.115 1.00 29.77 29 PRO D N 1
ATOM 4647 C CA . PRO D 1 33 ? 16.970 -8.591 51.224 1.00 29.56 29 PRO D CA 1
ATOM 4648 C C . PRO D 1 33 ? 17.538 -9.989 51.299 1.00 29.65 29 PRO D C 1
ATOM 4649 O O . PRO D 1 33 ? 16.982 -10.932 50.729 1.00 29.80 29 PRO D O 1
ATOM 4653 N N . ALA D 1 34 ? 18.666 -10.106 51.988 1.00 29.30 30 ALA D N 1
ATOM 4654 C CA . ALA D 1 34 ? 19.461 -11.332 51.954 1.00 29.11 30 ALA D CA 1
ATOM 4655 C C . ALA D 1 34 ? 18.669 -12.521 52.469 1.00 29.07 30 ALA D C 1
ATOM 4656 O O . ALA D 1 34 ? 18.843 -13.659 52.006 1.00 29.88 30 ALA D O 1
ATOM 4658 N N . ASP D 1 35 ? 17.836 -12.263 53.472 1.00 28.41 31 ASP D N 1
ATOM 4659 C CA . ASP D 1 35 ? 17.000 -13.286 54.096 1.00 27.86 31 ASP D CA 1
ATOM 4660 C C . ASP D 1 35 ? 15.977 -13.863 53.127 1.00 27.25 31 ASP D C 1
ATOM 4661 O O . ASP D 1 35 ? 15.426 -14.895 53.375 1.00 27.49 31 ASP D O 1
ATOM 4666 N N . LEU D 1 36 ? 15.769 -13.174 52.024 1.00 27.04 32 LEU D N 1
ATOM 4667 C CA . LEU D 1 36 ? 14.787 -13.575 51.060 1.00 26.81 32 LEU D CA 1
ATOM 4668 C C . LEU D 1 36 ? 15.301 -13.798 49.622 1.00 27.10 32 LEU D C 1
ATOM 4669 O O . LEU D 1 36 ? 14.554 -14.127 48.731 1.00 27.14 32 LEU D O 1
ATOM 4674 N N . GLU D 1 37 ? 16.597 -13.663 49.407 1.00 27.03 33 GLU D N 1
ATOM 4675 C CA . GLU D 1 37 ? 17.094 -13.886 48.071 1.00 26.81 33 GLU D CA 1
ATOM 4676 C C . GLU D 1 37 ? 16.745 -15.262 47.544 1.00 26.33 33 GLU D C 1
ATOM 4677 O O . GLU D 1 37 ? 16.302 -15.385 46.439 1.00 26.55 33 GLU D O 1
ATOM 4683 N N . LYS D 1 38 ? 16.949 -16.285 48.348 1.00 25.58 34 LYS D N 1
ATOM 4684 C CA . LYS D 1 38 ? 16.761 -17.642 47.910 1.00 24.79 34 LYS D CA 1
ATOM 4685 C C . LYS D 1 38 ? 15.287 -17.930 47.670 1.00 24.23 34 LYS D C 1
ATOM 4686 O O . LYS D 1 38 ? 14.938 -18.665 46.801 1.00 23.97 34 LYS D O 1
ATOM 4692 N N . LEU D 1 39 ? 14.412 -17.322 48.441 1.00 23.50 35 LEU D N 1
ATOM 4693 C CA . LEU D 1 39 ? 12.982 -17.523 48.205 1.00 22.56 35 LEU D CA 1
ATOM 4694 C C . LEU D 1 39 ? 12.608 -16.970 46.853 1.00 22.25 35 LEU D C 1
ATOM 4695 O O . LEU D 1 39 ? 11.929 -17.583 46.106 1.00 22.15 35 LEU D O 1
ATOM 4700 N N . ALA D 1 40 ? 13.079 -15.768 46.608 1.00 22.30 36 ALA D N 1
ATOM 4701 C CA . ALA D 1 40 ? 12.810 -15.037 45.360 1.00 22.32 36 ALA D CA 1
ATOM 4702 C C . ALA D 1 40 ? 13.250 -15.857 44.172 1.00 22.39 36 ALA D C 1
ATOM 4703 O O . ALA D 1 40 ? 12.545 -15.974 43.172 1.00 23.10 36 ALA D O 1
ATOM 4705 N N . VAL D 1 41 ? 14.440 -16.418 44.297 1.00 22.72 37 VAL D N 1
ATOM 4706 C CA . VAL D 1 41 ? 15.064 -17.143 43.184 1.00 22.22 37 VAL D CA 1
ATOM 4707 C C . VAL D 1 41 ? 14.252 -18.388 42.902 1.00 22.60 37 VAL D C 1
ATOM 4708 O O . VAL D 1 41 ? 13.935 -18.707 41.751 1.00 22.70 37 VAL D O 1
ATOM 4712 N N . ARG D 1 42 ? 13.880 -19.071 43.984 1.00 22.72 38 ARG D N 1
ATOM 4713 C CA . ARG D 1 42 ? 13.136 -20.332 43.901 1.00 22.42 38 ARG D CA 1
ATOM 4714 C C . ARG D 1 42 ? 11.693 -20.166 43.391 1.00 22.12 38 ARG D C 1
ATOM 4715 O O . ARG D 1 42 ? 11.133 -21.045 42.721 1.00 22.18 38 ARG D O 1
ATOM 4723 N N . VAL D 1 43 ? 11.082 -19.047 43.732 1.00 21.54 39 VAL D N 1
ATOM 4724 C CA . VAL D 1 43 ? 9.743 -18.780 43.261 1.00 21.12 39 VAL D CA 1
ATOM 4725 C C . VAL D 1 43 ? 9.827 -18.488 41.762 1.00 21.00 39 VAL D C 1
ATOM 4726 O O . VAL D 1 43 ? 8.933 -18.853 40.989 1.00 20.74 39 VAL D O 1
ATOM 4730 N N . ILE D 1 44 ? 10.941 -17.891 41.347 1.00 20.77 40 ILE D N 1
ATOM 4731 C CA . ILE D 1 44 ? 11.144 -17.547 39.939 1.00 20.97 40 ILE D CA 1
ATOM 4732 C C . ILE D 1 44 ? 11.314 -18.830 39.138 1.00 21.09 40 ILE D C 1
ATOM 4733 O O . ILE D 1 44 ? 10.842 -18.975 38.017 1.00 20.80 40 ILE D O 1
ATOM 4738 N N . HIS D 1 45 ? 11.965 -19.778 39.779 1.00 21.34 41 HIS D N 1
ATOM 4739 C CA . HIS D 1 45 ? 12.273 -21.078 39.160 1.00 21.57 41 HIS D CA 1
ATOM 4740 C C . HIS D 1 45 ? 10.969 -21.832 38.898 1.00 21.34 41 HIS D C 1
ATOM 4741 O O . HIS D 1 45 ? 10.803 -22.539 37.879 1.00 21.99 41 HIS D O 1
ATOM 4748 N N . ALA D 1 46 ? 10.021 -21.614 39.796 1.00 20.78 42 ALA D N 1
ATOM 4749 C CA . ALA D 1 46 ? 8.793 -22.408 39.833 1.00 20.58 42 ALA D CA 1
ATOM 4750 C C . ALA D 1 46 ? 7.924 -21.983 38.669 1.00 20.45 42 ALA D C 1
ATOM 4751 O O . ALA D 1 46 ? 7.213 -22.783 38.068 1.00 20.46 42 ALA D O 1
ATOM 4753 N N . CYS D 1 47 ? 8.043 -20.708 38.339 1.00 20.02 43 CYS D N 1
ATOM 4754 C CA . CYS D 1 47 ? 7.066 -20.037 37.463 1.00 20.07 43 CYS D CA 1
ATOM 4755 C C . CYS D 1 47 ? 7.616 -19.594 36.110 1.00 19.84 43 CYS D C 1
ATOM 4756 O O . CYS D 1 47 ? 6.852 -19.321 35.189 1.00 18.76 43 CYS D O 1
ATOM 4759 N N . GLY D 1 48 ? 8.939 -19.553 35.989 1.00 20.23 44 GLY D N 1
ATOM 4760 C CA . GLY D 1 48 ? 9.580 -19.229 34.709 1.00 20.32 44 GLY D CA 1
ATOM 4761 C C . GLY D 1 48 ? 9.554 -17.761 34.333 1.00 20.71 44 GLY D C 1
ATOM 4762 O O . GLY D 1 48 ? 9.833 -17.400 33.199 1.00 21.36 44 GLY D O 1
ATOM 4763 N N . MET D 1 49 ? 9.218 -16.915 35.300 1.00 20.96 45 MET D N 1
ATOM 4764 C CA . MET D 1 49 ? 9.181 -15.446 35.096 1.00 21.16 45 MET D CA 1
ATOM 4765 C C . MET D 1 49 ? 10.079 -14.658 36.038 1.00 21.92 45 MET D C 1
ATOM 4766 O O . MET D 1 49 ? 9.744 -14.446 37.192 1.00 22.17 45 MET D O 1
ATOM 4771 N N . VAL D 1 50 ? 11.218 -14.204 35.526 1.00 22.80 46 VAL D N 1
ATOM 4772 C CA . VAL D 1 50 ? 12.120 -13.385 36.335 1.00 23.29 46 VAL D CA 1
ATOM 4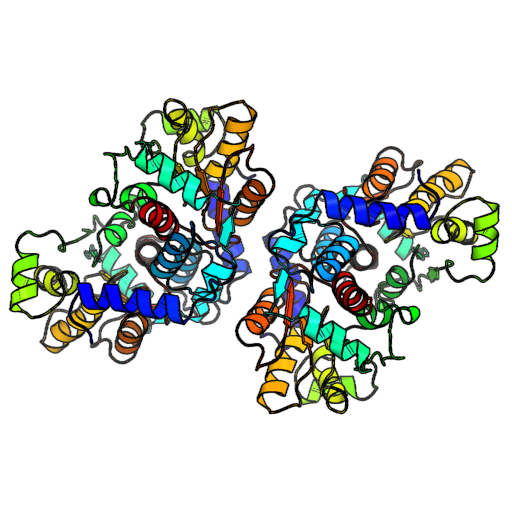773 C C . VAL D 1 50 ? 11.452 -12.102 36.820 1.00 23.60 46 VAL D C 1
ATOM 4774 O O . VAL D 1 50 ? 11.822 -11.564 37.846 1.00 24.58 46 VAL D O 1
ATOM 4778 N N . ASP D 1 51 ? 10.490 -11.592 36.072 1.00 24.49 47 ASP D N 1
ATOM 4779 C CA . ASP D 1 51 ? 9.786 -10.376 36.503 1.00 24.82 47 ASP D CA 1
ATOM 4780 C C . ASP D 1 51 ? 8.863 -10.536 37.736 1.00 25.08 47 ASP D C 1
ATOM 4781 O O . ASP D 1 51 ? 8.379 -9.537 38.271 1.00 25.36 47 ASP D O 1
ATOM 4786 N N . VAL D 1 52 ? 8.657 -11.739 38.266 1.00 24.92 48 VAL D N 1
ATOM 4787 C CA . VAL D 1 52 ? 7.814 -11.808 39.459 1.00 25.15 48 VAL D CA 1
ATOM 4788 C C . VAL D 1 52 ? 8.553 -11.209 40.631 1.00 25.33 48 VAL D C 1
ATOM 4789 O O . VAL D 1 52 ? 7.942 -10.791 41.602 1.00 26.25 48 VAL D O 1
ATOM 4793 N N . ALA D 1 53 ? 9.871 -11.167 40.545 1.00 25.39 49 ALA D N 1
ATOM 4794 C CA . ALA D 1 53 ? 10.663 -10.530 41.592 1.00 25.64 49 ALA D CA 1
ATOM 4795 C C . ALA D 1 53 ? 10.133 -9.123 41.848 1.00 25.91 49 ALA D C 1
ATOM 4796 O O . ALA D 1 53 ? 10.179 -8.612 42.967 1.00 26.17 49 ALA D O 1
ATOM 4798 N N . ASN D 1 54 ? 9.631 -8.510 40.787 1.00 25.93 50 ASN D N 1
ATOM 4799 C CA . ASN D 1 54 ? 9.198 -7.114 40.840 1.00 26.42 50 ASN D CA 1
ATOM 4800 C C . ASN D 1 54 ? 8.019 -7.020 41.788 1.00 26.05 50 ASN D C 1
ATOM 4801 O O . ASN D 1 54 ? 7.834 -6.020 42.481 1.00 27.07 50 ASN D O 1
ATOM 4806 N N . ASP D 1 55 ? 7.252 -8.098 41.824 1.00 25.08 51 ASP D N 1
ATOM 4807 C CA . ASP D 1 55 ? 5.915 -8.094 42.443 1.00 24.76 51 ASP D CA 1
ATOM 4808 C C . ASP D 1 55 ? 5.948 -8.683 43.838 1.00 24.01 51 ASP D C 1
ATOM 4809 O O . ASP D 1 55 ? 4.936 -8.702 44.549 1.00 24.41 51 ASP D O 1
ATOM 4814 N N . LEU D 1 56 ? 7.129 -9.137 44.230 1.00 23.17 52 LEU D N 1
ATOM 4815 C CA . LEU D 1 56 ? 7.371 -9.574 45.614 1.00 22.92 52 LEU D CA 1
ATOM 4816 C C . LEU D 1 56 ? 7.239 -8.421 46.603 1.00 22.73 52 LEU D C 1
ATOM 4817 O O . LEU D 1 56 ? 7.829 -7.340 46.438 1.00 23.58 52 LEU D O 1
ATOM 4822 N N . ALA D 1 57 ? 6.436 -8.659 47.626 1.00 22.00 53 ALA D N 1
ATOM 4823 C CA . ALA D 1 57 ? 6.332 -7.724 48.749 1.00 21.88 53 ALA D CA 1
ATOM 4824 C C . ALA D 1 57 ? 6.464 -8.487 50.058 1.00 22.14 53 ALA D C 1
ATOM 4825 O O . ALA D 1 57 ? 6.095 -9.657 50.173 1.00 21.65 53 ALA D O 1
ATOM 4827 N N . PHE D 1 58 ? 6.998 -7.805 51.053 1.00 22.51 54 PHE D N 1
ATOM 4828 C CA . PHE D 1 58 ? 7.303 -8.459 52.302 1.00 22.56 54 PHE D CA 1
ATOM 4829 C C . PHE D 1 58 ? 7.564 -7.471 53.407 1.00 22.54 54 PHE D C 1
ATOM 4830 O O . PHE D 1 58 ? 7.914 -6.303 53.181 1.00 23.24 54 PHE D O 1
ATOM 4838 N N . SER D 1 59 ? 7.384 -7.972 54.605 1.00 23.18 55 SER D N 1
ATOM 4839 C CA . SER D 1 59 ? 7.754 -7.232 55.805 1.00 23.26 55 SER D CA 1
ATOM 4840 C C . SER D 1 59 ? 9.232 -7.453 56.030 1.00 24.06 55 SER D C 1
ATOM 4841 O O . SER D 1 59 ? 9.776 -8.503 55.709 1.00 24.34 55 SER D O 1
ATOM 4844 N N . GLU D 1 60 ? 9.887 -6.456 56.600 1.00 24.58 56 GLU D N 1
ATOM 4845 C CA . GLU D 1 60 ? 11.317 -6.615 56.914 1.00 25.47 56 GLU D CA 1
ATOM 4846 C C . GLU D 1 60 ? 11.570 -7.847 57.808 1.00 25.57 56 GLU D C 1
ATOM 4847 O O . GLU D 1 60 ? 10.930 -8.038 58.849 1.00 26.85 56 GLU D O 1
ATOM 4853 N N . GLY D 1 61 ? 12.520 -8.674 57.387 1.00 25.42 57 GLY D N 1
ATOM 4854 C CA . GLY D 1 61 ? 12.957 -9.820 58.180 1.00 25.01 57 GLY D CA 1
ATOM 4855 C C . GLY D 1 61 ? 12.015 -10.991 58.073 1.00 24.71 57 GLY D C 1
ATOM 4856 O O . GLY D 1 61 ? 12.154 -11.987 58.768 1.00 25.27 57 GLY D O 1
ATOM 4857 N N . ALA D 1 62 ? 11.047 -10.852 57.181 1.00 24.61 58 ALA D N 1
ATOM 4858 C CA . ALA D 1 62 ? 10.038 -11.902 56.941 1.00 24.34 58 ALA D CA 1
ATOM 4859 C C . ALA D 1 62 ? 10.680 -13.230 56.621 1.00 24.23 58 ALA D C 1
ATOM 4860 O O . ALA D 1 62 ? 10.084 -14.296 56.806 1.00 24.31 58 ALA D O 1
ATOM 4862 N N . GLY D 1 63 ? 11.902 -13.150 56.113 1.00 24.50 59 GLY D N 1
ATOM 4863 C CA . GLY D 1 63 ? 12.615 -14.323 55.640 1.00 24.62 59 GLY D CA 1
ATOM 4864 C C . GLY D 1 63 ? 13.235 -15.066 56.800 1.00 25.13 59 GLY D C 1
ATOM 4865 O O . GLY D 1 63 ? 13.154 -16.295 56.901 1.00 25.21 59 GLY D O 1
ATOM 4866 N N . LYS D 1 64 ? 13.853 -14.301 57.686 1.00 25.85 60 LYS D N 1
ATOM 4867 C CA . LYS D 1 64 ? 14.493 -14.880 58.872 1.00 26.00 60 LYS D CA 1
ATOM 4868 C C . LYS D 1 64 ? 13.398 -15.455 59.737 1.00 25.83 60 LYS D C 1
ATOM 4869 O O . LYS D 1 64 ? 13.522 -16.532 60.324 1.00 26.65 60 LYS D O 1
ATOM 4871 N N . ALA D 1 65 ? 12.289 -14.728 59.748 1.00 25.57 61 ALA D N 1
ATOM 4872 C CA . ALA D 1 65 ? 11.159 -15.042 60.614 1.00 25.13 61 ALA D CA 1
ATOM 4873 C C . ALA D 1 65 ? 10.699 -16.447 60.329 1.00 24.76 61 ALA D C 1
ATOM 4874 O O . ALA D 1 65 ? 10.490 -17.245 61.240 1.00 24.90 61 ALA D O 1
ATOM 4876 N N . GLY D 1 66 ? 10.591 -16.751 59.038 1.00 24.72 62 GLY D N 1
ATOM 4877 C CA . GLY D 1 66 ? 9.997 -18.010 58.592 1.00 24.40 62 GLY D CA 1
ATOM 4878 C C . GLY D 1 66 ? 10.991 -19.138 58.687 1.00 24.62 62 GLY D C 1
ATOM 4879 O O . GLY D 1 66 ? 10.643 -20.287 58.974 1.00 24.74 62 GLY D O 1
ATOM 4880 N N . ARG D 1 67 ? 12.248 -18.787 58.455 1.00 24.98 63 ARG D N 1
ATOM 4881 C CA . ARG D 1 67 ? 13.316 -19.774 58.416 1.00 25.17 63 ARG D CA 1
ATOM 4882 C C . ARG D 1 67 ? 13.545 -20.222 59.845 1.00 25.57 63 ARG D C 1
ATOM 4883 O O . ARG D 1 67 ? 13.629 -21.421 60.146 1.00 25.48 63 ARG D O 1
ATOM 4891 N N . ASN D 1 68 ? 13.574 -19.231 60.730 1.00 25.98 64 ASN D N 1
ATOM 4892 C CA . ASN D 1 68 ? 13.820 -19.491 62.145 1.00 26.04 64 ASN D CA 1
ATOM 4893 C C . ASN D 1 68 ? 12.714 -20.331 62.709 1.00 26.10 64 ASN D C 1
ATOM 4894 O O . ASN D 1 68 ? 12.956 -21.257 63.471 1.00 26.61 64 ASN D O 1
ATOM 4899 N N . ALA D 1 69 ? 11.485 -20.050 62.280 1.00 26.37 65 ALA D N 1
ATOM 4900 C CA . ALA D 1 69 ? 10.341 -20.822 62.763 1.00 26.48 65 ALA D CA 1
ATOM 4901 C C . ALA D 1 69 ? 10.456 -22.297 62.369 1.00 26.67 65 ALA D C 1
ATOM 4902 O O . ALA D 1 69 ? 10.345 -23.180 63.214 1.00 27.08 65 ALA D O 1
ATOM 4904 N N . LEU D 1 70 ? 10.695 -22.564 61.091 1.00 27.39 66 LEU D N 1
ATOM 4905 C CA . LEU D 1 70 ? 10.792 -23.956 60.615 1.00 26.96 66 LEU D CA 1
ATOM 4906 C C . LEU D 1 70 ? 11.918 -24.685 61.343 1.00 27.53 66 LEU D C 1
ATOM 4907 O O . LEU D 1 70 ? 11.894 -25.898 61.488 1.00 28.22 66 LEU D O 1
ATOM 4912 N N . LEU D 1 71 ? 12.897 -23.924 61.805 1.00 28.18 67 LEU D N 1
ATOM 4913 C CA . LEU D 1 71 ? 14.080 -24.506 62.470 1.00 28.24 67 LEU D CA 1
ATOM 4914 C C . LEU D 1 71 ? 13.708 -24.940 63.861 1.00 28.53 67 LEU D C 1
ATOM 4915 O O . LEU D 1 71 ? 14.288 -25.873 64.437 1.00 29.31 67 LEU D O 1
ATOM 4920 N N . ALA D 1 72 ? 12.723 -24.229 64.386 1.00 28.72 68 ALA D N 1
ATOM 4921 C CA . ALA D 1 72 ? 12.293 -24.374 65.771 1.00 28.33 68 ALA D CA 1
ATOM 4922 C C . ALA D 1 72 ? 11.156 -25.366 65.757 1.00 28.16 68 ALA D C 1
ATOM 4923 O O . ALA D 1 72 ? 10.491 -25.612 66.762 1.00 28.88 68 ALA D O 1
ATOM 4925 N N . GLY D 1 73 ? 10.961 -25.939 64.577 1.00 27.50 69 GLY D N 1
ATOM 4926 C CA . GLY D 1 73 ? 10.016 -27.032 64.379 1.00 26.77 69 GLY D CA 1
ATOM 4927 C C . GLY D 1 73 ? 8.628 -26.603 63.942 1.00 26.46 69 GLY D C 1
ATOM 4928 O O . GLY D 1 73 ? 7.672 -27.385 64.003 1.00 27.34 69 GLY D O 1
ATOM 4929 N N . ALA D 1 74 ? 8.524 -25.366 63.481 1.00 25.89 70 ALA D N 1
ATOM 4930 C CA . ALA D 1 74 ? 7.218 -24.804 63.062 1.00 25.08 70 ALA D CA 1
ATOM 4931 C C . ALA D 1 74 ? 6.436 -25.720 62.099 1.00 24.86 70 ALA D C 1
ATOM 4932 O O . ALA D 1 74 ? 7.023 -26.376 61.245 1.00 25.65 70 ALA D O 1
ATOM 4934 N N . PRO D 1 75 ? 5.103 -25.800 62.263 1.00 23.93 71 PRO D N 1
ATOM 4935 C CA . PRO D 1 75 ? 4.296 -26.505 61.278 1.00 23.89 71 PRO D CA 1
ATOM 4936 C C . PRO D 1 75 ? 3.860 -25.586 60.163 1.00 23.51 71 PRO D C 1
ATOM 4937 O O . PRO D 1 75 ? 3.815 -24.378 60.351 1.00 24.17 71 PRO D O 1
ATOM 4941 N N . ILE D 1 76 ? 3.564 -26.188 59.014 1.00 23.57 72 ILE D N 1
ATOM 4942 C CA . ILE D 1 76 ? 3.101 -25.467 57.808 1.00 22.80 72 ILE D CA 1
ATOM 4943 C C . ILE D 1 76 ? 1.644 -25.790 57.453 1.00 22.60 72 ILE D C 1
ATOM 4944 O O . ILE D 1 76 ? 1.288 -26.919 57.077 1.00 23.47 72 ILE D O 1
ATOM 4949 N N . LEU D 1 77 ? 0.818 -24.755 57.555 1.00 22.30 73 LEU D N 1
ATOM 4950 C CA . LEU D 1 77 ? -0.625 -24.859 57.342 1.00 21.76 73 LEU D CA 1
ATOM 4951 C C . LEU D 1 77 ? -0.970 -24.372 55.934 1.00 21.99 73 LEU D C 1
ATOM 4952 O O . LEU D 1 77 ? -0.769 -23.211 55.606 1.00 22.51 73 LEU D O 1
ATOM 4957 N N . CYS D 1 78 ? -1.477 -25.288 55.122 1.00 22.46 74 CYS D N 1
ATOM 4958 C CA . CYS D 1 78 ? -1.716 -25.053 53.691 1.00 22.54 74 CYS D CA 1
ATOM 4959 C C . CYS D 1 78 ? -3.195 -25.037 53.328 1.00 22.48 74 CYS D C 1
ATOM 4960 O O . CYS D 1 78 ? -3.994 -25.802 53.861 1.00 23.44 74 CYS D O 1
ATOM 4963 N N . ASP D 1 79 ? -3.551 -24.178 52.378 1.00 21.99 75 ASP D N 1
ATOM 4964 C CA . ASP D 1 79 ? -4.956 -23.971 52.018 1.00 22.14 75 ASP D CA 1
ATOM 4965 C C . ASP D 1 79 ? -5.434 -25.055 51.052 1.00 22.01 75 ASP D C 1
ATOM 4966 O O . ASP D 1 79 ? -6.622 -25.346 50.968 1.00 22.42 75 ASP D O 1
ATOM 4971 N N . ALA D 1 80 ? -4.478 -25.669 50.368 1.00 22.25 76 ALA D N 1
ATOM 4972 C CA . ALA D 1 80 ? -4.789 -26.545 49.229 1.00 22.58 76 ALA D CA 1
ATOM 4973 C C . ALA D 1 80 ? -3.893 -27.766 49.149 1.00 23.19 76 ALA D C 1
ATOM 4974 O O . ALA D 1 80 ? -2.743 -27.763 49.597 1.00 22.89 76 ALA D O 1
ATOM 4976 N N . ARG D 1 81 ? -4.456 -28.812 48.561 1.00 24.28 77 ARG D N 1
ATOM 4977 C CA . ARG D 1 81 ? -3.814 -30.133 48.507 1.00 24.84 77 ARG D CA 1
ATOM 4978 C C . ARG D 1 81 ? -2.477 -30.008 47.805 1.00 24.96 77 ARG D C 1
ATOM 4979 O O . ARG D 1 81 ? -1.451 -30.488 48.288 1.00 25.36 77 ARG D O 1
ATOM 4981 N N . MET D 1 82 ? -2.497 -29.283 46.695 1.00 25.27 78 MET D N 1
ATOM 4982 C CA . MET D 1 82 ? -1.310 -29.145 45.826 1.00 25.52 78 MET D CA 1
ATOM 4983 C C . MET D 1 82 ? -0.193 -28.430 46.541 1.00 25.37 78 MET D C 1
ATOM 4984 O O . MET D 1 82 ? 0.984 -28.683 46.291 1.00 26.15 78 MET D O 1
ATOM 4989 N N . VAL D 1 83 ? -0.566 -27.524 47.439 1.00 24.72 79 VAL D N 1
ATOM 4990 C CA . VAL D 1 83 ? 0.413 -26.745 48.183 1.00 24.47 79 VAL D CA 1
ATOM 4991 C C . VAL D 1 83 ? 1.130 -27.679 49.149 1.00 24.87 79 VAL D C 1
ATOM 4992 O O . VAL D 1 83 ? 2.367 -27.693 49.227 1.00 25.70 79 VAL D O 1
ATOM 4996 N N . ALA D 1 84 ? 0.354 -28.480 49.864 1.00 25.38 80 ALA D N 1
ATOM 4997 C CA . ALA D 1 84 ? 0.930 -29.345 50.909 1.00 26.01 80 ALA D CA 1
ATOM 4998 C C . ALA D 1 84 ? 1.859 -30.371 50.278 1.00 26.55 80 ALA D C 1
ATOM 4999 O O . ALA D 1 84 ? 2.928 -30.685 50.811 1.00 26.61 80 ALA D O 1
ATOM 5001 N N . GLU D 1 85 ? 1.460 -30.838 49.103 1.00 26.81 81 GLU D N 1
ATOM 5002 C CA . GLU D 1 85 ? 2.170 -31.925 48.422 1.00 27.47 81 GLU D CA 1
ATOM 5003 C C . GLU D 1 85 ? 3.468 -31.432 47.821 1.00 27.41 81 GLU D C 1
ATOM 5004 O O . GLU D 1 85 ? 4.388 -32.200 47.569 1.00 28.29 81 GLU D O 1
ATOM 5010 N N . GLY D 1 86 ? 3.523 -30.128 47.615 1.00 27.48 82 GLY D N 1
ATOM 5011 C CA . GLY D 1 86 ? 4.640 -29.474 46.955 1.00 27.17 82 GLY D CA 1
ATOM 5012 C C . GLY D 1 86 ? 5.807 -29.273 47.893 1.00 27.32 82 GLY D C 1
ATOM 5013 O O . GLY D 1 86 ? 6.924 -29.028 47.465 1.00 27.79 82 GLY D O 1
ATOM 5014 N N . ILE D 1 87 ? 5.534 -29.388 49.184 1.00 27.76 83 ILE D N 1
ATOM 5015 C CA . ILE D 1 87 ? 6.578 -29.184 50.206 1.00 28.11 83 ILE D CA 1
ATOM 5016 C C . ILE D 1 87 ? 7.433 -30.434 50.221 1.00 28.73 83 ILE D C 1
ATOM 5017 O O . ILE D 1 87 ? 6.938 -31.543 50.417 1.00 29.37 83 ILE D O 1
ATOM 5022 N N . THR D 1 88 ? 8.720 -30.239 49.963 1.00 29.82 84 THR D N 1
ATOM 5023 C CA . THR D 1 88 ? 9.670 -31.359 49.846 1.00 30.33 84 THR D CA 1
ATOM 5024 C C . THR D 1 88 ? 10.187 -31.746 51.212 1.00 30.93 84 THR D C 1
ATOM 5025 O O . THR D 1 88 ? 10.994 -31.040 51.825 1.00 31.13 84 THR D O 1
ATOM 5029 N N . ARG D 1 89 ? 9.696 -32.891 51.664 1.00 31.41 85 ARG D N 1
ATOM 5030 C CA . ARG D 1 89 ? 9.772 -33.284 53.061 1.00 32.08 85 ARG D CA 1
ATOM 5031 C C . ARG D 1 89 ? 11.211 -33.392 53.520 1.00 32.81 85 ARG D C 1
ATOM 5032 O O . ARG D 1 89 ? 11.523 -33.169 54.697 1.00 33.36 85 ARG D O 1
ATOM 5034 N N . SER D 1 90 ? 12.085 -33.680 52.565 1.00 33.29 86 SER D N 1
ATOM 5035 C CA . SER D 1 90 ? 13.494 -33.974 52.858 1.00 33.54 86 SER D CA 1
ATOM 5036 C C . SER D 1 90 ? 14.235 -32.672 53.079 1.00 33.74 86 SER D C 1
ATOM 5037 O O . SER D 1 90 ? 15.424 -32.655 53.437 1.00 34.40 86 SER D O 1
ATOM 5040 N N . ARG D 1 91 ? 13.521 -31.589 52.814 1.00 33.53 87 ARG D N 1
ATOM 5041 C CA . ARG D 1 91 ? 14.062 -30.243 52.943 1.00 33.41 87 ARG D CA 1
ATOM 5042 C C . ARG D 1 91 ? 13.772 -29.752 54.351 1.00 32.92 87 ARG D C 1
ATOM 5043 O O . ARG D 1 91 ? 14.421 -28.824 54.844 1.00 33.41 87 ARG D O 1
ATOM 5051 N N . LEU D 1 92 ? 12.809 -30.409 54.999 1.00 32.56 88 LEU D N 1
ATOM 5052 C CA . LEU D 1 92 ? 12.268 -29.922 56.295 1.00 31.86 88 LEU D CA 1
ATOM 5053 C C . LEU D 1 92 ? 13.260 -30.254 57.416 1.00 31.94 88 LEU D C 1
ATOM 5054 O O . LEU D 1 92 ? 13.650 -31.413 57.582 1.00 32.48 88 LEU D O 1
ATOM 5059 N N . PRO D 1 93 ? 13.694 -29.225 58.164 1.00 31.90 89 PRO D N 1
ATOM 5060 C CA . PRO D 1 93 ? 14.841 -29.349 59.062 1.00 31.83 89 PRO D CA 1
ATOM 5061 C C . PRO D 1 93 ? 14.474 -29.765 60.483 1.00 31.82 89 PRO D C 1
ATOM 5062 O O . PRO D 1 93 ? 15.316 -29.776 61.380 1.00 32.30 89 PRO D O 1
ATOM 5066 N N . ALA D 1 94 ? 13.221 -30.122 60.684 1.00 31.77 90 ALA D N 1
ATOM 5067 C CA . ALA D 1 94 ? 12.763 -30.367 62.034 1.00 31.16 90 ALA D CA 1
ATOM 5068 C C . ALA D 1 94 ? 11.446 -31.115 62.100 1.00 31.22 90 ALA D C 1
ATOM 5069 O O . ALA D 1 94 ? 10.554 -30.778 62.884 1.00 31.74 90 ALA D O 1
ATOM 5071 N N . ASP D 1 95 ? 11.356 -32.144 61.270 1.00 30.81 91 ASP D N 1
ATOM 5072 C CA . ASP D 1 95 ? 10.204 -33.034 61.258 1.00 30.66 91 ASP D CA 1
ATOM 5073 C C . ASP D 1 95 ? 8.968 -32.174 61.236 1.00 30.37 91 ASP D C 1
ATOM 5074 O O . ASP D 1 95 ? 7.903 -32.567 61.715 1.00 30.71 91 ASP D O 1
ATOM 5076 N N . ASN D 1 96 ? 9.152 -30.981 60.687 1.00 29.84 92 ASN D N 1
ATOM 5077 C CA . ASN D 1 96 ? 8.057 -30.037 60.503 1.00 29.34 92 ASN D CA 1
ATOM 5078 C C . ASN D 1 96 ? 6.863 -30.780 59.982 1.00 29.38 92 ASN D C 1
ATOM 5079 O O . ASN D 1 96 ? 6.981 -31.638 59.119 1.00 30.23 92 ASN D O 1
ATOM 5084 N N . ARG D 1 97 ? 5.717 -30.429 60.535 1.00 29.25 93 ARG D N 1
ATOM 5085 C CA . ARG D 1 97 ? 4.444 -31.026 60.163 1.00 29.14 93 ARG D CA 1
ATOM 5086 C C . ARG D 1 97 ? 3.787 -30.217 59.056 1.00 28.85 93 ARG D C 1
ATOM 5087 O O . ARG D 1 97 ? 3.890 -28.989 59.013 1.00 29.20 93 ARG D O 1
ATOM 5095 N N . VAL D 1 98 ? 3.138 -30.925 58.147 1.00 28.65 94 VAL D N 1
ATOM 5096 C CA . VAL D 1 98 ? 2.385 -30.291 57.063 1.00 28.40 94 VAL D CA 1
ATOM 5097 C C . VAL D 1 98 ? 0.918 -30.566 57.267 1.00 28.39 94 VAL D C 1
ATOM 5098 O O . VAL D 1 98 ? 0.478 -31.709 57.221 1.00 28.77 94 VAL D O 1
ATOM 5102 N N . ILE D 1 99 ? 0.171 -29.498 57.510 1.00 27.89 95 ILE D N 1
ATOM 5103 C CA . ILE D 1 99 ? -1.242 -29.603 57.867 1.00 27.77 95 ILE D CA 1
ATOM 5104 C C . ILE D 1 99 ? -2.147 -29.091 56.742 1.00 27.59 95 ILE D C 1
ATOM 5105 O O . ILE D 1 99 ? -1.993 -27.971 56.247 1.00 27.50 95 ILE D O 1
ATOM 5110 N N . TYR D 1 100 ? -3.065 -29.960 56.340 1.00 27.14 96 TYR D N 1
ATOM 5111 C CA . TYR D 1 100 ? -4.084 -29.635 55.339 1.00 26.84 96 TYR D CA 1
ATOM 5112 C C . TYR D 1 100 ? -5.448 -30.157 55.803 1.00 26.78 96 TYR D C 1
ATOM 5113 O O . TYR D 1 100 ? -5.625 -31.348 56.045 1.00 27.19 96 TYR D O 1
ATOM 5122 N N . THR D 1 101 ? -6.417 -29.259 55.933 1.00 27.08 97 THR D N 1
ATOM 5123 C CA . THR D 1 101 ? -7.672 -29.590 56.629 1.00 26.93 97 THR D CA 1
ATOM 5124 C C . THR D 1 101 ? -8.888 -29.529 55.740 1.00 27.14 97 THR D C 1
ATOM 5125 O O . THR D 1 101 ? -10.010 -29.821 56.152 1.00 27.28 97 THR D O 1
ATOM 5129 N N . LEU D 1 102 ? -8.653 -29.131 54.512 1.00 28.34 98 LEU D N 1
ATOM 5130 C CA . LEU D 1 102 ? -9.762 -28.868 53.597 1.00 28.79 98 LEU D CA 1
ATOM 5131 C C . LEU D 1 102 ? -10.585 -30.134 53.333 1.00 29.73 98 LEU D C 1
ATOM 5132 O O . LEU D 1 102 ? -11.762 -30.061 52.954 1.00 30.00 98 LEU D O 1
ATOM 5137 N N . SER D 1 103 ? -9.983 -31.296 53.550 1.00 30.48 99 SER D N 1
ATOM 5138 C CA . SER D 1 103 ? -10.718 -32.551 53.364 1.00 31.21 99 SER D CA 1
ATOM 5139 C C . SER D 1 103 ? -11.143 -33.253 54.671 1.00 31.73 99 SER D C 1
ATOM 5140 O O . SER D 1 103 ? -11.421 -34.463 54.676 1.00 32.17 99 SER D O 1
ATOM 5143 N N . ASP D 1 104 ? -11.197 -32.498 55.764 1.00 31.96 100 ASP D N 1
ATOM 5144 C CA . ASP D 1 104 ? -11.868 -32.955 56.991 1.00 32.27 100 ASP D CA 1
ATOM 5145 C C . ASP D 1 104 ? -13.366 -33.075 56.723 1.00 32.53 100 ASP D C 1
ATOM 5146 O O . ASP D 1 104 ? -13.945 -32.247 56.027 1.00 32.64 100 ASP D O 1
ATOM 5151 N N . PRO D 1 105 ? -14.009 -34.118 57.269 1.00 32.89 101 PRO D N 1
ATOM 5152 C CA . PRO D 1 105 ? -15.399 -34.384 56.875 1.00 32.85 101 PRO D CA 1
ATOM 5153 C C . PRO D 1 105 ? -16.404 -33.350 57.372 1.00 33.00 101 PRO D C 1
ATOM 5154 O O . PRO D 1 105 ? -17.523 -33.281 56.858 1.00 33.50 101 PRO D O 1
ATOM 5158 N N . SER D 1 106 ? -15.985 -32.545 58.345 1.00 33.15 102 SER D N 1
ATOM 5159 C CA . SER D 1 106 ? -16.849 -31.515 58.969 1.00 33.21 102 SER D CA 1
ATOM 5160 C C . SER D 1 106 ? -16.904 -30.207 58.167 1.00 33.33 102 SER D C 1
ATOM 5161 O O . SER D 1 106 ? -17.850 -29.425 58.276 1.00 33.48 102 SER D O 1
ATOM 5164 N N . VAL D 1 107 ? -15.874 -29.985 57.366 1.00 33.34 103 VAL D N 1
ATOM 5165 C CA . VAL D 1 107 ? -15.762 -28.775 56.530 1.00 33.44 103 VAL D CA 1
ATOM 5166 C C . VAL D 1 107 ? -17.029 -28.358 55.756 1.00 33.80 103 VAL D C 1
ATOM 5167 O O . VAL D 1 107 ? -17.468 -27.213 55.851 1.00 34.20 103 VAL D O 1
ATOM 5171 N N . PRO D 1 108 ? -17.619 -29.218 54.952 1.00 34.15 104 PRO D N 1
ATOM 5172 C CA . PRO D 1 108 ? -18.697 -28.721 54.127 1.00 34.32 104 PRO D CA 1
ATOM 5173 C C . PRO D 1 108 ? -19.813 -28.176 54.978 1.00 34.66 104 PRO D C 1
ATOM 5174 O O . PRO D 1 108 ? -20.496 -27.269 54.582 1.00 35.00 104 PRO D O 1
ATOM 5178 N N . GLU D 1 109 ? -19.987 -28.743 56.156 1.00 34.88 105 GLU D N 1
ATOM 5179 C CA . GLU D 1 109 ? -21.044 -28.323 57.054 1.00 34.92 105 GLU D CA 1
ATOM 5180 C C . GLU D 1 109 ? -20.716 -26.962 57.589 1.00 34.77 105 GLU D C 1
ATOM 5181 O O . GLU D 1 109 ? -21.506 -26.046 57.571 1.00 34.90 105 GLU D O 1
ATOM 5183 N N . LEU D 1 110 ? -19.505 -26.869 58.083 1.00 34.74 106 LEU D N 1
ATOM 5184 C CA . LEU D 1 110 ? -19.012 -25.673 58.705 1.00 34.64 106 LEU D CA 1
ATOM 5185 C C . LEU D 1 110 ? -19.110 -24.492 57.752 1.00 34.38 106 LEU D C 1
ATOM 5186 O O . LEU D 1 110 ? -19.272 -23.407 58.173 1.00 34.81 106 LEU D O 1
ATOM 5191 N N . ALA D 1 111 ? -19.032 -24.747 56.464 1.00 34.27 107 ALA D N 1
ATOM 5192 C CA . ALA D 1 111 ? -19.084 -23.710 55.460 1.00 34.06 107 ALA D CA 1
ATOM 5193 C C . ALA D 1 111 ? -20.432 -23.086 55.300 1.00 34.17 107 ALA D C 1
ATOM 5194 O O . ALA D 1 111 ? -20.573 -21.890 55.156 1.00 33.64 107 ALA D O 1
ATOM 5196 N N . LYS D 1 112 ? -21.419 -23.955 55.264 1.00 34.47 108 LYS D N 1
ATOM 5197 C CA . LYS D 1 112 ? -22.821 -23.586 55.222 1.00 34.56 108 LYS D CA 1
ATOM 5198 C C . LYS D 1 112 ? -23.057 -22.718 56.418 1.00 34.63 108 LYS D C 1
ATOM 5199 O O . LYS D 1 112 ? -23.632 -21.675 56.346 1.00 34.60 108 LYS D O 1
ATOM 5201 N N . LYS D 1 113 ? -22.571 -23.229 57.526 1.00 34.74 109 LYS D N 1
ATOM 5202 C CA . LYS D 1 113 ? -22.649 -22.611 58.801 1.00 34.85 109 LYS D CA 1
ATOM 5203 C C . LYS D 1 113 ? -22.190 -21.218 58.756 1.00 34.59 109 LYS D C 1
ATOM 5204 O O . LYS D 1 113 ? -22.995 -20.337 58.911 1.00 35.17 109 LYS D O 1
ATOM 5210 N N . ILE D 1 114 ? -20.884 -21.023 58.600 1.00 33.94 110 ILE D N 1
ATOM 5211 C CA . ILE D 1 114 ? -20.280 -19.700 58.617 1.00 33.32 110 ILE D CA 1
ATOM 5212 C C . ILE D 1 114 ? -20.511 -18.825 57.409 1.00 33.11 110 ILE D C 1
ATOM 5213 O O . ILE D 1 114 ? -20.104 -17.691 57.373 1.00 33.55 110 ILE D O 1
ATOM 5218 N N . GLY D 1 115 ? -21.171 -19.377 56.404 1.00 32.22 111 GLY D N 1
ATOM 5219 C CA . GLY D 1 115 ? -21.497 -18.644 55.179 1.00 31.62 111 GLY D CA 1
ATOM 5220 C C . GLY D 1 115 ? -20.247 -18.204 54.444 1.00 30.96 111 GLY D C 1
ATOM 5221 O O . GLY D 1 115 ? -20.052 -17.027 54.135 1.00 31.30 111 GLY D O 1
ATOM 5222 N N . ASN D 1 116 ? -19.384 -19.171 54.194 1.00 29.77 112 ASN D N 1
ATOM 5223 C CA . ASN D 1 116 ? -18.156 -18.927 53.439 1.00 29.45 112 ASN D CA 1
ATOM 5224 C C . ASN D 1 116 ? -17.839 -20.121 52.555 1.00 28.85 112 ASN D C 1
ATOM 5225 O O . ASN D 1 116 ? -18.614 -21.068 52.468 1.00 29.09 112 ASN D O 1
ATOM 5230 N N . THR D 1 117 ? -16.676 -20.066 51.927 1.00 28.33 113 THR D N 1
ATOM 5231 C CA . THR D 1 117 ? -16.210 -21.155 51.061 1.00 27.39 113 THR D CA 1
ATOM 5232 C C . THR D 1 117 ? -15.691 -22.295 51.909 1.00 27.28 113 THR D C 1
ATOM 5233 O O . THR D 1 117 ? -15.396 -22.128 53.099 1.00 26.88 113 THR D O 1
ATOM 5237 N N . ARG D 1 118 ? -15.567 -23.463 51.294 1.00 27.07 114 ARG D N 1
ATOM 5238 C CA . ARG D 1 118 ? -14.981 -24.615 51.996 1.00 27.03 114 ARG D CA 1
ATOM 5239 C C . ARG D 1 118 ? -13.549 -24.309 52.365 1.00 26.48 114 ARG D C 1
ATOM 5240 O O . ARG D 1 118 ? -13.091 -24.635 53.464 1.00 26.27 114 ARG D O 1
ATOM 5248 N N . SER D 1 119 ? -12.859 -23.644 51.447 1.00 25.95 115 SER D N 1
ATOM 5249 C CA . SER D 1 119 ? -11.437 -23.326 51.624 1.00 25.88 115 SER D CA 1
ATOM 5250 C C . SER D 1 119 ? -11.272 -22.470 52.857 1.00 25.95 115 SER D C 1
ATOM 5251 O O . SER D 1 119 ? -10.288 -22.577 53.589 1.00 25.67 115 SER D O 1
ATOM 5254 N N . ALA D 1 120 ? -12.272 -21.623 53.062 1.00 25.62 116 ALA D N 1
ATOM 5255 C CA . ALA D 1 120 ? -12.267 -20.636 54.142 1.00 25.55 116 ALA D CA 1
ATOM 5256 C C . ALA D 1 120 ? -12.615 -21.336 55.438 1.00 25.26 116 ALA D C 1
ATOM 5257 O O . ALA D 1 120 ? -11.940 -21.182 56.444 1.00 24.98 116 ALA D O 1
ATOM 5259 N N . ALA D 1 121 ? -13.663 -22.140 55.377 1.00 25.27 117 ALA D N 1
ATOM 5260 C CA . ALA D 1 121 ? -14.118 -22.911 56.552 1.00 25.24 117 ALA D CA 1
ATOM 5261 C C . ALA D 1 121 ? -13.036 -23.801 57.139 1.00 25.32 117 ALA D C 1
ATOM 5262 O O . ALA D 1 121 ? -12.960 -23.979 58.355 1.00 26.16 117 ALA D O 1
ATOM 5264 N N . ALA D 1 122 ? -12.198 -24.365 56.275 1.00 25.13 118 ALA D N 1
ATOM 5265 C CA . ALA D 1 122 ? -11.143 -25.306 56.722 1.00 24.56 118 ALA D CA 1
ATOM 5266 C C . ALA D 1 122 ? -10.229 -24.708 57.792 1.00 24.58 118 ALA D C 1
ATOM 5267 O O . ALA D 1 122 ? -9.591 -25.433 58.563 1.00 23.96 118 ALA D O 1
ATOM 5269 N N . LEU D 1 123 ? -10.122 -23.390 57.784 1.00 24.76 119 LEU D N 1
ATOM 5270 C CA . LEU D 1 123 ? -9.135 -22.703 58.630 1.00 25.10 119 LEU D CA 1
ATOM 5271 C C . LEU D 1 123 ? -9.466 -22.858 60.110 1.00 25.60 119 LEU D C 1
ATOM 5272 O O . LEU D 1 123 ? -8.603 -22.733 60.968 1.00 25.76 119 LEU D O 1
ATOM 5277 N N . ASP D 1 124 ? -10.729 -23.125 60.400 1.00 26.23 120 ASP D N 1
ATOM 5278 C CA . ASP D 1 124 ? -11.148 -23.273 61.796 1.00 26.69 120 ASP D CA 1
ATOM 5279 C C . ASP D 1 124 ? -10.283 -24.351 62.400 1.00 26.65 120 ASP D C 1
ATOM 5280 O O . ASP D 1 124 ? -9.856 -24.271 63.545 1.00 27.19 120 ASP D O 1
ATOM 5285 N N . LEU D 1 125 ? -10.000 -25.347 61.575 1.00 26.94 121 LEU D N 1
ATOM 5286 C CA . LEU D 1 125 ? -9.301 -26.553 62.011 1.00 26.53 121 LEU D CA 1
ATOM 5287 C C . LEU D 1 125 ? -7.823 -26.285 62.256 1.00 26.58 121 LEU D C 1
ATOM 5288 O O . LEU D 1 125 ? -7.086 -27.157 62.726 1.00 26.63 121 LEU D O 1
ATOM 5293 N N . TRP D 1 126 ? -7.404 -25.068 61.935 1.00 26.05 122 TRP D N 1
ATOM 5294 C CA . TRP D 1 126 ? -5.976 -24.695 61.962 1.00 25.96 122 TRP D CA 1
ATOM 5295 C C . TRP D 1 126 ? -5.637 -24.264 63.354 1.00 26.38 122 TRP D C 1
ATOM 5296 O O . TRP D 1 126 ? -4.471 -24.246 63.786 1.00 26.84 122 TRP D O 1
ATOM 5307 N N . LEU D 1 127 ? -6.704 -23.908 64.042 1.00 26.63 123 LEU D N 1
ATOM 5308 C CA . LEU D 1 127 ? -6.615 -23.132 65.279 1.00 26.94 123 LEU D CA 1
ATOM 5309 C C . LEU D 1 127 ? -5.610 -23.717 66.279 1.00 27.07 123 LEU D C 1
ATOM 5310 O O . LEU D 1 127 ? -4.818 -22.989 66.869 1.00 27.45 123 LEU D O 1
ATOM 5315 N N . PRO D 1 128 ? -5.645 -25.039 66.475 1.00 26.93 124 PRO D N 1
ATOM 5316 C CA . PRO D 1 128 ? -4.791 -25.652 67.487 1.00 26.79 124 PRO D CA 1
ATOM 5317 C C . PRO D 1 128 ? -3.321 -25.671 67.096 1.00 26.76 124 PRO D C 1
ATOM 5318 O O . PRO D 1 128 ? -2.479 -26.081 67.888 1.00 27.13 124 PRO D O 1
ATOM 5322 N N . HIS D 1 129 ? -3.040 -25.183 65.888 1.00 26.21 125 HIS D N 1
ATOM 5323 C CA . HIS D 1 129 ? -1.718 -25.325 65.251 1.00 25.89 125 HIS D CA 1
ATOM 5324 C C . HIS D 1 129 ? -1.106 -24.009 64.767 1.00 25.31 125 HIS D C 1
ATOM 5325 O O . HIS D 1 129 ? 0.064 -23.941 64.398 1.00 24.99 125 HIS D O 1
ATOM 5332 N N . ILE D 1 130 ? -1.915 -22.962 64.807 1.00 25.05 126 ILE D N 1
ATOM 5333 C CA . ILE D 1 130 ? -1.608 -21.686 64.142 1.00 25.03 126 ILE D CA 1
ATOM 5334 C C . ILE D 1 130 ? -0.485 -20.923 64.824 1.00 25.01 126 ILE D C 1
ATOM 5335 O O . ILE D 1 130 ? 0.271 -20.182 64.198 1.00 25.38 126 ILE D O 1
ATOM 5340 N N . GLU D 1 131 ? -0.363 -21.128 66.118 1.00 25.22 127 GLU D N 1
ATOM 5341 C CA . GLU D 1 131 ? 0.665 -20.420 66.868 1.00 25.14 127 GLU D CA 1
ATOM 5342 C C . GLU D 1 131 ? 2.031 -20.716 66.295 1.00 24.82 127 GLU D C 1
ATOM 5343 O O . GLU D 1 131 ? 2.502 -21.852 66.332 1.00 24.90 127 GLU D O 1
ATOM 5349 N N . GLY D 1 132 ? 2.663 -19.668 65.781 1.00 24.32 128 GLY D N 1
ATOM 5350 C CA . GLY D 1 132 ? 4.082 -19.700 65.412 1.00 24.07 128 GLY D CA 1
ATOM 5351 C C . GLY D 1 132 ? 4.355 -20.573 64.211 1.00 23.83 128 GLY D C 1
ATOM 5352 O O . GLY D 1 132 ? 5.493 -20.994 63.962 1.00 24.16 128 GLY D O 1
ATOM 5353 N N . SER D 1 133 ? 3.283 -20.829 63.471 1.00 23.03 129 SER D N 1
ATOM 5354 C CA . SER D 1 133 ? 3.344 -21.600 62.220 1.00 22.67 129 SER D CA 1
ATOM 5355 C C . SER D 1 133 ? 3.734 -20.792 61.006 1.00 22.50 129 SER D C 1
ATOM 5356 O O . SER D 1 133 ? 3.868 -19.556 61.038 1.00 22.54 129 SER D O 1
ATOM 5359 N N . ILE D 1 134 ? 3.920 -21.559 59.940 1.00 21.74 130 ILE D N 1
ATOM 5360 C CA . ILE D 1 134 ? 3.973 -21.043 58.568 1.00 21.40 130 ILE D CA 1
ATOM 5361 C C . ILE D 1 134 ? 2.655 -21.286 57.909 1.00 20.93 130 ILE D C 1
ATOM 5362 O O . ILE D 1 134 ? 2.207 -22.427 57.745 1.00 21.97 130 ILE D O 1
ATOM 5367 N N . VAL D 1 135 ? 2.061 -20.185 57.492 1.00 20.86 131 VAL D N 1
ATOM 5368 C CA . VAL D 1 135 ? 0.855 -20.229 56.705 1.00 20.30 131 VAL D CA 1
ATOM 5369 C C . VAL D 1 135 ? 1.207 -20.061 55.235 1.00 20.10 131 VAL D C 1
ATOM 5370 O O . VAL D 1 135 ? 1.849 -19.089 54.821 1.00 20.94 131 VAL D O 1
ATOM 5374 N N . ALA D 1 136 ? 0.799 -21.065 54.475 1.00 20.57 132 ALA D N 1
ATOM 5375 C CA . ALA D 1 136 ? 0.975 -21.112 53.022 1.00 20.34 132 ALA D CA 1
ATOM 5376 C C . ALA D 1 136 ? -0.349 -21.159 52.302 1.00 20.23 132 ALA D C 1
ATOM 5377 O O . ALA D 1 136 ? -0.970 -22.219 52.197 1.00 21.02 132 ALA D O 1
ATOM 5379 N N . ILE D 1 137 ? -0.764 -20.006 51.781 1.00 20.45 133 ILE D N 1
ATOM 5380 C CA . ILE D 1 137 ? -1.981 -19.877 50.983 1.00 20.31 133 ILE D CA 1
ATOM 5381 C C . ILE D 1 137 ? -1.638 -19.670 49.499 1.00 20.87 133 ILE D C 1
ATOM 5382 O O . ILE D 1 137 ? -1.126 -18.619 49.065 1.00 21.26 133 ILE D O 1
ATOM 5387 N N . GLY D 1 138 ? -1.924 -20.705 48.724 1.00 20.98 134 GLY D N 1
ATOM 5388 C CA . GLY D 1 138 ? -1.463 -20.775 47.363 1.00 21.54 134 GLY D CA 1
ATOM 5389 C C . GLY D 1 138 ? -2.572 -20.657 46.360 1.00 21.71 134 GLY D C 1
ATOM 5390 O O . GLY D 1 138 ? -2.323 -20.396 45.201 1.00 22.49 134 GLY D O 1
ATOM 5391 N N . ASN D 1 139 ? -3.800 -20.852 46.812 1.00 22.25 135 ASN D N 1
ATOM 5392 C CA . ASN D 1 139 ? -4.953 -20.904 45.913 1.00 23.43 135 ASN D CA 1
ATOM 5393 C C . ASN D 1 139 ? -6.117 -19.995 46.271 1.00 23.40 135 ASN D C 1
ATOM 5394 O O . ASN D 1 139 ? -6.562 -19.203 45.452 1.00 24.22 135 ASN D O 1
ATOM 5399 N N . ALA D 1 140 ? -6.598 -20.134 47.496 1.00 23.00 136 ALA D N 1
ATOM 5400 C CA . ALA D 1 140 ? -7.901 -19.582 47.892 1.00 22.36 136 ALA D CA 1
ATOM 5401 C C . ALA D 1 140 ? -7.790 -18.159 48.464 1.00 22.11 136 ALA D C 1
ATOM 5402 O O . ALA D 1 140 ? -7.239 -17.961 49.540 1.00 21.40 136 ALA D O 1
ATOM 5404 N N . PRO D 1 141 ? -8.291 -17.156 47.729 1.00 21.63 137 PRO D N 1
ATOM 5405 C CA . PRO D 1 141 ? -8.250 -15.830 48.344 1.00 21.90 137 PRO D CA 1
ATOM 5406 C C . PRO D 1 141 ? -9.108 -15.746 49.608 1.00 22.16 137 PRO D C 1
ATOM 5407 O O . PRO D 1 141 ? -8.755 -15.050 50.558 1.00 22.87 137 PRO D O 1
ATOM 5411 N N . THR D 1 142 ? -10.212 -16.486 49.614 1.00 22.18 138 THR D N 1
ATOM 5412 C CA . THR D 1 142 ? -11.167 -16.428 50.725 1.00 22.15 138 THR D CA 1
ATOM 5413 C C . THR D 1 142 ? -10.576 -17.061 51.967 1.00 22.02 138 THR D C 1
ATOM 5414 O O . THR D 1 142 ? -11.062 -16.857 53.087 1.00 22.91 138 THR D O 1
ATOM 5418 N N . ALA D 1 143 ? -9.484 -17.786 51.771 1.00 21.87 139 ALA D N 1
ATOM 5419 C CA . ALA D 1 143 ? -8.750 -18.383 52.906 1.00 21.39 139 ALA D CA 1
ATOM 5420 C C . ALA D 1 143 ? -7.938 -17.291 53.586 1.00 21.11 139 ALA D C 1
ATOM 5421 O O . ALA D 1 143 ? -7.799 -17.256 54.818 1.00 20.84 139 ALA D O 1
ATOM 5423 N N . LEU D 1 144 ? -7.405 -16.398 52.763 1.00 21.02 140 LEU D N 1
ATOM 5424 C CA . LEU D 1 144 ? -6.583 -15.289 53.253 1.00 20.91 140 LEU D CA 1
ATOM 5425 C C . LEU D 1 144 ? -7.529 -14.305 53.944 1.00 20.65 140 LEU D C 1
ATOM 5426 O O . LEU D 1 144 ? -7.226 -13.725 54.997 1.00 19.51 140 LEU D O 1
ATOM 5431 N N . PHE D 1 145 ? -8.677 -14.094 53.315 1.00 20.90 141 PHE D N 1
ATOM 5432 C CA . PHE D 1 145 ? -9.661 -13.150 53.865 1.00 21.56 141 PHE D CA 1
ATOM 5433 C C . PHE D 1 145 ? -10.093 -13.659 55.229 1.00 21.83 141 PHE D C 1
ATOM 5434 O O . PHE D 1 145 ? -10.178 -12.904 56.209 1.00 22.63 141 PHE D O 1
ATOM 5442 N N . ARG D 1 146 ? -10.316 -14.962 55.294 1.00 21.56 142 ARG D N 1
ATOM 5443 C CA . ARG D 1 146 ? -10.854 -15.584 56.500 1.00 22.03 142 ARG D CA 1
ATOM 5444 C C . ARG D 1 146 ? -9.839 -15.441 57.599 1.00 21.71 142 ARG D C 1
ATOM 5445 O O . ARG D 1 146 ? -10.138 -15.015 58.711 1.00 21.86 142 ARG D O 1
ATOM 5453 N N . LEU D 1 147 ? -8.623 -15.826 57.251 1.00 21.08 143 LEU D N 1
ATOM 5454 C CA . LEU D 1 147 ? -7.482 -15.739 58.167 1.00 21.35 143 LEU D CA 1
ATOM 5455 C C . LEU D 1 147 ? -7.443 -14.401 58.899 1.00 21.42 143 LEU D C 1
ATOM 5456 O O . LEU D 1 147 ? -7.152 -14.342 60.095 1.00 21.16 143 LEU D O 1
ATOM 5461 N N . PHE D 1 148 ? -7.738 -13.321 58.181 1.00 21.28 144 PHE D N 1
ATOM 5462 C CA . PHE D 1 148 ? -7.685 -11.977 58.777 1.00 21.62 144 PHE D CA 1
ATOM 5463 C C . PHE D 1 148 ? -8.699 -11.932 59.911 1.00 21.63 144 PHE D C 1
ATOM 5464 O O . PHE D 1 148 ? -8.485 -11.317 60.967 1.00 19.78 144 PHE D O 1
ATOM 5472 N N . GLU D 1 149 ? -9.817 -12.595 59.650 1.00 22.17 145 GLU D N 1
ATOM 5473 C CA . GLU D 1 149 ? -10.984 -12.556 60.538 1.00 23.21 145 GLU D CA 1
ATOM 5474 C C . GLU D 1 149 ? -10.627 -13.321 61.808 1.00 23.27 145 GLU D C 1
ATOM 5475 O O . GLU D 1 149 ? -11.009 -12.938 62.922 1.00 23.41 145 GLU D O 1
ATOM 5481 N N . LEU D 1 150 ? -9.832 -14.366 61.628 1.00 23.03 146 LEU D N 1
ATOM 5482 C CA . LEU D 1 150 ? -9.506 -15.291 62.743 1.00 23.27 146 LEU D CA 1
ATOM 5483 C C . LEU D 1 150 ? -8.495 -14.609 63.652 1.00 23.26 146 LEU D C 1
ATOM 5484 O O . LEU D 1 150 ? -8.538 -14.707 64.885 1.00 23.31 146 LEU D O 1
ATOM 5489 N N . LEU D 1 151 ? -7.598 -13.878 63.011 1.00 23.11 147 LEU D N 1
ATOM 5490 C CA . LEU D 1 151 ? -6.584 -13.149 63.712 1.00 23.42 147 LEU D CA 1
ATOM 5491 C C . LEU D 1 151 ? -7.273 -12.053 64.517 1.00 23.70 147 LEU D C 1
ATOM 5492 O O . LEU D 1 151 ? -6.985 -11.842 65.680 1.00 23.79 147 LEU D O 1
ATOM 5497 N N . ASP D 1 152 ? -8.203 -11.365 63.887 1.00 24.00 148 ASP D N 1
ATOM 5498 C CA . ASP D 1 152 ? -8.868 -10.249 64.563 1.00 24.56 148 ASP D CA 1
ATOM 5499 C C . ASP D 1 152 ? -9.604 -10.815 65.753 1.00 24.75 148 ASP D C 1
ATOM 5500 O O . ASP D 1 152 ? -9.722 -10.195 66.820 1.00 24.98 148 ASP D O 1
ATOM 5505 N N . ALA D 1 153 ? -10.083 -12.025 65.544 1.00 24.48 149 ALA D N 1
ATOM 5506 C CA . ALA D 1 153 ? -10.939 -12.718 66.495 1.00 24.60 149 ALA D CA 1
ATOM 5507 C C . ALA D 1 153 ? -10.135 -13.256 67.684 1.00 24.43 149 ALA D C 1
ATOM 5508 O O . ALA D 1 153 ? -10.695 -13.742 68.654 1.00 25.40 149 ALA D O 1
ATOM 5510 N N . GLY D 1 154 ? -8.814 -13.153 67.600 1.00 24.92 150 GLY D N 1
ATOM 5511 C CA . GLY D 1 154 ? -7.938 -13.470 68.726 1.00 25.23 150 GLY D CA 1
ATOM 5512 C C . GLY D 1 154 ? -7.035 -14.673 68.565 1.00 25.85 150 GLY D C 1
ATOM 5513 O O . GLY D 1 154 ? -6.382 -15.113 69.514 1.00 26.36 150 GLY D O 1
ATOM 5514 N N . ALA D 1 155 ? -6.971 -15.195 67.354 1.00 26.05 151 ALA D N 1
ATOM 5515 C CA . ALA D 1 155 ? -6.153 -16.384 67.103 1.00 26.17 151 ALA D CA 1
ATOM 5516 C C . ALA D 1 155 ? -4.683 -16.091 67.375 1.00 26.02 151 ALA D C 1
ATOM 5517 O O . ALA D 1 155 ? -4.191 -15.014 67.050 1.00 26.71 151 ALA D O 1
ATOM 5519 N N . PRO D 1 156 ? -3.968 -17.059 67.961 1.00 26.02 152 PRO D N 1
ATOM 5520 C CA . PRO D 1 156 ? -2.520 -16.897 68.126 1.00 25.81 152 PRO D CA 1
ATOM 5521 C C . PRO D 1 156 ? -1.844 -16.678 66.775 1.00 25.87 152 PRO D C 1
ATOM 5522 O O . PRO D 1 156 ? -2.248 -17.252 65.753 1.00 25.84 152 PRO D O 1
ATOM 5526 N N . LYS D 1 157 ? -0.823 -15.834 66.794 1.00 25.62 153 LYS D N 1
ATOM 5527 C CA . LYS D 1 157 ? -0.158 -15.394 65.575 1.00 25.64 153 LYS D CA 1
ATOM 5528 C C . LYS D 1 157 ? 0.825 -16.408 64.995 1.00 24.81 153 LYS D C 1
ATOM 5529 O O . LYS D 1 157 ? 1.703 -16.913 65.708 1.00 25.71 153 LYS D O 1
ATOM 5535 N N . PRO D 1 158 ? 0.682 -16.703 63.690 1.00 23.78 154 PRO D N 1
ATOM 5536 C CA . PRO D 1 158 ? 1.699 -17.448 62.935 1.00 23.37 154 PRO D CA 1
ATOM 5537 C C . PRO D 1 158 ? 3.028 -16.726 62.932 1.00 22.99 154 PRO D C 1
ATOM 5538 O O . PRO D 1 158 ? 3.099 -15.539 63.246 1.00 24.66 154 PRO D O 1
ATOM 5542 N N . ALA D 1 159 ? 4.067 -17.454 62.571 1.00 22.88 155 ALA D N 1
ATOM 5543 C CA . ALA D 1 159 ? 5.438 -16.912 62.488 1.00 22.43 155 ALA D CA 1
ATOM 5544 C C . ALA D 1 159 ? 5.574 -16.088 61.214 1.00 22.12 155 ALA D C 1
ATOM 5545 O O . ALA D 1 159 ? 6.288 -15.071 61.131 1.00 22.14 155 ALA D O 1
ATOM 5547 N N . LEU D 1 160 ? 4.810 -16.534 60.231 1.00 21.97 156 LEU D N 1
ATOM 5548 C CA . LEU D 1 160 ? 4.875 -15.983 58.864 1.00 20.94 156 LEU D CA 1
ATOM 5549 C C . LEU D 1 160 ? 3.720 -16.451 57.999 1.00 20.70 156 LEU D C 1
ATOM 5550 O O . LEU D 1 160 ? 3.311 -17.625 58.024 1.00 21.40 156 LEU D O 1
ATOM 5555 N N . ILE D 1 161 ? 3.192 -15.504 57.237 1.00 20.22 157 ILE D N 1
ATOM 5556 C CA . ILE D 1 161 ? 2.125 -15.800 56.279 1.00 19.91 157 ILE D CA 1
ATOM 5557 C C . ILE D 1 161 ? 2.613 -15.604 54.869 1.00 19.18 157 ILE D C 1
ATOM 5558 O O . ILE D 1 161 ? 2.984 -14.492 54.461 1.00 20.24 157 ILE D O 1
ATOM 5563 N N . ILE D 1 162 ? 2.604 -16.699 54.116 1.00 19.80 158 ILE D N 1
ATOM 5564 C CA . ILE D 1 162 ? 2.865 -16.630 52.683 1.00 19.29 158 ILE D CA 1
ATOM 5565 C C . ILE D 1 162 ? 1.560 -16.595 51.905 1.00 19.26 158 ILE D C 1
ATOM 5566 O O . ILE D 1 162 ? 0.841 -17.592 51.811 1.00 19.36 158 ILE D O 1
ATOM 5571 N N . GLY D 1 163 ? 1.285 -15.422 51.356 1.00 18.92 159 GLY D N 1
ATOM 5572 C CA . GLY D 1 163 ? 0.038 -15.154 50.649 1.00 18.83 159 GLY D CA 1
ATOM 5573 C C . GLY D 1 163 ? 0.293 -15.020 49.172 1.00 18.70 159 GLY D C 1
ATOM 5574 O O . GLY D 1 163 ? 0.619 -13.943 48.672 1.00 19.07 159 GLY D O 1
ATOM 5575 N N . MET D 1 164 ? 0.157 -16.142 48.469 1.00 19.08 160 MET D N 1
ATOM 5576 C CA . MET D 1 164 ? 0.293 -16.153 47.004 1.00 18.87 160 MET D CA 1
ATOM 5577 C C . MET D 1 164 ? -0.901 -16.767 46.252 1.00 18.34 160 MET D C 1
ATOM 5578 O O . MET D 1 164 ? -0.717 -17.517 45.313 1.00 17.99 160 MET D O 1
ATOM 5583 N N . PRO D 1 165 ? -2.137 -16.433 46.648 1.00 17.87 161 PRO D N 1
ATOM 5584 C CA . PRO D 1 165 ? -3.235 -16.961 45.856 1.00 17.75 161 PRO D CA 1
ATOM 5585 C C . PRO D 1 165 ? -3.268 -16.370 44.453 1.00 18.29 161 PRO D C 1
ATOM 5586 O O . PRO D 1 165 ? -2.800 -15.257 44.194 1.00 18.16 161 PRO D O 1
ATOM 5590 N N . VAL D 1 166 ? -3.777 -17.167 43.532 1.00 18.95 162 VAL D N 1
ATOM 5591 C CA . VAL D 1 166 ? -3.842 -16.780 42.126 1.00 19.47 162 VAL D CA 1
ATOM 5592 C C . VAL D 1 166 ? -5.258 -16.493 41.711 1.00 20.36 162 VAL D C 1
ATOM 5593 O O . VAL D 1 166 ? -6.218 -17.029 42.275 1.00 20.70 162 VAL D O 1
ATOM 5597 N N . GLY D 1 167 ? -5.366 -15.632 40.712 1.00 20.59 163 GLY D N 1
ATOM 5598 C CA . GLY D 1 167 ? -6.630 -15.441 40.019 1.00 21.14 163 GLY D CA 1
ATOM 5599 C C . GLY D 1 167 ? -7.141 -14.039 39.879 1.00 21.30 163 GLY D C 1
ATOM 5600 O O . GLY D 1 167 ? -6.435 -13.057 40.108 1.00 21.53 163 GLY D O 1
ATOM 5601 N N . PHE D 1 168 ? -8.420 -14.009 39.514 1.00 21.78 164 PHE D N 1
ATOM 5602 C CA . PHE D 1 168 ? -9.082 -12.835 38.956 1.00 21.69 164 PHE D CA 1
ATOM 5603 C C . PHE D 1 168 ? -10.153 -12.292 39.887 1.00 21.82 164 PHE D C 1
ATOM 5604 O O . PHE D 1 168 ? -10.678 -11.208 39.677 1.00 22.24 164 PHE D O 1
ATOM 5612 N N . VAL D 1 169 ? -10.460 -13.059 40.920 1.00 22.23 165 VAL D N 1
ATOM 5613 C CA . VAL D 1 169 ? -11.477 -12.668 41.898 1.00 22.33 165 VAL D CA 1
ATOM 5614 C C . VAL D 1 169 ? -10.935 -12.751 43.308 1.00 22.03 165 VAL D C 1
ATOM 5615 O O . VAL D 1 169 ? -10.827 -13.828 43.895 1.00 22.31 165 VAL D O 1
ATOM 5619 N N . GLY D 1 170 ? -10.576 -11.586 43.824 1.00 21.43 166 GLY D N 1
ATOM 5620 C CA . GLY D 1 170 ? -10.141 -11.433 45.196 1.00 20.73 166 GLY D CA 1
ATOM 5621 C C . GLY D 1 170 ? -8.682 -11.687 45.504 1.00 20.58 166 GLY D C 1
ATOM 5622 O O . GLY D 1 170 ? -8.220 -11.352 46.582 1.00 20.80 166 GLY D O 1
ATOM 5623 N N . ALA D 1 171 ? -7.958 -12.310 44.591 1.00 20.04 167 ALA D N 1
ATOM 5624 C CA . ALA D 1 171 ? -6.559 -12.660 44.856 1.00 19.70 167 ALA D CA 1
ATOM 5625 C C . ALA D 1 171 ? -5.697 -11.442 45.122 1.00 19.82 167 ALA D C 1
ATOM 5626 O O . ALA D 1 171 ? -4.989 -11.351 46.140 1.00 20.03 167 ALA D O 1
ATOM 5628 N N . ALA D 1 172 ? -5.730 -10.517 44.183 1.00 19.84 168 ALA D N 1
ATOM 5629 C CA . ALA D 1 172 ? -4.887 -9.323 44.268 1.00 20.17 168 ALA D CA 1
ATOM 5630 C C . ALA D 1 172 ? -5.230 -8.527 45.524 1.00 20.30 168 ALA D C 1
ATOM 5631 O O . ALA D 1 172 ? -4.354 -8.013 46.246 1.00 19.81 168 ALA D O 1
ATOM 5633 N N . GLU D 1 173 ? -6.521 -8.519 45.816 1.00 20.65 169 GLU D N 1
ATOM 5634 C CA . GLU D 1 173 ? -7.089 -7.693 46.877 1.00 21.42 169 GLU D CA 1
ATOM 5635 C C . GLU D 1 173 ? -6.686 -8.245 48.200 1.00 21.07 169 GLU D C 1
ATOM 5636 O O . GLU D 1 173 ? -6.254 -7.512 49.096 1.00 21.84 169 GLU D O 1
ATOM 5642 N N . SER D 1 174 ? -6.875 -9.555 48.321 1.00 21.19 170 SER D N 1
ATOM 5643 C CA . SER D 1 174 ? -6.564 -10.279 49.563 1.00 20.55 170 SER D CA 1
ATOM 5644 C C . SER D 1 174 ? -5.102 -10.089 49.907 1.00 20.96 170 SER D C 1
ATOM 5645 O O . SER D 1 174 ? -4.737 -9.935 51.064 1.00 20.81 170 SER D O 1
ATOM 5648 N N . LYS D 1 175 ? -4.267 -10.076 48.884 1.00 20.93 171 LYS D N 1
ATOM 5649 C CA . LYS D 1 175 ? -2.822 -9.994 49.090 1.00 20.82 171 LYS D CA 1
ATOM 5650 C C . LYS D 1 175 ? -2.416 -8.571 49.448 1.00 21.43 171 LYS D C 1
ATOM 5651 O O . LYS D 1 175 ? -1.549 -8.354 50.305 1.00 21.14 171 LYS D O 1
ATOM 5657 N N . ASP D 1 176 ? -3.065 -7.603 48.819 1.00 21.80 172 ASP D N 1
ATOM 5658 C CA . ASP D 1 176 ? -2.804 -6.185 49.140 1.00 23.14 172 ASP D CA 1
ATOM 5659 C C . ASP D 1 176 ? -3.232 -5.891 50.588 1.00 23.36 172 ASP D C 1
ATOM 5660 O O . ASP D 1 176 ? -2.547 -5.175 51.336 1.00 22.96 172 ASP D O 1
ATOM 5665 N N . GLU D 1 177 ? -4.363 -6.471 50.979 1.00 23.57 173 GLU D N 1
ATOM 5666 C CA . GLU D 1 177 ? -4.872 -6.312 52.347 1.00 24.21 173 GLU D CA 1
ATOM 5667 C C . GLU D 1 177 ? -3.877 -6.856 53.359 1.00 23.65 173 GLU D C 1
ATOM 5668 O O . GLU D 1 177 ? -3.680 -6.281 54.421 1.00 23.77 173 GLU D O 1
ATOM 5674 N N . LEU D 1 178 ? -3.227 -7.952 52.984 1.00 23.89 174 LEU D N 1
ATOM 5675 C CA . LEU D 1 178 ? -2.277 -8.655 53.858 1.00 23.49 174 LEU D CA 1
ATOM 5676 C C . LEU D 1 178 ? -1.063 -7.776 54.119 1.00 24.08 174 LEU D C 1
ATOM 5677 O O . LEU D 1 178 ? -0.541 -7.706 55.238 1.00 23.74 174 LEU D O 1
ATOM 5682 N N . ALA D 1 179 ? -0.626 -7.089 53.071 1.00 24.31 175 ALA D N 1
ATOM 5683 C CA . ALA D 1 179 ? 0.597 -6.293 53.157 1.00 24.35 175 ALA D CA 1
ATOM 5684 C C . ALA D 1 179 ? 0.262 -4.996 53.873 1.00 24.71 175 ALA D C 1
ATOM 5685 O O . ALA D 1 179 ? 1.086 -4.440 54.602 1.00 25.47 175 ALA D O 1
ATOM 5687 N N . ALA D 1 180 ? -0.987 -4.571 53.706 1.00 24.87 176 ALA D N 1
ATOM 5688 C CA . ALA D 1 180 ? -1.463 -3.288 54.252 1.00 25.12 176 ALA D CA 1
ATOM 5689 C C . ALA D 1 180 ? -1.751 -3.363 55.756 1.00 25.23 176 ALA D C 1
ATOM 5690 O O . ALA D 1 180 ? -1.511 -2.400 56.505 1.00 25.43 176 ALA D O 1
ATOM 5692 N N . ASN D 1 181 ? -2.304 -4.500 56.168 1.00 25.04 177 ASN D N 1
ATOM 5693 C CA . ASN D 1 181 ? -2.592 -4.811 57.588 1.00 24.76 177 ASN D CA 1
ATOM 5694 C C . ASN D 1 181 ? -2.444 -6.294 57.898 1.00 24.34 177 ASN D C 1
ATOM 5695 O O . ASN D 1 181 ? -3.415 -7.051 57.845 1.00 25.00 177 ASN D O 1
ATOM 5700 N N . SER D 1 182 ? -1.216 -6.680 58.228 1.00 24.84 178 SER D N 1
ATOM 5701 C CA . SER D 1 182 ? -0.823 -8.084 58.443 1.00 24.68 178 SER D CA 1
ATOM 5702 C C . SER D 1 182 ? -1.142 -8.552 59.855 1.00 24.49 178 SER D C 1
ATOM 5703 O O . SER D 1 182 ? -0.805 -9.673 60.251 1.00 24.14 178 SER D O 1
ATOM 5706 N N . ARG D 1 183 ? -1.844 -7.694 60.589 1.00 24.18 179 ARG D N 1
ATOM 5707 C CA . ARG D 1 183 ? -2.205 -7.981 61.984 1.00 24.37 179 ARG D CA 1
ATOM 5708 C C . ARG D 1 183 ? -0.963 -8.272 62.804 1.00 24.33 179 ARG D C 1
ATOM 5709 O O . ARG D 1 183 ? -0.959 -9.136 63.687 1.00 25.48 179 ARG D O 1
ATOM 5717 N N . GLY D 1 184 ? 0.098 -7.556 62.482 1.00 24.47 180 GLY D N 1
ATOM 5718 C CA . GLY D 1 184 ? 1.327 -7.611 63.268 1.00 24.26 180 GLY D CA 1
ATOM 5719 C C . GLY D 1 184 ? 2.056 -8.917 63.048 1.00 24.03 180 GLY D C 1
ATOM 5720 O O . GLY D 1 184 ? 2.897 -9.335 63.855 1.00 24.25 180 GLY D O 1
ATOM 5721 N N . VAL D 1 185 ? 1.707 -9.572 61.950 1.00 23.27 181 VAL D N 1
ATOM 5722 C CA . VAL D 1 185 ? 2.393 -10.812 61.526 1.00 22.83 181 VAL D CA 1
ATOM 5723 C C . VAL D 1 185 ? 3.283 -10.593 60.296 1.00 22.45 181 VAL D C 1
ATOM 5724 O O . VAL D 1 185 ? 2.946 -9.810 59.405 1.00 23.21 181 VAL D O 1
ATOM 5728 N N . PRO D 1 186 ? 4.443 -11.270 60.253 1.00 22.16 182 PRO D N 1
ATOM 5729 C CA . PRO D 1 186 ? 5.271 -11.146 59.058 1.00 21.94 182 PRO D CA 1
ATOM 5730 C C . PRO D 1 186 ? 4.610 -11.845 57.879 1.00 21.43 182 PRO D C 1
ATOM 5731 O O . PRO D 1 186 ? 3.914 -12.861 58.033 1.00 21.45 182 PRO D O 1
ATOM 5735 N N . TYR D 1 187 ? 4.806 -11.240 56.723 1.00 21.47 183 TYR D N 1
ATOM 5736 C CA . TYR D 1 187 ? 4.220 -11.708 55.462 1.00 20.93 183 TYR D CA 1
ATOM 5737 C C . TYR D 1 187 ? 5.216 -11.729 54.302 1.00 21.04 183 TYR D C 1
ATOM 5738 O O . TYR D 1 187 ? 6.215 -10.995 54.268 1.00 21.69 183 TYR D O 1
ATOM 5747 N N . VAL D 1 188 ? 4.947 -12.625 53.363 1.00 20.65 184 VAL D N 1
ATOM 5748 C CA . VAL D 1 188 ? 5.471 -12.494 51.999 1.00 20.50 184 VAL D CA 1
ATOM 5749 C C . VAL D 1 188 ? 4.361 -12.736 50.976 1.00 19.83 184 VAL D C 1
ATOM 5750 O O . VAL D 1 188 ? 3.582 -13.684 51.092 1.00 19.79 184 VAL D O 1
ATOM 5754 N N . ILE D 1 189 ? 4.298 -11.838 50.007 1.00 19.51 185 ILE D N 1
ATOM 5755 C CA . ILE D 1 189 ? 3.358 -11.954 48.871 1.00 19.79 185 ILE D CA 1
ATOM 5756 C C . ILE D 1 189 ? 3.951 -11.699 47.492 1.00 20.25 185 ILE D C 1
ATOM 5757 O O . ILE D 1 189 ? 5.043 -11.141 47.324 1.00 20.82 185 ILE D O 1
ATOM 5762 N N . VAL D 1 190 ? 3.174 -12.139 46.509 1.00 20.44 186 VAL D N 1
ATOM 5763 C CA . VAL D 1 190 ? 3.333 -11.749 45.100 1.00 20.25 186 VAL D CA 1
ATOM 5764 C C . VAL D 1 190 ? 2.112 -10.923 44.730 1.00 20.38 186 VAL D C 1
ATOM 5765 O O . VAL D 1 190 ? 0.980 -11.394 44.788 1.00 20.68 186 VAL D O 1
ATOM 5769 N N . ARG D 1 191 ? 2.366 -9.664 44.406 1.00 20.77 187 ARG D N 1
ATOM 5770 C CA . ARG D 1 191 ? 1.299 -8.720 44.083 1.00 21.08 187 ARG D CA 1
ATOM 5771 C C . ARG D 1 191 ? 0.650 -9.137 42.788 1.00 20.76 187 ARG D C 1
ATOM 5772 O O . ARG D 1 191 ? 1.288 -9.719 41.929 1.00 21.23 187 ARG D O 1
ATOM 5780 N N . GLY D 1 192 ? -0.626 -8.813 42.669 1.00 20.67 188 GLY D N 1
ATOM 5781 C CA . GLY D 1 192 ? -1.386 -9.021 41.438 1.00 20.38 188 GLY D CA 1
ATOM 5782 C C . GLY D 1 192 ? -2.091 -10.359 41.381 1.00 20.34 188 GLY D C 1
ATOM 5783 O O . GLY D 1 192 ? -2.428 -10.970 42.405 1.00 19.48 188 GLY D O 1
ATOM 5784 N N . ARG D 1 193 ? -2.265 -10.825 40.153 1.00 20.25 189 ARG D N 1
ATOM 5785 C CA . ARG D 1 193 ? -3.111 -11.993 39.865 1.00 20.36 189 ARG D CA 1
ATOM 5786 C C . ARG D 1 193 ? -2.324 -13.287 39.817 1.00 20.33 189 ARG D C 1
ATOM 5787 O O . ARG D 1 193 ? -2.897 -14.379 39.866 1.00 20.61 189 ARG D O 1
ATOM 5795 N N . ARG D 1 194 ? -1.008 -13.170 39.688 1.00 20.29 190 ARG D N 1
ATOM 5796 C CA . ARG D 1 194 ? -0.153 -14.374 39.657 1.00 20.08 190 ARG D CA 1
ATOM 5797 C C . ARG D 1 194 ? 0.022 -14.939 41.048 1.00 20.35 190 ARG D C 1
ATOM 5798 O O . ARG D 1 194 ? -0.156 -14.262 42.050 1.00 20.53 190 ARG D O 1
ATOM 5806 N N . GLY D 1 195 ? 0.423 -16.195 41.050 1.00 20.28 191 GLY D N 1
ATOM 5807 C CA . GLY D 1 195 ? 0.546 -17.013 42.243 1.00 20.09 191 GLY D CA 1
ATOM 5808 C C . GLY D 1 195 ? 0.299 -18.483 41.953 1.00 20.72 191 GLY D C 1
ATOM 5809 O O . GLY D 1 195 ? 0.522 -18.966 40.830 1.00 21.36 191 GLY D O 1
ATOM 5810 N N . GLY D 1 196 ? -0.200 -19.191 42.954 1.00 20.44 192 GLY D N 1
ATOM 5811 C CA . GLY D 1 196 ? -0.564 -20.596 42.775 1.00 20.39 192 GLY D CA 1
ATOM 5812 C C . GLY D 1 196 ? 0.251 -21.546 43.618 1.00 20.77 192 GLY D C 1
ATOM 5813 O O . GLY D 1 196 ? 1.137 -21.143 44.356 1.00 20.62 192 GLY D O 1
ATOM 5814 N N . SER D 1 197 ? -0.026 -22.827 43.424 1.00 21.16 193 SER D N 1
ATOM 5815 C CA . SER D 1 197 ? 0.472 -23.885 44.310 1.00 21.51 193 SER D CA 1
ATOM 5816 C C . SER D 1 197 ? 1.988 -24.077 44.167 1.00 21.53 193 SER D C 1
ATOM 5817 O O . SER D 1 197 ? 2.718 -24.169 45.176 1.00 21.56 193 SER D O 1
ATOM 5820 N N . ALA D 1 198 ? 2.459 -24.063 42.925 1.00 20.81 194 ALA D N 1
ATOM 5821 C CA . ALA D 1 198 ? 3.893 -24.288 42.666 1.00 21.35 194 ALA D CA 1
ATOM 5822 C C . ALA D 1 198 ? 4.708 -23.196 43.323 1.00 21.13 194 ALA D C 1
ATOM 5823 O O . ALA D 1 198 ? 5.744 -23.453 43.963 1.00 21.64 194 ALA D O 1
ATOM 5825 N N . MET D 1 199 ? 4.239 -21.968 43.144 1.00 21.10 195 MET D N 1
ATOM 5826 C CA . MET D 1 199 ? 4.972 -20.790 43.628 1.00 20.92 195 MET D CA 1
ATOM 5827 C C . MET D 1 199 ? 5.052 -20.829 45.153 1.00 20.53 195 MET D C 1
ATOM 5828 O O . MET D 1 199 ? 6.087 -20.543 45.765 1.00 21.02 195 MET D O 1
ATOM 5833 N N . THR D 1 200 ? 3.962 -21.252 45.757 1.00 20.82 196 THR D N 1
ATOM 5834 C CA . THR D 1 200 ? 3.793 -21.104 47.215 1.00 20.83 196 THR D CA 1
ATOM 5835 C C . THR D 1 200 ? 4.632 -22.174 47.898 1.00 20.48 196 THR D C 1
ATOM 5836 O O . THR D 1 200 ? 5.253 -21.926 48.930 1.00 21.15 196 THR D O 1
ATOM 5840 N N . ALA D 1 201 ? 4.699 -23.341 47.273 1.00 20.33 197 ALA D N 1
ATOM 5841 C CA . ALA D 1 201 ? 5.512 -24.460 47.805 1.00 2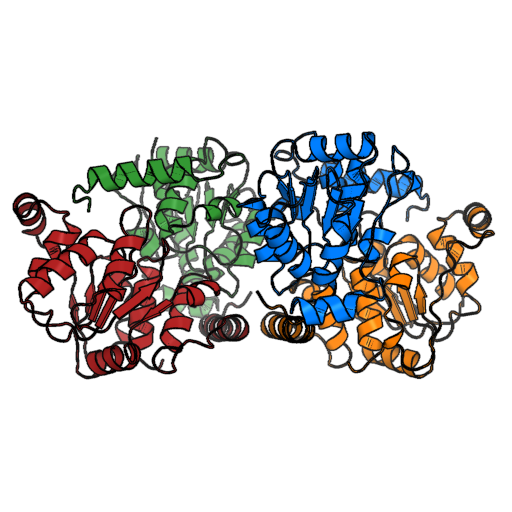0.21 197 ALA D CA 1
ATOM 5842 C C . ALA D 1 201 ? 6.989 -24.133 47.684 1.00 20.59 197 ALA D C 1
ATOM 5843 O O . ALA D 1 201 ? 7.797 -24.433 48.583 1.00 20.30 197 ALA D O 1
ATOM 5845 N N . ALA D 1 202 ? 7.328 -23.479 46.581 1.00 20.48 198 ALA D N 1
ATOM 5846 C CA . ALA D 1 202 ? 8.714 -23.137 46.292 1.00 20.84 198 ALA D CA 1
ATOM 5847 C C . ALA D 1 202 ? 9.174 -22.169 47.361 1.00 21.20 198 ALA D C 1
ATOM 5848 O O . ALA D 1 202 ? 10.332 -22.177 47.806 1.00 22.60 198 ALA D O 1
ATOM 5850 N N . ALA D 1 203 ? 8.247 -21.326 47.786 1.00 21.00 199 ALA D N 1
ATOM 5851 C CA . ALA D 1 203 ? 8.560 -20.344 48.827 1.00 21.51 199 ALA D CA 1
ATOM 5852 C C . ALA D 1 203 ? 8.901 -21.058 50.130 1.00 21.86 199 ALA D C 1
ATOM 5853 O O . ALA D 1 203 ? 9.876 -20.723 50.816 1.00 23.14 199 ALA D O 1
ATOM 5855 N N . VAL D 1 204 ? 8.074 -22.022 50.482 1.00 22.24 200 VAL D N 1
ATOM 5856 C CA . VAL D 1 204 ? 8.285 -22.788 51.704 1.00 22.41 200 VAL D CA 1
ATOM 5857 C C . VAL D 1 204 ? 9.615 -23.493 51.611 1.00 23.29 200 VAL D C 1
ATOM 5858 O O . VAL D 1 204 ? 10.435 -23.507 52.555 1.00 23.57 200 VAL D O 1
ATOM 5862 N N . ASN D 1 205 ? 9.812 -24.119 50.470 1.00 23.04 201 ASN D N 1
ATOM 5863 C CA . ASN D 1 205 ? 11.010 -24.912 50.244 1.00 23.70 201 ASN D CA 1
ATOM 5864 C C . ASN D 1 205 ? 12.266 -24.077 50.357 1.00 24.33 201 ASN D C 1
ATOM 5865 O O . ASN D 1 205 ? 13.270 -24.527 50.894 1.00 25.11 201 ASN D O 1
ATOM 5870 N N . ALA D 1 206 ? 12.202 -22.846 49.877 1.00 25.20 202 ALA D N 1
ATOM 5871 C CA . ALA D 1 206 ? 13.379 -21.975 49.870 1.00 26.61 202 ALA D CA 1
ATOM 5872 C C . ALA D 1 206 ? 13.784 -21.586 51.291 1.00 28.34 202 ALA D C 1
ATOM 5873 O O . ALA D 1 206 ? 14.952 -21.293 51.560 1.00 28.52 202 ALA D O 1
ATOM 5875 N N . LEU D 1 207 ? 12.803 -21.557 52.188 1.00 31.38 203 LEU D N 1
ATOM 5876 C CA . LEU D 1 207 ? 13.040 -21.152 53.589 1.00 33.38 203 LEU D CA 1
ATOM 5877 C C . LEU D 1 207 ? 13.278 -22.387 54.430 1.00 35.44 203 LEU D C 1
ATOM 5878 O O . LEU D 1 207 ? 13.686 -22.298 55.595 1.00 36.13 203 LEU D O 1
ATOM 5883 N N . ALA D 1 208 ? 13.003 -23.536 53.825 1.00 37.59 204 ALA D N 1
ATOM 5884 C CA . ALA D 1 208 ? 13.031 -24.818 54.532 1.00 39.28 204 ALA D CA 1
ATOM 5885 C C . ALA D 1 208 ? 14.478 -25.163 54.749 1.00 41.02 204 ALA D C 1
ATOM 5886 O O . ALA D 1 208 ? 14.841 -25.991 55.589 1.00 41.86 204 ALA D O 1
ATOM 5888 N N . SER D 1 209 ? 15.333 -24.531 53.973 1.00 42.59 205 SER D N 1
ATOM 5889 C CA . SER D 1 209 ? 16.725 -24.847 54.074 1.00 43.72 205 SER D CA 1
ATOM 5890 C C . SER D 1 209 ? 17.644 -23.933 53.355 1.00 44.57 205 SER D C 1
ATOM 5891 O O . SER D 1 209 ? 17.263 -22.975 52.751 1.00 45.01 205 SER D O 1
ATOM 5894 N N . GLU D 1 210 ? 18.901 -24.275 53.412 1.00 45.50 206 GLU D N 1
ATOM 5895 C CA . GLU D 1 210 ? 19.867 -23.605 52.624 1.00 46.13 206 GLU D CA 1
ATOM 5896 C C . GLU D 1 210 ? 19.958 -24.279 51.251 1.00 46.40 206 GLU D C 1
ATOM 5897 O O . GLU D 1 210 ? 20.084 -23.626 50.246 1.00 46.28 206 GLU D O 1
ATOM 5899 N N . ARG D 1 211 ? 19.822 -25.585 51.247 1.00 46.78 207 ARG D N 1
ATOM 5900 C CA . ARG D 1 211 ? 19.851 -26.348 50.021 1.00 47.30 207 ARG D CA 1
ATOM 5901 C C . ARG D 1 211 ? 20.882 -27.477 50.146 1.00 47.36 207 ARG D C 1
ATOM 5902 O O . ARG D 1 211 ? 20.543 -28.650 50.184 1.00 47.35 207 ARG D O 1
#

Sequence (813 aa):
YIRDGQAIYDRSFAIIRAEADLRHIPADLEKLAVRVIHACGMVDVANDLAFSEGAGKAGRNALLAGAPILCDARMVAEGITRSRLPADNRVIYTLSDPSVPELAKKIGNTRSAAALDLWLPHIEGSIVAIGNAPTALFRLFELLDAGAPKPALIIGMPVGFVGAAESKDELAANSRGVPYVIVRGRRGGSAMTAAAVNALASYIRDGQAIYDRSFAIIRAEADLRHIPADLEKLAVRVIHACGMVDVANDLAFSEGAGKAGRNALLAGAPILCDARMVAEGITRSRLPADNRVIYTLSDPSVPELAKKIGNTRSAAALDLWLPHIEGSIVAIGNAPTALFRLFELLDAGAPKPALIIGMPVGFVGAAESKDELAANSRGVPYVIVRGRRGGSAMTAAAVNALASERYIRDGQAIYDRSFAIIRAEADLRHIPADLEKLAVRVIHACGMVDVANDLAFSEGAGKAGRNALLAGAPILCDARMVAEGITRSRLPADNRVIYTLSDPSVPELAKKIGNTRSAAALDLWLPHIEGSIVAIGNAPTALFRLFELLDAGAPKPALIIGMPVGFVGAAESKDELAANSRGVPYVIVRGRRGGSAMTAAAVNALASEYIRDGQAIYDRSFAIIRAEADLRHIPADLEKLAVRVIHACGMVDVANDLAFSEGAGKAGRNALLAGAPILCDARMVAEGITRSRLPADNRVIYTLSDPSVPELAKKIGNTRSAAALDLWLPHIEGSIVAIGNAPTALFRLFELLDAGAPKPALIIGMPVGFVGAAESKDELAANSRGVPYVIVRGRRGGSAMTAAAVNALASER

Foldseek 3Di:
DDDDPVVVVVVLLVVLVVPADCVVPDPLCVLLLSLLCSLPVDSCLSVQKDWDVCQSVLLLVLQLVQAAEEELDPLLLVLADQVLRNHNHHHDDQLPPPCQVVQCVVVVHDSSQSSVVVCQVRAAQHEYFYFADLSNLVSVVVCVVVPGHHYSEYEQFHAADPNNQVSQVVCNVCVSPHIYIYRHDRGGHSSSRSSSSSSSRD/DDPDPVVVVVVLLVVLVVPADCPPPDPLCVLLLSLLCVLPVHSCLSVQKDWDPCQSVLLLVLLLVQAAEEELDPLLLVQADCVLRNHNHHHDYQLPPPCQVVQCVVVVHDSSQSSCVVCQVRAAQHEYQYFADLSNLVSVVVCLVVPGHHHSEYEQFHAADPNRLVSQVVCNVPVSPHIYMYRHDRGGHSSSRSSSSSSSRHPD/DDDDPVVVVVVLLVVLVVPADCVPPDPLCVLLLSLLCVLPVHSCLSVQKDWDPCQSVLLLVLLLVQAAEEELDPLLLVLADCVLRNRSHHYDDQLPPPCQVVQCVVVVHDSSQSSCVVCQVRAAQHEYFYFADLNNLVSVVVCVVVPGHHYSEYEQFHAADPNNQVSQVVCNVCVSPHIYIYRHDRGGHSRSRSSSSSSSSHD/DDPDVVVVVVVQLVVLVVPADCVPPDPLCPLLLSLLCSLPVDSCLSVQKDWDPCLSVLQLVLLQVQAAEEELDPLQLVLADCVLRNHNHHYDYQLPPPCQVVQCVVVVHDSSQSSCVVCQVRAAQHEYFYFADLSNLVSVVVVVVVPGHHHSEYEQFHADDPNRQVSQVVCNVCVVPHIYIYRHDHGGHRSSRSSSSSSSSHVD

Solvent-accessible surface area: 30846 Å² total; per-residue (Å²): 99,61,103,74,40,124,35,38,91,79,118,4,25,60,32,0,108,86,89,12,111,28,91,74,21,38,100,38,2,44,121,2,0,1,42,0,0,53,23,12,4,20,30,74,0,11,97,13,20,21,8,24,98,34,0,0,125,26,0,59,62,12,0,108,88,33,11,25,0,0,1,6,4,96,42,0,14,40,23,9,57,149,108,58,22,56,34,141,4,170,22,20,60,21,48,86,56,125,49,0,53,125,32,9,80,150,45,43,12,15,143,25,0,0,4,0,35,44,2,68,108,82,0,132,31,0,0,0,0,0,0,76,11,17,8,0,0,30,40,0,10,50,16,4,96,90,60,14,56,96,6,23,0,0,0,0,0,0,23,11,19,25,14,0,31,107,0,0,55,58,0,34,88,71,18,44,74,3,39,14,1,0,0,30,29,68,30,11,10,23,59,8,0,4,9,0,0,12,2,2,6,76,99,62,99,78,41,110,37,34,74,81,77,4,12,54,6,0,100,30,23,7,76,29,218,90,19,43,99,40,2,45,62,1,0,0,25,0,0,54,20,12,4,20,35,70,0,8,97,41,11,13,41,27,155,20,0,0,120,21,0,51,82,10,0,114,90,29,10,26,0,0,1,6,11,116,42,0,10,39,22,4,57,130,109,35,24,59,34,146,10,143,32,10,63,19,46,88,51,126,55,0,58,73,32,8,84,170,47,42,14,13,145,24,0,0,4,1,36,44,2,68,108,58,0,134,30,0,0,0,0,0,0,75,12,16,7,0,0,28,43,0,12,54,17,16,94,87,62,16,56,98,4,23,0,0,0,0,0,0,21,8,20,19,15,0,28,106,0,0,77,33,0,36,90,76,20,64,60,2,38,28,0,0,0,109,29,81,32,12,8,20,58,8,0,5,8,0,0,12,0,2,5,28,144,92,93,68,101,76,42,121,38,34,97,80,124,4,32,61,31,0,106,90,87,15,61,26,105,80,21,34,102,41,3,58,106,2,0,2,40,0,0,53,22,11,5,18,31,67,0,6,73,18,17,21,39,28,140,34,0,0,44,27,0,41,94,10,1,83,89,31,11,16,0,0,1,6,10,37,48,0,16,95,26,8,54,140,107,69,18,58,36,139,2,123,27,19,64,25,53,91,52,127,54,0,72,88,32,9,172,143,56,46,15,24,145,24,0,0,4,0,46,39,2,62,106,67,0,131,30,0,1,0,0,0,0,75,11,19,7,0,0,23,39,0,7,60,19,7,96,91,60,15,55,98,5,27,0,0,0,0,0,0,24,9,19,23,14,0,30,103,0,0,62,63,0,28,92,76,18,41,73,3,38,31,0,0,0,45,30,56,29,12,10,24,55,6,0,5,10,0,0,10,0,2,4,23,162,88,46,107,80,37,110,43,31,68,82,96,4,5,59,4,0,85,35,15,8,58,32,191,141,21,40,101,34,3,48,76,1,0,0,26,0,0,56,20,12,4,21,38,70,0,6,110,45,18,24,44,27,159,32,0,0,45,30,0,61,91,13,0,112,95,31,8,28,0,0,1,4,13,39,43,0,16,94,24,12,62,78,109,34,27,56,36,104,11,150,51,15,66,18,47,89,57,125,54,0,57,69,32,9,87,149,54,44,15,17,142,27,0,0,3,0,39,38,1,74,108,70,0,130,30,0,0,0,0,0,0,69,11,20,8,0,0,27,38,0,8,57,12,7,95,86,60,13,61,96,5,20,0,0,0,0,0,0,23,9,18,18,17,1,27,106,0,0,50,61,0,35,87,70,18,45,73,4,38,30,0,0,0,115,26,80,30,9,8,19,64,11,0,5,11,0,0,13,2,2,1,33,74,124

Radius of gyration: 29.03 Å; Cα contacts (8 Å, |Δi|>4): 1810; chains: 4; bounding box: 71×68×89 Å

Secondary structure (DSSP, 8-state):
----HHHHHHHHHHHHHHH---TTS-HHHHHHHHHHHHHHT-GGGGGGEEE-TTHHHHHHHHHHTT--EEESSHHHHHHS-GGG-SS---EE--TT-TTHHHHHHHHTS-HHHHGGGGGGGG-TTPEEEESS-HHHHHHHHHHHHTTPPPPSEEEE---SSSSHHHHHHHHHH--TT--EEEE-SS---HHHHHHHHHHHH-/----HHHHHHHHHHHHHHHS--TTS-GGGHHHHHHHHHHHT-GGGGGGEEE-TTHHHHHHHHHHTT--EEESSHHHHHHS-GGG-TT---EE--TT-TTHHHHHHHHTS-HHHHGGGGGTTT-TTPEEEESS-HHHHHHHHHHHHTTPPPPSEEEE---SSSSHHHHHHHHHH--TT--EEEE-SS---HHHHHHHHHHHH---/----HHHHHHHHHHHHHHH---TTS-HHHHHHHHHHHHHHT-GGGGGSEEE-TTHHHHHHHHHHTT--EEESSHHHHHHS-GGG-SS---EE--TT-TTHHHHHHHHTS-HHHHGGGGGGGG-TT-EEEESS-HHHHHHHHHHHHTTPPPPSEEEE---SSSSHHHHHHHHHH--TT--EEEE-SS---HHHHHHHHHHHH--/----HHHHHHHHHHHHHHHS--TTS-GGGHHHHHHHHHHHT-TTHHHHEEE-TTHHHHHHHHHHTT--EEESSHHHHHHS-GGG-TT---EEE-TT-TTHHHHHHHHTS-HHHHGGGGGGGG-TTPEEEESS-HHHHHHHHHHHHTTPPPPSEEEE---SSSSHHHHHHHHHH--TT--EEEE-SS---HHHHHHHHHHHH---

CATH classification: 3.40.50.10230

InterPro domains:
  IPR003722 Cobalamin biosynthesis precorrin-8X methylmutase CobH/CbiC [PF02570] (11-205)
  IPR036588 Precorrin-8X methylmutase CobH/CbiC superfamily [G3DSA:3.40.50.10230] (1-208)
  IPR036588 Precorrin-8X methylmutase CobH/CbiC superfamily [SSF63965] (1-205)

Nearest PDB structures (foldseek):
  3e7d-assembly1_A  TM=1.003E+00  e=1.393E-38  Brucella abortus
  4au1-assembly1_A  TM=9.807E-01  e=1.322E-28  Rhodobacter capsulatus SB 1003
  1f2v-assembly1_A  TM=9.879E-01  e=9.889E-29  Pseudomonas denitrificans (nom. rej.)
  5n0g-assembly1_A-2  TM=9.837E-01  e=4.736E-28  Rhodobacter capsulatus SB 1003
  1ou0-assembly1_A  TM=9.076E-01  e=4.147E-16  Thermoplasma acidophilum DSM 1728